Protein AF-A0A4Z1J5Y0-F1 (afdb_monomer_lite)

Radius of gyration: 37.61 Å; chains: 1; bounding box: 92×55×111 Å

Secondary structure (DSSP, 8-state):
------EEEEEE--SHHHHHHHHHHHHH-TT--EEEE-SSPP-TT-HHHHBGGGGGGTTTSTTB--EEBPPBTTTTTB--EE--B-STTGGGGTS--B--PPPHHHHHHHHHHTT-GGGSHHHHHHHHHHHEE-SSSS-TTT--BSSSEE-B-TGGGT---TTHHHHHHHHHHTTPPB-S-TTSS---EEEEPPBSEETTEE--HHHHS--TTSEEE-S--EEEEEEE-SSSS-EEEEEEETTS-EEEEEEEEEE-SHHHHHHHHHHHTTEE-HHHHHHTTPPPSEE-TTTT--BB--EEEEEEEEES-GGG--SBTBGGGG-GGGGGS-S--EEEEEPPPHHHHHHHHHHHHSS--TT-TTTSS----EEEEEES---BSSSSPB-SSSSEEEEEEEESS----BEEE-S-SSTTSPPEEE--TT-SHHHHHHHHHHHHHHHIIIIISHHHHHHEEEEE--TT-----TT--HHHHHHHHHHH-EE-S--B-TT-BTTTB-TT-BBTT-BTEEE-SGGG--S--SS-HHHHHHHHHHHHHHHHHH--PPPGGGGBPPTT--EEEEEEEE--SHHHHHHHHHHHHH-S--EEEE-SS--HHHHTTHHHH-GGGTT--GGG--SSS----TTTB--EEBPPBGGGTTB--EE--B-STTGGGGTS--B-----HHHHHHHHHHHT-GGGSHHHHHHHHHHTEEEE---HHHH--TT------GGGS-SS--SEEEE--SS--HHHHHHHHHHHHHT-PBPSSTTSSS--TTEEEE--BSB-TTT--B--HIIIIIHHHTTSTTEEEE-S-EEEEEEEETTEEEEEEEEETTEEEEEEEEEEEEE--HHHHHHHHHHHTTEE-HHHHHHTTPPPSEE-TTTT--BB--EEEEEEEEESS--HHHHHHSHHHHHHHHHHHHHHS-SGGG----EEEEEPPPHHHHTTS-HHHHHHHHTS-TT--SEEEEEEEETTEEEEEEEESS----BEEE-S-S-TTSPPEEE--TT--TT-HHHHHHHHHHHHHHHHHHTTGGGEEEEEEES-TT--SHHHHHHHHHHH-EE-S--B-TT-B--TT-TT--B-TT-BBTT-BSEEE-STTSSSSPPSS-THHHHHHHHHHHHHHHHTT-

pLDDT: mean 93.86, std 7.06, range [26.98, 98.88]

Organism: NCBI:txid278938

Foldseek 3Di:
DAPPDAFQEEEEALALLLLLLLLLLCVLPVPGAYEYEAQAEACLPPCCQFQLVNLVVCFVDPQWPFDWAQQQPLLNRDIETQTWGRYNHIRLRRAQFWFFDFAQLLQVVLCVLQVHCCSGCVNLQVLLQQQELELDPDPSVRHHNPHLWYKDFCVSLVVPAPCVVLLLVLQVVVPFDEDDDCRSNNVAGKYWTMGRADQLTRDRSCNSSPNVSHHYHYSWAWQEFDWDDPDPFIATFWTATLVGRTDGYPFFYEYANAQQQSLNRCLLHQHEDPVQNVVFVHHHPHHQPLFFKQKAFKKKFKWKFFWPCLQVVNAAQHPVCVPPSCSSHFQWIIKHWAFDDQVLLLVQVCVVPPHDDCPPSPNPPGGTFKIKTKGRAFQDVDPVGTDRNSRIIMMMIITQFDPQMWGWGDPHSNSSDGTHTHSSPPVGSSNLSSRLRRVLSVLCSLCVDPSNVNTGDFIRGGPPADTDHSPDDSVNSSSSCSPGMHGSNQIEQSCAEPRQARPLQHGPRYHRYGYQYRNHSNGGTRTDVSSVSSSVSVVNSVSVSVPFFDPLVLQADDPQDEAEWQEEEEALALLRLLLQLLLLVQDPTFYEYEAQAEACCVQPNCCQWWLLNLVVDQCQAFAPPTDDSVRFWPQDWAQQAVLLVRGITGFTWTRYRLICLSRANQFDFDFAQLQQVVLCVFQVHCCSGCVNLLVLLQAAFDEDEAPCVQQVDPLADFAADCVSHDPVTHQFYKYAFSYDWPVQSLLQLLCVLLQAHADNHPRHPRFAARHKGQTIGRADPQQLIGGGSCNGSVVVRSSRSRRYYHHSKHWLEFDDDQQATFWTWIDHPRRIYIYTHSFFYEYANDQFQSLVRCLLHQHEAPVQNVVQVHHHSYHQPLFFWFKFFKKKFKFKFFFPDDGLQCLCPPPVRNVVQVCCSVVPCHHSRSHGFGMKHFYAQDPVLVVPADPVLVVLQVVGDPSFTQWMWTWDDHGRMTITMIMGQSDPFIWGWGDPHSGSSDGIHTGNRPQVHPRSSNLSSQLSVVVSVVSSCVSSVVTGDDFTDPVTPPQDDSVSSSSSCSNGMHGSSQIAQSQEEGYVPPRSHQAHPLQHGPSHGNYGYQARNHHNHGGGPDCSSVSSSSSSVSSVVVSVVD

InterPro domains:
  IPR000172 Glucose-methanol-choline oxidoreductase, N-terminal [PF00732] (7-299)
  IPR000172 Glucose-methanol-choline oxidoreductase, N-terminal [PF00732] (565-886)
  IPR000172 Glucose-methanol-choline oxidoreductase, N-terminal [PS00623] (85-108)
  IPR000172 Glucose-methanol-choline oxidoreductase, N-terminal [PS00623] (654-677)
  IPR000172 Glucose-methanol-choline oxidoreductase, N-terminal [PS00624] (258-272)
  IPR007867 Glucose-methanol-choline oxidoreductase, C-terminal [PF05199] (402-536)
  IPR007867 Glucose-methanol-choline oxidoreductase, C-terminal [PF05199] (985-1119)
  IPR012132 Glucose-methanol-choline oxidoreductase [PTHR11552] (562-1127)
  IPR036188 FAD/NAD(P)-binding domain superfamily [G3DSA:3.50.50.60] (7-544)
  IPR036188 FAD/NAD(P)-binding domain superfamily [G3DSA:3.50.50.60] (565-1126)
  IPR036188 FAD/NAD(P)-binding domain superfamily [SSF51905] (4-547)
  IPR036188 FAD/NAD(P)-binding domain superfamily [SSF51905] (562-1128)

Structure (mmCIF, N/CA/C/O backbone):
data_AF-A0A4Z1J5Y0-F1
#
_entry.id   AF-A0A4Z1J5Y0-F1
#
loop_
_atom_site.group_PDB
_atom_site.id
_atom_site.type_symbol
_atom_site.label_atom_id
_atom_site.label_alt_id
_atom_site.label_comp_id
_atom_site.label_asym_id
_atom_site.label_entity_id
_atom_site.label_seq_id
_atom_site.pdbx_PDB_ins_code
_atom_site.Cartn_x
_atom_site.Cartn_y
_atom_site.Cartn_z
_atom_site.occupancy
_atom_site.B_iso_or_equiv
_atom_site.auth_seq_id
_atom_site.auth_comp_id
_atom_site.auth_asym_id
_atom_site.auth_atom_id
_atom_site.pdbx_PDB_model_num
ATOM 1 N N . MET A 1 1 ? -30.600 -22.371 4.039 1.00 26.98 1 MET A N 1
ATOM 2 C CA . MET A 1 1 ? -29.453 -22.029 4.905 1.00 26.98 1 MET A CA 1
ATOM 3 C C . MET A 1 1 ? -28.453 -21.301 4.028 1.00 26.98 1 MET A C 1
ATOM 5 O O . MET A 1 1 ? -28.086 -21.861 3.007 1.00 26.98 1 MET A O 1
ATOM 9 N N . ALA A 1 2 ? -28.140 -20.039 4.327 1.00 28.86 2 ALA A N 1
ATOM 10 C CA . ALA A 1 2 ? -27.159 -19.265 3.568 1.00 28.86 2 ALA A CA 1
ATOM 11 C C . ALA A 1 2 ? -25.749 -19.733 3.960 1.00 28.86 2 ALA A C 1
ATOM 13 O O . ALA A 1 2 ? -25.434 -19.754 5.150 1.00 28.86 2 ALA A O 1
ATOM 14 N N . GLU A 1 3 ? -24.923 -20.137 2.996 1.00 34.81 3 GLU A N 1
ATOM 15 C CA . GLU A 1 3 ? -23.483 -20.280 3.224 1.00 34.81 3 GLU A CA 1
ATOM 16 C C . GLU A 1 3 ? -22.914 -18.876 3.473 1.00 34.81 3 GLU A C 1
ATOM 18 O O . GLU A 1 3 ? -22.821 -18.048 2.571 1.00 34.81 3 GLU A O 1
ATOM 23 N N . ASN A 1 4 ? -22.621 -18.582 4.740 1.00 40.56 4 ASN A N 1
ATOM 24 C CA . ASN A 1 4 ? -22.086 -17.306 5.212 1.00 40.56 4 ASN A CA 1
ATOM 25 C C . ASN A 1 4 ? -20.606 -17.170 4.806 1.00 40.56 4 ASN A C 1
ATOM 27 O O . ASN A 1 4 ? -19.701 -17.384 5.612 1.00 40.56 4 ASN A O 1
ATOM 31 N N . SER A 1 5 ? -20.344 -16.832 3.545 1.00 53.44 5 SER A N 1
ATOM 32 C CA . SER A 1 5 ? -19.022 -16.402 3.074 1.00 53.44 5 SER A CA 1
ATOM 33 C C . SER A 1 5 ? -19.073 -14.899 2.792 1.00 53.44 5 SER A C 1
ATOM 35 O O . SER A 1 5 ? -19.667 -14.478 1.803 1.00 53.44 5 SER A O 1
ATOM 37 N N . ASN A 1 6 ? -18.491 -14.073 3.667 1.00 72.25 6 ASN A N 1
ATOM 38 C CA . ASN A 1 6 ? -18.372 -12.632 3.421 1.00 72.25 6 ASN A CA 1
ATOM 39 C C . ASN A 1 6 ? -17.214 -12.377 2.443 1.00 72.25 6 ASN A C 1
ATOM 41 O O . ASN A 1 6 ? -16.052 -12.472 2.834 1.00 72.25 6 ASN A O 1
ATOM 45 N N . TYR A 1 7 ? -17.522 -12.049 1.187 1.00 90.38 7 TYR A N 1
ATOM 46 C CA . TYR A 1 7 ? -16.524 -11.575 0.222 1.00 90.38 7 TYR A CA 1
ATOM 47 C C . TYR A 1 7 ? -16.326 -10.066 0.363 1.00 90.38 7 TYR A C 1
ATOM 49 O O . TYR A 1 7 ? -17.267 -9.340 0.671 1.00 90.38 7 TYR A O 1
ATOM 57 N N . HIS A 1 8 ? -15.122 -9.567 0.093 1.00 90.62 8 HIS A N 1
ATOM 58 C CA . HIS A 1 8 ? -14.905 -8.128 -0.062 1.00 90.62 8 HIS A CA 1
ATOM 59 C C . HIS A 1 8 ? -15.428 -7.661 -1.418 1.00 90.62 8 HIS A C 1
ATOM 61 O O . HIS A 1 8 ? -16.172 -6.685 -1.489 1.00 90.62 8 HIS A O 1
ATOM 67 N N . TYR A 1 9 ? -15.090 -8.404 -2.474 1.00 95.62 9 TYR A N 1
ATOM 68 C CA . TYR A 1 9 ? -15.495 -8.111 -3.844 1.00 95.62 9 TYR A CA 1
ATOM 69 C C . TYR A 1 9 ? -16.205 -9.305 -4.478 1.00 95.62 9 TYR A C 1
ATOM 71 O O . TYR A 1 9 ? -15.746 -10.443 -4.356 1.00 95.62 9 TYR A O 1
ATOM 79 N N . ILE A 1 10 ? -17.295 -9.026 -5.196 1.00 98.44 10 ILE A N 1
ATOM 80 C CA . ILE A 1 10 ? -17.928 -9.974 -6.121 1.00 98.44 10 ILE A CA 1
ATOM 81 C C . ILE A 1 10 ? -17.774 -9.424 -7.537 1.00 98.44 10 ILE A C 1
ATOM 83 O O . ILE A 1 10 ? -18.264 -8.336 -7.838 1.00 98.44 10 ILE A O 1
ATOM 87 N N . ILE A 1 11 ? -17.114 -10.186 -8.404 1.00 98.69 11 ILE A N 1
ATOM 88 C CA . ILE A 1 11 ? -16.922 -9.885 -9.821 1.00 98.69 11 ILE A CA 1
ATOM 89 C C . ILE A 1 11 ? -17.849 -10.797 -10.630 1.00 98.69 11 ILE A C 1
ATOM 91 O O . ILE A 1 11 ? -17.794 -12.023 -10.516 1.00 98.69 11 ILE A O 1
ATOM 95 N N . VAL A 1 12 ? -18.720 -10.200 -11.441 1.00 98.62 12 VAL A N 1
ATOM 96 C CA . VAL A 1 12 ? -19.727 -10.901 -12.245 1.00 98.62 12 VAL A CA 1
ATOM 97 C C . VAL A 1 12 ? -19.293 -10.934 -13.702 1.00 98.62 12 VAL A C 1
ATOM 99 O O . VAL A 1 12 ? -19.320 -9.911 -14.373 1.00 98.62 12 VAL A O 1
ATOM 102 N N . GLY A 1 13 ? -18.961 -12.113 -14.206 1.00 98.00 13 GLY A N 1
ATOM 103 C CA . GLY A 1 13 ? -18.401 -12.342 -15.533 1.00 98.00 13 GLY A CA 1
ATOM 104 C C . GLY A 1 13 ? -16.907 -12.628 -15.444 1.00 98.00 13 GLY A C 1
ATOM 105 O O . GLY A 1 13 ? -16.115 -11.771 -15.072 1.00 98.00 13 GLY A O 1
ATOM 106 N N . GLY A 1 14 ? -16.518 -13.842 -15.821 1.00 96.25 14 GLY A N 1
ATOM 107 C CA . GLY A 1 14 ? -15.142 -14.325 -15.890 1.00 96.25 14 GLY A CA 1
ATOM 108 C C . GLY A 1 14 ? -14.481 -14.075 -17.240 1.00 96.25 14 GLY A C 1
ATOM 109 O O . GLY A 1 14 ? -13.580 -14.817 -17.613 1.00 96.25 14 GLY A O 1
ATOM 110 N N . GLY A 1 15 ? -14.928 -13.068 -17.996 1.00 95.62 15 GLY A N 1
ATOM 111 C CA . GLY A 1 15 ? -14.345 -12.688 -19.284 1.00 95.62 15 GLY A CA 1
ATOM 112 C C . GLY A 1 15 ? -12.916 -12.144 -19.178 1.00 95.62 15 GLY A C 1
ATOM 113 O O . GLY A 1 15 ? -12.247 -12.307 -18.159 1.00 95.62 15 GLY A O 1
ATOM 114 N N . ILE A 1 16 ? -12.450 -11.459 -20.229 1.00 97.12 16 ILE A N 1
ATOM 115 C CA . ILE A 1 16 ? -11.125 -10.808 -20.233 1.00 97.12 16 ILE A CA 1
ATOM 116 C C . ILE A 1 16 ? -10.987 -9.893 -19.012 1.00 97.12 16 ILE A C 1
ATOM 118 O O . ILE A 1 16 ? -10.091 -10.086 -18.197 1.00 97.12 16 ILE A O 1
ATOM 122 N N . ALA A 1 17 ? -11.911 -8.944 -18.862 1.00 98.00 17 ALA A N 1
ATOM 123 C CA . ALA A 1 17 ? -11.838 -7.945 -17.809 1.00 98.00 17 ALA A CA 1
ATOM 124 C C . ALA A 1 17 ? -11.979 -8.554 -16.404 1.00 98.00 17 ALA A C 1
ATOM 126 O O . ALA A 1 17 ? -11.149 -8.282 -15.541 1.00 98.00 17 ALA A O 1
ATOM 127 N N . GLY A 1 18 ? -12.954 -9.440 -16.188 1.00 98.00 18 GLY A N 1
ATOM 128 C CA . GLY A 1 18 ? -13.153 -10.090 -14.893 1.00 98.00 18 GLY A CA 1
ATOM 129 C C . GLY A 1 18 ? -11.991 -10.981 -14.456 1.00 98.00 18 GLY A C 1
ATOM 130 O O . GLY A 1 18 ? -11.607 -10.938 -13.289 1.00 98.00 18 GLY A O 1
ATOM 131 N N . SER A 1 19 ? -11.380 -11.728 -15.385 1.00 97.94 19 SER A N 1
ATOM 132 C CA . SER A 1 19 ? -10.194 -12.546 -15.086 1.00 97.94 19 SER A CA 1
ATOM 133 C C . SER A 1 19 ? -8.987 -11.680 -14.712 1.00 97.94 19 SER A C 1
ATOM 135 O O . SER A 1 19 ? -8.324 -11.949 -13.712 1.00 97.94 19 SER A O 1
ATOM 137 N N . VAL A 1 20 ? -8.732 -10.607 -15.475 1.00 98.31 20 VAL A N 1
ATOM 138 C CA . VAL A 1 20 ? -7.639 -9.658 -15.197 1.00 98.31 20 VAL A CA 1
ATOM 139 C C . VAL A 1 20 ? -7.842 -8.983 -13.842 1.00 98.31 20 VAL A C 1
ATOM 141 O O . VAL A 1 20 ? -6.928 -8.973 -13.022 1.00 98.31 20 VAL A O 1
ATOM 144 N N . LEU A 1 21 ? -9.044 -8.460 -13.581 1.00 97.00 21 LEU A N 1
ATOM 145 C CA . LEU A 1 21 ? -9.386 -7.795 -12.324 1.00 97.00 21 LEU A CA 1
ATOM 146 C C . LEU A 1 21 ? -9.195 -8.711 -11.121 1.00 97.00 21 LEU A C 1
ATOM 148 O O . LEU A 1 21 ? -8.536 -8.325 -10.161 1.00 97.00 21 LEU A O 1
ATOM 152 N N . ALA A 1 22 ? -9.769 -9.914 -11.171 1.00 97.56 22 ALA A N 1
ATOM 153 C CA . ALA A 1 22 ? -9.699 -10.861 -10.069 1.00 97.56 22 ALA A CA 1
ATOM 154 C C . ALA A 1 22 ? -8.246 -11.241 -9.750 1.00 97.56 22 ALA A C 1
ATOM 156 O O . ALA A 1 22 ? -7.845 -11.212 -8.587 1.00 97.56 22 ALA A O 1
ATOM 157 N N . SER A 1 23 ? -7.456 -11.530 -10.788 1.00 97.44 23 SER A N 1
ATOM 158 C CA . SER A 1 23 ? -6.038 -11.864 -10.664 1.00 97.44 23 SER A CA 1
ATOM 159 C C . SER A 1 23 ? -5.236 -10.698 -10.072 1.00 97.44 23 SER A C 1
ATOM 161 O O . SER A 1 23 ? -4.607 -10.852 -9.027 1.00 97.44 23 SER A O 1
ATOM 163 N N . ARG A 1 24 ? -5.333 -9.494 -10.654 1.00 95.44 24 ARG A N 1
ATOM 164 C CA . ARG A 1 24 ? -4.552 -8.325 -10.213 1.00 95.44 24 ARG A CA 1
ATOM 165 C C . ARG A 1 24 ? -4.947 -7.805 -8.836 1.00 95.44 24 ARG A C 1
ATOM 167 O O . ARG A 1 24 ? -4.068 -7.434 -8.065 1.00 95.44 24 ARG A O 1
ATOM 174 N N . LEU A 1 25 ? -6.238 -7.790 -8.499 1.00 91.44 25 LEU A N 1
ATOM 175 C CA . LEU A 1 25 ? -6.683 -7.387 -7.161 1.00 91.44 25 LEU A CA 1
ATOM 176 C C . LEU A 1 25 ? -6.176 -8.358 -6.092 1.00 91.44 25 LEU A C 1
ATOM 178 O O . LEU A 1 25 ? -5.765 -7.912 -5.024 1.00 91.44 25 LEU A O 1
ATOM 182 N N . HIS A 1 26 ? -6.163 -9.663 -6.382 1.00 92.75 26 HIS A N 1
ATOM 183 C CA . HIS A 1 26 ? -5.601 -10.652 -5.467 1.00 92.75 26 HIS A CA 1
ATOM 184 C C . HIS A 1 26 ? -4.076 -10.519 -5.337 1.00 92.75 26 HIS A C 1
ATOM 186 O O . HIS A 1 26 ? -3.556 -10.562 -4.227 1.00 92.75 26 HIS A O 1
ATOM 192 N N . GLU A 1 27 ? -3.359 -10.307 -6.444 1.00 87.62 27 GLU A N 1
ATOM 193 C CA . GLU A 1 27 ? -1.905 -10.093 -6.429 1.00 87.62 27 GLU A CA 1
ATOM 194 C C . GLU A 1 27 ? -1.501 -8.855 -5.620 1.00 87.62 27 GLU A C 1
ATOM 196 O O . GLU A 1 27 ? -0.547 -8.909 -4.846 1.00 87.62 27 GLU A O 1
ATOM 201 N N . GLN A 1 28 ? -2.227 -7.745 -5.783 1.00 83.00 28 GLN A N 1
ATOM 202 C CA . GLN A 1 28 ? -1.969 -6.505 -5.047 1.00 83.00 28 GLN A CA 1
ATOM 203 C C . GLN A 1 28 ? -2.355 -6.623 -3.571 1.00 83.00 28 GLN A C 1
ATOM 205 O O . GLN A 1 28 ? -1.670 -6.074 -2.710 1.00 83.00 28 GLN A O 1
ATOM 210 N N . HIS A 1 29 ? -3.437 -7.351 -3.275 1.00 81.69 29 HIS A N 1
ATOM 211 C CA . HIS A 1 29 ? -4.007 -7.451 -1.934 1.00 81.69 29 HIS A CA 1
ATOM 212 C C . HIS A 1 29 ? -4.403 -8.899 -1.597 1.00 81.69 29 HIS A C 1
ATOM 214 O O . HIS A 1 29 ? -5.594 -9.231 -1.582 1.00 81.69 29 HIS A O 1
ATOM 220 N N . PRO A 1 30 ? -3.436 -9.769 -1.242 1.00 80.69 30 PRO A N 1
ATOM 221 C CA . PRO A 1 30 ? -3.696 -11.197 -1.013 1.00 80.69 30 PRO A CA 1
ATOM 222 C C . PRO A 1 30 ? -4.688 -11.499 0.121 1.00 80.69 30 PRO A C 1
ATOM 224 O O . PRO A 1 30 ? -5.236 -12.597 0.189 1.00 80.69 30 PRO A O 1
ATOM 227 N N . ALA A 1 31 ? -4.924 -10.535 1.018 1.00 79.56 31 ALA A N 1
ATOM 228 C CA . ALA A 1 31 ? -5.888 -10.642 2.114 1.00 79.56 31 ALA A CA 1
ATOM 229 C C . ALA A 1 31 ? -7.357 -10.481 1.669 1.00 79.56 31 ALA A C 1
ATOM 231 O O . ALA A 1 31 ? -8.273 -10.808 2.428 1.00 79.56 31 ALA A O 1
ATOM 232 N N . LEU A 1 32 ? -7.616 -9.979 0.455 1.00 81.81 32 LEU A N 1
ATOM 233 C CA . LEU A 1 32 ? -8.978 -9.800 -0.037 1.00 81.81 32 LEU A CA 1
ATOM 234 C C . LEU A 1 32 ? -9.616 -11.145 -0.405 1.00 81.81 32 LEU A C 1
ATOM 236 O O . LEU A 1 32 ? -9.234 -11.798 -1.371 1.00 81.81 32 LEU A O 1
ATOM 240 N N . ALA A 1 33 ? -10.684 -11.510 0.304 1.00 88.31 33 ALA A N 1
ATOM 241 C CA . ALA A 1 33 ? -11.666 -12.481 -0.179 1.00 88.31 33 ALA A CA 1
ATOM 242 C C . ALA A 1 33 ? -12.391 -11.959 -1.439 1.00 88.31 33 ALA A C 1
ATOM 244 O O . ALA A 1 33 ? -13.224 -11.053 -1.347 1.00 88.31 33 ALA A O 1
ATOM 245 N N . ILE A 1 34 ? -12.084 -12.536 -2.603 1.00 96.31 34 ILE A N 1
ATOM 246 C CA . ILE A 1 34 ? -12.662 -12.175 -3.908 1.00 96.31 34 ILE A CA 1
ATOM 247 C C . ILE A 1 34 ? -13.435 -13.376 -4.463 1.00 96.31 34 ILE A C 1
ATOM 249 O O . ILE A 1 34 ? -12.904 -14.488 -4.507 1.00 96.31 34 ILE A O 1
ATOM 253 N N . LEU A 1 35 ? -14.672 -13.136 -4.906 1.00 98.25 35 LEU A N 1
ATOM 254 C CA . LEU A 1 35 ? -15.484 -14.096 -5.653 1.00 98.25 35 LEU A CA 1
ATOM 255 C C . LEU A 1 35 ? -15.596 -13.666 -7.118 1.00 98.25 35 LEU A C 1
ATOM 257 O O . LEU A 1 35 ? -16.061 -12.564 -7.397 1.00 98.25 35 LEU A O 1
ATOM 261 N N . LEU A 1 36 ? -15.241 -14.553 -8.045 1.00 98.62 36 LEU A N 1
ATOM 262 C CA . LEU A 1 36 ? -15.484 -14.412 -9.479 1.00 98.62 36 LEU A CA 1
ATOM 263 C C . LEU A 1 36 ? -16.573 -15.397 -9.918 1.00 98.62 36 LEU A C 1
ATOM 265 O O . LEU A 1 36 ? -16.432 -16.600 -9.708 1.00 98.62 36 LEU A O 1
ATOM 269 N N . ILE A 1 37 ? -17.642 -14.905 -10.544 1.00 98.50 37 ILE A N 1
ATOM 270 C CA . ILE A 1 37 ? -18.771 -15.728 -11.003 1.00 98.50 37 ILE A CA 1
ATOM 271 C C . ILE A 1 37 ? -18.846 -15.700 -12.528 1.00 98.50 37 ILE A C 1
ATOM 273 O O . ILE A 1 37 ? -18.985 -14.633 -13.117 1.00 98.50 37 ILE A O 1
ATOM 277 N N . GLU A 1 38 ? -18.811 -16.863 -13.171 1.00 98.19 38 GLU A N 1
ATOM 278 C CA . GLU A 1 38 ? -18.916 -17.031 -14.619 1.00 98.19 38 GLU A CA 1
ATOM 279 C C . GLU A 1 38 ? -20.036 -18.012 -14.983 1.00 98.19 38 GLU A C 1
ATOM 281 O O . GLU A 1 38 ? -20.199 -19.067 -14.370 1.00 98.19 38 GLU A O 1
ATOM 286 N N . ALA A 1 39 ? -20.808 -17.671 -16.015 1.00 97.38 39 ALA A N 1
ATOM 287 C CA . ALA A 1 39 ? -21.955 -18.458 -16.453 1.00 97.38 39 ALA A CA 1
ATOM 288 C C . ALA A 1 39 ? -21.584 -19.652 -17.342 1.00 97.38 39 ALA A C 1
ATOM 290 O O . ALA A 1 39 ? -22.375 -20.588 -17.450 1.00 97.38 39 ALA A O 1
ATOM 291 N N . GLY A 1 40 ? -20.424 -19.621 -17.996 1.00 96.31 40 GLY A N 1
ATOM 292 C CA . GLY A 1 40 ? -19.857 -20.748 -18.731 1.00 96.31 40 GLY A CA 1
ATOM 293 C C . GLY A 1 40 ? -18.919 -21.634 -17.899 1.00 96.31 40 GLY A C 1
ATOM 294 O O . GLY A 1 40 ? -18.599 -21.301 -16.754 1.00 96.31 40 GLY A O 1
ATOM 295 N N . PRO A 1 41 ? -18.472 -22.771 -18.458 1.00 96.31 41 PRO A N 1
ATOM 296 C CA . PRO A 1 41 ? -17.529 -23.675 -17.800 1.00 96.31 41 PRO A CA 1
ATOM 297 C C . PRO A 1 41 ? -16.094 -23.120 -17.809 1.00 96.31 41 PRO A C 1
ATOM 299 O O . PRO A 1 41 ? -15.774 -22.188 -18.549 1.00 96.31 41 PRO A O 1
ATOM 302 N N . ASP A 1 42 ? -15.210 -23.723 -17.010 1.00 94.62 42 ASP A N 1
ATOM 303 C CA . ASP A 1 42 ? -13.760 -23.544 -17.161 1.00 94.62 42 ASP A CA 1
ATOM 304 C C . ASP A 1 42 ? -13.262 -24.337 -18.377 1.00 94.62 42 ASP A C 1
ATOM 306 O O . ASP A 1 42 ? -13.542 -25.528 -18.518 1.00 94.62 42 ASP A O 1
ATOM 310 N N . VAL A 1 43 ? -12.532 -23.664 -19.263 1.00 92.06 43 VAL A N 1
ATOM 311 C CA . VAL A 1 43 ? -12.056 -24.208 -20.540 1.00 92.06 43 VAL A CA 1
ATOM 312 C C . VAL A 1 43 ? -10.534 -24.239 -20.652 1.00 92.06 43 VAL A C 1
ATOM 314 O O . VAL A 1 43 ? -10.012 -24.525 -21.727 1.00 92.06 43 VAL A O 1
ATOM 317 N N . THR A 1 44 ? -9.812 -23.986 -19.557 1.00 84.56 44 THR A N 1
ATOM 318 C CA . THR A 1 44 ? -8.341 -23.878 -19.545 1.00 84.56 44 THR A CA 1
ATOM 319 C C . THR A 1 44 ? -7.645 -25.111 -20.141 1.00 84.56 44 THR A C 1
ATOM 321 O O . THR A 1 44 ? -6.616 -24.978 -20.795 1.00 84.56 44 THR A O 1
ATOM 324 N N . ASN A 1 45 ? -8.240 -26.299 -19.985 1.00 82.88 45 ASN A N 1
ATOM 325 C CA . ASN A 1 45 ? -7.719 -27.564 -20.516 1.00 82.88 45 ASN A CA 1
ATOM 326 C C . ASN A 1 45 ? -8.572 -28.154 -21.654 1.00 82.88 45 ASN A C 1
ATOM 328 O O . ASN A 1 45 ? -8.449 -29.342 -21.947 1.00 82.88 45 ASN A O 1
ATOM 332 N N . ASN A 1 46 ? -9.466 -27.373 -22.269 1.00 87.31 46 ASN A N 1
ATOM 333 C CA . ASN A 1 46 ? -10.323 -27.856 -23.352 1.00 87.31 46 ASN A CA 1
ATOM 334 C C . ASN A 1 46 ? -9.575 -27.789 -24.704 1.00 87.31 46 ASN A C 1
ATOM 336 O O . ASN A 1 46 ? -9.338 -26.682 -25.195 1.00 87.31 46 ASN A O 1
ATOM 340 N N . PRO A 1 47 ? -9.262 -28.929 -25.361 1.00 83.88 47 PRO A N 1
ATOM 341 C CA . PRO A 1 47 ? -8.531 -28.940 -26.633 1.00 83.88 47 PRO A CA 1
ATOM 342 C C . PRO A 1 47 ? -9.259 -28.231 -27.781 1.00 83.88 47 PRO A C 1
ATOM 344 O O . PRO A 1 47 ? -8.619 -27.770 -28.724 1.00 83.88 47 PRO A O 1
ATOM 347 N N . LEU A 1 48 ? -10.591 -28.120 -27.707 1.00 85.31 48 LEU A N 1
ATOM 348 C CA . LEU A 1 48 ? -11.385 -27.368 -28.679 1.00 85.31 48 LEU A CA 1
ATOM 349 C C . LEU A 1 48 ? -11.083 -25.860 -28.610 1.00 85.31 48 LEU A C 1
ATOM 351 O O . LEU A 1 48 ? -11.224 -25.158 -29.605 1.00 85.31 48 LEU A O 1
ATOM 355 N N . VAL A 1 49 ? -10.657 -25.374 -27.438 1.00 88.19 49 VAL A N 1
ATOM 356 C CA . VAL A 1 49 ? -10.323 -23.968 -27.173 1.00 88.19 49 VAL A CA 1
ATOM 357 C C . VAL A 1 49 ? -8.831 -23.705 -27.364 1.00 88.19 49 VAL A C 1
ATOM 359 O O . VAL A 1 49 ? -8.465 -22.743 -28.041 1.00 88.19 49 VAL A O 1
ATOM 362 N N . THR A 1 50 ? -7.964 -24.532 -26.774 1.00 82.38 50 THR A N 1
ATOM 363 C CA . THR A 1 50 ? -6.513 -24.273 -26.743 1.00 82.38 50 THR A CA 1
ATOM 364 C C . THR A 1 50 ? -5.854 -24.429 -28.114 1.00 82.38 50 THR A C 1
ATOM 366 O O . THR A 1 50 ? -4.972 -23.637 -28.462 1.00 82.38 50 THR A O 1
ATOM 369 N N . ASP A 1 51 ? -6.309 -25.402 -28.912 1.00 82.00 51 ASP A N 1
ATOM 370 C CA . ASP A 1 51 ? -5.810 -25.629 -30.267 1.00 82.00 51 ASP A CA 1
ATOM 371 C C . ASP A 1 51 ? -6.447 -24.644 -31.258 1.00 82.00 51 ASP A C 1
ATOM 373 O O . ASP A 1 51 ? -7.652 -24.662 -31.524 1.00 82.00 51 ASP A O 1
ATOM 377 N N . SER A 1 52 ? -5.611 -23.789 -31.847 1.00 72.56 52 SER A N 1
ATOM 378 C CA . SER A 1 52 ? -6.036 -22.777 -32.815 1.00 72.56 52 SER A CA 1
ATOM 379 C C . SER A 1 52 ? -6.739 -23.361 -34.043 1.00 72.56 52 SER A C 1
ATOM 381 O O . SER A 1 52 ? -7.609 -22.686 -34.599 1.00 72.56 52 SER A O 1
ATOM 383 N N . ALA A 1 53 ? -6.410 -24.592 -34.456 1.00 75.38 53 ALA A N 1
ATOM 384 C CA . ALA A 1 53 ? -7.040 -25.240 -35.607 1.00 75.38 53 ALA A CA 1
ATOM 385 C C . ALA A 1 53 ? -8.530 -25.546 -35.371 1.00 75.38 53 ALA A C 1
ATOM 387 O O . ALA A 1 53 ? -9.310 -25.608 -36.322 1.00 75.38 53 ALA A O 1
ATOM 388 N N . ASN A 1 54 ? -8.941 -25.668 -34.105 1.00 80.56 54 ASN A N 1
ATOM 389 C CA . ASN A 1 54 ? -10.316 -25.980 -33.718 1.00 80.56 54 ASN A CA 1
ATOM 390 C C . ASN A 1 54 ? -11.215 -24.741 -33.583 1.00 80.56 54 ASN A C 1
ATOM 392 O O . ASN A 1 54 ? -12.431 -24.878 -33.438 1.00 80.56 54 ASN A O 1
ATOM 396 N N . GLY A 1 55 ? -10.648 -23.533 -33.687 1.00 76.62 55 GLY A N 1
ATOM 397 C CA . GLY A 1 55 ? -11.365 -22.264 -33.526 1.00 76.62 55 GLY A CA 1
ATOM 398 C C . GLY A 1 55 ? -12.698 -22.153 -34.290 1.00 76.62 55 GLY A C 1
ATOM 399 O O . GLY A 1 55 ? -13.684 -21.722 -33.691 1.00 76.62 55 GLY A O 1
ATOM 400 N N . PRO A 1 56 ? -12.794 -22.578 -35.568 1.00 80.56 56 PRO A N 1
ATOM 401 C CA . PRO A 1 56 ? -14.049 -22.529 -36.325 1.00 80.56 56 PRO A CA 1
ATOM 402 C C . PRO A 1 56 ? -15.211 -23.348 -35.738 1.00 80.56 56 PRO A C 1
ATOM 404 O O . PRO A 1 56 ? -16.356 -23.095 -36.105 1.00 80.56 56 PRO A O 1
ATOM 407 N N . PHE A 1 57 ? -14.944 -24.319 -34.857 1.00 84.81 57 PHE A N 1
ATOM 408 C CA . PHE A 1 57 ? -15.966 -25.169 -34.231 1.00 84.81 57 PHE A CA 1
ATOM 409 C C . PHE A 1 57 ? -16.518 -24.599 -32.915 1.00 84.81 57 PHE A C 1
ATOM 411 O O . PHE A 1 57 ? -17.459 -25.159 -32.359 1.00 84.81 57 PHE A O 1
ATOM 418 N N . LEU A 1 58 ? -15.947 -23.500 -32.408 1.00 87.56 58 LEU A N 1
ATOM 419 C CA . LEU A 1 58 ? -16.371 -22.871 -31.152 1.00 87.56 58 LEU A CA 1
ATOM 420 C C . LEU A 1 58 ? -17.625 -22.007 -31.320 1.00 87.56 58 LEU A C 1
ATOM 422 O O . LEU A 1 58 ? -18.445 -21.922 -30.407 1.00 87.56 58 LEU A O 1
ATOM 426 N N . VAL A 1 59 ? -17.785 -21.386 -32.488 1.00 86.81 59 VAL A N 1
ATOM 427 C CA . VAL A 1 59 ? -18.970 -20.588 -32.825 1.00 86.81 59 VAL A CA 1
ATOM 428 C C . VAL A 1 59 ? -20.184 -21.506 -32.971 1.00 86.81 59 VAL A C 1
ATOM 430 O O . VAL A 1 59 ? -20.139 -22.487 -33.713 1.00 86.81 59 VAL A O 1
ATOM 433 N N . GLY A 1 60 ? -21.269 -21.183 -32.265 1.00 86.12 60 GLY A N 1
ATOM 434 C CA . GLY A 1 60 ? -22.472 -22.017 -32.186 1.00 86.12 60 GLY A CA 1
ATOM 435 C C . GLY A 1 60 ? -22.343 -23.270 -31.308 1.00 86.12 60 GLY A C 1
ATOM 436 O O . GLY A 1 60 ? -23.264 -24.086 -31.290 1.00 86.12 60 GLY A O 1
ATOM 437 N N . SER A 1 61 ? -21.225 -23.443 -30.594 1.00 90.88 61 SER A N 1
ATOM 438 C CA . SER A 1 61 ? -21.070 -24.488 -29.570 1.00 90.88 61 SER A CA 1
ATOM 439 C C . SER A 1 61 ? -21.717 -24.078 -28.238 1.00 90.88 61 SER A C 1
ATOM 441 O O . SER A 1 61 ? -22.220 -22.969 -28.088 1.00 90.88 61 SER A O 1
ATOM 443 N N . GLU A 1 62 ? -21.650 -24.944 -27.224 1.00 90.81 62 GLU A N 1
ATOM 444 C CA . GLU A 1 62 ? -22.094 -24.627 -25.854 1.00 90.81 62 GLU A CA 1
ATOM 445 C C . GLU A 1 62 ? -21.299 -23.492 -25.174 1.00 90.81 62 GLU A C 1
ATOM 447 O O . GLU A 1 62 ? -21.754 -22.931 -24.173 1.00 90.81 62 GLU A O 1
ATOM 452 N N . LEU A 1 63 ? -20.127 -23.150 -25.727 1.00 93.81 63 LEU A N 1
ATOM 453 C CA . LEU A 1 63 ? -19.254 -22.059 -25.281 1.00 93.81 63 LEU A CA 1
ATOM 454 C C . LEU A 1 63 ? -19.588 -20.716 -25.946 1.00 93.81 63 LEU A C 1
ATOM 456 O O . LEU A 1 63 ? -18.911 -19.719 -25.694 1.00 93.81 63 LEU A O 1
ATOM 460 N N . ASP A 1 64 ? -20.609 -20.680 -26.799 1.00 94.25 64 ASP A N 1
ATOM 461 C CA . ASP A 1 64 ? -21.147 -19.477 -27.421 1.00 94.25 64 ASP A CA 1
ATOM 462 C C . ASP A 1 64 ? -22.524 -19.172 -26.823 1.00 94.25 64 ASP A C 1
ATOM 464 O O . ASP A 1 64 ? -23.370 -20.053 -26.665 1.00 94.25 64 ASP A O 1
ATOM 468 N N . TRP A 1 65 ? -22.770 -17.909 -26.489 1.00 94.44 65 TRP A N 1
ATOM 469 C CA . TRP A 1 65 ? -24.104 -17.451 -26.112 1.00 94.44 65 TRP A CA 1
ATOM 470 C C . TRP A 1 65 ? -25.120 -17.593 -27.247 1.00 94.44 65 TRP A C 1
ATOM 472 O O . TRP A 1 65 ? -26.315 -17.680 -26.969 1.00 94.44 65 TRP A O 1
ATOM 482 N N . GLY A 1 66 ? -24.664 -17.602 -28.505 1.00 92.25 66 GLY A N 1
ATOM 483 C CA . GLY A 1 66 ? -25.517 -17.808 -29.674 1.00 92.25 66 GLY A CA 1
ATOM 484 C C . GLY A 1 66 ? -26.536 -16.688 -29.887 1.00 92.25 66 GLY A C 1
ATOM 485 O O . GLY A 1 66 ? -27.649 -16.944 -30.351 1.00 92.25 66 GLY A O 1
ATOM 486 N N . TYR A 1 67 ? -26.200 -15.446 -29.517 1.00 95.75 67 TYR A N 1
ATOM 487 C CA . TYR A 1 67 ? -27.122 -14.326 -29.685 1.00 95.75 67 TYR A CA 1
ATOM 488 C C . TYR A 1 67 ? -27.406 -14.034 -31.161 1.00 95.75 67 TYR A C 1
ATOM 490 O O . TYR A 1 67 ? -26.615 -14.333 -32.055 1.00 95.75 67 TYR A O 1
ATOM 498 N N . SER A 1 68 ? -28.541 -13.389 -31.411 1.00 95.81 68 SER A N 1
ATOM 499 C CA . SER A 1 68 ? -28.931 -12.887 -32.727 1.00 95.81 68 SER A CA 1
ATOM 500 C C . SER A 1 68 ? -29.384 -11.436 -32.619 1.00 95.81 68 SER A C 1
ATOM 502 O O . SER A 1 68 ? -29.922 -11.024 -31.590 1.00 95.81 68 SER A O 1
ATOM 504 N N . THR A 1 69 ? -29.180 -10.660 -33.679 1.00 97.44 69 THR A N 1
ATOM 505 C CA . THR A 1 69 ? -29.746 -9.313 -33.775 1.00 97.44 69 THR A CA 1
ATOM 506 C C . THR A 1 69 ? -31.261 -9.366 -33.968 1.00 97.44 69 THR A C 1
ATOM 508 O O . THR A 1 69 ? -31.810 -10.348 -34.469 1.00 97.44 69 THR A O 1
ATOM 511 N N . VAL A 1 70 ? -31.948 -8.257 -33.706 1.00 97.56 70 VAL A N 1
ATOM 512 C CA . VAL A 1 70 ? -33.246 -8.003 -34.355 1.00 97.56 70 VAL A CA 1
ATOM 513 C C . VAL A 1 70 ? -33.065 -7.880 -35.881 1.00 97.56 70 VAL A C 1
ATOM 515 O O . VAL A 1 70 ? -31.932 -7.673 -36.342 1.00 97.56 70 VAL A O 1
ATOM 518 N N . PRO A 1 71 ? -34.136 -7.971 -36.695 1.00 98.06 71 PRO A N 1
ATOM 519 C CA . PRO A 1 71 ? -34.051 -7.688 -38.127 1.00 98.06 71 PRO A CA 1
ATOM 520 C C . PRO A 1 71 ? -33.408 -6.323 -38.401 1.00 98.06 71 PRO A C 1
ATOM 522 O O . PRO A 1 71 ? -33.894 -5.286 -37.952 1.00 98.06 71 PRO A O 1
ATOM 525 N N . GLN A 1 72 ? -32.298 -6.318 -39.137 1.00 97.56 72 GLN A N 1
ATOM 526 C CA . GLN A 1 72 ? -31.521 -5.106 -39.383 1.00 97.56 72 GLN A CA 1
ATOM 527 C C . GLN A 1 72 ? -32.098 -4.331 -40.574 1.00 97.56 72 GLN A C 1
ATOM 529 O O . GLN A 1 72 ? -31.887 -4.697 -41.734 1.00 97.56 72 GLN A O 1
ATOM 534 N N . ARG A 1 73 ? -32.825 -3.240 -40.287 1.00 96.00 73 ARG A N 1
ATOM 535 C CA . ARG A 1 73 ? -33.576 -2.441 -41.281 1.00 96.00 73 ARG A CA 1
ATOM 536 C C . ARG A 1 73 ? -32.735 -1.943 -42.460 1.00 96.00 73 ARG A C 1
ATOM 538 O O . ARG A 1 73 ? -33.231 -1.862 -43.578 1.00 96.00 73 ARG A O 1
ATOM 545 N N . HIS A 1 74 ? -31.457 -1.656 -42.222 1.00 96.62 74 HIS A N 1
ATOM 546 C CA . HIS A 1 74 ? -30.528 -1.151 -43.238 1.00 96.62 74 HIS A CA 1
ATOM 547 C C . HIS A 1 74 ? -29.691 -2.248 -43.894 1.00 96.62 74 HIS A C 1
ATOM 549 O O . HIS A 1 74 ? -28.838 -1.936 -44.709 1.00 96.62 74 HIS A O 1
ATOM 555 N N . LEU A 1 75 ? -29.927 -3.521 -43.566 1.00 96.50 75 LEU A N 1
ATOM 556 C CA . LEU A 1 75 ? -29.239 -4.684 -44.135 1.00 96.50 75 LEU A CA 1
ATOM 557 C C . LEU A 1 75 ? -30.252 -5.708 -44.671 1.00 96.50 75 LEU A C 1
ATOM 559 O O . LEU A 1 75 ? -30.131 -6.909 -44.425 1.00 96.50 75 LEU A O 1
ATOM 563 N N . ASN A 1 76 ? -31.277 -5.227 -45.380 1.00 95.44 76 ASN A N 1
ATOM 564 C CA . ASN A 1 76 ? -32.347 -6.037 -45.976 1.00 95.44 76 ASN A CA 1
ATOM 565 C C . ASN A 1 76 ? -33.129 -6.887 -44.957 1.00 95.44 76 ASN A C 1
ATOM 567 O O . ASN A 1 76 ? -33.553 -7.999 -45.264 1.00 95.44 76 ASN A O 1
ATOM 571 N N . ASN A 1 77 ? -33.323 -6.363 -43.740 1.00 96.75 77 ASN A N 1
ATOM 572 C CA . ASN A 1 77 ? -34.017 -7.030 -42.630 1.00 96.75 77 ASN A CA 1
ATOM 573 C C . ASN A 1 77 ? -33.414 -8.391 -42.243 1.00 96.75 77 ASN A C 1
ATOM 575 O O . ASN A 1 77 ? -34.099 -9.234 -41.661 1.00 96.75 77 ASN A O 1
ATOM 579 N N . ARG A 1 78 ? -32.128 -8.614 -42.541 1.00 95.81 78 ARG A N 1
ATOM 580 C CA . ARG A 1 78 ? -31.427 -9.831 -42.127 1.00 95.81 78 ARG A CA 1
ATOM 581 C C . ARG A 1 78 ? -31.312 -9.885 -40.603 1.00 95.81 78 ARG A C 1
ATOM 583 O O . ARG A 1 78 ? -31.071 -8.870 -39.950 1.00 95.81 78 ARG A O 1
ATOM 590 N N . VAL A 1 79 ? -31.465 -11.088 -40.060 1.00 96.56 79 VAL A N 1
ATOM 591 C CA . VAL A 1 79 ? -31.128 -11.428 -38.674 1.00 96.56 79 VAL A CA 1
ATOM 592 C C . VAL A 1 79 ? -29.721 -12.005 -38.687 1.00 96.56 79 VAL A C 1
ATOM 594 O O . VAL A 1 79 ? -29.451 -12.957 -39.422 1.00 96.56 79 VAL A O 1
ATOM 597 N N . LEU A 1 80 ? -28.815 -11.393 -37.930 1.00 94.69 80 LEU A N 1
ATOM 598 C CA . LEU A 1 80 ? -27.394 -11.718 -37.957 1.00 94.69 80 LEU A CA 1
ATOM 599 C C . LEU A 1 80 ? -26.977 -12.390 -36.639 1.00 94.69 80 LEU A C 1
ATOM 601 O O . LEU A 1 80 ? -27.411 -11.939 -35.577 1.00 94.69 80 LEU A O 1
ATOM 605 N N . PRO A 1 81 ? -26.133 -13.438 -36.676 1.00 93.00 81 PRO A N 1
ATOM 606 C CA . PRO A 1 81 ? -25.523 -13.992 -35.470 1.00 93.00 81 PRO A CA 1
ATOM 607 C C . PRO A 1 81 ? -24.569 -12.988 -34.806 1.00 93.00 81 PRO A C 1
ATOM 609 O O . PRO A 1 81 ? -23.686 -12.449 -35.472 1.00 93.00 81 PRO A O 1
ATOM 612 N N . ASN A 1 82 ? -24.707 -12.806 -33.491 1.00 91.88 82 ASN A N 1
ATOM 613 C CA . ASN A 1 82 ? -23.864 -11.957 -32.641 1.00 91.88 82 ASN A CA 1
ATOM 614 C C . ASN A 1 82 ? -23.203 -12.803 -31.545 1.00 91.88 82 ASN A C 1
ATOM 616 O O . ASN A 1 82 ? -23.538 -12.728 -30.363 1.00 91.88 82 ASN A O 1
ATOM 620 N N . ASN A 1 83 ? -22.270 -13.646 -31.964 1.00 92.12 83 ASN A N 1
ATOM 621 C CA . ASN A 1 83 ? -21.624 -14.627 -31.098 1.00 92.12 83 ASN A CA 1
ATOM 622 C C . ASN A 1 83 ? -20.848 -13.955 -29.954 1.00 92.12 83 ASN A C 1
ATOM 624 O O . ASN A 1 83 ? -20.207 -12.918 -30.142 1.00 92.12 83 ASN A O 1
ATOM 628 N N . ALA A 1 84 ? -20.885 -14.561 -28.767 1.00 93.81 84 ALA A N 1
ATOM 629 C CA . ALA A 1 84 ? -20.195 -14.061 -27.580 1.00 93.81 84 ALA A CA 1
ATOM 630 C C . ALA A 1 84 ? -19.764 -15.225 -26.683 1.00 93.81 84 ALA A C 1
ATOM 632 O O . ALA A 1 84 ? -20.513 -16.176 -26.487 1.00 93.81 84 ALA A O 1
ATOM 633 N N . GLY A 1 85 ? -18.566 -15.146 -26.103 1.00 93.94 85 GLY A N 1
ATOM 634 C CA . GLY A 1 85 ? -18.021 -16.242 -25.298 1.00 93.94 85 GLY A CA 1
ATOM 635 C C . GLY A 1 85 ? -18.800 -16.488 -24.001 1.00 93.94 85 GLY A C 1
ATOM 636 O O . GLY A 1 85 ? -19.025 -15.562 -23.220 1.00 93.94 85 GLY A O 1
ATOM 637 N N . LYS A 1 86 ? -19.155 -17.750 -23.763 1.00 95.81 86 LYS A N 1
ATOM 638 C CA . LYS A 1 86 ? -19.764 -18.301 -22.547 1.00 95.81 86 LYS A CA 1
ATOM 639 C C . LYS A 1 86 ? -18.807 -19.329 -21.936 1.00 95.81 86 LYS A C 1
ATOM 641 O O . LYS A 1 86 ? -19.003 -20.535 -22.044 1.00 95.81 86 LYS A O 1
ATOM 646 N N . ALA A 1 87 ? -17.735 -18.841 -21.323 1.00 95.75 87 ALA A N 1
ATOM 647 C CA . ALA A 1 87 ? -16.701 -19.651 -20.678 1.00 95.75 87 ALA A CA 1
ATOM 648 C C . ALA A 1 87 ? -15.882 -18.784 -19.715 1.00 95.75 87 ALA A C 1
ATOM 650 O O . ALA A 1 87 ? -15.846 -17.562 -19.871 1.00 95.75 87 ALA A O 1
ATOM 651 N N . LEU A 1 88 ? -15.158 -19.400 -18.779 1.00 96.75 88 LEU A N 1
ATOM 652 C CA . LEU A 1 88 ? -14.097 -18.715 -18.037 1.00 96.75 88 LEU A CA 1
ATOM 653 C C . LEU A 1 88 ? -13.005 -18.277 -19.029 1.00 96.75 88 LEU A C 1
ATOM 655 O O . LEU A 1 88 ? -12.448 -19.092 -19.759 1.00 96.75 88 LEU A O 1
ATOM 659 N N . GLY A 1 89 ? -12.785 -16.966 -19.122 1.00 92.19 89 GLY A N 1
ATOM 660 C CA . GLY A 1 89 ? -12.034 -16.278 -20.176 1.00 92.19 89 GLY A CA 1
ATOM 661 C C . GLY A 1 89 ? -12.903 -15.529 -21.202 1.00 92.19 89 GLY A C 1
ATOM 662 O O . GLY A 1 89 ? -12.394 -14.684 -21.948 1.00 92.19 89 GLY A O 1
ATOM 663 N N . GLY A 1 90 ? -14.216 -15.772 -21.234 1.00 93.56 90 GLY A N 1
ATOM 664 C CA . GLY A 1 90 ? -15.195 -15.091 -22.087 1.00 93.56 90 GLY A CA 1
ATOM 665 C C . GLY A 1 90 ? -14.818 -15.115 -23.568 1.00 93.56 90 GLY A C 1
ATOM 666 O O . GLY A 1 90 ? -14.459 -16.154 -24.115 1.00 93.56 90 GLY A O 1
ATOM 667 N N . GLY A 1 91 ? -14.859 -13.954 -24.232 1.00 91.25 91 GLY A N 1
ATOM 668 C CA . GLY A 1 91 ? -14.532 -13.835 -25.660 1.00 91.25 91 GLY A CA 1
ATOM 669 C C . GLY A 1 91 ? -13.133 -14.339 -26.044 1.00 91.25 91 GLY A C 1
ATOM 670 O O . GLY A 1 91 ? -12.958 -14.815 -27.164 1.00 91.25 91 GLY A O 1
ATOM 671 N N . SER A 1 92 ? -12.155 -14.319 -25.125 1.00 93.00 92 SER A N 1
ATOM 672 C CA . SER A 1 92 ? -10.809 -14.857 -25.398 1.00 93.00 92 SER A CA 1
ATOM 673 C C . SER A 1 92 ? -10.804 -16.365 -25.667 1.00 93.00 92 SER A C 1
ATOM 675 O O . SER A 1 92 ? -9.915 -16.851 -26.365 1.00 93.00 92 SER A O 1
ATOM 677 N N . ALA A 1 93 ? -11.822 -17.093 -25.190 1.00 91.81 93 ALA A N 1
ATOM 678 C CA . ALA A 1 93 ? -11.973 -18.521 -25.435 1.00 91.81 93 ALA A CA 1
ATOM 679 C C . ALA A 1 93 ? -12.410 -18.841 -26.873 1.00 91.81 93 ALA A C 1
ATOM 681 O O . ALA A 1 93 ? -12.055 -19.902 -27.368 1.00 91.81 93 ALA A O 1
ATOM 682 N N . ILE A 1 94 ? -13.133 -17.943 -27.560 1.00 90.88 94 ILE A N 1
ATOM 683 C CA . ILE A 1 94 ? -13.742 -18.239 -28.873 1.00 90.88 94 ILE A CA 1
ATOM 684 C C . ILE A 1 94 ? -13.270 -17.340 -30.028 1.00 90.88 94 ILE A C 1
ATOM 686 O O . ILE A 1 94 ? -13.510 -17.669 -31.187 1.00 90.88 94 ILE A O 1
ATOM 690 N N . ASN A 1 95 ? -12.612 -16.207 -29.751 1.00 90.00 95 ASN A N 1
ATOM 691 C CA . ASN A 1 95 ? -12.246 -15.217 -30.777 1.00 90.00 95 ASN A CA 1
ATOM 692 C C . ASN A 1 95 ? -11.162 -15.713 -31.768 1.00 90.00 95 ASN A C 1
ATOM 694 O O . ASN A 1 95 ? -10.603 -16.794 -31.618 1.00 90.00 95 ASN A O 1
ATOM 698 N N . ALA A 1 96 ? -10.802 -14.928 -32.786 1.00 87.50 96 ALA A N 1
ATOM 699 C CA . ALA A 1 96 ? -9.758 -15.313 -33.754 1.00 87.50 96 ALA A CA 1
ATOM 700 C C . ALA A 1 96 ? -8.313 -15.001 -33.300 1.00 87.50 96 ALA A C 1
ATOM 702 O O . ALA A 1 96 ? -7.357 -15.395 -33.968 1.00 87.50 96 ALA A O 1
ATOM 703 N N . GLY A 1 97 ? -8.144 -14.312 -32.169 1.00 89.94 97 GLY A N 1
ATOM 704 C CA . GLY A 1 97 ? -6.847 -13.980 -31.583 1.00 89.94 97 GLY A CA 1
ATOM 705 C C . GLY A 1 97 ? -6.131 -12.747 -32.151 1.00 89.94 97 GLY A C 1
ATOM 706 O O . GLY A 1 97 ? -4.975 -12.530 -31.810 1.00 89.94 97 GLY A O 1
ATOM 707 N N . GLY A 1 98 ? -6.778 -11.929 -32.989 1.00 92.25 98 GLY A N 1
ATOM 708 C CA . GLY A 1 98 ? -6.178 -10.713 -33.564 1.00 92.25 98 GLY A CA 1
ATOM 709 C C . GLY A 1 98 ? -5.846 -9.634 -32.524 1.00 92.25 98 GLY A C 1
ATOM 710 O O . GLY A 1 98 ? -6.647 -9.347 -31.636 1.00 92.25 98 GLY A O 1
ATOM 711 N N . TRP A 1 99 ? -4.667 -9.026 -32.626 1.00 93.69 99 TRP A N 1
ATOM 712 C CA . TRP A 1 99 ? -4.098 -8.110 -31.636 1.00 93.69 99 TRP A CA 1
ATOM 713 C C . TRP A 1 99 ? -3.584 -6.833 -32.310 1.00 93.69 99 TRP A C 1
ATOM 715 O O . TRP A 1 99 ? -2.412 -6.725 -32.663 1.00 93.69 99 TRP A O 1
ATOM 725 N N . ILE A 1 100 ? -4.493 -5.881 -32.528 1.00 92.94 100 ILE A N 1
ATOM 726 C CA . ILE A 1 100 ? -4.183 -4.556 -33.081 1.00 92.94 100 ILE A CA 1
ATOM 727 C C . ILE A 1 100 ? -4.713 -3.497 -32.116 1.00 92.94 100 ILE A C 1
ATOM 729 O O . ILE A 1 100 ? -5.904 -3.498 -31.791 1.00 92.94 100 ILE A O 1
ATOM 733 N N . ARG A 1 101 ? -3.821 -2.635 -31.624 1.00 93.62 101 ARG A N 1
ATOM 734 C CA . ARG A 1 101 ? -4.137 -1.461 -30.805 1.00 93.62 101 ARG A CA 1
ATOM 735 C C . ARG A 1 101 ? -4.710 -0.353 -31.691 1.00 93.62 101 ARG A C 1
ATOM 737 O O . ARG A 1 101 ? -4.380 -0.260 -32.869 1.00 93.62 101 ARG A O 1
ATOM 744 N N . GLY A 1 102 ? -5.575 0.473 -31.110 1.00 91.62 102 GLY A N 1
ATOM 745 C CA . GLY A 1 102 ? -6.200 1.580 -31.831 1.00 91.62 102 GLY A CA 1
ATOM 746 C C . GLY A 1 102 ? -5.250 2.736 -32.123 1.00 91.62 102 GLY A C 1
ATOM 747 O O . GLY A 1 102 ? -4.146 2.816 -31.581 1.00 91.62 102 GLY A O 1
ATOM 748 N N . ASP A 1 103 ? -5.725 3.663 -32.949 1.00 93.19 103 ASP A N 1
ATOM 749 C CA . ASP A 1 103 ? -5.076 4.951 -33.181 1.00 93.19 103 ASP A CA 1
ATOM 750 C C . ASP A 1 103 ? -5.039 5.752 -31.869 1.00 93.19 103 ASP A C 1
ATOM 752 O O . ASP A 1 103 ? -6.035 5.826 -31.142 1.00 93.19 103 ASP A O 1
ATOM 756 N N . ALA A 1 104 ? -3.903 6.371 -31.545 1.00 95.19 104 ALA A N 1
ATOM 757 C CA . ALA A 1 104 ? -3.743 7.152 -30.324 1.00 95.19 104 ALA A CA 1
ATOM 758 C C . ALA A 1 104 ? -4.808 8.255 -30.216 1.00 95.19 104 ALA A C 1
ATOM 760 O O . ALA A 1 104 ? -5.287 8.570 -29.124 1.00 95.19 104 ALA A O 1
ATOM 761 N N . ASN A 1 105 ? -5.246 8.793 -31.357 1.00 95.12 105 ASN A N 1
ATOM 762 C CA . ASN A 1 105 ? -6.289 9.809 -31.420 1.00 95.12 105 ASN A CA 1
ATOM 763 C C . ASN A 1 105 ? -7.663 9.308 -30.955 1.00 95.12 105 ASN A C 1
ATOM 765 O O . ASN A 1 105 ? -8.451 10.106 -30.442 1.00 95.12 105 ASN A O 1
ATOM 769 N N . ASP A 1 106 ? -7.949 8.012 -31.081 1.00 95.06 106 ASP A N 1
ATOM 770 C CA . ASP A 1 106 ? -9.205 7.423 -30.611 1.00 95.06 106 ASP A CA 1
ATOM 771 C C . ASP A 1 106 ? -9.248 7.359 -29.081 1.00 95.06 106 ASP A C 1
ATOM 773 O O . ASP A 1 106 ? -10.216 7.806 -28.460 1.00 95.06 106 ASP A O 1
ATOM 777 N N . TYR A 1 107 ? -8.158 6.912 -28.455 1.00 95.81 107 TYR A N 1
ATOM 778 C CA . TYR A 1 107 ? -8.020 6.936 -26.996 1.00 95.81 107 TYR A CA 1
ATOM 779 C C . TYR A 1 107 ? -7.956 8.368 -26.459 1.00 95.81 107 TYR A C 1
ATOM 781 O O . TYR A 1 107 ? -8.577 8.689 -25.451 1.00 95.81 107 TYR A O 1
ATOM 789 N N . ASN A 1 108 ? -7.271 9.281 -27.149 1.00 95.50 108 ASN A N 1
ATOM 790 C CA . ASN A 1 108 ? -7.233 10.688 -26.749 1.00 95.50 108 ASN A CA 1
ATOM 791 C C . ASN A 1 108 ? -8.627 11.330 -26.810 1.00 95.50 108 ASN A C 1
ATOM 793 O O . ASN A 1 108 ? -8.981 12.122 -25.933 1.00 95.50 108 ASN A O 1
ATOM 797 N N . ALA A 1 109 ? -9.449 10.959 -27.797 1.00 94.31 109 ALA A N 1
ATOM 798 C CA . ALA A 1 109 ? -10.848 11.366 -27.852 1.00 94.31 109 ALA A CA 1
ATOM 799 C C . ALA A 1 109 ? -11.660 10.782 -26.686 1.00 94.31 109 ALA A C 1
ATOM 801 O O . ALA A 1 109 ? -12.472 11.507 -26.109 1.00 94.31 109 ALA A O 1
ATOM 802 N N . TRP A 1 110 ? -11.413 9.526 -26.292 1.00 94.81 110 TRP A N 1
ATOM 803 C CA . TRP A 1 110 ? -11.994 8.945 -25.076 1.00 94.81 110 TRP A CA 1
ATOM 804 C C . TRP A 1 110 ? -11.581 9.749 -23.837 1.00 94.81 110 TRP A C 1
ATOM 806 O O . TRP A 1 110 ? -12.458 10.304 -23.176 1.00 94.81 110 TRP A O 1
ATOM 816 N N . GLY A 1 111 ? -10.284 9.899 -23.555 1.00 93.06 111 GLY A N 1
ATOM 817 C CA . GLY A 1 111 ? -9.791 10.660 -22.400 1.00 93.06 111 GLY A CA 1
ATOM 818 C C . GLY A 1 111 ? -10.334 12.091 -22.341 1.00 93.06 111 GLY A C 1
ATOM 819 O O . GLY A 1 111 ? -10.724 12.566 -21.274 1.00 93.06 111 GLY A O 1
ATOM 820 N N . LYS A 1 112 ? -10.464 12.761 -23.495 1.00 92.38 112 LYS A N 1
ATOM 821 C CA . LYS A 1 112 ? -11.095 14.085 -23.592 1.00 92.38 112 LYS A CA 1
ATOM 822 C C . LYS A 1 112 ? -12.593 14.045 -23.281 1.00 92.38 112 LYS A C 1
ATOM 824 O O . LYS A 1 112 ? -13.071 14.912 -22.555 1.00 92.38 112 LYS A O 1
ATOM 829 N N . LEU A 1 113 ? -13.332 13.067 -23.812 1.00 93.12 113 LEU A N 1
ATOM 830 C CA . LEU A 1 113 ? -14.778 12.935 -23.599 1.00 93.12 113 LEU A CA 1
ATOM 831 C C . LEU A 1 113 ? -15.124 12.776 -22.116 1.00 93.12 113 LEU A C 1
ATOM 833 O O . LEU A 1 113 ? -16.086 13.375 -21.643 1.00 93.12 113 LEU A O 1
ATOM 837 N N . VAL A 1 114 ? -14.343 11.976 -21.392 1.00 91.44 114 VAL A N 1
ATOM 838 C CA . VAL A 1 114 ? -14.583 11.691 -19.967 1.00 91.44 114 VAL A CA 1
ATOM 839 C C . VAL A 1 114 ? -13.817 12.633 -19.036 1.00 91.44 114 VAL A C 1
ATOM 841 O O . VAL A 1 114 ? -13.905 12.493 -17.819 1.00 91.44 114 VAL A O 1
ATOM 844 N N . ASN A 1 115 ? -13.096 13.604 -19.609 1.00 88.06 115 ASN A N 1
ATOM 845 C CA . ASN A 1 115 ? -12.263 14.578 -18.910 1.00 88.06 115 ASN A CA 1
ATOM 846 C C . ASN A 1 115 ? -11.254 13.934 -17.940 1.00 88.06 115 ASN A C 1
ATOM 848 O O . ASN A 1 115 ? -11.118 14.346 -16.788 1.00 88.06 115 ASN A O 1
ATOM 852 N N . ASP A 1 116 ? -10.558 12.897 -18.402 1.00 86.75 116 ASP A N 1
ATOM 853 C CA . ASP A 1 116 ? -9.600 12.152 -17.594 1.00 86.75 116 ASP A CA 1
ATOM 854 C C . ASP A 1 116 ? -8.514 11.529 -18.480 1.00 86.75 116 ASP A C 1
ATOM 856 O O . ASP A 1 116 ? -8.751 10.602 -19.259 1.00 86.75 116 ASP A O 1
ATOM 860 N N . ALA A 1 117 ? -7.298 12.065 -18.353 1.00 90.88 117 ALA A N 1
ATOM 861 C CA . ALA A 1 117 ? -6.153 11.689 -19.174 1.00 90.88 117 ALA A CA 1
ATOM 862 C C . ALA A 1 117 ? -5.700 10.235 -18.962 1.00 90.88 117 ALA A C 1
ATOM 864 O O . ALA A 1 117 ? -4.980 9.708 -19.809 1.00 90.88 117 ALA A O 1
ATOM 865 N N . ARG A 1 118 ? -6.148 9.555 -17.894 1.00 93.75 118 ARG A N 1
ATOM 866 C CA . ARG A 1 118 ? -5.878 8.123 -17.677 1.00 93.75 118 ARG A CA 1
ATOM 867 C C . ARG A 1 118 ? -6.387 7.250 -18.824 1.00 93.75 118 ARG A C 1
ATOM 869 O O . ARG A 1 118 ? -5.766 6.234 -19.110 1.00 93.75 118 ARG A O 1
ATOM 876 N N . TRP A 1 119 ? -7.450 7.683 -19.503 1.00 95.62 119 TRP A N 1
ATOM 877 C CA . TRP A 1 119 ? -8.070 6.968 -20.625 1.00 95.62 119 TRP A CA 1
ATOM 878 C C . TRP A 1 119 ? -7.555 7.419 -22.003 1.00 95.62 119 TRP A C 1
ATOM 880 O O . TRP A 1 119 ? -8.094 7.002 -23.025 1.00 95.62 119 TRP A O 1
ATOM 890 N N . SER A 1 120 ? -6.529 8.279 -22.042 1.00 96.25 120 SER A N 1
ATOM 891 C CA . SER A 1 120 ? -5.792 8.627 -23.268 1.00 96.25 120 SER A CA 1
ATOM 892 C C . SER A 1 120 ? -4.858 7.491 -23.705 1.00 96.25 120 SER A C 1
ATOM 894 O O . SER A 1 120 ? -4.644 6.542 -22.947 1.00 96.25 120 SER A O 1
ATOM 896 N N . TYR A 1 121 ? -4.269 7.578 -24.906 1.00 95.88 121 TYR A N 1
ATOM 897 C CA . TYR A 1 121 ? -3.303 6.561 -25.347 1.00 95.88 121 TYR A CA 1
ATOM 898 C C . TYR A 1 121 ? -2.110 6.490 -24.393 1.00 95.88 121 TYR A C 1
ATOM 900 O O . TYR A 1 121 ? -1.777 5.411 -23.912 1.00 95.88 121 TYR A O 1
ATOM 908 N N . ASP A 1 122 ? -1.537 7.644 -24.045 1.00 96.12 122 ASP A N 1
ATOM 909 C CA . ASP A 1 122 ? -0.419 7.734 -23.102 1.00 96.12 122 ASP A CA 1
ATOM 910 C C . ASP A 1 122 ? -0.806 7.230 -21.706 1.00 96.12 122 ASP A C 1
ATOM 912 O O . ASP A 1 122 ? 0.003 6.600 -21.028 1.00 96.12 122 ASP A O 1
ATOM 916 N N . GLY A 1 123 ? -2.056 7.457 -21.287 1.00 93.44 123 GLY A N 1
ATOM 917 C CA . GLY A 1 123 ? -2.588 6.941 -20.025 1.00 93.44 123 GLY A CA 1
ATOM 918 C C . GLY A 1 123 ? -2.734 5.415 -20.001 1.00 93.44 123 GLY A C 1
ATOM 919 O O . GLY A 1 123 ? -2.488 4.793 -18.967 1.00 93.44 123 GLY A O 1
ATOM 920 N N . LEU A 1 124 ? -3.081 4.802 -21.136 1.00 96.94 124 LEU A N 1
ATOM 921 C CA . LEU A 1 124 ? -3.237 3.351 -21.284 1.00 96.94 124 LEU A CA 1
ATOM 922 C C . LEU A 1 124 ? -1.936 2.630 -21.671 1.00 96.94 124 LEU A C 1
ATOM 924 O O . LEU A 1 124 ? -1.812 1.425 -21.441 1.00 96.94 124 LEU A O 1
ATOM 928 N N . LEU A 1 125 ? -0.949 3.338 -22.227 1.00 97.25 125 LEU A N 1
ATOM 929 C CA . LEU A 1 125 ? 0.315 2.776 -22.710 1.00 97.25 125 LEU A CA 1
ATOM 930 C C . LEU A 1 125 ? 1.071 1.949 -21.654 1.00 97.25 125 LEU A C 1
ATOM 932 O O . LEU A 1 125 ? 1.500 0.839 -21.987 1.00 97.25 125 LEU A O 1
ATOM 936 N N . PRO A 1 126 ? 1.201 2.378 -20.382 1.00 96.19 126 PRO A N 1
ATOM 937 C CA . PRO A 1 126 ? 1.822 1.553 -19.347 1.00 96.19 126 PRO A CA 1
ATOM 938 C C . PRO A 1 126 ? 1.137 0.194 -19.179 1.00 96.19 126 PRO A C 1
ATOM 940 O O . PRO A 1 126 ? 1.802 -0.808 -18.926 1.00 96.19 126 PRO A O 1
ATOM 943 N N . TYR A 1 127 ? -0.180 0.139 -19.370 1.00 97.25 127 TYR A N 1
ATOM 944 C CA . TYR A 1 127 ? -0.979 -1.066 -19.183 1.00 97.25 127 TYR A CA 1
ATOM 945 C C . TYR A 1 127 ? -0.996 -1.969 -20.412 1.00 97.25 127 TYR A C 1
ATOM 947 O O . TYR A 1 127 ? -0.977 -3.194 -20.268 1.00 97.25 127 TYR A O 1
ATOM 955 N N . PHE A 1 128 ? -0.939 -1.392 -21.615 1.00 96.94 128 PHE A N 1
ATOM 956 C CA . PHE A 1 128 ? -0.620 -2.152 -22.823 1.00 96.94 128 PHE A CA 1
ATOM 957 C C . PHE A 1 128 ? 0.731 -2.859 -22.672 1.00 96.94 128 PHE A C 1
ATOM 959 O O . PHE A 1 128 ? 0.825 -4.069 -22.868 1.00 96.94 128 PHE A O 1
ATOM 966 N N . ARG A 1 129 ? 1.758 -2.130 -22.218 1.00 95.75 129 ARG A N 1
ATOM 967 C CA . ARG A 1 129 ? 3.084 -2.700 -21.938 1.00 95.75 129 ARG A CA 1
ATOM 968 C C . ARG A 1 129 ? 3.026 -3.748 -20.823 1.00 95.75 129 ARG A C 1
ATOM 970 O O . ARG A 1 129 ? 3.617 -4.807 -20.955 1.00 95.75 129 ARG A O 1
ATOM 977 N N . ARG A 1 130 ? 2.276 -3.514 -19.746 1.00 94.94 130 ARG A N 1
ATOM 978 C CA . ARG A 1 130 ? 2.143 -4.486 -18.644 1.00 94.94 130 ARG A CA 1
ATOM 979 C C . ARG A 1 130 ? 1.447 -5.787 -19.058 1.00 94.94 130 ARG A C 1
ATOM 981 O O . ARG A 1 130 ? 1.742 -6.838 -18.501 1.00 94.94 130 ARG A O 1
ATOM 988 N N . THR A 1 131 ? 0.536 -5.716 -20.024 1.00 96.00 131 THR A N 1
ATOM 989 C CA . THR A 1 131 ? -0.186 -6.882 -20.552 1.00 96.00 131 THR A CA 1
ATOM 990 C C . THR A 1 131 ? 0.711 -7.755 -21.431 1.00 96.00 131 THR A C 1
ATOM 992 O O . THR A 1 131 ? 0.635 -8.983 -21.386 1.00 96.00 131 THR A O 1
ATOM 995 N N . GLU A 1 132 ? 1.550 -7.130 -22.255 1.00 94.44 132 GLU A N 1
ATOM 996 C CA . GLU A 1 132 ? 2.204 -7.794 -23.380 1.00 94.44 132 GLU A CA 1
ATOM 997 C C . GLU A 1 132 ? 3.585 -8.382 -23.059 1.00 94.44 132 GLU A C 1
ATOM 999 O O . GLU A 1 132 ? 4.422 -7.784 -22.380 1.00 94.44 132 GLU A O 1
ATOM 1004 N N . HIS A 1 133 ? 3.840 -9.537 -23.666 1.00 95.31 133 HIS A N 1
ATOM 1005 C CA . HIS A 1 133 ? 5.160 -10.061 -23.982 1.00 95.31 133 HIS A CA 1
ATOM 1006 C C . HIS A 1 133 ? 5.336 -9.989 -25.503 1.00 95.31 133 HIS A C 1
ATOM 1008 O O . HIS A 1 133 ? 4.831 -10.830 -26.263 1.00 95.31 133 HIS A O 1
ATOM 1014 N N . TYR A 1 134 ? 5.978 -8.919 -25.964 1.00 94.62 134 TYR A N 1
ATOM 1015 C CA . TYR A 1 134 ? 6.062 -8.590 -27.377 1.00 94.62 134 TYR A CA 1
ATOM 1016 C C . TYR A 1 134 ? 7.131 -9.402 -28.106 1.00 94.62 134 TYR A C 1
ATOM 1018 O O . TYR A 1 134 ? 8.240 -9.598 -27.618 1.00 94.62 134 TYR A O 1
ATOM 1026 N N . GLN A 1 135 ? 6.797 -9.871 -29.306 1.00 89.00 135 GLN A N 1
ATOM 1027 C CA . GLN A 1 135 ? 7.654 -10.768 -30.090 1.00 89.00 135 GLN A CA 1
ATOM 1028 C C . GLN A 1 135 ? 8.947 -10.141 -30.640 1.00 89.00 135 GLN A C 1
ATOM 1030 O O . GLN A 1 135 ? 9.897 -10.877 -30.908 1.00 89.00 135 GLN A O 1
ATOM 1035 N N . LYS A 1 136 ? 9.003 -8.814 -30.837 1.00 88.25 136 LYS A N 1
ATOM 1036 C CA . LYS A 1 136 ? 10.166 -8.118 -31.420 1.00 88.25 136 LYS A CA 1
ATOM 1037 C C . LYS A 1 136 ? 10.888 -7.292 -30.349 1.00 88.25 136 LYS A C 1
ATOM 1039 O O . LYS A 1 136 ? 10.265 -6.365 -29.835 1.00 88.25 136 LYS A O 1
ATOM 1044 N N . PRO A 1 137 ? 12.161 -7.567 -30.016 1.00 83.50 137 PRO A N 1
ATOM 1045 C CA . PRO A 1 137 ? 12.922 -6.747 -29.065 1.00 83.50 137 PRO A CA 1
ATOM 1046 C C . PRO A 1 137 ? 13.253 -5.354 -29.637 1.00 83.50 137 PRO A C 1
ATOM 1048 O O . PRO A 1 137 ? 13.221 -5.171 -30.856 1.00 83.50 137 PRO A O 1
ATOM 1051 N N . GLY A 1 138 ? 13.611 -4.391 -28.778 1.00 82.88 138 GLY A N 1
ATOM 1052 C CA . GLY A 1 138 ? 14.093 -3.063 -29.190 1.00 82.88 138 GLY A CA 1
ATOM 1053 C C . GLY A 1 138 ? 13.015 -1.994 -29.407 1.00 82.88 138 GLY A C 1
ATOM 1054 O O . GLY A 1 138 ? 13.290 -0.984 -30.056 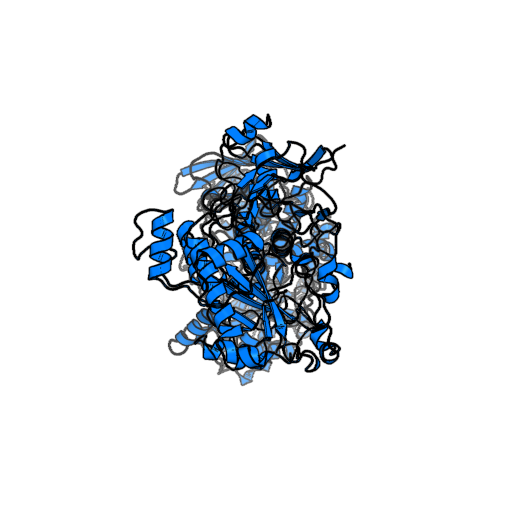1.00 82.88 138 GLY A O 1
ATOM 1055 N N . LEU A 1 139 ? 11.790 -2.215 -28.914 1.00 89.19 139 LEU A N 1
ATOM 1056 C CA . LEU A 1 139 ? 10.661 -1.272 -28.967 1.00 89.19 139 LEU A CA 1
ATOM 1057 C C . LEU A 1 139 ? 10.072 -1.021 -27.564 1.00 89.19 139 LEU A C 1
ATOM 1059 O O . LEU A 1 139 ? 8.859 -0.912 -27.376 1.00 89.19 139 LEU A O 1
ATOM 1063 N N . GLU A 1 140 ? 10.941 -0.919 -26.554 1.00 86.50 140 GLU A N 1
ATOM 1064 C CA . GLU A 1 140 ? 10.592 -0.830 -25.128 1.00 86.50 140 GLU A CA 1
ATOM 1065 C C . GLU A 1 140 ? 9.745 0.395 -24.776 1.00 86.50 140 GLU A C 1
ATOM 1067 O O . GLU A 1 140 ? 9.074 0.388 -23.745 1.00 86.50 140 GLU A O 1
ATOM 1072 N N . THR A 1 141 ? 9.753 1.441 -25.604 1.00 88.62 141 THR A N 1
ATOM 1073 C CA . THR A 1 141 ? 8.920 2.635 -25.404 1.00 88.62 141 THR A CA 1
ATOM 1074 C C . THR A 1 141 ? 7.441 2.379 -25.699 1.00 88.62 141 THR A C 1
ATOM 1076 O O . THR A 1 141 ? 6.596 3.022 -25.082 1.00 88.62 141 THR A O 1
ATOM 1079 N N . GLN A 1 142 ? 7.118 1.428 -26.585 1.00 91.44 142 GLN A N 1
ATOM 1080 C CA . GLN A 1 142 ? 5.743 1.108 -27.001 1.00 91.44 142 GLN A CA 1
ATOM 1081 C C . GLN A 1 142 ? 5.249 -0.248 -26.488 1.00 91.44 142 GLN A C 1
ATOM 1083 O O . GLN A 1 142 ? 4.047 -0.443 -26.278 1.00 91.44 142 GLN A O 1
ATOM 1088 N N . HIS A 1 143 ? 6.165 -1.185 -26.250 1.00 95.44 143 HIS A N 1
ATOM 1089 C CA . HIS A 1 143 ? 5.841 -2.570 -25.933 1.00 95.44 143 HIS A CA 1
ATOM 1090 C C . HIS A 1 143 ? 6.377 -3.024 -24.580 1.00 95.44 143 HIS A C 1
ATOM 1092 O O . HIS A 1 143 ? 7.282 -2.425 -23.992 1.00 95.44 143 HIS A O 1
ATOM 1098 N N . GLY A 1 144 ? 5.744 -4.075 -24.065 1.00 94.19 144 GLY A N 1
ATOM 1099 C CA . GLY A 1 144 ? 6.215 -4.816 -22.909 1.00 94.19 144 GLY A CA 1
ATOM 1100 C C . GLY A 1 144 ? 6.861 -6.125 -23.315 1.00 94.19 144 GLY A C 1
ATOM 1101 O O . GLY A 1 144 ? 6.551 -6.689 -24.362 1.00 94.19 144 GLY A O 1
ATOM 1102 N N . TYR A 1 145 ? 7.747 -6.607 -22.454 1.00 94.38 145 TYR A N 1
ATOM 1103 C CA . TYR A 1 145 ? 8.465 -7.871 -22.631 1.00 94.38 145 TYR A CA 1
ATOM 1104 C C . TYR A 1 145 ? 8.347 -8.780 -21.406 1.00 94.38 145 TYR A C 1
ATOM 1106 O O . TYR A 1 145 ? 8.912 -9.862 -21.380 1.00 94.38 145 TYR A O 1
ATOM 1114 N N . GLU A 1 146 ? 7.579 -8.361 -20.402 1.00 92.56 146 GLU A N 1
ATOM 1115 C CA . GLU A 1 146 ? 7.420 -9.064 -19.123 1.00 92.56 146 GLU A CA 1
ATOM 1116 C C . GLU A 1 146 ? 5.949 -9.384 -18.822 1.00 92.56 146 GLU A C 1
ATOM 1118 O O . GLU A 1 146 ? 5.639 -10.009 -17.809 1.00 92.56 146 GLU A O 1
ATOM 1123 N N . GLY A 1 147 ? 5.024 -8.945 -19.684 1.00 93.19 147 GLY A N 1
ATOM 1124 C CA . GLY A 1 147 ? 3.602 -9.194 -19.504 1.00 93.19 147 GLY A CA 1
ATOM 1125 C C . GLY A 1 147 ? 3.240 -10.676 -19.659 1.00 93.19 147 GLY A C 1
ATOM 1126 O O . GLY A 1 147 ? 3.984 -11.454 -20.258 1.00 93.19 147 GLY A O 1
ATOM 1127 N N . PRO A 1 148 ? 2.088 -11.107 -19.125 1.00 94.44 148 PRO A N 1
ATOM 1128 C CA . PRO A 1 148 ? 1.682 -12.510 -19.182 1.00 94.44 148 PRO A CA 1
ATOM 1129 C C . PRO A 1 148 ? 1.255 -12.969 -20.586 1.00 94.44 148 PRO A C 1
ATOM 1131 O O . PRO A 1 148 ? 1.256 -14.171 -20.865 1.00 94.44 148 PRO A O 1
ATOM 1134 N N . LEU A 1 149 ? 0.872 -12.045 -21.472 1.00 94.81 149 LEU A N 1
ATOM 1135 C CA . LEU A 1 149 ? 0.288 -12.371 -22.768 1.00 94.81 149 LEU A CA 1
ATOM 1136 C C . LEU A 1 149 ? 1.327 -12.321 -23.891 1.00 94.81 149 LEU A C 1
ATOM 1138 O O . LEU A 1 149 ? 1.762 -11.249 -24.308 1.00 94.81 149 LEU A O 1
ATOM 1142 N N . TYR A 1 150 ? 1.661 -13.477 -24.456 1.00 95.25 150 TYR A N 1
ATOM 1143 C CA . TYR A 1 150 ? 2.573 -13.547 -25.595 1.00 95.25 150 TYR A CA 1
ATOM 1144 C C . TYR A 1 150 ? 1.888 -13.089 -26.876 1.00 95.25 150 TYR A C 1
ATOM 1146 O O . TYR A 1 150 ? 0.740 -13.437 -27.154 1.00 95.25 150 TYR A O 1
ATOM 1154 N N . THR A 1 151 ? 2.612 -12.326 -27.677 1.00 94.38 151 THR A N 1
ATOM 1155 C CA . THR A 1 151 ? 2.173 -11.962 -29.022 1.00 94.38 151 THR A CA 1
ATOM 1156 C C . THR A 1 151 ? 3.043 -12.658 -30.060 1.00 94.38 151 THR A C 1
ATOM 1158 O O . THR A 1 151 ? 4.188 -13.008 -29.790 1.00 94.38 151 THR A O 1
ATOM 1161 N N . GLN A 1 152 ? 2.506 -12.883 -31.255 1.00 93.00 152 GLN A N 1
ATOM 1162 C CA . GLN A 1 152 ? 3.243 -13.448 -32.387 1.00 93.00 152 GLN A CA 1
ATOM 1163 C C . GLN A 1 152 ? 2.678 -12.925 -33.712 1.00 93.00 152 GLN A C 1
ATOM 1165 O O . GLN A 1 152 ? 1.518 -12.533 -33.778 1.00 93.00 152 GLN A O 1
ATOM 1170 N N . SER A 1 153 ? 3.474 -12.950 -34.778 1.00 93.44 153 SER A N 1
ATOM 1171 C CA . SER A 1 153 ? 3.041 -12.618 -36.143 1.00 93.44 153 SER A CA 1
ATOM 1172 C C . SER A 1 153 ? 3.399 -13.736 -37.120 1.00 93.44 153 SER A C 1
ATOM 1174 O O . SER A 1 153 ? 3.894 -14.796 -36.717 1.00 93.44 153 SER A O 1
ATOM 1176 N N . ALA A 1 154 ? 3.107 -13.558 -38.411 1.00 92.44 154 ALA A N 1
ATOM 1177 C CA . ALA A 1 154 ? 3.511 -14.515 -39.439 1.00 92.44 154 ALA A CA 1
ATOM 1178 C C . ALA A 1 154 ? 5.042 -14.675 -39.483 1.00 92.44 154 ALA A C 1
ATOM 1180 O O . ALA A 1 154 ? 5.555 -15.791 -39.355 1.00 92.44 154 ALA A O 1
ATOM 1181 N N . SER A 1 155 ? 5.771 -13.555 -39.525 1.00 91.56 155 SER A N 1
ATOM 1182 C CA . SER A 1 155 ? 7.238 -13.540 -39.533 1.00 91.56 155 SER A CA 1
ATOM 1183 C C . SER A 1 155 ? 7.838 -14.172 -38.277 1.00 91.56 155 SER A C 1
ATOM 1185 O O . SER A 1 155 ? 8.760 -14.979 -38.369 1.00 91.56 155 SER A O 1
ATOM 1187 N N . SER A 1 156 ? 7.268 -13.894 -37.101 1.00 90.94 156 SER A N 1
ATOM 1188 C CA . SER A 1 156 ? 7.781 -14.394 -35.815 1.00 90.94 156 SER A CA 1
ATOM 1189 C C . SER A 1 156 ? 7.652 -15.907 -35.630 1.00 90.94 156 SER A C 1
ATOM 1191 O O . SER A 1 156 ? 8.284 -16.489 -34.752 1.00 90.94 156 SER A O 1
ATOM 1193 N N . THR A 1 157 ? 6.800 -16.548 -36.429 1.00 91.06 157 THR A N 1
ATOM 1194 C CA . THR A 1 157 ? 6.494 -17.984 -36.337 1.00 91.06 157 THR A CA 1
ATOM 1195 C C . THR A 1 157 ? 6.952 -18.770 -37.562 1.00 91.06 157 THR A C 1
ATOM 1197 O O . THR A 1 157 ? 6.699 -19.975 -37.639 1.00 91.06 157 THR A O 1
ATOM 1200 N N . GLY A 1 158 ? 7.640 -18.117 -38.507 1.00 90.62 158 GLY A N 1
ATOM 1201 C CA . GLY A 1 158 ? 8.097 -18.737 -39.751 1.00 90.62 158 GLY A CA 1
ATOM 1202 C C . GLY A 1 158 ? 6.951 -19.136 -40.686 1.00 90.62 158 GLY A C 1
ATOM 1203 O O . GLY A 1 158 ? 7.068 -20.126 -41.413 1.00 90.62 158 GLY A O 1
ATOM 1204 N N . ARG A 1 159 ? 5.823 -18.412 -40.635 1.00 91.62 159 ARG A N 1
ATOM 1205 C CA . ARG A 1 159 ? 4.697 -18.569 -41.566 1.00 91.62 159 ARG A CA 1
ATOM 1206 C C . ARG A 1 159 ? 4.975 -17.767 -42.836 1.00 91.62 159 ARG A C 1
ATOM 1208 O O . ARG A 1 159 ? 4.507 -16.643 -42.990 1.00 91.62 159 ARG A O 1
ATOM 1215 N N . ASP A 1 160 ? 5.765 -18.356 -43.724 1.00 90.19 160 ASP A N 1
ATOM 1216 C CA . ASP A 1 160 ? 6.065 -17.799 -45.045 1.00 90.19 160 ASP A CA 1
ATOM 1217 C C . ASP A 1 160 ? 4.966 -18.178 -46.049 1.00 90.19 160 ASP A C 1
ATOM 1219 O O . ASP A 1 160 ? 5.047 -19.193 -46.744 1.00 90.19 160 ASP A O 1
ATOM 1223 N N . TYR A 1 161 ? 3.859 -17.430 -46.033 1.00 93.19 161 TYR A N 1
ATOM 1224 C CA . TYR A 1 161 ? 2.722 -17.718 -46.906 1.00 93.19 161 TYR A CA 1
ATOM 1225 C C . TYR A 1 161 ? 3.053 -17.414 -48.375 1.00 93.19 161 TYR A C 1
ATOM 1227 O O . TYR A 1 161 ? 3.558 -16.328 -48.663 1.00 93.19 161 TYR A O 1
ATOM 1235 N N . PRO A 1 162 ? 2.659 -18.280 -49.331 1.00 92.12 162 PRO A N 1
ATOM 1236 C CA . PRO A 1 162 ? 2.958 -18.083 -50.753 1.00 92.12 162 PRO A CA 1
ATOM 1237 C C . PRO A 1 162 ? 2.480 -16.746 -51.348 1.00 92.12 162 PRO A C 1
ATOM 1239 O O . PRO A 1 162 ? 3.055 -16.260 -52.320 1.00 92.12 162 PRO A O 1
ATOM 1242 N N . LEU A 1 163 ? 1.422 -16.150 -50.785 1.00 92.06 163 LEU A N 1
ATOM 1243 C CA . LEU A 1 163 ? 0.836 -14.892 -51.262 1.00 92.06 163 LEU A CA 1
ATOM 1244 C C . LEU A 1 163 ? 1.405 -13.630 -50.610 1.00 92.06 163 LEU A C 1
ATOM 1246 O O . LEU A 1 163 ? 1.153 -12.536 -51.115 1.00 92.06 163 LEU A O 1
ATOM 1250 N N . ARG A 1 164 ? 2.185 -13.765 -49.535 1.00 92.50 164 ARG A N 1
ATOM 1251 C CA . ARG A 1 164 ? 2.652 -12.656 -48.695 1.00 92.50 164 ARG A CA 1
ATOM 1252 C C . ARG A 1 164 ? 3.232 -11.494 -49.497 1.00 92.50 164 ARG A C 1
ATOM 1254 O O . ARG A 1 164 ? 2.817 -10.350 -49.329 1.00 92.50 164 ARG A O 1
ATOM 1261 N N . GLU A 1 165 ? 4.180 -11.792 -50.380 1.00 92.69 165 GLU A N 1
ATOM 1262 C CA . GLU A 1 165 ? 4.898 -10.779 -51.158 1.00 92.69 165 GLU A CA 1
ATOM 1263 C C . GLU A 1 165 ? 4.022 -10.127 -52.234 1.00 92.69 165 GLU A C 1
ATOM 1265 O O . GLU A 1 165 ? 4.126 -8.925 -52.478 1.00 92.69 165 GLU A O 1
ATOM 1270 N N . ASN A 1 166 ? 3.129 -10.899 -52.858 1.00 92.62 166 ASN A N 1
ATOM 1271 C CA . ASN A 1 166 ? 2.237 -10.375 -53.890 1.00 92.62 166 ASN A CA 1
ATOM 1272 C C . ASN A 1 166 ? 1.191 -9.433 -53.287 1.00 92.62 166 ASN A C 1
ATOM 1274 O O . ASN A 1 166 ? 0.934 -8.373 -53.849 1.00 92.62 166 ASN A O 1
ATOM 1278 N N . ILE A 1 167 ? 0.629 -9.786 -52.125 1.00 94.88 167 ILE A N 1
ATOM 1279 C CA . ILE A 1 167 ? -0.319 -8.921 -51.414 1.00 94.88 167 ILE A CA 1
ATOM 1280 C C . ILE A 1 167 ? 0.364 -7.639 -50.938 1.00 94.88 167 ILE A C 1
ATOM 1282 O O . ILE A 1 167 ? -0.201 -6.561 -51.116 1.00 94.88 167 ILE A O 1
ATOM 1286 N N . ARG A 1 168 ? 1.592 -7.731 -50.405 1.00 94.88 168 ARG A N 1
ATOM 1287 C CA . ARG A 1 168 ? 2.383 -6.553 -50.019 1.00 94.88 168 ARG A CA 1
ATOM 1288 C C . ARG A 1 168 ? 2.557 -5.590 -51.194 1.00 94.88 168 ARG A C 1
ATOM 1290 O O . ARG A 1 168 ? 2.169 -4.430 -51.092 1.00 94.88 168 ARG A O 1
ATOM 1297 N N . LYS A 1 169 ? 3.061 -6.088 -52.326 1.00 95.56 169 LYS A N 1
ATOM 1298 C CA . LYS A 1 169 ? 3.265 -5.285 -53.542 1.00 95.56 169 LYS A CA 1
ATOM 1299 C C . LYS A 1 169 ? 1.970 -4.701 -54.102 1.00 95.56 169 LYS A C 1
ATOM 1301 O O . LYS A 1 169 ? 1.963 -3.547 -54.520 1.00 95.56 169 LYS A O 1
ATOM 1306 N N . ALA A 1 170 ? 0.871 -5.458 -54.074 1.00 96.12 170 ALA A N 1
ATOM 1307 C CA . ALA A 1 170 ? -0.425 -4.972 -54.540 1.00 96.12 170 ALA A CA 1
ATOM 1308 C C . ALA A 1 170 ? -0.880 -3.740 -53.736 1.00 96.12 170 ALA A C 1
ATOM 1310 O O . ALA A 1 170 ? -1.293 -2.740 -54.323 1.00 96.12 170 ALA A O 1
ATOM 1311 N N . TRP A 1 171 ? -0.729 -3.760 -52.408 1.00 96.69 171 TRP A N 1
ATOM 1312 C CA . TRP A 1 171 ? -1.040 -2.607 -51.555 1.00 96.69 171 TRP A CA 1
ATOM 1313 C C . TRP A 1 171 ? -0.060 -1.437 -51.722 1.00 96.69 171 TRP A C 1
ATOM 1315 O O . TRP A 1 171 ? -0.496 -0.287 -51.809 1.00 96.69 171 TRP A O 1
ATOM 1325 N N . GLU A 1 172 ? 1.241 -1.712 -51.844 1.00 94.88 172 GLU A N 1
ATOM 1326 C CA . GLU A 1 172 ? 2.258 -0.682 -52.112 1.00 94.88 172 GLU A CA 1
ATOM 1327 C C . GLU A 1 172 ? 1.989 0.042 -53.442 1.00 94.88 172 GLU A C 1
ATOM 1329 O O . GLU A 1 172 ? 2.096 1.267 -53.522 1.00 94.88 172 GLU A O 1
ATOM 1334 N N . SER A 1 173 ? 1.554 -0.689 -54.475 1.00 95.19 173 SER A N 1
ATOM 1335 C CA . SER A 1 173 ? 1.275 -0.129 -55.805 1.00 95.19 173 SER A CA 1
ATOM 1336 C C . SER A 1 173 ? 0.120 0.879 -55.828 1.00 95.19 173 SER A C 1
ATOM 1338 O O . SER A 1 173 ? 0.066 1.736 -56.710 1.00 95.19 173 SER A O 1
ATOM 1340 N N . VAL A 1 174 ? -0.780 0.815 -54.839 1.00 94.94 174 VAL A N 1
ATOM 1341 C CA . VAL A 1 174 ? -1.902 1.754 -54.684 1.00 94.94 174 VAL A CA 1
ATOM 1342 C C . VAL A 1 174 ? -1.640 2.826 -53.620 1.00 94.94 174 VAL A C 1
ATOM 1344 O O . VAL A 1 174 ? -2.580 3.513 -53.201 1.00 94.94 174 VAL A O 1
ATOM 1347 N N . GLY A 1 175 ? -0.378 2.972 -53.196 1.00 93.12 175 GLY A N 1
ATOM 1348 C CA . GLY A 1 175 ? 0.104 4.047 -52.330 1.00 93.12 175 GLY A CA 1
ATOM 1349 C C . GLY A 1 175 ? -0.034 3.799 -50.827 1.00 93.12 175 GLY A C 1
ATOM 1350 O O . GLY A 1 175 ? 0.047 4.758 -50.066 1.00 93.12 175 GLY A O 1
ATOM 1351 N N . VAL A 1 176 ? -0.267 2.559 -50.381 1.00 95.19 176 VAL A N 1
ATOM 1352 C CA . VAL A 1 176 ? -0.259 2.233 -48.945 1.00 95.19 176 VAL A CA 1
ATOM 1353 C C . VAL A 1 176 ? 1.171 1.948 -48.499 1.00 95.19 176 VAL A C 1
ATOM 1355 O O . VAL A 1 176 ? 1.812 1.023 -48.994 1.00 95.19 176 VAL A O 1
ATOM 1358 N N . GLU A 1 177 ? 1.668 2.743 -47.555 1.00 94.75 177 GLU A N 1
ATOM 1359 C CA . GLU A 1 177 ? 3.022 2.600 -47.022 1.00 94.75 177 GLU A CA 1
ATOM 1360 C C . GLU A 1 177 ? 3.131 1.439 -46.030 1.00 94.75 177 GLU A C 1
ATOM 1362 O O . GLU A 1 177 ? 2.192 1.130 -45.294 1.00 94.75 177 GLU A O 1
ATOM 1367 N N . TYR A 1 178 ? 4.303 0.808 -45.986 1.00 95.00 178 TYR A N 1
ATOM 1368 C CA . TYR A 1 178 ? 4.611 -0.230 -45.010 1.00 95.00 178 TYR A CA 1
ATOM 1369 C C . TYR A 1 178 ? 4.736 0.355 -43.599 1.00 95.00 178 TYR A C 1
ATOM 1371 O O . TYR A 1 178 ? 5.513 1.280 -43.367 1.00 95.00 178 TYR A O 1
ATOM 1379 N N . ASN A 1 179 ? 4.025 -0.242 -42.644 1.00 94.50 179 ASN A N 1
ATOM 1380 C CA . ASN A 1 179 ? 4.108 0.086 -41.229 1.00 94.50 179 ASN A CA 1
ATOM 1381 C C . ASN A 1 179 ? 4.822 -1.050 -40.484 1.00 94.50 179 ASN A C 1
ATOM 1383 O O . ASN A 1 179 ? 4.333 -2.179 -40.397 1.00 94.50 179 ASN A O 1
ATOM 1387 N N . ASN A 1 180 ? 6.002 -0.754 -39.937 1.00 91.00 180 ASN A N 1
ATOM 1388 C CA . ASN A 1 180 ? 6.821 -1.743 -39.237 1.00 91.00 180 ASN A CA 1
ATOM 1389 C C . ASN A 1 180 ? 6.251 -2.154 -37.866 1.00 91.00 180 ASN A C 1
ATOM 1391 O O . ASN A 1 180 ? 6.628 -3.222 -37.361 1.00 91.00 180 ASN A O 1
ATOM 1395 N N . ASP A 1 181 ? 5.355 -1.341 -37.298 1.00 92.62 181 ASP A N 1
ATOM 1396 C CA . ASP A 1 181 ? 4.710 -1.555 -36.008 1.00 92.62 181 ASP A CA 1
ATOM 1397 C C . ASP A 1 181 ? 3.313 -0.904 -35.931 1.00 92.62 181 ASP A C 1
ATOM 1399 O O . ASP A 1 181 ? 3.121 0.204 -35.420 1.00 92.62 181 ASP A O 1
ATOM 1403 N N . ALA A 1 182 ? 2.302 -1.650 -36.382 1.00 92.69 182 ALA A N 1
ATOM 1404 C CA . ALA A 1 182 ? 0.900 -1.236 -36.317 1.00 92.69 182 ALA A CA 1
ATOM 1405 C C . ALA A 1 182 ? 0.334 -1.149 -34.881 1.00 92.69 182 ALA A C 1
ATOM 1407 O O . ALA A 1 182 ? -0.792 -0.697 -34.697 1.00 92.69 182 ALA A O 1
ATOM 1408 N N . ASN A 1 183 ? 1.089 -1.562 -33.854 1.00 94.06 183 ASN A N 1
ATOM 1409 C CA . ASN A 1 183 ? 0.676 -1.501 -32.449 1.00 94.06 183 ASN A CA 1
ATOM 1410 C C . ASN A 1 183 ? 1.329 -0.341 -31.669 1.00 94.06 183 ASN A C 1
ATOM 1412 O O . ASN A 1 183 ? 1.153 -0.238 -30.455 1.00 94.06 183 ASN A O 1
ATOM 1416 N N . SER A 1 184 ? 2.018 0.568 -32.361 1.00 91.62 184 SER A N 1
ATOM 1417 C CA . SER A 1 184 ? 2.695 1.744 -31.789 1.00 91.62 184 SER A CA 1
ATOM 1418 C C . SER A 1 184 ? 1.768 2.918 -31.426 1.00 91.62 184 SER A C 1
ATOM 1420 O O . SER A 1 184 ? 2.242 3.996 -31.069 1.00 91.62 184 SER A O 1
ATOM 1422 N N . GLY A 1 185 ? 0.446 2.743 -31.550 1.00 90.44 185 GLY A N 1
ATOM 1423 C CA . GLY A 1 185 ? -0.542 3.827 -31.444 1.00 90.44 185 GLY A CA 1
ATOM 1424 C C . GLY A 1 185 ? -0.784 4.563 -32.763 1.00 90.44 185 GLY A C 1
ATOM 1425 O O . GLY A 1 185 ? -1.568 5.505 -32.813 1.00 90.44 185 GLY A O 1
ATOM 1426 N N . SER A 1 186 ? -0.146 4.117 -33.844 1.00 91.38 186 SER A N 1
ATOM 1427 C CA . SER A 1 186 ? -0.397 4.573 -35.209 1.00 91.38 186 SER A CA 1
ATOM 1428 C C . SER A 1 186 ? -0.554 3.351 -36.120 1.00 91.38 186 SER A C 1
ATOM 1430 O O . SER A 1 186 ? 0.419 2.935 -36.750 1.00 91.38 186 SER A O 1
ATOM 1432 N N . PRO A 1 187 ? -1.754 2.742 -36.195 1.00 93.38 187 PRO A N 1
ATOM 1433 C CA . PRO A 1 187 ? -1.965 1.519 -36.969 1.00 93.38 187 PRO A CA 1
ATOM 1434 C C . PRO A 1 187 ? -1.976 1.749 -38.487 1.00 93.38 187 PRO A C 1
ATOM 1436 O O . PRO A 1 187 ? -2.000 0.782 -39.241 1.00 93.38 187 PRO A O 1
ATOM 1439 N N . GLN A 1 188 ? -1.971 3.005 -38.950 1.00 93.62 188 GLN A N 1
ATOM 1440 C CA . GLN A 1 188 ? -2.112 3.347 -40.366 1.00 93.62 188 GLN A CA 1
ATOM 1441 C C . GLN A 1 188 ? -0.971 2.778 -41.225 1.00 93.62 188 GLN A C 1
ATOM 1443 O O . GLN A 1 188 ? 0.191 2.809 -40.825 1.00 93.62 188 GLN A O 1
ATOM 1448 N N . GLY A 1 189 ? -1.307 2.282 -42.415 1.00 95.44 189 GLY A N 1
ATOM 1449 C CA . GLY A 1 189 ? -0.398 1.617 -43.346 1.00 95.44 189 GLY A CA 1
ATOM 1450 C C . GLY A 1 189 ? -0.623 0.106 -43.442 1.00 95.44 189 GLY A C 1
ATOM 1451 O O . GLY A 1 189 ? -1.620 -0.436 -42.965 1.00 95.44 189 GLY A O 1
ATOM 1452 N N . LEU A 1 190 ? 0.316 -0.565 -44.105 1.00 96.19 190 LEU A N 1
ATOM 1453 C CA . LEU A 1 190 ? 0.392 -2.013 -44.274 1.00 96.19 190 LEU A CA 1
ATOM 1454 C C . LEU A 1 190 ? 1.269 -2.605 -43.164 1.00 96.19 190 LEU A C 1
ATOM 1456 O O . LEU A 1 190 ? 2.496 -2.568 -43.259 1.00 96.19 190 LEU A O 1
ATOM 1460 N N . GLY A 1 191 ? 0.643 -3.143 -42.119 1.00 95.00 191 GLY A N 1
ATOM 1461 C CA . GLY A 1 191 ? 1.318 -3.783 -40.989 1.00 95.00 191 GLY A CA 1
ATOM 1462 C C . GLY A 1 191 ? 1.105 -5.293 -40.949 1.00 95.00 191 GLY A C 1
ATOM 1463 O O . GLY A 1 191 ? 0.180 -5.829 -41.557 1.00 95.00 191 GLY A O 1
ATOM 1464 N N . GLU A 1 192 ? 1.952 -6.014 -40.216 1.00 93.81 192 GLU A N 1
ATOM 1465 C CA . GLU A 1 192 ? 1.680 -7.426 -39.927 1.00 93.81 192 GLU A CA 1
ATOM 1466 C C . GLU A 1 192 ? 0.586 -7.570 -38.865 1.00 93.81 192 GLU A C 1
ATOM 1468 O O . GLU A 1 192 ? 0.644 -6.919 -37.820 1.00 93.81 192 GLU A O 1
ATOM 1473 N N . LEU A 1 193 ? -0.357 -8.496 -39.072 1.00 93.44 193 LEU A N 1
ATOM 1474 C CA . LEU A 1 193 ? -1.269 -8.922 -38.020 1.00 93.44 193 LEU A CA 1
ATOM 1475 C C . LEU A 1 193 ? -0.458 -9.564 -36.892 1.00 93.44 193 LEU A C 1
ATOM 1477 O O . LEU A 1 193 ? 0.224 -10.581 -37.068 1.00 93.44 193 LEU A O 1
ATOM 1481 N N . VAL A 1 194 ? -0.595 -8.981 -35.709 1.00 94.69 194 VAL A N 1
ATOM 1482 C CA . VAL A 1 194 ? -0.141 -9.571 -34.458 1.00 94.69 194 VAL A CA 1
ATOM 1483 C C . VAL A 1 194 ? -1.299 -10.346 -33.838 1.00 94.69 194 VAL A C 1
ATOM 1485 O O . VAL A 1 194 ? -2.462 -9.969 -33.966 1.00 94.69 194 VAL A O 1
ATOM 1488 N N . GLU A 1 195 ? -0.989 -11.461 -33.190 1.00 93.75 195 GLU A N 1
ATOM 1489 C CA . GLU A 1 195 ? -1.956 -12.383 -32.608 1.00 93.75 195 GLU A CA 1
ATOM 1490 C C . GLU A 1 195 ? -1.571 -12.745 -31.166 1.00 93.75 195 GLU A C 1
ATOM 1492 O O . GLU A 1 195 ? -0.389 -12.932 -30.873 1.00 93.75 195 GLU A O 1
ATOM 1497 N N . ASN A 1 196 ? -2.549 -12.920 -30.270 1.00 92.56 196 ASN A N 1
ATOM 1498 C CA . ASN A 1 196 ? -2.330 -13.292 -28.863 1.00 92.56 196 ASN A CA 1
ATOM 1499 C C . ASN A 1 196 ? -2.110 -14.805 -28.663 1.00 92.56 196 ASN A C 1
ATOM 1501 O O . ASN A 1 196 ? -2.812 -15.480 -27.903 1.00 92.56 196 ASN A O 1
ATOM 1505 N N . ARG A 1 197 ? -1.111 -15.368 -29.335 1.00 91.19 197 ARG A N 1
ATOM 1506 C CA . ARG A 1 197 ? -0.795 -16.801 -29.280 1.00 91.19 197 ARG A CA 1
ATOM 1507 C C . ARG A 1 197 ? 0.616 -17.048 -28.757 1.00 91.19 197 ARG A C 1
ATOM 1509 O O . ARG A 1 197 ? 1.508 -16.223 -28.931 1.00 91.19 197 ARG A O 1
ATOM 1516 N N . LYS A 1 198 ? 0.827 -18.231 -28.175 1.00 90.81 198 LYS A N 1
ATOM 1517 C CA . LYS A 1 198 ? 2.150 -18.723 -27.765 1.00 90.81 198 LYS A CA 1
ATOM 1518 C C . LYS A 1 198 ? 2.416 -20.064 -28.428 1.00 90.81 198 LYS A C 1
ATOM 1520 O O . LYS A 1 198 ? 1.703 -21.030 -28.168 1.00 90.81 198 LYS A O 1
ATOM 1525 N N . ASN A 1 199 ? 3.425 -20.134 -29.297 1.00 86.12 199 ASN A N 1
ATOM 1526 C CA . ASN A 1 199 ? 3.731 -21.337 -30.085 1.00 86.12 199 ASN A CA 1
ATOM 1527 C C . ASN A 1 199 ? 2.508 -21.865 -30.862 1.00 86.12 199 ASN A C 1
ATOM 1529 O O . ASN A 1 199 ? 2.298 -23.071 -30.976 1.00 86.12 199 ASN A O 1
ATOM 1533 N N . GLY A 1 200 ? 1.673 -20.949 -31.357 1.00 85.06 200 GLY A N 1
ATOM 1534 C CA . GLY A 1 200 ? 0.427 -21.272 -32.050 1.00 85.06 200 GLY A CA 1
ATOM 1535 C C . GLY A 1 200 ? -0.749 -21.714 -31.183 1.00 85.06 200 GLY A C 1
ATOM 1536 O O . GLY A 1 200 ? -1.834 -21.923 -31.720 1.00 85.06 200 GLY A O 1
ATOM 1537 N N . GLN A 1 201 ? -0.588 -21.797 -29.863 1.00 88.31 201 GLN A N 1
ATOM 1538 C CA . GLN A 1 201 ? -1.691 -22.067 -28.940 1.00 88.31 201 GLN A CA 1
ATOM 1539 C C . GLN A 1 201 ? -2.412 -20.773 -28.561 1.00 88.31 201 GLN A C 1
ATOM 1541 O O . GLN A 1 201 ? -1.778 -19.726 -28.381 1.00 88.31 201 GLN A O 1
ATOM 1546 N N . ARG A 1 202 ? -3.738 -20.852 -28.428 1.00 89.56 202 ARG A N 1
ATOM 1547 C CA . ARG A 1 202 ? -4.576 -19.751 -27.941 1.00 89.56 202 ARG A CA 1
ATOM 1548 C C . ARG A 1 202 ? -4.258 -19.440 -26.479 1.00 89.56 202 ARG A C 1
ATOM 1550 O O . ARG A 1 202 ? -4.092 -20.350 -25.672 1.00 89.56 202 ARG A O 1
ATOM 1557 N N . GLN A 1 203 ? -4.260 -18.157 -26.126 1.00 91.94 203 GLN A N 1
ATOM 1558 C CA . GLN A 1 203 ? -4.150 -17.709 -24.737 1.00 91.94 203 GLN A CA 1
ATOM 1559 C C . GLN A 1 203 ? -5.499 -17.203 -24.223 1.00 91.94 203 GLN A C 1
ATOM 1561 O O . GLN A 1 203 ? -5.940 -16.105 -24.560 1.00 91.94 203 GLN A O 1
ATOM 1566 N N . VAL A 1 204 ? -6.153 -18.024 -23.403 1.00 92.75 204 VAL A N 1
ATOM 1567 C CA . VAL A 1 204 ? -7.392 -17.664 -22.700 1.00 92.75 204 VAL A CA 1
ATOM 1568 C C . VAL A 1 204 ? -7.052 -16.768 -21.506 1.00 92.75 204 VAL A C 1
ATOM 1570 O O . VAL A 1 204 ? -6.074 -17.026 -20.806 1.00 92.75 204 VAL A O 1
ATOM 1573 N N . ALA A 1 205 ? -7.850 -15.727 -21.249 1.00 94.88 205 ALA A N 1
ATOM 1574 C CA . ALA A 1 205 ? -7.563 -14.733 -20.212 1.00 94.88 205 ALA A CA 1
ATOM 1575 C C . ALA A 1 205 ? -7.322 -15.348 -18.824 1.00 94.88 205 ALA A C 1
ATOM 1577 O O . ALA A 1 205 ? -6.318 -15.028 -18.202 1.00 94.88 205 ALA A O 1
ATOM 1578 N N . SER A 1 206 ? -8.175 -16.272 -18.379 1.00 94.00 206 SER A N 1
ATOM 1579 C CA . SER A 1 206 ? -8.048 -16.957 -17.083 1.00 94.00 206 SER A CA 1
ATOM 1580 C C . SER A 1 206 ? -6.841 -17.893 -16.976 1.00 94.00 206 SER A C 1
ATOM 1582 O O . SER A 1 206 ? -6.442 -18.255 -15.873 1.00 94.00 206 SER A O 1
ATOM 1584 N N . ALA A 1 207 ? -6.258 -18.296 -18.108 1.00 90.81 207 ALA A N 1
ATOM 1585 C CA . ALA A 1 207 ? -5.068 -19.138 -18.141 1.00 90.81 207 ALA A CA 1
ATOM 1586 C C . ALA A 1 207 ? -3.778 -18.312 -18.023 1.00 90.81 207 ALA A C 1
ATOM 1588 O O . ALA A 1 207 ? -2.798 -18.781 -17.448 1.00 90.81 207 ALA A O 1
ATOM 1589 N N . VAL A 1 208 ? -3.770 -17.089 -18.567 1.00 93.25 208 VAL A N 1
ATOM 1590 C CA . VAL A 1 208 ? -2.605 -16.184 -18.515 1.00 93.25 208 VAL A CA 1
ATOM 1591 C C . VAL A 1 208 ? -2.646 -15.221 -17.325 1.00 93.25 208 VAL A C 1
ATOM 1593 O O . VAL A 1 208 ? -1.593 -14.802 -16.858 1.00 93.25 208 VAL A O 1
ATOM 1596 N N . TYR A 1 209 ? -3.836 -14.924 -16.800 1.00 95.69 209 TYR A N 1
ATOM 1597 C CA . TYR A 1 209 ? -4.054 -14.223 -15.533 1.00 95.69 209 TYR A CA 1
ATOM 1598 C C . TYR A 1 209 ? -4.517 -15.234 -14.481 1.00 95.69 209 TYR A C 1
ATOM 1600 O O . TYR A 1 209 ? -5.714 -15.526 -14.408 1.00 95.69 209 TYR A O 1
ATOM 1608 N N . PRO A 1 210 ? -3.593 -15.821 -13.700 1.00 89.06 210 PRO A N 1
ATOM 1609 C CA . PRO A 1 210 ? -3.927 -16.899 -12.784 1.00 89.06 210 PRO A CA 1
ATOM 1610 C C . PRO A 1 210 ? -4.896 -16.419 -11.701 1.00 89.06 210 PRO A C 1
ATOM 1612 O O . PRO A 1 210 ? -4.713 -15.366 -11.090 1.00 89.06 210 PRO A O 1
ATOM 1615 N N . LEU A 1 211 ? -5.910 -17.242 -11.440 1.00 94.62 211 LEU A N 1
ATOM 1616 C CA . LEU A 1 211 ? -6.947 -17.012 -10.428 1.00 94.62 211 LEU A CA 1
ATOM 1617 C C . LEU A 1 211 ? -6.661 -17.770 -9.121 1.00 94.62 211 LEU A C 1
ATOM 1619 O O . LEU A 1 211 ? -7.554 -17.999 -8.307 1.00 94.62 211 LEU A O 1
ATOM 1623 N N . THR A 1 212 ? -5.411 -18.191 -8.913 1.00 91.44 212 THR A N 1
ATOM 1624 C CA . THR A 1 212 ? -4.975 -18.823 -7.665 1.00 91.44 212 THR A CA 1
ATOM 1625 C C . THR A 1 212 ? -5.228 -17.870 -6.499 1.00 91.44 212 THR A C 1
ATOM 1627 O O . THR A 1 212 ? -4.754 -16.742 -6.525 1.00 91.44 212 THR A O 1
ATOM 1630 N N . GLY A 1 213 ? -5.967 -18.326 -5.484 1.00 89.06 213 GLY A N 1
ATOM 1631 C CA . GLY A 1 213 ? -6.346 -17.509 -4.324 1.00 89.06 213 GLY A CA 1
ATOM 1632 C C . GLY A 1 213 ? -7.639 -16.699 -4.495 1.00 89.06 213 GLY A C 1
ATOM 1633 O O . GLY A 1 213 ? -8.127 -16.126 -3.523 1.00 89.06 213 GLY A O 1
ATOM 1634 N N . VAL A 1 214 ? -8.254 -16.728 -5.682 1.00 96.19 214 VAL A N 1
ATOM 1635 C CA . VAL A 1 214 ? -9.611 -16.223 -5.937 1.00 96.19 214 VAL A CA 1
ATOM 1636 C C . VAL A 1 214 ? -10.606 -17.382 -5.846 1.00 96.19 214 VAL A C 1
ATOM 1638 O O . VAL A 1 214 ? -10.355 -18.469 -6.367 1.00 96.19 214 VAL A O 1
ATOM 1641 N N . HIS A 1 215 ? -11.769 -17.164 -5.225 1.00 97.44 215 HIS A N 1
ATOM 1642 C CA . HIS A 1 215 ? -12.858 -18.135 -5.313 1.00 97.44 215 HIS A CA 1
ATOM 1643 C C . HIS A 1 215 ? -13.569 -17.968 -6.659 1.00 97.44 215 HIS A C 1
ATOM 1645 O O . HIS A 1 215 ? -14.100 -16.900 -6.952 1.00 97.44 215 HIS A O 1
ATOM 1651 N N . VAL A 1 216 ? -13.584 -19.016 -7.482 1.00 97.75 216 VAL A N 1
ATOM 1652 C CA . VAL A 1 216 ? -14.212 -19.000 -8.808 1.00 97.75 216 VAL A CA 1
ATOM 1653 C C . VAL A 1 216 ? -15.427 -19.925 -8.832 1.00 97.75 216 VAL A C 1
ATOM 1655 O O . VAL A 1 216 ? -15.310 -21.117 -8.554 1.00 97.75 216 VAL A O 1
ATOM 1658 N N . MET A 1 217 ? -16.586 -19.386 -9.210 1.00 97.62 217 MET A N 1
ATOM 1659 C CA . MET A 1 217 ? -17.810 -20.141 -9.483 1.00 97.62 217 MET A CA 1
ATOM 1660 C C . MET A 1 217 ? -18.083 -20.133 -10.985 1.00 97.62 217 MET A C 1
ATOM 1662 O O . MET A 1 217 ? -18.412 -19.093 -11.545 1.00 97.62 217 MET A O 1
ATOM 1666 N N . THR A 1 218 ? -17.968 -21.284 -11.642 1.00 97.56 218 THR A N 1
ATOM 1667 C CA . THR A 1 218 ? -18.303 -21.446 -13.066 1.00 97.56 218 THR A CA 1
ATOM 1668 C C . THR A 1 218 ? -19.698 -22.042 -13.242 1.00 97.56 218 THR A C 1
ATOM 1670 O O . THR A 1 218 ? -20.345 -22.443 -12.271 1.00 97.56 218 THR A O 1
ATOM 1673 N N . SER A 1 219 ? -20.191 -22.082 -14.483 1.00 96.94 219 SER A N 1
ATOM 1674 C CA . SER A 1 219 ? -21.536 -22.575 -14.826 1.00 96.94 219 SER A CA 1
ATOM 1675 C C . SER A 1 219 ? -22.651 -21.933 -13.985 1.00 96.94 219 SER A C 1
ATOM 1677 O O . SER A 1 219 ? -23.668 -22.559 -13.690 1.00 96.94 219 SER A O 1
ATOM 1679 N N . THR A 1 220 ? -22.442 -20.685 -13.556 1.00 97.94 220 THR A N 1
ATOM 1680 C CA . THR A 1 220 ? -23.284 -19.982 -12.587 1.00 97.94 220 THR A CA 1
ATOM 1681 C C . THR A 1 220 ? -23.764 -18.659 -13.168 1.00 97.94 220 THR A C 1
ATOM 1683 O O . THR A 1 220 ? -22.982 -17.756 -13.459 1.00 97.94 220 THR A O 1
ATOM 1686 N N . LEU A 1 221 ? -25.079 -18.524 -13.331 1.00 97.88 221 LEU A N 1
ATOM 1687 C CA . LEU A 1 221 ? -25.691 -17.323 -13.888 1.00 97.88 221 LEU A CA 1
ATOM 1688 C C . LEU A 1 221 ? -26.107 -16.347 -12.781 1.00 97.88 221 LEU A C 1
ATOM 1690 O O . LEU A 1 221 ? -26.892 -16.704 -11.905 1.00 97.88 221 LEU A O 1
ATOM 1694 N N . VAL A 1 222 ? -25.627 -15.106 -12.857 1.00 98.56 222 VAL A N 1
ATOM 1695 C CA . VAL A 1 222 ? -26.117 -13.991 -12.033 1.00 98.56 222 VAL A CA 1
ATOM 1696 C C . VAL A 1 222 ? -27.354 -13.381 -12.688 1.00 98.56 222 VAL A C 1
ATOM 1698 O O . VAL A 1 222 ? -27.330 -13.071 -13.876 1.00 98.56 222 VAL A O 1
ATOM 1701 N N . ALA A 1 223 ? -28.420 -13.210 -11.908 1.00 98.19 223 ALA A N 1
ATOM 1702 C CA . ALA A 1 223 ? -29.672 -12.607 -12.347 1.00 98.19 223 ALA A CA 1
ATOM 1703 C C . ALA A 1 223 ? -29.655 -11.080 -12.213 1.00 98.19 223 ALA A C 1
ATOM 1705 O O . ALA A 1 223 ? -29.991 -10.370 -13.157 1.00 98.19 223 ALA A O 1
ATOM 1706 N N . ARG A 1 224 ? -29.268 -10.575 -11.036 1.00 98.50 224 ARG A N 1
ATOM 1707 C CA . ARG A 1 224 ? -29.263 -9.138 -10.722 1.00 98.50 224 ARG A CA 1
ATOM 1708 C C . ARG A 1 224 ? -28.345 -8.802 -9.549 1.00 98.50 224 ARG A C 1
ATOM 1710 O O . ARG A 1 224 ? -27.945 -9.677 -8.781 1.00 98.50 224 ARG A O 1
ATOM 1717 N N . VAL A 1 225 ? -28.063 -7.516 -9.385 1.00 98.69 225 VAL A N 1
ATOM 1718 C CA . VAL A 1 225 ? -27.411 -6.938 -8.209 1.00 98.69 225 VAL A CA 1
ATOM 1719 C C . VAL A 1 225 ? -28.462 -6.674 -7.129 1.00 98.69 225 VAL A C 1
ATOM 1721 O O . VAL A 1 225 ? -29.559 -6.192 -7.403 1.00 98.69 225 VAL A O 1
ATOM 1724 N N . LEU A 1 226 ? -28.120 -6.988 -5.882 1.00 98.00 226 LEU A N 1
ATOM 1725 C CA . LEU A 1 226 ? -28.917 -6.656 -4.707 1.00 98.00 226 LEU A CA 1
ATOM 1726 C C . LEU A 1 226 ? -28.590 -5.230 -4.263 1.00 98.00 226 LEU A C 1
ATOM 1728 O O . LEU A 1 226 ? -27.434 -4.928 -3.955 1.00 98.00 226 LEU A O 1
ATOM 1732 N N . ILE A 1 227 ? -29.606 -4.370 -4.203 1.00 96.88 227 ILE A N 1
ATOM 1733 C CA . ILE A 1 227 ? -29.469 -2.963 -3.822 1.00 96.88 227 ILE A CA 1
ATOM 1734 C C . ILE A 1 227 ? -30.231 -2.698 -2.522 1.00 96.88 227 ILE A C 1
ATOM 1736 O O . ILE A 1 227 ? -31.423 -2.985 -2.422 1.00 96.88 227 ILE A O 1
ATOM 1740 N N . ASP A 1 228 ? -29.539 -2.135 -1.536 1.00 92.00 228 ASP A N 1
ATOM 1741 C CA . ASP A 1 228 ? -30.137 -1.559 -0.337 1.00 92.00 228 ASP A CA 1
ATOM 1742 C C . ASP A 1 228 ? -30.492 -0.088 -0.591 1.00 92.00 228 ASP A C 1
ATOM 1744 O O . ASP A 1 228 ? -29.662 0.694 -1.059 1.00 92.00 228 ASP A O 1
ATOM 1748 N N . ILE A 1 229 ? -31.736 0.275 -0.286 1.00 92.38 229 ILE A N 1
ATOM 1749 C CA . ILE A 1 229 ? -32.321 1.602 -0.517 1.00 92.38 229 ILE A CA 1
ATOM 1750 C C . ILE A 1 229 ? -32.668 2.335 0.788 1.00 92.38 229 ILE A C 1
ATOM 1752 O O . ILE A 1 229 ? -33.341 3.359 0.748 1.00 92.38 229 ILE A O 1
ATOM 1756 N N . GLN A 1 230 ? -32.249 1.825 1.954 1.00 78.31 230 GLN A N 1
ATOM 1757 C CA . GLN A 1 230 ? -32.565 2.450 3.248 1.00 78.31 230 GLN A CA 1
ATOM 1758 C C . GLN A 1 230 ? -31.794 3.760 3.507 1.00 78.31 230 GLN A C 1
ATOM 1760 O O . GLN A 1 230 ? -32.221 4.571 4.328 1.00 78.31 230 GLN A O 1
ATOM 1765 N N . GLY A 1 231 ? -30.660 3.973 2.830 1.00 71.56 231 GLY A N 1
ATOM 1766 C CA . GLY A 1 231 ? -29.832 5.179 2.949 1.00 71.56 231 GLY A CA 1
ATOM 1767 C C . GLY A 1 231 ? -30.198 6.300 1.966 1.00 71.56 231 GLY A C 1
ATOM 1768 O O . GLY A 1 231 ? -31.021 6.130 1.074 1.00 71.56 231 GLY A O 1
ATOM 1769 N N . SER A 1 232 ? -29.526 7.453 2.085 1.00 71.75 232 SER A N 1
ATOM 1770 C CA . SER A 1 232 ? -29.697 8.601 1.170 1.00 71.75 232 SER A CA 1
ATOM 1771 C C . SER A 1 232 ? -29.184 8.350 -0.254 1.00 71.75 232 SER A C 1
ATOM 1773 O O . SER A 1 232 ? -29.517 9.093 -1.174 1.00 71.75 232 SER A O 1
ATOM 1775 N N . THR A 1 233 ? -28.360 7.321 -0.455 1.00 79.25 233 THR A N 1
ATOM 1776 C CA . THR A 1 233 ? -27.921 6.848 -1.770 1.00 79.25 233 THR A CA 1
ATOM 1777 C C . THR A 1 233 ? -28.018 5.324 -1.786 1.00 79.25 233 THR A C 1
ATOM 1779 O O . THR A 1 233 ? -27.495 4.699 -0.859 1.00 79.25 233 THR A O 1
ATOM 1782 N N . PRO A 1 234 ? -28.643 4.715 -2.809 1.00 91.38 234 PRO A N 1
ATOM 1783 C CA . PRO A 1 234 ? -28.703 3.264 -2.941 1.00 91.38 234 PRO A CA 1
ATOM 1784 C C . PRO A 1 234 ? -27.313 2.620 -2.909 1.00 91.38 234 PRO A C 1
ATOM 1786 O O . PRO A 1 234 ? -26.364 3.149 -3.492 1.00 91.38 234 PRO A O 1
ATOM 1789 N N . LYS A 1 235 ? -27.181 1.472 -2.238 1.00 92.94 235 LYS A N 1
ATOM 1790 C CA . LYS A 1 235 ? -25.913 0.745 -2.086 1.00 92.94 235 LYS A CA 1
ATOM 1791 C C . LYS A 1 235 ? -26.041 -0.683 -2.598 1.00 92.94 235 LYS A C 1
ATOM 1793 O O . LYS A 1 235 ? -26.912 -1.425 -2.158 1.00 92.94 235 LYS A O 1
ATOM 1798 N N . ALA A 1 236 ? -25.135 -1.104 -3.472 1.00 95.56 236 ALA A N 1
ATOM 1799 C CA . ALA A 1 236 ? -25.022 -2.502 -3.856 1.00 95.56 236 ALA A CA 1
ATOM 1800 C C . ALA A 1 236 ? -24.427 -3.330 -2.705 1.00 95.56 236 ALA A C 1
ATOM 1802 O O . ALA A 1 236 ? -23.408 -2.962 -2.118 1.00 95.56 236 ALA A O 1
ATOM 1803 N N . THR A 1 237 ? -25.088 -4.434 -2.357 1.00 94.88 237 THR A N 1
ATOM 1804 C CA . THR A 1 237 ? -24.749 -5.276 -1.190 1.00 94.88 237 THR A CA 1
ATOM 1805 C C . THR A 1 237 ? -24.448 -6.726 -1.552 1.00 94.88 237 THR A C 1
ATOM 1807 O O . THR A 1 237 ? -23.914 -7.478 -0.738 1.00 94.88 237 THR A O 1
ATOM 1810 N N . GLY A 1 238 ? -24.761 -7.139 -2.777 1.00 96.88 238 GLY A N 1
ATOM 1811 C CA . GLY A 1 238 ? -24.521 -8.494 -3.243 1.00 96.88 238 GLY A CA 1
ATOM 1812 C C . GLY A 1 238 ? -25.110 -8.749 -4.619 1.00 96.88 238 GLY A C 1
ATOM 1813 O O . GLY A 1 238 ? -25.487 -7.821 -5.333 1.00 96.88 238 GLY A O 1
ATOM 1814 N N . VAL A 1 239 ? -25.227 -10.023 -4.969 1.00 98.38 239 VAL A N 1
ATOM 1815 C CA . VAL A 1 239 ? -25.856 -10.497 -6.204 1.00 98.38 239 VAL A CA 1
ATOM 1816 C C . VAL A 1 239 ? -26.860 -11.604 -5.904 1.00 98.38 239 VAL A C 1
ATOM 1818 O O . VAL A 1 239 ? -26.712 -12.358 -4.939 1.00 98.38 239 VAL A O 1
ATOM 1821 N N . GLU A 1 240 ? -27.883 -11.700 -6.744 1.00 98.19 240 GLU A N 1
ATOM 1822 C CA . GLU A 1 240 ? -28.822 -12.818 -6.788 1.00 98.19 240 GLU A CA 1
ATOM 1823 C C . GLU A 1 240 ? -28.517 -13.669 -8.019 1.00 98.19 240 GLU A C 1
ATOM 1825 O O . GLU A 1 240 ? -28.393 -13.150 -9.130 1.00 98.19 240 GLU A O 1
ATOM 1830 N N . LEU A 1 241 ? -28.364 -14.973 -7.816 1.00 98.12 241 LEU A N 1
ATOM 1831 C CA . LEU A 1 241 ? -28.168 -15.956 -8.874 1.00 98.12 241 LEU A CA 1
ATOM 1832 C C . LEU A 1 241 ? -29.511 -16.319 -9.519 1.00 98.12 241 LEU A C 1
ATOM 1834 O O . LEU A 1 241 ? -30.566 -16.160 -8.911 1.00 98.12 241 LEU A O 1
ATOM 1838 N N . ALA A 1 242 ? -29.479 -16.856 -10.739 1.00 96.75 242 ALA A N 1
ATOM 1839 C CA . ALA A 1 242 ? -30.684 -17.285 -11.456 1.00 96.75 242 ALA A CA 1
ATOM 1840 C C . ALA A 1 242 ? -31.467 -18.401 -10.737 1.00 96.75 242 ALA A C 1
ATOM 1842 O O . ALA A 1 242 ? -32.659 -18.558 -10.972 1.00 96.75 242 ALA A O 1
ATOM 1843 N N . ASP A 1 243 ? -30.821 -19.148 -9.836 1.00 94.56 243 ASP A N 1
ATOM 1844 C CA . ASP A 1 243 ? -31.464 -20.152 -8.978 1.00 94.56 243 ASP A CA 1
ATOM 1845 C C . ASP A 1 243 ? -32.001 -19.586 -7.644 1.00 94.56 243 ASP A C 1
ATOM 1847 O O . ASP A 1 243 ? -32.462 -20.340 -6.786 1.00 94.56 243 ASP A O 1
ATOM 1851 N N . GLY A 1 244 ? -31.939 -18.263 -7.455 1.00 94.75 244 GLY A N 1
ATOM 1852 C CA . GLY A 1 244 ? -32.445 -17.549 -6.281 1.00 94.75 244 GLY A CA 1
ATOM 1853 C C . GLY A 1 244 ? -31.473 -17.468 -5.099 1.00 94.75 244 GLY A C 1
ATOM 1854 O O . GLY A 1 244 ? -31.780 -16.805 -4.102 1.00 94.75 244 GLY A O 1
ATOM 1855 N N . ARG A 1 245 ? -30.292 -18.102 -5.168 1.00 95.38 245 ARG A N 1
ATOM 1856 C CA . ARG A 1 245 ? -29.255 -17.925 -4.138 1.00 95.38 245 ARG A CA 1
ATOM 1857 C C . ARG A 1 245 ? -28.756 -16.481 -4.123 1.00 95.38 245 ARG A C 1
ATOM 1859 O O . ARG A 1 245 ? -28.621 -15.842 -5.161 1.00 95.38 245 ARG A O 1
ATOM 1866 N N . LYS A 1 246 ? -28.440 -15.978 -2.931 1.00 96.31 246 LYS A N 1
ATOM 1867 C CA . LYS A 1 246 ? -27.933 -14.619 -2.712 1.00 96.31 246 LYS A CA 1
ATOM 1868 C C . LYS A 1 246 ? -26.543 -14.681 -2.107 1.00 96.31 246 LYS A C 1
ATOM 1870 O O . LYS A 1 246 ? -26.334 -15.433 -1.158 1.00 96.31 246 LYS A O 1
ATOM 1875 N N . ILE A 1 247 ? -25.627 -13.883 -2.643 1.00 95.69 247 ILE A N 1
ATOM 1876 C CA . ILE A 1 247 ? -24.242 -13.799 -2.176 1.00 95.69 247 ILE A CA 1
ATOM 1877 C C . ILE A 1 247 ? -23.914 -12.331 -1.925 1.00 95.69 247 ILE A C 1
ATOM 1879 O O . ILE A 1 247 ? -24.177 -11.490 -2.781 1.00 95.69 247 ILE A O 1
ATOM 1883 N N . THR A 1 248 ? -23.367 -12.016 -0.753 1.00 94.06 248 THR A N 1
ATOM 1884 C CA . THR A 1 248 ? -23.126 -10.639 -0.303 1.00 94.06 248 THR A CA 1
ATOM 1885 C C . THR A 1 248 ? -21.653 -10.250 -0.358 1.00 94.06 248 THR A C 1
ATOM 1887 O O . THR A 1 248 ? -20.775 -11.089 -0.148 1.00 94.06 248 THR A O 1
ATOM 1890 N N . ALA A 1 249 ? -21.396 -8.963 -0.595 1.00 88.56 249 ALA A N 1
ATOM 1891 C CA . ALA A 1 249 ? -20.072 -8.351 -0.530 1.00 88.56 249 ALA A CA 1
ATOM 1892 C C . ALA A 1 249 ? -20.035 -7.218 0.505 1.00 88.56 249 ALA A C 1
ATOM 1894 O O . ALA A 1 249 ? -21.007 -6.479 0.667 1.00 88.56 249 ALA A O 1
ATOM 1895 N N . THR A 1 250 ? -18.902 -7.062 1.193 1.00 85.19 250 THR A N 1
ATOM 1896 C CA . THR A 1 250 ? -18.694 -5.984 2.172 1.00 85.19 250 THR A CA 1
ATOM 1897 C C . THR A 1 250 ? -18.231 -4.679 1.525 1.00 85.19 250 THR A C 1
ATOM 1899 O O . THR A 1 250 ? -18.619 -3.609 2.007 1.00 85.19 250 THR A O 1
ATOM 1902 N N . ASN A 1 251 ? -17.476 -4.749 0.418 1.00 85.56 251 ASN A N 1
ATOM 1903 C CA . ASN A 1 251 ? -16.952 -3.568 -0.269 1.00 85.56 251 ASN A CA 1
ATOM 1904 C C . ASN A 1 251 ? -17.763 -3.231 -1.522 1.00 85.56 251 ASN A C 1
ATOM 1906 O O . ASN A 1 251 ? -18.561 -2.291 -1.484 1.00 85.56 251 ASN A O 1
ATOM 1910 N N . GLU A 1 252 ? -17.539 -3.943 -2.634 1.00 93.12 252 GLU A N 1
ATOM 1911 C CA . GLU A 1 252 ? -18.117 -3.582 -3.936 1.00 93.12 252 GLU A CA 1
ATOM 1912 C C . GLU A 1 252 ? -18.502 -4.799 -4.794 1.00 93.12 252 GLU A C 1
ATOM 1914 O O . GLU A 1 252 ? -17.927 -5.885 -4.694 1.00 93.12 252 GLU A O 1
ATOM 1919 N N . ILE A 1 253 ? -19.478 -4.583 -5.676 1.00 98.38 253 ILE A N 1
ATOM 1920 C CA . ILE A 1 253 ? -19.892 -5.495 -6.741 1.00 98.38 253 ILE A CA 1
ATOM 1921 C C . ILE A 1 253 ? -19.403 -4.910 -8.065 1.00 98.38 253 ILE A C 1
ATOM 1923 O O . ILE A 1 253 ? -19.601 -3.726 -8.345 1.00 98.38 253 ILE A O 1
ATOM 1927 N N . ILE A 1 254 ? -18.758 -5.737 -8.884 1.00 98.69 254 ILE A N 1
ATOM 1928 C CA . ILE A 1 254 ? -18.159 -5.335 -10.156 1.00 98.69 254 ILE A CA 1
ATOM 1929 C C . ILE A 1 254 ? -18.790 -6.161 -11.276 1.00 98.69 254 ILE A C 1
ATOM 1931 O O . ILE A 1 254 ? -18.660 -7.383 -11.303 1.00 98.69 254 ILE A O 1
ATOM 1935 N N . LEU A 1 255 ? -19.468 -5.504 -12.215 1.00 98.81 255 LEU A N 1
ATOM 1936 C CA . LEU A 1 255 ? -20.026 -6.149 -13.403 1.00 98.81 255 LEU A CA 1
ATOM 1937 C C . LEU A 1 255 ? -18.992 -6.177 -14.531 1.00 98.81 255 LEU A C 1
ATOM 1939 O O . LEU A 1 255 ? -18.450 -5.144 -14.906 1.00 98.81 255 LEU A O 1
ATOM 1943 N N . SER A 1 256 ? -18.737 -7.362 -15.070 1.00 98.38 256 SER A N 1
ATOM 1944 C CA . SER A 1 256 ? -17.811 -7.660 -16.168 1.00 98.38 256 SER A CA 1
ATOM 1945 C C . SER A 1 256 ? -18.421 -8.687 -17.142 1.00 98.38 256 SER A C 1
ATOM 1947 O O . SER A 1 256 ? -17.753 -9.573 -17.681 1.00 98.38 256 SER A O 1
ATOM 1949 N N . ALA A 1 257 ? -19.740 -8.614 -17.340 1.00 97.31 257 ALA A N 1
ATOM 1950 C CA . ALA A 1 257 ? -20.514 -9.595 -18.099 1.00 97.31 257 ALA A CA 1
ATOM 1951 C C . ALA A 1 257 ? -20.524 -9.326 -19.618 1.00 97.31 257 ALA A C 1
ATOM 1953 O O . ALA A 1 257 ? -21.138 -10.077 -20.380 1.00 97.31 257 ALA A O 1
ATOM 1954 N N . GLY A 1 258 ? -19.838 -8.273 -20.069 1.00 95.94 258 GLY A N 1
ATOM 1955 C CA . GLY A 1 258 ? -19.704 -7.893 -21.471 1.00 95.94 258 GLY A CA 1
ATOM 1956 C C . GLY A 1 258 ? -20.847 -7.013 -21.979 1.00 95.94 258 GLY A C 1
ATOM 1957 O O . GLY A 1 258 ? -21.892 -6.864 -21.343 1.00 95.94 258 GLY A O 1
ATOM 1958 N N . ALA A 1 259 ? -20.661 -6.461 -23.182 1.00 96.94 259 ALA A N 1
ATOM 1959 C CA . ALA A 1 259 ? -21.514 -5.415 -23.750 1.00 96.94 259 ALA A CA 1
ATOM 1960 C C . ALA A 1 259 ? -22.997 -5.784 -23.927 1.00 96.94 259 ALA A C 1
ATOM 1962 O O . ALA A 1 259 ? -23.835 -4.891 -23.993 1.00 96.94 259 ALA A O 1
ATOM 1963 N N . TYR A 1 260 ? -23.363 -7.064 -23.959 1.00 97.69 260 TYR A N 1
ATOM 1964 C CA . TYR A 1 260 ? -24.773 -7.458 -24.040 1.00 97.69 260 TYR A CA 1
ATOM 1965 C C . TYR A 1 260 ? -25.403 -7.732 -22.672 1.00 97.69 260 TYR A C 1
ATOM 1967 O O . TYR A 1 260 ? -26.562 -7.398 -22.451 1.00 97.69 260 TYR A O 1
ATOM 1975 N N . ARG A 1 261 ? -24.659 -8.316 -21.726 1.00 97.38 261 ARG A N 1
ATOM 1976 C CA . ARG A 1 261 ? -25.241 -8.802 -20.464 1.00 97.38 261 ARG A CA 1
ATOM 1977 C C . ARG A 1 261 ? -25.079 -7.859 -19.293 1.00 97.38 261 ARG A C 1
ATOM 1979 O O . ARG A 1 261 ? -25.946 -7.825 -18.431 1.00 97.38 261 ARG A O 1
ATOM 1986 N N . THR A 1 262 ? -24.033 -7.049 -19.275 1.00 98.56 262 THR A N 1
ATOM 1987 C CA . THR A 1 262 ? -23.898 -5.981 -18.284 1.00 98.56 262 THR A CA 1
ATOM 1988 C C . THR A 1 262 ? -25.107 -5.034 -18.264 1.00 98.56 262 THR A C 1
ATOM 1990 O O . THR A 1 262 ? -25.683 -4.867 -17.186 1.00 98.56 262 THR A O 1
ATOM 1993 N N . PRO A 1 263 ? -25.582 -4.472 -19.398 1.00 98.50 263 PRO A N 1
ATOM 1994 C CA . PRO A 1 263 ? -26.804 -3.664 -19.382 1.00 98.50 263 PRO A CA 1
ATOM 1995 C C . PRO A 1 263 ? -28.043 -4.478 -18.978 1.00 98.50 263 PRO A C 1
ATOM 1997 O O . PRO A 1 263 ? -28.882 -3.957 -18.253 1.00 98.50 263 PRO A O 1
ATOM 2000 N N . GLN A 1 264 ? -28.145 -5.759 -19.360 1.00 98.50 264 GLN A N 1
ATOM 2001 C CA . GLN A 1 264 ? -29.246 -6.633 -18.928 1.00 98.50 264 GLN A CA 1
ATOM 2002 C C . GLN A 1 264 ? -29.291 -6.780 -17.399 1.00 98.50 264 GLN A C 1
ATOM 2004 O O . GLN A 1 264 ? -30.351 -6.617 -16.801 1.00 98.50 264 GLN A O 1
ATOM 2009 N N . ILE A 1 265 ? -28.147 -7.041 -16.758 1.00 98.81 265 ILE A N 1
ATOM 2010 C CA . ILE A 1 265 ? -28.046 -7.175 -15.298 1.00 98.81 265 ILE A CA 1
ATOM 2011 C C . ILE A 1 265 ? -28.412 -5.855 -14.610 1.00 98.81 265 ILE A C 1
ATOM 2013 O O . ILE A 1 265 ? -29.149 -5.875 -13.625 1.00 98.81 265 ILE A O 1
ATOM 2017 N N . LEU A 1 266 ? -27.947 -4.709 -15.121 1.00 98.81 266 LEU A N 1
ATOM 2018 C CA . LEU A 1 266 ? -28.316 -3.391 -14.587 1.00 98.81 266 LEU A CA 1
ATOM 2019 C C . LEU A 1 266 ? -29.833 -3.149 -14.675 1.00 98.81 266 LEU A C 1
ATOM 2021 O O . LEU A 1 266 ? -30.448 -2.805 -13.664 1.00 98.81 266 LEU A O 1
ATOM 2025 N N . LEU A 1 267 ? -30.445 -3.432 -15.832 1.00 98.69 267 LEU A N 1
ATOM 2026 C CA . LEU A 1 267 ? -31.893 -3.306 -16.040 1.00 98.69 267 LEU A CA 1
ATOM 2027 C C . LEU A 1 267 ? -32.680 -4.211 -15.075 1.00 98.69 267 LEU A C 1
ATOM 2029 O O . LEU A 1 267 ? -33.573 -3.738 -14.376 1.00 98.69 267 LEU A O 1
ATOM 2033 N N . LEU A 1 268 ? -32.293 -5.484 -14.937 1.00 98.69 268 LEU A N 1
ATOM 2034 C CA . LEU A 1 268 ? -32.902 -6.426 -13.980 1.00 98.69 268 LEU A CA 1
ATOM 2035 C C . LEU A 1 268 ? -32.700 -6.024 -12.505 1.00 98.69 268 LEU A C 1
ATOM 2037 O O . LEU A 1 268 ? -33.436 -6.481 -11.627 1.00 98.69 268 LEU A O 1
ATOM 2041 N N . SER A 1 269 ? -31.722 -5.159 -12.226 1.00 98.62 269 SER A N 1
ATOM 2042 C CA . SER A 1 269 ? -31.447 -4.602 -10.893 1.00 98.62 269 SER A CA 1
ATOM 2043 C C . SER A 1 269 ? -32.222 -3.309 -10.605 1.00 98.62 269 SER A C 1
ATOM 2045 O O . SER A 1 269 ? -32.035 -2.722 -9.542 1.00 98.62 269 SER A O 1
ATOM 2047 N N . GLY A 1 270 ? -33.071 -2.844 -11.531 1.00 98.12 270 GLY A N 1
ATOM 2048 C CA . GLY A 1 270 ? -33.808 -1.582 -11.400 1.00 98.12 270 GLY A CA 1
ATOM 2049 C C . GLY A 1 270 ? -32.978 -0.334 -11.728 1.00 98.12 270 GLY A C 1
ATOM 2050 O O . GLY A 1 270 ? -33.341 0.766 -11.309 1.00 98.12 270 GLY A O 1
ATOM 2051 N N . ILE A 1 271 ? -31.862 -0.482 -12.451 1.00 98.50 271 ILE A N 1
ATOM 2052 C CA . ILE A 1 271 ? -30.985 0.616 -12.882 1.00 98.50 271 ILE A CA 1
ATOM 2053 C C . ILE A 1 271 ? -31.102 0.745 -14.402 1.00 98.50 271 ILE A C 1
ATOM 2055 O O . ILE A 1 271 ? -30.527 -0.045 -15.150 1.00 98.50 271 ILE A O 1
ATOM 2059 N N . GLY A 1 272 ? -31.852 1.737 -14.874 1.00 97.81 272 GLY A N 1
ATOM 2060 C CA . GLY A 1 272 ? -32.072 1.919 -16.307 1.00 97.81 272 GLY A CA 1
ATOM 2061 C C . GLY A 1 272 ? -33.188 2.902 -16.649 1.00 97.81 272 GLY A C 1
ATOM 2062 O O . GLY A 1 272 ? -33.709 3.556 -15.744 1.00 97.81 272 GLY A O 1
ATOM 2063 N N . PRO A 1 273 ? -33.554 3.019 -17.940 1.00 97.56 273 PRO A N 1
ATOM 2064 C CA . PRO A 1 273 ? -34.587 3.944 -18.401 1.00 97.56 273 PRO A CA 1
ATOM 2065 C C . PRO A 1 273 ? -35.963 3.588 -17.824 1.00 97.56 273 PRO A C 1
ATOM 2067 O O . PRO A 1 273 ? -36.376 2.429 -17.914 1.00 97.56 273 PRO A O 1
ATOM 2070 N N . SER A 1 274 ? -36.704 4.574 -17.301 1.00 94.88 274 SER A N 1
ATOM 2071 C CA . SER A 1 274 ? -38.005 4.336 -16.643 1.00 94.88 274 SER A CA 1
ATOM 2072 C C . SER A 1 274 ? -38.988 3.569 -17.529 1.00 94.88 274 SER A C 1
ATOM 2074 O O . SER A 1 274 ? -39.574 2.585 -17.089 1.00 94.88 274 SER A O 1
ATOM 2076 N N . GLU A 1 275 ? -39.107 3.968 -18.798 1.00 95.38 275 GLU A N 1
ATOM 2077 C CA . GLU A 1 275 ? -40.037 3.358 -19.759 1.00 95.38 275 GLU A CA 1
ATOM 2078 C C . GLU A 1 275 ? -39.715 1.877 -20.031 1.00 95.38 275 GLU A C 1
ATOM 2080 O O . GLU A 1 275 ? -40.611 1.068 -20.258 1.00 95.38 275 GLU A O 1
ATOM 2085 N N . GLU A 1 276 ? -38.433 1.507 -20.026 1.00 97.06 276 GLU A N 1
ATOM 2086 C CA . GLU A 1 276 ? -38.008 0.123 -20.250 1.00 97.06 276 GLU A CA 1
ATOM 2087 C C . GLU A 1 276 ? -38.300 -0.745 -19.021 1.00 97.06 276 GLU A C 1
ATOM 2089 O O . GLU A 1 276 ? -38.827 -1.846 -19.151 1.00 97.06 276 GLU A O 1
ATOM 2094 N N . LEU A 1 277 ? -38.007 -0.240 -17.820 1.00 98.06 277 LEU A N 1
ATOM 2095 C CA . LEU A 1 277 ? -38.257 -0.966 -16.573 1.00 98.06 277 LEU A CA 1
ATOM 2096 C C . LEU A 1 277 ? -39.760 -1.156 -16.311 1.00 98.06 277 LEU A C 1
ATOM 2098 O O . LEU A 1 277 ? -40.183 -2.247 -15.921 1.00 98.06 277 LEU A O 1
ATOM 2102 N N . GLU A 1 278 ? -40.574 -0.134 -16.597 1.00 96.81 278 GLU A N 1
ATOM 2103 C CA . GLU A 1 278 ? -42.033 -0.172 -16.439 1.00 96.81 278 GLU A CA 1
ATOM 2104 C C . GLU A 1 278 ? -42.683 -1.239 -17.333 1.00 96.81 278 GLU A C 1
ATOM 2106 O O . GLU A 1 278 ? -43.530 -1.999 -16.860 1.00 96.81 278 GLU A O 1
ATOM 2111 N N . LYS A 1 279 ? -42.225 -1.386 -18.588 1.00 97.06 279 LYS A N 1
ATOM 2112 C CA . LYS A 1 279 ? -42.706 -2.431 -19.520 1.00 97.06 279 LYS A CA 1
ATOM 2113 C C . LYS A 1 279 ? -42.569 -3.847 -18.967 1.00 97.06 279 LYS A C 1
ATOM 2115 O O . LYS A 1 279 ? -43.359 -4.720 -19.322 1.00 97.06 279 LYS A O 1
ATOM 2120 N N . HIS A 1 280 ? -41.577 -4.070 -18.111 1.00 97.50 280 HIS A N 1
ATOM 2121 C CA . HIS A 1 280 ? -41.287 -5.366 -17.506 1.00 97.50 280 HIS A CA 1
ATOM 2122 C C . HIS A 1 280 ? -41.745 -5.471 -16.043 1.00 97.50 280 HIS A C 1
ATOM 2124 O O . HIS A 1 280 ? -41.502 -6.496 -15.407 1.00 97.50 280 HIS A O 1
ATOM 2130 N N . GLY A 1 281 ? -42.416 -4.447 -15.499 1.00 96.88 281 GLY A N 1
ATOM 2131 C CA . GLY A 1 281 ? -42.867 -4.428 -14.105 1.00 96.88 281 GLY A CA 1
ATOM 2132 C C . GLY A 1 281 ? -41.722 -4.411 -13.085 1.00 96.88 281 GLY A C 1
ATOM 2133 O O . GLY A 1 281 ? -41.883 -4.912 -11.972 1.00 96.88 281 GLY A O 1
ATOM 2134 N N . ILE A 1 282 ? -40.554 -3.878 -13.458 1.00 98.00 282 ILE A N 1
ATOM 2135 C CA . ILE A 1 282 ? -39.386 -3.762 -12.578 1.00 98.00 282 ILE A CA 1
ATOM 2136 C C . ILE A 1 282 ? -39.446 -2.414 -11.857 1.00 98.00 282 ILE A C 1
ATOM 2138 O O . ILE A 1 282 ? -39.515 -1.363 -12.490 1.00 98.00 282 ILE A O 1
ATOM 2142 N N . ASN A 1 283 ? -39.370 -2.433 -10.524 1.00 96.19 283 ASN A N 1
ATOM 2143 C CA . ASN A 1 283 ? -39.285 -1.206 -9.734 1.00 96.19 283 ASN A CA 1
ATOM 2144 C C . ASN A 1 283 ? -37.985 -0.458 -10.056 1.00 96.19 283 ASN A C 1
ATOM 2146 O O . ASN A 1 283 ? -36.891 -0.984 -9.834 1.00 96.19 283 ASN A O 1
ATOM 2150 N N . GLN A 1 284 ? -38.105 0.774 -10.546 1.00 97.25 284 GLN A N 1
ATOM 2151 C CA . GLN A 1 284 ? -36.952 1.626 -10.807 1.00 97.25 284 GLN A CA 1
ATOM 2152 C C . GLN A 1 284 ? -36.329 2.112 -9.492 1.00 97.25 284 GLN A C 1
ATOM 2154 O O . GLN A 1 284 ? -37.014 2.653 -8.626 1.00 97.25 284 GLN A O 1
ATOM 2159 N N . ILE A 1 285 ? -35.015 1.928 -9.371 1.00 96.75 285 ILE A N 1
ATOM 2160 C CA . ILE A 1 285 ? -34.187 2.430 -8.270 1.00 96.75 285 ILE A CA 1
ATOM 2161 C C . ILE A 1 285 ? -33.439 3.682 -8.724 1.00 96.75 285 ILE A C 1
ATOM 2163 O O . ILE A 1 285 ? -33.446 4.692 -8.026 1.00 96.75 285 ILE A O 1
ATOM 2167 N N . ILE A 1 286 ? -32.804 3.613 -9.896 1.00 96.00 286 ILE A N 1
ATOM 2168 C CA . ILE A 1 286 ? -32.076 4.723 -10.512 1.00 96.00 286 ILE A CA 1
ATOM 2169 C C . ILE A 1 286 ? -32.601 4.920 -11.928 1.00 96.00 286 ILE A C 1
ATOM 2171 O O . ILE A 1 286 ? -32.613 3.975 -12.723 1.00 96.00 286 ILE A O 1
ATOM 2175 N N . ASP A 1 287 ? -32.981 6.156 -12.249 1.00 95.50 287 ASP A N 1
ATOM 2176 C CA . ASP A 1 287 ? -33.202 6.562 -13.632 1.00 95.50 287 ASP A CA 1
ATOM 2177 C C . ASP A 1 287 ? -31.862 6.749 -14.341 1.00 95.50 287 ASP A C 1
ATOM 2179 O O . ASP A 1 287 ? -31.152 7.737 -14.153 1.00 95.50 287 ASP A O 1
ATOM 2183 N N . ALA A 1 288 ? -31.494 5.733 -15.116 1.00 96.50 288 ALA A N 1
ATOM 2184 C CA . ALA A 1 288 ? -30.259 5.689 -15.881 1.00 96.50 288 ALA A CA 1
ATOM 2185 C C . ALA A 1 288 ? -30.595 5.513 -17.373 1.00 96.50 288 ALA A C 1
ATOM 2187 O O . ALA A 1 288 ? -30.459 4.410 -17.912 1.00 96.50 288 ALA A O 1
ATOM 2188 N N . PRO A 1 289 ? -31.018 6.585 -18.075 1.00 97.38 289 PRO A N 1
ATOM 2189 C CA . PRO A 1 289 ? -31.554 6.503 -19.438 1.00 97.38 289 PRO A CA 1
ATOM 2190 C C . PRO A 1 289 ? -30.539 6.010 -20.480 1.00 97.38 289 PRO A C 1
ATOM 2192 O O . PRO A 1 289 ? -30.911 5.653 -21.595 1.00 97.38 289 PRO A O 1
ATOM 2195 N N . HIS A 1 290 ? -29.251 5.990 -20.133 1.00 98.06 290 HIS A N 1
ATOM 2196 C CA . HIS A 1 290 ? -28.167 5.563 -21.013 1.00 98.06 290 HIS A CA 1
ATOM 2197 C C . HIS A 1 290 ? -27.782 4.082 -20.868 1.00 98.06 290 HIS A C 1
ATOM 2199 O O . HIS A 1 290 ? -26.995 3.592 -21.677 1.00 98.06 290 HIS A O 1
ATOM 2205 N N . VAL A 1 291 ? -28.325 3.351 -19.885 1.00 98.62 291 VAL A N 1
ATOM 2206 C CA . VAL A 1 291 ? -28.092 1.901 -19.768 1.00 98.62 291 VAL A CA 1
ATOM 2207 C C . VAL A 1 291 ? -28.707 1.191 -20.973 1.00 98.62 291 VAL A C 1
ATOM 2209 O O . VAL A 1 291 ? -29.872 1.402 -21.307 1.00 98.62 291 VAL A O 1
ATOM 2212 N N . GLY A 1 292 ? -27.904 0.364 -21.643 1.00 98.12 292 GLY A N 1
ATOM 2213 C CA . GLY A 1 292 ? -28.298 -0.341 -22.861 1.00 98.12 292 GLY A CA 1
ATOM 2214 C C . GLY A 1 292 ? -28.322 0.532 -24.119 1.00 98.12 292 GLY A C 1
ATOM 2215 O O . GLY A 1 292 ? -28.678 0.035 -25.178 1.00 98.12 292 GLY A O 1
ATOM 2216 N N . GLN A 1 293 ? -27.942 1.810 -24.051 1.00 98.00 293 GLN A N 1
ATOM 2217 C CA . GLN A 1 293 ? -27.845 2.695 -25.222 1.00 98.00 293 GLN A CA 1
ATOM 2218 C C . GLN A 1 293 ? -26.422 2.703 -25.799 1.00 98.00 293 GLN A C 1
ATOM 2220 O O . GLN A 1 293 ? -25.528 2.085 -25.239 1.00 98.00 293 GLN A O 1
ATOM 2225 N N . ASN A 1 294 ? -26.182 3.431 -26.895 1.00 97.44 294 ASN A N 1
ATOM 2226 C CA . ASN A 1 294 ? -24.838 3.637 -27.462 1.00 97.44 294 ASN A CA 1
ATOM 2227 C C . ASN A 1 294 ? -24.108 2.335 -27.859 1.00 97.44 294 ASN A C 1
ATOM 2229 O O . ASN A 1 294 ? -22.876 2.321 -27.930 1.00 97.44 294 ASN A O 1
ATOM 2233 N N . LEU A 1 295 ? -24.848 1.254 -28.152 1.00 98.38 295 LEU A N 1
ATOM 2234 C CA . LEU A 1 295 ? -24.241 0.039 -28.691 1.00 98.38 295 LEU A CA 1
ATOM 2235 C C . LEU A 1 295 ? -23.568 0.397 -30.013 1.00 98.38 295 LEU A C 1
ATOM 2237 O O . LEU A 1 295 ? -24.216 0.874 -30.945 1.00 98.38 295 LEU A O 1
ATOM 2241 N N . HIS A 1 296 ? -22.270 0.163 -30.085 1.00 97.38 296 HIS A N 1
ATOM 2242 C CA . HIS A 1 296 ? -21.508 0.265 -31.314 1.00 97.38 296 HIS A CA 1
ATOM 2243 C C . HIS A 1 296 ? -20.659 -0.988 -31.467 1.00 97.38 296 HIS A C 1
ATOM 2245 O O . HIS A 1 296 ? -20.230 -1.600 -30.487 1.00 97.38 296 HIS A O 1
ATOM 2251 N N . ASP A 1 297 ? -20.483 -1.389 -32.716 1.00 96.38 297 ASP A N 1
ATOM 2252 C CA . ASP A 1 297 ? -19.797 -2.609 -33.092 1.00 96.38 297 ASP A CA 1
ATOM 2253 C C . ASP A 1 297 ? -19.267 -2.458 -34.516 1.00 96.38 297 ASP A C 1
ATOM 2255 O O . ASP A 1 297 ? -19.888 -1.798 -35.357 1.00 96.38 297 ASP A O 1
ATOM 2259 N N . HIS A 1 298 ? -18.110 -3.052 -34.784 1.00 95.75 298 HIS A N 1
ATOM 2260 C CA . HIS A 1 298 ? -17.490 -2.969 -36.096 1.00 95.75 298 HIS A CA 1
ATOM 2261 C C . HIS A 1 298 ? -18.209 -3.890 -37.080 1.00 95.75 298 HIS A C 1
ATOM 2263 O O . HIS A 1 298 ? -18.325 -5.104 -36.880 1.00 95.75 298 HIS A O 1
ATOM 2269 N N . MET A 1 299 ? -18.658 -3.303 -38.188 1.00 94.81 299 MET A N 1
ATOM 2270 C CA . MET A 1 299 ? -19.229 -4.046 -39.302 1.00 94.81 299 MET A CA 1
ATOM 2271 C C . MET A 1 299 ? -18.154 -4.318 -40.351 1.00 94.81 299 MET A C 1
ATOM 2273 O O . MET A 1 299 ? -17.342 -3.447 -40.667 1.00 94.81 299 MET A O 1
ATOM 2277 N N . SER A 1 300 ? -18.190 -5.515 -40.927 1.00 95.69 300 SER A N 1
ATOM 2278 C CA . SER A 1 300 ? -17.338 -5.919 -42.035 1.00 95.69 300 SER A CA 1
ATOM 2279 C C . SER A 1 300 ? -18.125 -6.477 -43.215 1.00 95.69 300 SER A C 1
ATOM 2281 O O . SER A 1 300 ? -19.263 -6.939 -43.081 1.00 95.69 300 SER A O 1
ATOM 2283 N N . VAL A 1 301 ? -17.486 -6.453 -44.382 1.00 96.75 301 VAL A N 1
ATOM 2284 C CA . VAL A 1 301 ? -17.982 -7.034 -45.628 1.00 96.75 301 VAL A CA 1
ATOM 2285 C C . VAL A 1 301 ? -16.905 -7.936 -46.209 1.00 96.75 301 VAL A C 1
ATOM 2287 O O . VAL A 1 301 ? -15.761 -7.517 -46.375 1.00 96.75 301 VAL A O 1
ATOM 2290 N N . ALA A 1 302 ? -17.279 -9.180 -46.509 1.00 95.12 302 ALA A N 1
ATOM 2291 C CA . ALA A 1 302 ? -16.390 -10.155 -47.126 1.00 95.12 302 ALA A CA 1
ATOM 2292 C C . ALA A 1 302 ? -16.579 -10.211 -48.653 1.00 95.12 302 ALA A C 1
ATOM 2294 O O . ALA A 1 302 ? -17.711 -10.151 -49.153 1.00 95.12 302 ALA A O 1
ATOM 2295 N N . GLN A 1 303 ? -15.477 -10.380 -49.383 1.00 95.75 303 GLN A N 1
ATOM 2296 C CA . GLN A 1 303 ? -15.462 -10.687 -50.815 1.00 95.75 303 GLN A CA 1
ATOM 2297 C C . GLN A 1 303 ? -14.661 -11.965 -51.055 1.00 95.75 303 GLN A C 1
ATOM 2299 O O . GLN A 1 303 ? -13.640 -12.193 -50.407 1.00 95.75 303 GLN A O 1
ATOM 2304 N N . TRP A 1 304 ? -15.132 -12.797 -51.981 1.00 96.56 304 TRP A N 1
ATOM 2305 C CA . TRP A 1 304 ? -14.489 -14.057 -52.338 1.00 96.56 304 TRP A CA 1
ATOM 2306 C C . TRP A 1 304 ? -13.915 -13.944 -53.738 1.00 96.56 304 TRP A C 1
ATOM 2308 O O . TRP A 1 304 ? -14.634 -13.621 -54.681 1.00 96.56 304 TRP A O 1
ATOM 2318 N N . TRP A 1 305 ? -12.628 -14.227 -53.874 1.00 97.00 305 TRP A N 1
ATOM 2319 C CA . TRP A 1 305 ? -11.901 -14.031 -55.119 1.00 97.00 305 TRP A CA 1
ATOM 2320 C C . TRP A 1 305 ? -11.419 -15.365 -55.652 1.00 97.00 305 TRP A C 1
ATOM 2322 O O . TRP A 1 305 ? -10.689 -16.075 -54.958 1.00 97.00 305 TRP A O 1
ATOM 2332 N N . LYS A 1 306 ? -11.830 -15.702 -56.874 1.00 96.62 306 LYS A N 1
ATOM 2333 C CA . LYS A 1 306 ? -11.368 -16.904 -57.563 1.00 96.62 306 LYS A CA 1
ATOM 2334 C C . LYS A 1 306 ? -9.948 -16.678 -58.070 1.00 96.62 306 LYS A C 1
ATOM 2336 O O . LYS A 1 306 ? -9.681 -15.680 -58.740 1.00 96.62 306 LYS A O 1
ATOM 2341 N N . LEU A 1 307 ? -9.046 -17.598 -57.752 1.00 96.19 307 LEU A N 1
ATOM 2342 C CA . LEU A 1 307 ? -7.654 -17.546 -58.192 1.00 96.19 307 LEU A CA 1
ATOM 2343 C C . LEU A 1 307 ? -7.515 -18.076 -59.627 1.00 96.19 307 LEU A C 1
ATOM 2345 O O . LEU A 1 307 ? -8.149 -19.068 -59.976 1.00 96.19 307 LEU A O 1
ATOM 2349 N N . LYS A 1 308 ? -6.643 -17.456 -60.437 1.00 95.31 308 LYS A N 1
ATOM 2350 C CA . LYS A 1 308 ? -6.358 -17.899 -61.819 1.00 95.31 308 LYS A CA 1
ATOM 2351 C C . LYS A 1 308 ? -5.645 -19.251 -61.890 1.00 95.31 308 LYS A C 1
ATOM 2353 O O . LYS A 1 308 ? -5.976 -20.065 -62.742 1.00 95.31 308 LYS A O 1
ATOM 2358 N N . ASN A 1 309 ? -4.681 -19.457 -60.993 1.00 91.50 309 ASN A N 1
ATOM 2359 C CA . ASN A 1 309 ? -3.765 -20.601 -60.985 1.00 91.50 309 ASN A CA 1
ATOM 2360 C C . ASN A 1 309 ? -3.821 -21.308 -59.614 1.00 91.50 309 ASN A C 1
ATOM 2362 O O . ASN A 1 309 ? -2.879 -21.191 -58.822 1.00 91.50 309 ASN A O 1
ATOM 2366 N N . PRO A 1 310 ? -4.940 -21.963 -59.249 1.00 89.38 310 PRO A N 1
ATOM 2367 C CA . PRO A 1 310 ? -5.093 -22.607 -57.939 1.00 89.38 310 PRO A CA 1
ATOM 2368 C C . PRO A 1 310 ? -4.037 -23.695 -57.665 1.00 89.38 310 PRO A C 1
ATOM 2370 O O . PRO A 1 310 ? -3.659 -23.928 -56.515 1.00 89.38 310 PRO A O 1
ATOM 2373 N N . GLU A 1 311 ? -3.491 -24.315 -58.711 1.00 89.94 311 GLU A N 1
ATOM 2374 C CA . GLU A 1 311 ? -2.396 -25.285 -58.645 1.00 89.94 311 GLU A CA 1
ATOM 2375 C C . GLU A 1 311 ? -1.081 -24.706 -58.099 1.00 89.94 311 GLU A C 1
ATOM 2377 O O . GLU A 1 311 ? -0.243 -25.462 -57.608 1.00 89.94 311 GLU A O 1
ATOM 2382 N N . ALA A 1 312 ? -0.910 -23.377 -58.113 1.00 89.00 312 ALA A N 1
ATOM 2383 C CA . ALA A 1 312 ? 0.238 -22.700 -57.508 1.00 89.00 312 ALA A CA 1
ATOM 2384 C C . ALA A 1 312 ? 0.225 -22.738 -55.965 1.00 89.00 312 ALA A C 1
ATOM 2386 O O . ALA A 1 312 ? 1.198 -22.338 -55.327 1.00 89.00 312 ALA A O 1
ATOM 2387 N N . GLY A 1 313 ? -0.859 -23.231 -55.355 1.00 90.69 313 GLY A N 1
ATOM 2388 C CA . GLY A 1 313 ? -0.931 -23.522 -53.923 1.00 90.69 313 GLY A CA 1
ATOM 2389 C C . GLY A 1 313 ? -1.044 -22.293 -53.019 1.00 90.69 313 GLY A C 1
ATOM 2390 O O . GLY A 1 313 ? -0.555 -22.291 -51.892 1.00 90.69 313 GLY A O 1
ATOM 2391 N N . TYR A 1 314 ? -1.682 -21.234 -53.513 1.00 91.69 314 TYR A N 1
ATOM 2392 C CA . TYR A 1 314 ? -1.763 -19.933 -52.846 1.00 91.69 314 TYR A CA 1
ATOM 2393 C C . TYR A 1 314 ? -2.710 -19.861 -51.639 1.00 91.69 314 TYR A C 1
ATOM 2395 O O . TYR A 1 314 ? -2.564 -18.958 -50.817 1.00 91.69 314 TYR A O 1
ATOM 2403 N N . ALA A 1 315 ? -3.658 -20.791 -51.506 1.00 93.31 315 ALA A N 1
ATOM 2404 C CA . ALA A 1 315 ? -4.668 -20.773 -50.447 1.00 93.31 315 ALA A CA 1
ATOM 2405 C C . ALA A 1 315 ? -4.819 -22.130 -49.737 1.00 93.31 315 ALA A C 1
ATOM 2407 O O . ALA A 1 315 ? -4.430 -23.186 -50.258 1.00 93.31 315 ALA A O 1
ATOM 2408 N N . LEU A 1 316 ? -5.402 -22.091 -48.535 1.00 90.69 316 LEU A N 1
ATOM 2409 C CA . LEU A 1 316 ? -5.713 -23.256 -47.707 1.00 90.69 316 LEU A CA 1
ATOM 2410 C C . LEU A 1 316 ? -6.650 -24.221 -48.445 1.00 90.69 316 LEU A C 1
ATOM 2412 O O . LEU A 1 316 ? -7.648 -23.808 -49.035 1.00 90.69 316 LEU A O 1
ATOM 2416 N N . GLY A 1 317 ? -6.318 -25.511 -48.382 1.00 89.00 317 GLY A N 1
ATOM 2417 C CA . GLY A 1 317 ? -6.906 -26.570 -49.210 1.00 89.00 317 GLY A CA 1
ATOM 2418 C C . GLY A 1 317 ? -5.932 -27.094 -50.272 1.00 89.00 317 GLY A C 1
ATOM 2419 O O . GLY A 1 317 ? -6.105 -28.206 -50.762 1.00 89.00 317 GLY A O 1
ATOM 2420 N N . SER A 1 318 ? -4.856 -26.351 -50.561 1.00 90.81 318 SER A N 1
ATOM 2421 C CA . SER A 1 318 ? -3.767 -26.798 -51.435 1.00 90.81 318 SER A CA 1
ATOM 2422 C C . SER A 1 318 ? -2.645 -27.551 -50.688 1.00 90.81 318 SER A C 1
ATOM 2424 O O . SER A 1 318 ? -2.452 -27.336 -49.487 1.00 90.81 318 SER A O 1
ATOM 2426 N N . PRO A 1 319 ? -1.831 -28.386 -51.374 1.00 87.50 319 PRO A N 1
ATOM 2427 C CA . PRO A 1 319 ? -0.744 -29.143 -50.741 1.00 87.50 319 PRO A CA 1
ATOM 2428 C C . PRO A 1 319 ? 0.326 -28.295 -50.036 1.00 87.50 319 PRO A C 1
ATOM 2430 O O . PRO A 1 319 ? 0.913 -28.763 -49.059 1.00 87.50 319 PRO A O 1
ATOM 2433 N N . LEU A 1 320 ? 0.576 -27.056 -50.488 1.00 87.62 320 LEU A N 1
ATOM 2434 C CA . LEU A 1 320 ? 1.551 -26.154 -49.854 1.00 87.62 320 LEU A CA 1
ATOM 2435 C C . LEU A 1 320 ? 1.132 -25.745 -48.436 1.00 87.62 320 LEU A C 1
ATOM 2437 O O . LEU A 1 320 ? 1.988 -25.420 -47.613 1.00 87.62 320 LEU A O 1
ATOM 2441 N N . PHE A 1 321 ? -0.164 -25.824 -48.118 1.00 88.56 321 PHE A N 1
ATOM 2442 C CA . PHE A 1 321 ? -0.671 -25.507 -46.787 1.00 88.56 321 PHE A CA 1
ATOM 2443 C C . PHE A 1 321 ? -0.505 -26.633 -45.755 1.00 88.56 321 PHE A C 1
ATOM 2445 O O . PHE A 1 321 ? -0.795 -26.420 -44.581 1.00 88.56 321 PHE A O 1
ATOM 2452 N N . ASN A 1 322 ? 0.052 -27.787 -46.144 1.00 86.94 322 ASN A N 1
ATOM 2453 C CA . ASN A 1 322 ? 0.440 -28.852 -45.209 1.00 86.94 322 ASN A CA 1
ATOM 2454 C C . ASN A 1 322 ? 1.694 -28.506 -44.378 1.00 86.94 322 ASN A C 1
ATOM 2456 O O . ASN A 1 322 ? 2.132 -29.312 -43.556 1.00 86.94 322 ASN A O 1
ATOM 2460 N N . ASN A 1 323 ? 2.293 -27.325 -44.580 1.00 87.56 323 ASN A N 1
ATOM 2461 C CA . ASN A 1 323 ? 3.389 -26.838 -43.751 1.00 87.56 323 ASN A CA 1
ATOM 2462 C C . ASN A 1 323 ? 2.921 -26.677 -42.287 1.00 87.56 323 ASN A C 1
ATOM 2464 O O . ASN A 1 323 ? 2.032 -25.864 -42.018 1.00 87.56 323 ASN A O 1
ATOM 2468 N N . PRO A 1 324 ? 3.544 -27.371 -41.313 1.00 86.75 324 PRO A N 1
ATOM 2469 C CA . PRO A 1 324 ? 3.115 -27.323 -39.916 1.00 86.75 324 PRO A CA 1
ATOM 2470 C C . PRO A 1 324 ? 3.230 -25.927 -39.287 1.00 86.75 324 PRO A C 1
ATOM 2472 O O . PRO A 1 324 ? 2.549 -25.645 -38.302 1.00 86.75 324 PRO A O 1
ATOM 2475 N N . ASN A 1 325 ? 4.049 -25.022 -39.840 1.00 88.25 325 ASN A N 1
ATOM 2476 C CA . ASN A 1 325 ? 4.103 -23.642 -39.358 1.00 88.25 325 ASN A CA 1
ATOM 2477 C C . ASN A 1 325 ? 2.789 -22.892 -39.604 1.00 88.25 325 ASN A C 1
ATOM 2479 O O . ASN A 1 325 ? 2.430 -22.052 -38.784 1.00 88.25 325 ASN A O 1
ATOM 2483 N N . PHE A 1 326 ? 2.041 -23.195 -40.670 1.00 89.38 326 PHE A N 1
ATOM 2484 C CA . PHE A 1 326 ? 0.791 -22.488 -40.981 1.00 89.38 326 PHE A CA 1
ATOM 2485 C C . PHE A 1 326 ? -0.330 -22.794 -39.984 1.00 89.38 326 PHE A C 1
ATOM 2487 O O . PHE A 1 326 ? -1.209 -21.962 -39.792 1.00 89.38 326 PHE A O 1
ATOM 2494 N N . ALA A 1 327 ? -0.252 -23.916 -39.261 1.00 84.38 327 ALA A N 1
ATOM 2495 C CA . ALA A 1 327 ? -1.160 -24.218 -38.154 1.00 84.38 327 ALA A CA 1
ATOM 2496 C C . ALA A 1 327 ? -0.917 -23.338 -36.910 1.00 84.38 327 ALA A C 1
ATOM 2498 O O . ALA A 1 327 ? -1.732 -23.325 -35.989 1.00 84.38 327 ALA A O 1
ATOM 2499 N N . LYS A 1 328 ? 0.191 -22.579 -36.858 1.00 87.62 328 LYS A N 1
ATOM 2500 C CA . LYS A 1 328 ? 0.545 -21.750 -35.696 1.00 87.62 328 LYS A CA 1
ATOM 2501 C C . LYS A 1 328 ? -0.239 -20.440 -35.607 1.00 87.62 328 LYS A C 1
ATOM 2503 O O . LYS A 1 328 ? 0.044 -19.649 -34.719 1.00 87.62 328 LYS A O 1
ATOM 2508 N N . GLY A 1 329 ? -1.204 -20.165 -36.474 1.00 88.25 329 GLY A N 1
ATOM 2509 C CA . GLY A 1 329 ? -2.077 -19.002 -36.328 1.00 88.25 329 GLY A CA 1
ATOM 2510 C C . GLY A 1 329 ? -3.045 -18.870 -37.490 1.00 88.25 329 GLY A C 1
ATOM 2511 O O . GLY A 1 329 ? -3.245 -19.817 -38.246 1.00 88.25 329 GLY A O 1
ATOM 2512 N N . THR A 1 330 ? -3.658 -17.699 -37.636 1.00 88.44 330 THR A N 1
ATOM 2513 C CA . THR A 1 330 ? -4.623 -17.475 -38.717 1.00 88.44 330 THR A CA 1
ATOM 2514 C C . THR A 1 330 ? -3.902 -17.487 -40.078 1.00 88.44 330 THR A C 1
ATOM 2516 O O . THR A 1 330 ? -2.784 -16.965 -40.165 1.00 88.44 330 THR A O 1
ATOM 2519 N N . PRO A 1 331 ? -4.492 -18.070 -41.143 1.00 90.69 331 PRO A N 1
ATOM 2520 C CA . PRO A 1 331 ? -3.963 -18.069 -42.516 1.00 90.69 331 PRO A CA 1
ATOM 2521 C C . PRO A 1 331 ? -4.064 -16.684 -43.174 1.00 90.69 331 PRO A C 1
ATOM 2523 O O . PRO A 1 331 ? -4.709 -16.511 -44.203 1.00 90.69 331 PRO A O 1
ATOM 2526 N N . LEU A 1 332 ? -3.473 -15.680 -42.534 1.00 91.44 332 LEU A N 1
ATOM 2527 C CA . LEU A 1 332 ? -3.353 -14.303 -42.990 1.00 91.44 332 LEU A CA 1
ATOM 2528 C C . LEU A 1 332 ? -2.120 -13.683 -42.331 1.00 91.44 332 LEU A C 1
ATOM 2530 O O . LEU A 1 332 ? -1.627 -14.186 -41.317 1.00 91.44 332 LEU A O 1
ATOM 2534 N N . ASP A 1 333 ? -1.626 -12.592 -42.892 1.00 90.50 333 ASP A N 1
ATOM 2535 C CA . ASP A 1 333 ? -0.435 -11.929 -42.384 1.00 90.50 333 ASP A CA 1
ATOM 2536 C C . ASP A 1 333 ? -0.477 -10.407 -42.400 1.00 90.50 333 ASP A C 1
ATOM 2538 O O . ASP A 1 333 ? 0.068 -9.808 -41.480 1.00 90.50 333 ASP A O 1
ATOM 2542 N N . TRP A 1 334 ? -1.097 -9.791 -43.402 1.00 94.38 334 TRP A N 1
ATOM 2543 C CA . TRP A 1 334 ? -1.181 -8.340 -43.524 1.00 94.38 334 TRP A CA 1
ATOM 2544 C C . TRP A 1 334 ? -2.510 -7.791 -43.001 1.00 94.38 334 TRP A C 1
ATOM 2546 O O . TRP A 1 334 ? -3.583 -8.303 -43.330 1.00 94.38 334 TRP A O 1
ATOM 2556 N N . VAL A 1 335 ? -2.418 -6.705 -42.235 1.00 95.25 335 VAL A N 1
ATOM 2557 C CA . VAL A 1 335 ? -3.521 -5.814 -41.873 1.00 95.25 335 VAL A CA 1
ATOM 2558 C C . VAL A 1 335 ? -3.246 -4.436 -42.464 1.00 95.25 335 VAL A C 1
ATOM 2560 O O . VAL A 1 335 ? -2.153 -3.890 -42.314 1.00 95.25 335 VAL A O 1
ATOM 2563 N N . VAL A 1 336 ? -4.224 -3.894 -43.186 1.00 97.06 336 VAL A N 1
ATOM 2564 C CA . VAL A 1 336 ? -4.113 -2.581 -43.826 1.00 97.06 336 VAL A CA 1
ATOM 2565 C C . VAL A 1 336 ? -5.117 -1.634 -43.207 1.00 97.06 336 VAL A C 1
ATOM 2567 O O . VAL A 1 336 ? -6.320 -1.832 -43.364 1.00 97.06 336 VAL A O 1
ATOM 2570 N N . THR A 1 337 ? -4.622 -0.585 -42.562 1.00 96.62 337 THR A N 1
ATOM 2571 C CA . THR A 1 337 ? -5.457 0.394 -41.863 1.00 96.62 337 THR A CA 1
ATOM 2572 C C . THR A 1 337 ? -5.212 1.785 -42.429 1.00 96.62 337 THR A C 1
ATOM 2574 O O . THR A 1 337 ? -4.071 2.167 -42.665 1.00 96.62 337 THR A O 1
ATOM 2577 N N . TYR A 1 338 ? -6.263 2.558 -42.699 1.00 95.12 338 TYR A N 1
ATOM 2578 C CA . TYR A 1 338 ? -6.116 3.911 -43.253 1.00 95.12 338 TYR A CA 1
ATOM 2579 C C . TYR A 1 338 ? -7.350 4.786 -43.006 1.00 95.12 338 TYR A C 1
ATOM 2581 O O . TYR A 1 338 ? -8.442 4.302 -42.692 1.00 95.12 338 TYR A O 1
ATOM 2589 N N . GLY A 1 339 ? -7.163 6.100 -43.133 1.00 94.56 339 GLY A N 1
ATOM 2590 C CA . GLY A 1 339 ? -8.248 7.081 -43.132 1.00 94.56 339 GLY A CA 1
ATOM 2591 C C . GLY A 1 339 ? -8.902 7.237 -44.509 1.00 94.56 339 GLY A C 1
ATOM 2592 O O . GLY A 1 339 ? -8.283 6.979 -45.540 1.00 94.56 339 GLY A O 1
ATOM 2593 N N . VAL A 1 340 ? -10.156 7.685 -44.546 1.00 95.44 340 VAL A N 1
ATOM 2594 C CA . VAL A 1 340 ? -10.872 7.963 -45.808 1.00 95.44 340 VAL A CA 1
ATOM 2595 C C . VAL A 1 340 ? -10.696 9.420 -46.265 1.00 95.44 340 VAL A C 1
ATOM 2597 O O . VAL A 1 340 ? -10.351 10.278 -45.448 1.00 95.44 340 VAL A O 1
ATOM 2600 N N . PRO A 1 341 ? -10.951 9.756 -47.550 1.00 95.00 341 PRO A N 1
ATOM 2601 C CA . PRO A 1 341 ? -10.813 11.129 -48.026 1.00 95.00 341 PRO A CA 1
ATOM 2602 C C . PRO A 1 341 ? -11.682 12.108 -47.226 1.00 95.00 341 PRO A C 1
ATOM 2604 O O . PRO A 1 341 ? -12.902 11.937 -47.136 1.00 95.00 341 PRO A O 1
ATOM 2607 N N . ARG A 1 342 ? -11.031 13.145 -46.678 1.00 94.31 342 ARG A N 1
ATOM 2608 C CA . ARG A 1 342 ? -11.602 14.108 -45.723 1.00 94.31 342 ARG A CA 1
ATOM 2609 C C . ARG A 1 342 ? -12.886 14.769 -46.222 1.00 94.31 342 ARG A C 1
ATOM 2611 O O . ARG A 1 342 ? -13.884 14.753 -45.512 1.00 94.31 342 ARG A O 1
ATOM 2618 N N . GLU A 1 343 ? -12.866 15.332 -47.429 1.00 94.88 343 GLU A N 1
ATOM 2619 C CA . GLU A 1 343 ? -14.009 16.087 -47.966 1.00 94.88 343 GLU A CA 1
ATOM 2620 C C . GLU A 1 343 ? -15.243 15.206 -48.173 1.00 94.88 343 GLU A C 1
ATOM 2622 O O . GLU A 1 343 ? -16.361 15.618 -47.868 1.00 94.88 343 GLU A O 1
ATOM 2627 N N . GLY A 1 344 ? -15.050 13.963 -48.625 1.00 96.12 344 GLY A N 1
ATOM 2628 C CA . GLY A 1 344 ? -16.160 13.027 -48.775 1.00 96.12 344 GLY A CA 1
ATOM 2629 C C . GLY A 1 344 ? -16.724 12.575 -47.427 1.00 96.12 344 GLY A C 1
ATOM 2630 O O . GLY A 1 344 ? -17.942 12.517 -47.275 1.00 96.12 344 GLY A O 1
ATOM 2631 N N . LEU A 1 345 ? -15.871 12.361 -46.415 1.00 96.69 345 LEU A N 1
ATOM 2632 C CA . LEU A 1 345 ? -16.337 12.047 -45.061 1.00 96.69 345 LEU A CA 1
ATOM 2633 C C . LEU A 1 345 ? -17.096 13.227 -44.442 1.00 96.69 345 LEU A C 1
ATOM 2635 O O . LEU A 1 345 ? -18.149 13.028 -43.845 1.00 96.69 345 LEU A O 1
ATOM 2639 N N . LYS A 1 346 ? -16.612 14.460 -44.628 1.00 96.38 346 LYS A N 1
ATOM 2640 C CA . LYS A 1 346 ? -17.295 15.683 -44.181 1.00 96.38 346 LYS A CA 1
ATOM 2641 C C . LYS A 1 346 ? -18.673 15.830 -44.826 1.00 96.38 346 LYS A C 1
ATOM 2643 O O . LYS A 1 346 ? -19.641 16.120 -44.131 1.00 96.38 346 LYS A O 1
ATOM 2648 N N . ALA A 1 347 ? -18.779 15.580 -46.132 1.00 96.88 347 ALA A N 1
ATOM 2649 C CA . ALA A 1 347 ? -20.055 15.606 -46.846 1.00 96.88 347 ALA A CA 1
ATOM 2650 C C . ALA A 1 347 ? -21.017 14.495 -46.388 1.00 96.88 347 ALA A C 1
ATOM 2652 O O . ALA A 1 347 ? -22.224 14.721 -46.314 1.00 96.88 347 ALA A O 1
ATOM 2653 N N . ALA A 1 348 ? -20.494 13.308 -46.070 1.00 97.44 348 ALA A N 1
ATOM 2654 C CA . ALA A 1 348 ? -21.280 12.205 -45.528 1.00 97.44 348 ALA A CA 1
ATOM 2655 C C . ALA A 1 348 ? -21.828 12.538 -44.131 1.00 97.44 348 ALA A C 1
ATOM 2657 O O . ALA A 1 348 ? -23.034 12.469 -43.921 1.00 97.44 348 ALA A O 1
ATOM 2658 N N . LEU A 1 349 ? -20.971 13.020 -43.226 1.00 96.94 349 LEU A N 1
ATOM 2659 C CA . LEU A 1 349 ? -21.371 13.475 -41.890 1.00 96.94 349 LEU A CA 1
ATOM 2660 C C . LEU A 1 349 ? -22.398 14.613 -41.957 1.00 96.94 349 LEU A C 1
ATOM 2662 O O . LEU A 1 349 ? -23.338 14.641 -41.173 1.00 96.94 349 LEU A O 1
ATOM 2666 N N . ALA A 1 350 ? -22.275 15.523 -42.927 1.00 97.06 350 ALA A N 1
ATOM 2667 C CA . ALA A 1 350 ? -23.235 16.607 -43.106 1.00 97.06 350 ALA A CA 1
ATOM 2668 C C . ALA A 1 350 ? -24.652 16.120 -43.476 1.00 97.06 350 ALA A C 1
ATOM 2670 O O . ALA A 1 350 ? -25.647 16.766 -43.148 1.00 97.06 350 ALA A O 1
ATOM 2671 N N . LYS A 1 351 ? -24.776 14.959 -44.129 1.00 97.25 351 LYS A N 1
ATOM 2672 C CA . LYS A 1 351 ? -26.087 14.339 -44.381 1.00 97.25 351 LYS A CA 1
ATOM 2673 C C . LYS A 1 351 ? -26.696 13.733 -43.114 1.00 97.25 351 LYS A C 1
ATOM 2675 O O . LYS A 1 351 ? -27.919 13.694 -43.011 1.00 97.25 351 LYS A O 1
ATOM 2680 N N . ASP A 1 352 ? -25.863 13.286 -42.176 1.00 96.69 352 ASP A N 1
ATOM 2681 C CA . ASP A 1 352 ? -26.299 12.683 -40.913 1.00 96.69 352 ASP A CA 1
ATOM 2682 C C . ASP A 1 352 ? -26.605 13.741 -39.835 1.00 96.69 352 ASP A C 1
ATOM 2684 O O . ASP A 1 352 ? -27.586 13.617 -39.102 1.00 96.69 352 ASP A O 1
ATOM 2688 N N . GLU A 1 353 ? -25.788 14.796 -39.752 1.00 95.56 353 GLU A N 1
ATOM 2689 C CA . GLU A 1 353 ? -25.767 15.754 -38.633 1.00 95.56 353 GLU A CA 1
ATOM 2690 C C . GLU A 1 353 ? -26.113 17.203 -39.037 1.00 95.56 353 GLU A C 1
ATOM 2692 O O . GLU A 1 353 ? -26.280 18.070 -38.177 1.00 95.56 353 GLU A O 1
ATOM 2697 N N . GLY A 1 354 ? -26.243 17.499 -40.335 1.00 93.12 354 GLY A N 1
ATOM 2698 C CA . GLY A 1 354 ? -26.460 18.855 -40.847 1.00 93.12 354 GLY A CA 1
ATOM 2699 C C . GLY A 1 354 ? -25.150 19.576 -41.183 1.00 93.12 354 GLY A C 1
ATOM 2700 O O . GLY A 1 354 ? -24.422 19.173 -42.081 1.00 93.12 354 GLY A O 1
ATOM 2701 N N . THR A 1 355 ? -24.835 20.694 -40.529 1.00 91.12 355 THR A N 1
ATOM 2702 C CA . THR A 1 355 ? -23.593 21.435 -40.832 1.00 91.12 355 THR A CA 1
ATOM 2703 C C . THR A 1 355 ? -22.421 20.869 -40.033 1.00 91.12 355 THR A C 1
ATOM 2705 O O . THR A 1 355 ? -22.450 20.895 -38.807 1.00 91.12 355 THR A O 1
ATOM 2708 N N . VAL A 1 356 ? -21.362 20.431 -40.723 1.00 93.81 356 VAL A N 1
ATOM 2709 C CA . VAL A 1 356 ? -20.145 19.862 -40.116 1.00 93.81 356 VAL A CA 1
ATOM 2710 C C . VAL A 1 356 ? -18.930 20.720 -40.470 1.00 93.81 356 VAL A C 1
ATOM 2712 O O . VAL A 1 356 ? -18.651 20.965 -41.647 1.00 93.81 356 VAL A O 1
ATOM 2715 N N . ASP A 1 357 ? -18.196 21.178 -39.455 1.00 92.06 357 ASP A N 1
ATOM 2716 C CA . ASP A 1 357 ? -16.964 21.954 -39.621 1.00 92.06 357 ASP A CA 1
ATOM 2717 C C . ASP A 1 357 ? -15.691 21.096 -39.495 1.00 92.06 357 ASP A C 1
ATOM 2719 O O . ASP A 1 357 ? -15.730 19.891 -39.246 1.00 92.06 357 ASP A O 1
ATOM 2723 N N . ASP A 1 358 ? -14.532 21.724 -39.700 1.00 90.25 358 ASP A N 1
ATOM 2724 C CA . ASP A 1 358 ? -13.241 21.033 -39.721 1.00 90.25 358 ASP A CA 1
ATOM 2725 C C . ASP A 1 358 ? -12.735 20.555 -38.355 1.00 90.25 358 ASP A C 1
ATOM 2727 O O . ASP A 1 358 ? -11.787 19.765 -38.312 1.00 90.25 358 ASP A O 1
ATOM 2731 N N . SER A 1 359 ? -13.365 20.996 -37.266 1.00 89.44 359 SER A N 1
ATOM 2732 C CA . SER A 1 359 ? -13.086 20.568 -35.895 1.00 89.44 359 SER A CA 1
ATOM 2733 C C . SER A 1 359 ? -13.861 19.316 -35.479 1.00 89.44 359 SER A C 1
ATOM 2735 O O . SER A 1 359 ? -13.639 18.808 -34.376 1.00 89.44 359 SER A O 1
ATOM 2737 N N . HIS A 1 360 ? -14.738 18.793 -36.349 1.00 91.94 360 HIS A N 1
ATOM 2738 C CA . HIS A 1 360 ? -15.495 17.578 -36.072 1.00 91.94 360 HIS A CA 1
ATOM 2739 C C . HIS A 1 360 ? -14.558 16.433 -35.645 1.00 91.94 360 HIS A C 1
ATOM 2741 O O . HIS A 1 360 ? -13.556 16.186 -36.328 1.00 91.94 360 HIS A O 1
ATOM 2747 N N . PRO A 1 361 ? -14.873 15.678 -34.572 1.00 88.44 361 PRO A N 1
ATOM 2748 C CA . PRO A 1 361 ? -13.953 14.688 -34.026 1.00 88.44 361 PRO A CA 1
ATOM 2749 C C . PRO A 1 361 ? -13.474 13.664 -35.058 1.00 88.44 361 PRO A C 1
ATOM 2751 O O . PRO A 1 361 ? -12.310 13.278 -35.029 1.00 88.44 361 PRO A O 1
ATOM 2754 N N . LEU A 1 362 ? -14.338 13.190 -35.960 1.00 91.06 362 LEU A N 1
ATOM 2755 C CA . LEU A 1 362 ? -13.957 12.198 -36.982 1.00 91.06 362 LEU A CA 1
ATOM 2756 C C . LEU A 1 362 ? -13.109 12.770 -38.131 1.00 91.06 362 LEU A C 1
ATOM 2758 O O . LEU A 1 362 ? -12.629 11.999 -38.961 1.00 91.06 362 LEU A O 1
ATOM 2762 N N . LEU A 1 363 ? -12.942 14.097 -38.186 1.00 90.06 363 LEU A N 1
ATOM 2763 C CA . LEU A 1 363 ? -12.154 14.803 -39.196 1.00 90.06 363 LEU A CA 1
ATOM 2764 C C . LEU A 1 363 ? -10.831 15.343 -38.636 1.00 90.06 363 LEU A C 1
ATOM 2766 O O . LEU A 1 363 ? -9.857 15.417 -39.382 1.00 90.06 363 LEU A O 1
ATOM 2770 N N . SER A 1 364 ? -10.785 15.777 -37.374 1.00 82.81 364 SER A N 1
ATOM 2771 C CA . SER A 1 364 ? -9.586 16.377 -36.778 1.00 82.81 364 SER A CA 1
ATOM 2772 C C . SER A 1 364 ? -9.363 15.893 -35.340 1.00 82.81 364 SER A C 1
ATOM 2774 O O . SER A 1 364 ? -10.235 16.109 -34.492 1.00 82.81 364 SER A O 1
ATOM 2776 N N . PRO A 1 365 ? -8.206 15.272 -35.031 1.00 84.88 365 PRO A N 1
ATOM 2777 C CA . PRO A 1 365 ? -7.069 14.974 -35.922 1.00 84.88 365 PRO A CA 1
ATOM 2778 C C . PRO A 1 365 ? -7.374 13.857 -36.943 1.00 84.88 365 PRO A C 1
ATOM 2780 O O . PRO A 1 365 ? -8.457 13.276 -36.927 1.00 84.88 365 PRO A O 1
ATOM 2783 N N . ALA A 1 366 ? -6.438 13.577 -37.858 1.00 81.44 366 ALA A N 1
ATOM 2784 C CA . ALA A 1 366 ? -6.563 12.460 -38.799 1.00 81.44 366 ALA A CA 1
ATOM 2785 C C . ALA A 1 366 ? -6.644 11.126 -38.041 1.00 81.44 366 ALA A C 1
ATOM 2787 O O . ALA A 1 366 ? -5.893 10.912 -37.092 1.00 81.44 366 ALA A O 1
ATOM 2788 N N . ARG A 1 367 ? -7.550 10.239 -38.462 1.00 88.88 367 ARG A N 1
ATOM 2789 C CA . ARG A 1 367 ? -7.800 8.950 -37.808 1.00 88.88 367 ARG A CA 1
ATOM 2790 C C . ARG A 1 367 ? -7.915 7.816 -38.810 1.00 88.88 367 ARG A C 1
ATOM 2792 O O . ARG A 1 367 ? -8.115 8.039 -40.002 1.00 88.88 367 ARG A O 1
ATOM 2799 N N . SER A 1 368 ? -7.838 6.605 -38.284 1.00 93.19 368 SER A N 1
ATOM 2800 C CA . SER A 1 368 ? -8.068 5.367 -39.018 1.00 93.19 368 SER A CA 1
ATOM 2801 C C . SER A 1 368 ? -9.566 5.081 -39.133 1.00 93.19 368 SER A C 1
ATOM 2803 O O . SER A 1 368 ? -10.246 4.999 -38.113 1.00 93.19 368 SER A O 1
ATOM 2805 N N . HIS A 1 369 ? -10.092 4.909 -40.349 1.00 95.62 369 HIS A N 1
ATOM 2806 C CA . HIS A 1 369 ? -11.526 4.662 -40.585 1.00 95.62 369 HIS A CA 1
ATOM 2807 C C . HIS A 1 369 ? -11.811 3.279 -41.171 1.00 95.62 369 HIS A C 1
ATOM 2809 O O . HIS A 1 369 ? -12.906 2.758 -40.967 1.00 95.62 369 HIS A O 1
ATOM 2815 N N . VAL A 1 370 ? -10.855 2.693 -41.896 1.00 96.50 370 VAL A N 1
ATOM 2816 C CA . VAL A 1 370 ? -11.000 1.400 -42.576 1.00 96.50 370 VAL A CA 1
ATOM 2817 C C . VAL A 1 370 ? -9.879 0.461 -42.151 1.00 96.50 370 VAL A C 1
ATOM 2819 O O . VAL A 1 370 ? -8.722 0.872 -42.112 1.00 96.50 370 VAL A O 1
ATOM 2822 N N . GLU A 1 371 ? -10.227 -0.802 -41.909 1.00 96.69 371 GLU A N 1
ATOM 2823 C CA . GLU A 1 371 ? -9.287 -1.922 -41.816 1.00 96.69 371 GLU A CA 1
ATOM 2824 C C . GLU A 1 371 ? -9.584 -2.933 -42.934 1.00 96.69 371 GLU A C 1
ATOM 2826 O O . GLU A 1 371 ? -10.739 -3.208 -43.268 1.00 96.69 371 GLU A O 1
ATOM 2831 N N . CYS A 1 372 ? -8.539 -3.471 -43.550 1.00 97.31 372 CYS A N 1
ATOM 2832 C CA . CYS A 1 372 ? -8.607 -4.406 -44.662 1.00 97.31 372 CYS A CA 1
ATOM 2833 C C . CYS A 1 372 ? -7.727 -5.627 -44.376 1.00 97.31 372 CYS A C 1
ATOM 2835 O O . CYS A 1 372 ? -6.540 -5.492 -44.082 1.00 97.31 372 CYS A O 1
ATOM 2837 N N . LEU A 1 373 ? -8.301 -6.822 -44.519 1.00 96.00 373 LEU A N 1
ATOM 2838 C CA . LEU A 1 373 ? -7.614 -8.101 -44.331 1.00 96.00 373 LEU A CA 1
ATOM 2839 C C . LEU A 1 373 ? -7.695 -8.937 -45.608 1.00 96.00 373 LEU A C 1
ATOM 2841 O O . LEU A 1 373 ? -8.740 -8.984 -46.260 1.00 96.00 373 LEU A O 1
ATOM 2845 N N . THR A 1 374 ? -6.613 -9.647 -45.931 1.00 96.00 374 THR A N 1
ATOM 2846 C CA . THR A 1 374 ? -6.611 -10.706 -46.952 1.00 96.00 374 THR A CA 1
ATOM 2847 C C . THR A 1 374 ? -6.361 -12.042 -46.273 1.00 96.00 374 THR A C 1
ATOM 2849 O O . THR A 1 374 ? -5.275 -12.296 -45.766 1.00 96.00 374 THR A O 1
ATOM 2852 N N . VAL A 1 375 ? -7.381 -12.893 -46.246 1.00 94.75 375 VAL A N 1
ATOM 2853 C CA . VAL A 1 375 ? -7.341 -14.223 -45.643 1.00 94.75 375 VAL A CA 1
ATOM 2854 C C . VAL A 1 375 ? -7.111 -15.251 -46.746 1.00 94.75 375 VAL A C 1
ATOM 2856 O O . VAL A 1 375 ? -7.890 -15.345 -47.697 1.00 94.75 375 VAL A O 1
ATOM 2859 N N . TYR A 1 376 ? -6.070 -16.070 -46.602 1.00 94.69 376 TYR A N 1
ATOM 2860 C CA . TYR A 1 376 ? -5.658 -17.109 -47.554 1.00 94.69 376 TYR A CA 1
ATOM 2861 C C . TYR A 1 376 ? -6.541 -18.362 -47.487 1.00 94.69 376 TYR A C 1
ATOM 2863 O O . TYR A 1 376 ? -6.068 -19.494 -47.571 1.00 94.69 376 TYR A O 1
ATOM 2871 N N . VAL A 1 377 ? -7.843 -18.154 -47.305 1.00 91.12 377 VAL A N 1
ATOM 2872 C CA . VAL A 1 377 ? -8.883 -19.177 -47.237 1.00 91.12 377 VAL A CA 1
ATOM 2873 C C . VAL A 1 377 ? -10.078 -18.684 -48.032 1.00 91.12 377 VAL A C 1
ATOM 2875 O O . VAL A 1 377 ? -10.578 -17.585 -47.792 1.00 91.12 377 VAL A O 1
ATOM 2878 N N . GLY A 1 378 ? -10.578 -19.517 -48.935 1.00 88.00 378 GLY A N 1
ATOM 2879 C CA . GLY A 1 378 ? -11.906 -19.381 -49.511 1.00 88.00 378 GLY A CA 1
ATOM 2880 C C . GLY A 1 378 ? -12.861 -20.315 -48.789 1.00 88.00 378 GLY A C 1
ATOM 2881 O O . GLY A 1 378 ? -12.707 -21.526 -48.878 1.00 88.00 378 GLY A O 1
ATOM 2882 N N . ALA A 1 379 ? -13.822 -19.780 -48.038 1.00 87.25 379 ALA A N 1
ATOM 2883 C CA . ALA A 1 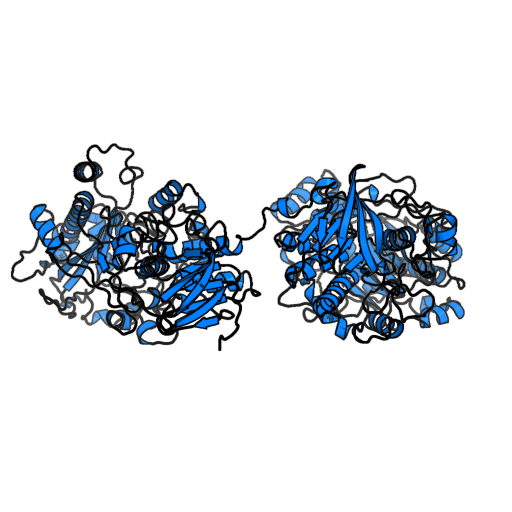379 ? -14.851 -20.602 -47.412 1.00 87.25 379 ALA A CA 1
ATOM 2884 C C . ALA A 1 379 ? -16.145 -19.810 -47.219 1.00 87.25 379 ALA A C 1
ATOM 2886 O O . ALA A 1 379 ? -16.164 -18.766 -46.563 1.00 87.25 379 ALA A O 1
ATOM 2887 N N . ASN A 1 380 ? -17.241 -20.337 -47.759 1.00 90.06 380 ASN A N 1
ATOM 2888 C CA . ASN A 1 380 ? -18.589 -19.846 -47.508 1.00 90.06 380 ASN A CA 1
ATOM 2889 C C . ASN A 1 380 ? -19.571 -21.012 -47.627 1.00 90.06 380 ASN A C 1
ATOM 2891 O O . ASN A 1 380 ? -19.614 -21.690 -48.651 1.00 90.06 380 ASN A O 1
ATOM 2895 N N . LYS A 1 381 ? -20.348 -21.261 -46.570 1.00 85.19 381 LYS A N 1
ATOM 2896 C CA . LYS A 1 381 ? -21.303 -22.383 -46.523 1.00 85.19 381 LYS A CA 1
ATOM 2897 C C . LYS A 1 381 ? -22.655 -22.050 -47.164 1.00 85.19 381 LYS A C 1
ATOM 2899 O O . LYS A 1 381 ? -23.427 -22.961 -47.441 1.00 85.19 381 LYS A O 1
ATOM 2904 N N . SER A 1 382 ? -22.932 -20.768 -47.388 1.00 85.44 382 SER A N 1
ATOM 2905 C CA . SER A 1 382 ? -24.170 -20.258 -47.991 1.00 85.44 382 SER A CA 1
ATOM 2906 C C . SER A 1 382 ? -23.896 -19.721 -49.394 1.00 85.44 382 SER A C 1
ATOM 2908 O O . SER A 1 382 ? -22.741 -19.541 -49.745 1.00 85.44 382 SER A O 1
ATOM 2910 N N . GLU A 1 383 ? -24.921 -19.452 -50.205 1.00 86.50 383 GLU A N 1
ATOM 2911 C CA . GLU A 1 383 ? -24.736 -18.898 -51.556 1.00 86.50 383 GLU A CA 1
ATOM 2912 C C . GLU A 1 383 ? -23.987 -17.536 -51.535 1.00 86.50 383 GLU A C 1
ATOM 2914 O O . GLU A 1 383 ? -24.381 -16.656 -50.764 1.00 86.50 383 GLU A O 1
ATOM 2919 N N . PRO A 1 384 ? -22.934 -17.330 -52.360 1.00 92.12 384 PRO A N 1
ATOM 2920 C CA . PRO A 1 384 ? -22.278 -18.333 -53.203 1.00 92.12 384 PRO A CA 1
ATOM 2921 C C . PRO A 1 384 ? -21.471 -19.327 -52.363 1.00 92.12 384 PRO A C 1
ATOM 2923 O O . PRO A 1 384 ? -20.663 -18.922 -51.528 1.00 92.12 384 PRO A O 1
ATOM 2926 N N . VAL A 1 385 ? -21.673 -20.626 -52.595 1.00 92.62 385 VAL A N 1
ATOM 2927 C CA . VAL A 1 385 ? -20.958 -21.674 -51.855 1.00 92.62 385 VAL A CA 1
ATOM 2928 C C . VAL A 1 385 ? -19.506 -21.701 -52.322 1.00 92.62 385 VAL A C 1
ATOM 2930 O O . VAL A 1 385 ? -19.243 -21.966 -53.493 1.00 92.62 385 VAL A O 1
ATOM 2933 N N . ILE A 1 386 ? -18.575 -21.446 -51.402 1.00 94.50 386 ILE A N 1
ATOM 2934 C CA . ILE A 1 386 ? -17.133 -21.455 -51.672 1.00 94.50 386 ILE A CA 1
ATOM 2935 C C . ILE A 1 386 ? -16.504 -22.623 -50.903 1.00 94.50 386 ILE A C 1
ATOM 2937 O O . ILE A 1 386 ? -16.501 -22.587 -49.665 1.00 94.50 386 ILE A O 1
ATOM 2941 N N . PRO A 1 387 ? -15.997 -23.660 -51.594 1.00 90.56 387 PRO A N 1
ATOM 2942 C CA . PRO A 1 387 ? -15.296 -24.762 -50.952 1.00 90.56 387 PRO A CA 1
ATOM 2943 C C . PRO A 1 387 ? -13.897 -24.339 -50.489 1.00 90.56 387 PRO A C 1
ATOM 2945 O O . PRO A 1 387 ? -13.228 -23.528 -51.126 1.00 90.56 387 PRO A O 1
ATOM 2948 N N . MET A 1 388 ? -13.434 -24.946 -49.397 1.00 91.06 388 MET A N 1
ATOM 2949 C CA . MET A 1 388 ? -12.073 -24.772 -48.881 1.00 91.06 388 MET A CA 1
ATOM 2950 C C . MET A 1 388 ? -11.104 -25.743 -49.578 1.00 91.06 388 MET A C 1
ATOM 2952 O O . MET A 1 388 ? -10.554 -26.646 -48.954 1.00 91.06 388 MET A O 1
ATOM 2956 N N . ASP A 1 389 ? -10.951 -25.592 -50.893 1.00 93.06 389 ASP A N 1
ATOM 2957 C CA . ASP A 1 389 ? -10.144 -26.458 -51.771 1.00 93.06 389 ASP A CA 1
ATOM 2958 C C . ASP A 1 389 ? -8.914 -25.746 -52.371 1.00 93.06 389 ASP A C 1
ATOM 2960 O O . ASP A 1 389 ? -8.244 -26.273 -53.256 1.00 93.06 389 ASP A O 1
ATOM 2964 N N . GLY A 1 390 ? -8.606 -24.539 -51.886 1.00 93.56 390 GLY A N 1
ATOM 2965 C CA . GLY A 1 390 ? -7.504 -23.711 -52.372 1.00 93.56 390 GLY A CA 1
ATOM 2966 C C . GLY A 1 390 ? -7.818 -22.884 -53.624 1.00 93.56 390 GLY A C 1
ATOM 2967 O O . GLY A 1 390 ? -6.942 -22.159 -54.089 1.00 93.56 390 GLY A O 1
ATOM 2968 N N . SER A 1 391 ? -9.042 -22.939 -54.164 1.00 95.38 391 SER A N 1
ATOM 2969 C CA . SER A 1 391 ? -9.409 -22.197 -55.383 1.00 95.38 391 SER A CA 1
ATOM 2970 C C . SER A 1 391 ? -9.725 -20.711 -55.176 1.00 95.38 391 SER A C 1
ATOM 2972 O O . SER A 1 391 ? -9.789 -19.953 -56.147 1.00 95.38 391 SER A O 1
ATOM 2974 N N . HIS A 1 392 ? -9.921 -20.279 -53.928 1.00 96.88 392 HIS A N 1
ATOM 2975 C CA . HIS A 1 392 ? -10.333 -18.918 -53.593 1.00 96.88 392 HIS A CA 1
ATOM 2976 C C . HIS A 1 392 ? -9.569 -18.356 -52.390 1.00 96.88 392 HIS A C 1
ATOM 2978 O O . HIS A 1 392 ? -9.123 -19.097 -51.513 1.00 96.88 392 HIS A O 1
ATOM 2984 N N . ILE A 1 393 ? -9.509 -17.027 -52.317 1.00 96.62 393 ILE A N 1
ATOM 2985 C CA . ILE A 1 393 ? -9.141 -16.265 -51.115 1.00 96.62 393 ILE A CA 1
ATOM 2986 C C . ILE A 1 393 ? -10.297 -15.357 -50.690 1.00 96.62 393 ILE A C 1
ATOM 2988 O O . ILE A 1 393 ? -11.189 -15.060 -51.489 1.00 96.62 393 ILE A O 1
ATOM 2992 N N . THR A 1 394 ? -10.279 -14.904 -49.437 1.00 96.50 394 THR A N 1
ATOM 2993 C CA . THR A 1 394 ? -11.291 -13.988 -48.897 1.00 96.50 394 THR A CA 1
ATOM 2994 C C . THR A 1 394 ? -10.644 -12.664 -48.525 1.00 96.50 394 THR A C 1
ATOM 2996 O O . THR A 1 394 ? -9.637 -12.648 -47.823 1.00 96.50 394 THR A O 1
ATOM 2999 N N . THR A 1 395 ? -11.237 -11.546 -48.928 1.00 96.94 395 THR A N 1
ATOM 3000 C CA . THR A 1 395 ? -10.899 -10.237 -48.358 1.00 96.94 395 THR A CA 1
ATOM 3001 C C . THR A 1 395 ? -12.001 -9.771 -47.426 1.00 96.94 395 THR A C 1
ATOM 3003 O O . THR A 1 395 ? -13.174 -10.082 -47.634 1.00 96.94 395 THR A O 1
ATOM 3006 N N . VAL A 1 396 ? -11.626 -9.040 -46.380 1.00 96.44 396 VAL A N 1
ATOM 3007 C CA . VAL A 1 396 ? -12.554 -8.458 -45.408 1.00 96.44 396 VAL A CA 1
ATOM 3008 C C . VAL A 1 396 ? -12.262 -6.970 -45.304 1.00 96.44 396 VAL A C 1
ATOM 3010 O O . VAL A 1 396 ? -11.120 -6.589 -45.067 1.00 96.44 396 VAL A O 1
ATOM 3013 N N . VAL A 1 397 ? -13.290 -6.144 -45.488 1.00 98.00 397 VAL A N 1
ATOM 3014 C CA . VAL A 1 397 ? -13.235 -4.690 -45.285 1.00 98.00 397 VAL A CA 1
ATOM 3015 C C . VAL A 1 397 ? -14.090 -4.345 -44.077 1.00 98.00 397 VAL A C 1
ATOM 3017 O O . VAL A 1 397 ? -15.271 -4.690 -44.054 1.00 98.00 397 VAL A O 1
ATOM 3020 N N . LEU A 1 398 ? -13.504 -3.675 -43.093 1.00 96.31 398 LEU A N 1
ATOM 3021 C CA . LEU A 1 398 ? -14.117 -3.304 -41.823 1.00 96.31 398 LEU A CA 1
ATOM 3022 C C . LEU A 1 398 ? -14.164 -1.781 -41.657 1.00 96.31 398 LEU A C 1
ATOM 3024 O O . LEU A 1 398 ? -13.201 -1.088 -41.976 1.00 96.31 398 LEU A O 1
ATOM 3028 N N . GLY A 1 399 ? -15.284 -1.270 -41.137 1.00 96.19 399 GLY A N 1
ATOM 3029 C CA . GLY A 1 399 ? -15.412 0.120 -40.692 1.00 96.19 399 GLY A CA 1
ATOM 3030 C C . GLY A 1 399 ? -15.012 0.262 -39.222 1.00 96.19 399 GLY A C 1
ATOM 3031 O O . GLY A 1 399 ? -15.625 -0.368 -38.361 1.00 96.19 399 GLY A O 1
ATOM 3032 N N . GLY A 1 400 ? -13.991 1.075 -38.943 1.00 92.75 400 GLY A N 1
ATOM 3033 C CA . GLY A 1 400 ? -13.363 1.178 -37.620 1.00 92.75 400 GLY A CA 1
ATOM 3034 C C . GLY A 1 400 ? -13.967 2.220 -36.673 1.00 92.75 400 GLY A C 1
ATOM 3035 O O . GLY A 1 400 ? -13.946 2.029 -35.465 1.00 92.75 400 GLY A O 1
ATOM 3036 N N . LEU A 1 401 ? -14.571 3.295 -37.197 1.00 95.56 401 LEU A N 1
ATOM 3037 C CA . LEU A 1 401 ? -15.207 4.348 -36.386 1.00 95.56 401 LEU A CA 1
ATOM 3038 C C . LEU A 1 401 ? -16.701 4.487 -36.714 1.00 95.56 401 LEU A C 1
ATOM 3040 O O . LEU A 1 401 ? -17.113 5.532 -37.223 1.00 95.56 401 LEU A O 1
ATOM 3044 N N . PRO A 1 402 ? -17.522 3.445 -36.472 1.00 95.88 402 PRO A N 1
ATOM 3045 C CA . PRO A 1 402 ? -18.937 3.476 -36.816 1.00 95.88 402 PRO A CA 1
ATOM 3046 C C . PRO A 1 402 ? -19.664 4.624 -36.108 1.00 95.88 402 PRO A C 1
ATOM 3048 O O . PRO A 1 402 ? -19.491 4.872 -34.914 1.00 95.88 402 PRO A O 1
ATOM 3051 N N . THR A 1 403 ? -20.531 5.304 -36.838 1.00 96.62 403 THR A N 1
ATOM 3052 C CA . THR A 1 403 ? -21.425 6.375 -36.373 1.00 96.62 403 THR A CA 1
ATOM 3053 C C . THR A 1 403 ? -22.838 5.863 -36.112 1.00 96.62 403 THR A C 1
ATOM 3055 O O . THR A 1 403 ? -23.558 6.458 -35.313 1.00 96.62 403 THR A O 1
ATOM 3058 N N . SER A 1 404 ? -23.212 4.706 -36.670 1.00 96.56 404 SER A N 1
ATOM 3059 C CA . SER A 1 404 ? -24.423 3.987 -36.267 1.00 96.56 404 SER A CA 1
ATOM 3060 C C . SER A 1 404 ? -24.425 3.715 -34.758 1.00 96.56 404 SER A C 1
ATOM 3062 O O . SER A 1 404 ? -23.405 3.345 -34.166 1.00 96.56 404 SER A O 1
ATOM 3064 N N . ARG A 1 405 ? -25.579 3.928 -34.120 1.00 96.94 405 ARG A N 1
ATOM 3065 C CA . ARG A 1 405 ? -25.802 3.665 -32.693 1.00 96.94 405 ARG A CA 1
ATOM 3066 C C . ARG A 1 405 ? -27.004 2.756 -32.509 1.00 96.94 405 ARG A C 1
ATOM 3068 O O . ARG A 1 405 ? -28.081 3.029 -33.042 1.00 96.94 405 ARG A O 1
ATOM 3075 N N . GLY A 1 406 ? -26.777 1.690 -31.758 1.00 97.38 406 GLY A N 1
ATOM 3076 C CA . GLY A 1 406 ? -27.742 0.663 -31.424 1.00 97.38 406 GLY A CA 1
ATOM 3077 C C . GLY A 1 406 ? -28.117 0.643 -29.945 1.00 97.38 406 GLY A C 1
ATOM 3078 O O . GLY A 1 406 ? -27.694 1.493 -29.153 1.00 97.38 406 GLY A O 1
ATOM 3079 N N . ILE A 1 407 ? -28.879 -0.386 -29.576 1.00 98.19 407 ILE A N 1
ATOM 3080 C CA . ILE A 1 407 ? -29.420 -0.602 -28.237 1.00 98.19 407 ILE A CA 1
ATOM 3081 C C . ILE A 1 407 ? -29.375 -2.075 -27.805 1.00 98.19 407 ILE A C 1
ATOM 3083 O O . ILE A 1 407 ? -29.407 -2.996 -28.624 1.00 98.19 407 ILE A O 1
ATOM 3087 N N . VAL A 1 408 ? -29.366 -2.280 -26.489 1.00 98.50 408 VAL A N 1
ATOM 3088 C CA . VAL A 1 408 ? -29.605 -3.549 -25.801 1.00 98.50 408 VAL A CA 1
ATOM 3089 C C . VAL A 1 408 ? -30.743 -3.350 -24.803 1.00 98.50 408 VAL A C 1
ATOM 3091 O O . VAL A 1 408 ? -30.689 -2.442 -23.976 1.00 98.50 408 VAL A O 1
ATOM 3094 N N . LYS A 1 409 ? -31.774 -4.192 -24.887 1.00 97.88 409 LYS A N 1
ATOM 3095 C CA . LYS A 1 409 ? -33.013 -4.100 -24.098 1.00 97.88 409 LYS A CA 1
ATOM 3096 C C . LYS A 1 409 ? -33.380 -5.427 -23.448 1.00 97.88 409 LYS A C 1
ATOM 3098 O O . LYS A 1 409 ? -32.844 -6.474 -23.822 1.00 97.88 409 LYS A O 1
ATOM 3103 N N . LEU A 1 410 ? -34.302 -5.397 -22.489 1.00 98.06 410 LEU A N 1
ATOM 3104 C CA . LEU A 1 410 ? -34.822 -6.630 -21.909 1.00 98.06 410 LEU A CA 1
ATOM 3105 C C . LEU A 1 410 ? -35.793 -7.294 -22.890 1.00 98.06 410 LEU A C 1
ATOM 3107 O O . LEU A 1 410 ? -36.650 -6.654 -23.488 1.00 98.06 410 LEU A O 1
ATOM 3111 N N . ALA A 1 411 ? -35.655 -8.607 -23.060 1.00 97.19 411 ALA A N 1
ATOM 3112 C CA . ALA A 1 411 ? -36.700 -9.421 -23.678 1.00 97.19 411 ALA A CA 1
ATOM 3113 C C . ALA A 1 411 ? -37.690 -9.943 -22.621 1.00 97.19 411 ALA A C 1
ATOM 3115 O O . ALA A 1 411 ? -38.867 -10.150 -22.905 1.00 97.19 411 ALA A O 1
ATOM 3116 N N . SER A 1 412 ? -37.200 -10.183 -21.401 1.00 97.31 412 SER A N 1
ATOM 3117 C CA . SER A 1 412 ? -37.924 -10.807 -20.294 1.00 97.31 412 SER A CA 1
ATOM 3118 C C . SER A 1 412 ? -37.289 -10.420 -18.953 1.00 97.31 412 SER A C 1
ATOM 3120 O O . SER A 1 412 ? -36.122 -10.026 -18.912 1.00 97.31 412 SER A O 1
ATOM 3122 N N . ILE A 1 413 ? -38.044 -10.583 -17.860 1.00 97.00 413 ILE A N 1
ATOM 3123 C CA . ILE A 1 413 ? -37.513 -10.548 -16.484 1.00 97.00 413 ILE A CA 1
ATOM 3124 C C . ILE A 1 413 ? -36.771 -11.837 -16.103 1.00 97.00 413 ILE A C 1
ATOM 3126 O O . ILE A 1 413 ? -36.074 -11.868 -15.093 1.00 97.00 413 ILE A O 1
ATOM 3130 N N . ASP A 1 414 ? -36.943 -12.907 -16.886 1.00 97.31 414 ASP A N 1
ATOM 3131 C CA . ASP A 1 414 ? -36.195 -14.150 -16.721 1.00 97.31 414 ASP A CA 1
ATOM 3132 C C . ASP A 1 414 ? -34.736 -13.926 -17.164 1.00 97.31 414 ASP A C 1
ATOM 3134 O O . ASP A 1 414 ? -34.491 -13.692 -18.354 1.00 97.31 414 ASP A O 1
ATOM 3138 N N . PRO A 1 415 ? -33.755 -14.010 -16.244 1.00 96.06 415 PRO A N 1
ATOM 3139 C CA . PRO A 1 415 ? -32.350 -13.738 -16.546 1.00 96.06 415 PRO A CA 1
ATOM 3140 C C . PRO A 1 415 ? -31.722 -14.759 -17.507 1.00 96.06 415 PRO A C 1
ATOM 3142 O O . PRO A 1 415 ? -30.623 -14.524 -18.011 1.00 96.06 415 PRO A O 1
ATOM 3145 N N . THR A 1 416 ? -32.375 -15.902 -17.748 1.00 95.31 416 THR A N 1
ATOM 3146 C CA . THR A 1 416 ? -31.902 -16.930 -18.689 1.00 95.31 416 THR A CA 1
ATOM 3147 C C . THR A 1 416 ? -32.217 -16.591 -20.146 1.00 95.31 416 THR A C 1
ATOM 3149 O O . THR A 1 416 ? -31.593 -17.144 -21.054 1.00 95.31 416 THR A O 1
ATOM 3152 N N . VAL A 1 417 ? -33.145 -15.659 -20.382 1.00 97.19 417 VAL A N 1
ATOM 3153 C CA . VAL A 1 417 ? -33.531 -15.213 -21.722 1.00 97.19 417 VAL A CA 1
ATOM 3154 C C . VAL A 1 417 ? -32.517 -14.189 -22.232 1.00 97.19 417 VAL A C 1
ATOM 3156 O O . VAL A 1 417 ? -32.131 -13.262 -21.521 1.00 97.19 417 VAL A O 1
ATOM 3159 N N . ALA A 1 418 ? -32.077 -14.350 -23.481 1.00 95.75 418 ALA A N 1
ATOM 3160 C CA . ALA A 1 418 ? -31.167 -13.409 -24.125 1.00 95.75 418 ALA A CA 1
ATOM 3161 C C . ALA A 1 418 ? -31.778 -11.994 -24.222 1.00 95.75 418 ALA A C 1
ATOM 3163 O O . ALA A 1 418 ? -32.983 -11.866 -24.460 1.00 95.75 418 ALA A O 1
ATOM 3164 N N . PRO A 1 419 ? -30.973 -10.925 -24.082 1.00 97.44 419 PRO A N 1
ATOM 3165 C CA . PRO A 1 419 ? -31.463 -9.569 -24.283 1.00 97.44 419 PRO A CA 1
ATOM 3166 C C . PRO A 1 419 ? -31.792 -9.313 -25.762 1.00 97.44 419 PRO A C 1
ATOM 3168 O O . PRO A 1 419 ? -31.265 -9.969 -26.662 1.00 97.44 419 PRO A O 1
ATOM 3171 N N . ILE A 1 420 ? -32.638 -8.316 -26.021 1.00 98.31 420 ILE A N 1
ATOM 3172 C CA . ILE A 1 420 ? -32.885 -7.812 -27.376 1.00 98.31 420 ILE A CA 1
ATOM 3173 C C . ILE A 1 420 ? -31.666 -6.990 -27.792 1.00 98.31 420 ILE A C 1
ATOM 3175 O O . ILE A 1 420 ? -31.330 -6.020 -27.115 1.00 98.31 420 ILE A O 1
ATOM 3179 N N . ILE A 1 421 ? -31.020 -7.355 -28.901 1.00 98.56 421 ILE A N 1
ATOM 3180 C CA . ILE A 1 421 ? -29.811 -6.688 -29.403 1.00 98.56 421 ILE A CA 1
ATOM 3181 C C . ILE A 1 421 ? -30.111 -6.074 -30.770 1.00 98.56 421 ILE A C 1
ATOM 3183 O O . ILE A 1 421 ? -30.390 -6.788 -31.735 1.00 98.56 421 ILE A O 1
ATOM 3187 N N . ASP A 1 422 ? -30.023 -4.750 -30.865 1.00 97.94 422 ASP A N 1
ATOM 3188 C CA . ASP A 1 422 ? -30.160 -4.022 -32.125 1.00 97.94 422 ASP A CA 1
ATOM 3189 C C . ASP A 1 422 ? -28.955 -3.107 -32.351 1.00 97.94 422 ASP A C 1
ATOM 3191 O O . ASP A 1 422 ? -28.938 -1.989 -31.845 1.00 97.94 422 ASP A O 1
ATOM 3195 N N . PRO A 1 423 ? -27.937 -3.545 -33.105 1.00 96.88 423 PRO A N 1
ATOM 3196 C CA . PRO A 1 423 ? -26.777 -2.714 -33.422 1.00 96.88 423 PRO A CA 1
ATOM 3197 C C . PRO A 1 423 ? -27.097 -1.557 -34.376 1.00 96.88 423 PRO A C 1
ATOM 3199 O O . PRO A 1 423 ? -26.304 -0.622 -34.473 1.00 96.88 423 PRO A O 1
ATOM 3202 N N . ASN A 1 424 ? -28.239 -1.615 -35.080 1.00 96.75 424 ASN A N 1
ATOM 3203 C CA . ASN A 1 424 ? -28.650 -0.643 -36.092 1.00 96.75 424 ASN A CA 1
ATOM 3204 C C . ASN A 1 424 ? -27.538 -0.389 -37.133 1.00 96.75 424 ASN A C 1
ATOM 3206 O O . ASN A 1 424 ? -27.241 0.753 -37.484 1.00 96.75 424 ASN A O 1
ATOM 3210 N N . TYR A 1 425 ? -26.900 -1.465 -37.611 1.00 96.94 425 TYR A N 1
ATOM 3211 C CA . TYR A 1 425 ? -25.780 -1.381 -38.552 1.00 96.94 425 TYR A CA 1
ATOM 3212 C C . TYR A 1 425 ? -26.139 -0.586 -39.810 1.00 96.94 425 TYR A C 1
ATOM 3214 O O . TYR A 1 425 ? -27.267 -0.670 -40.293 1.00 96.94 425 TYR A O 1
ATOM 3222 N N . PHE A 1 426 ? -25.151 0.102 -40.395 1.00 96.38 426 PHE A N 1
ATOM 3223 C CA . PHE A 1 426 ? -25.256 0.734 -41.720 1.00 96.38 426 PHE A CA 1
ATOM 3224 C C . PHE A 1 426 ? -26.332 1.838 -41.820 1.00 96.38 426 PHE A C 1
ATOM 3226 O O . PHE A 1 426 ? -26.877 2.120 -42.894 1.00 96.38 426 PHE A O 1
ATOM 3233 N N . SER A 1 427 ? -26.662 2.453 -40.680 1.00 97.19 427 SER A N 1
ATOM 3234 C CA . SER A 1 427 ? -27.777 3.396 -40.559 1.00 97.19 427 SER A CA 1
ATOM 3235 C C . SER A 1 427 ? -27.469 4.828 -40.978 1.00 97.19 427 SER A C 1
ATOM 3237 O O . SER A 1 427 ? -28.401 5.551 -41.324 1.00 97.19 427 SER A O 1
ATOM 3239 N N . THR A 1 428 ? -26.196 5.211 -40.970 1.00 97.88 428 THR A N 1
ATOM 3240 C CA . THR A 1 428 ? -25.709 6.563 -41.266 1.00 97.88 428 THR A CA 1
ATOM 3241 C C . THR A 1 428 ? -24.994 6.604 -42.612 1.00 97.88 428 THR A C 1
ATOM 3243 O O . THR A 1 428 ? -24.429 5.606 -43.069 1.00 97.88 428 THR A O 1
ATOM 3246 N N . GLU A 1 429 ? -24.993 7.760 -43.263 1.00 98.00 429 GLU A N 1
ATOM 3247 C CA . GLU A 1 429 ? -24.263 7.972 -44.509 1.00 98.00 429 GLU A CA 1
ATOM 3248 C C . GLU A 1 429 ? -22.744 7.909 -44.304 1.00 98.00 429 GLU A C 1
ATOM 3250 O O . GLU A 1 429 ? -22.038 7.392 -45.176 1.00 98.00 429 GLU A O 1
ATOM 3255 N N . ALA A 1 430 ? -22.226 8.388 -43.170 1.00 97.50 430 ALA A N 1
ATOM 3256 C CA . ALA A 1 430 ? -20.805 8.300 -42.841 1.00 97.50 430 ALA A CA 1
ATOM 3257 C C . ALA A 1 430 ? -20.305 6.845 -42.846 1.00 97.50 430 ALA A C 1
ATOM 3259 O O . ALA A 1 430 ? -19.288 6.551 -43.480 1.00 97.50 430 ALA A O 1
ATOM 3260 N N . ASP A 1 431 ? -21.057 5.911 -42.253 1.00 97.69 431 ASP A N 1
ATOM 3261 C CA . ASP A 1 431 ? -20.706 4.482 -42.262 1.00 97.69 431 ASP A CA 1
ATOM 3262 C C . ASP A 1 431 ? -20.730 3.908 -43.684 1.00 97.69 431 ASP A C 1
ATOM 3264 O O . ASP A 1 431 ? -19.835 3.150 -44.075 1.00 97.69 431 ASP A O 1
ATOM 3268 N N . ARG A 1 432 ? -21.722 4.313 -44.492 1.00 97.94 432 ARG A N 1
ATOM 3269 C CA . ARG A 1 432 ? -21.810 3.930 -45.910 1.00 97.94 432 ARG A CA 1
ATOM 3270 C C . ARG A 1 432 ? -20.614 4.429 -46.691 1.00 97.94 432 ARG A C 1
ATOM 3272 O O . ARG A 1 432 ? -20.047 3.689 -47.488 1.00 97.94 432 ARG A O 1
ATOM 3279 N N . TYR A 1 433 ? -20.235 5.689 -46.503 1.00 98.25 433 TYR A N 1
ATOM 3280 C CA . TYR A 1 433 ? -19.108 6.296 -47.204 1.00 98.25 433 TYR A CA 1
ATOM 3281 C C . TYR A 1 433 ? -17.789 5.592 -46.864 1.00 98.25 433 TYR A C 1
ATOM 3283 O O . TYR A 1 433 ? -17.011 5.268 -47.766 1.00 98.25 433 TYR A O 1
ATOM 3291 N N . VAL A 1 434 ? -17.566 5.291 -45.581 1.00 98.00 434 VAL A N 1
ATOM 3292 C CA . VAL A 1 434 ? -16.367 4.582 -45.114 1.00 98.00 434 VAL A CA 1
ATOM 3293 C C . VAL A 1 434 ? -16.267 3.190 -45.743 1.00 98.00 434 VAL A C 1
ATOM 3295 O O . VAL A 1 434 ? -15.245 2.858 -46.346 1.00 98.00 434 VAL A O 1
ATOM 3298 N N . LEU A 1 435 ? -17.341 2.398 -45.689 1.00 98.12 435 LEU A N 1
ATOM 3299 C CA . LEU A 1 435 ? -17.350 1.043 -46.249 1.00 98.12 435 LEU A CA 1
ATOM 3300 C C . LEU A 1 435 ? -17.269 1.028 -47.780 1.00 98.12 435 LEU A C 1
ATOM 3302 O O . LEU A 1 435 ? -16.545 0.200 -48.336 1.00 98.12 435 LEU A O 1
ATOM 3306 N N . ARG A 1 436 ? -17.942 1.963 -48.471 1.00 98.00 436 ARG A N 1
ATOM 3307 C CA . ARG A 1 436 ? -17.810 2.139 -49.928 1.00 98.00 436 ARG A CA 1
ATOM 3308 C C . ARG A 1 436 ? -16.364 2.423 -50.311 1.00 98.00 436 ARG A C 1
ATOM 3310 O O . ARG A 1 436 ? -15.831 1.775 -51.209 1.00 98.00 436 ARG A O 1
ATOM 3317 N N . THR A 1 437 ? -15.722 3.355 -49.609 1.00 97.44 437 THR A N 1
ATOM 3318 C CA . THR A 1 437 ? -14.318 3.716 -49.846 1.00 97.44 437 THR A CA 1
ATOM 3319 C C . THR A 1 437 ? -13.406 2.507 -49.653 1.00 97.44 437 THR A C 1
ATOM 3321 O O . THR A 1 437 ? -12.584 2.216 -50.523 1.00 97.44 437 THR A O 1
ATOM 3324 N N . GLY A 1 438 ? -13.603 1.755 -48.566 1.00 97.38 438 GLY A N 1
ATOM 3325 C CA . GLY A 1 438 ? -12.825 0.553 -48.283 1.00 97.38 438 GLY A CA 1
ATOM 3326 C C . GLY A 1 438 ? -12.979 -0.541 -49.343 1.00 97.38 438 GLY A C 1
ATOM 3327 O O . GLY A 1 438 ? -11.986 -1.084 -49.828 1.00 97.38 438 GLY A O 1
ATOM 3328 N N . LEU A 1 439 ? -14.216 -0.830 -49.761 1.00 97.81 439 LEU A N 1
ATOM 3329 C CA . LEU A 1 439 ? -14.492 -1.829 -50.799 1.00 97.81 439 LEU A CA 1
ATOM 3330 C C . LEU A 1 439 ? -13.952 -1.402 -52.164 1.00 97.81 439 LEU A C 1
ATOM 3332 O O . LEU A 1 439 ? -13.347 -2.221 -52.850 1.00 97.81 439 LEU A O 1
ATOM 3336 N N . ARG A 1 440 ? -14.099 -0.127 -52.552 1.00 97.62 440 ARG A N 1
ATOM 3337 C CA . ARG A 1 440 ? -13.490 0.392 -53.791 1.00 97.62 440 ARG A CA 1
ATOM 3338 C C . ARG A 1 440 ? -11.983 0.180 -53.785 1.00 97.62 440 ARG A C 1
ATOM 3340 O O . ARG A 1 440 ? -11.448 -0.318 -54.771 1.00 97.62 440 ARG A O 1
ATOM 3347 N N . LYS A 1 441 ? -11.318 0.506 -52.674 1.00 97.31 441 LYS A N 1
ATOM 3348 C CA . LYS A 1 441 ? -9.869 0.340 -52.544 1.00 97.31 441 LYS A CA 1
ATOM 3349 C C . LYS A 1 441 ? -9.457 -1.128 -52.624 1.00 97.31 441 LYS A C 1
ATOM 3351 O O . LYS A 1 441 ? -8.530 -1.458 -53.351 1.00 97.31 441 LYS A O 1
ATOM 3356 N N . MET A 1 442 ? -10.181 -2.022 -51.950 1.00 97.31 442 MET A N 1
ATOM 3357 C CA . MET A 1 442 ? -9.930 -3.464 -52.025 1.00 97.31 442 MET A CA 1
ATOM 3358 C C . MET A 1 442 ? -10.100 -4.008 -53.454 1.00 97.31 442 MET A C 1
ATOM 3360 O O . MET A 1 442 ? -9.266 -4.776 -53.930 1.00 97.31 442 MET A O 1
ATOM 3364 N N . MET A 1 443 ? -11.148 -3.587 -54.168 1.00 97.25 443 MET A N 1
ATOM 3365 C CA . MET A 1 443 ? -11.366 -3.975 -55.566 1.00 97.25 443 MET A CA 1
ATOM 3366 C C . MET A 1 443 ? -10.293 -3.396 -56.501 1.00 97.25 443 MET A C 1
ATOM 3368 O O . MET A 1 443 ? -9.872 -4.080 -57.430 1.00 97.25 443 MET A O 1
ATOM 3372 N N . GLU A 1 444 ? -9.817 -2.172 -56.250 1.00 96.81 444 GLU A N 1
ATOM 3373 C CA . GLU A 1 444 ? -8.686 -1.567 -56.970 1.00 96.81 444 GLU A CA 1
ATOM 3374 C C . GLU A 1 444 ? -7.412 -2.397 -56.765 1.00 96.81 444 GLU A C 1
ATOM 3376 O O . GLU A 1 444 ? -6.733 -2.721 -57.736 1.00 96.81 444 GLU A O 1
ATOM 3381 N N . VAL A 1 445 ? -7.127 -2.823 -55.531 1.00 97.12 445 VAL A N 1
ATOM 3382 C CA . VAL A 1 445 ? -5.983 -3.695 -55.220 1.00 97.12 445 VAL A CA 1
ATOM 3383 C C . VAL A 1 445 ? -6.090 -5.030 -55.955 1.00 97.12 445 VAL A C 1
ATOM 3385 O O . VAL A 1 445 ? -5.135 -5.445 -56.609 1.00 97.12 445 VAL A O 1
ATOM 3388 N N . MET A 1 446 ? -7.250 -5.689 -55.892 1.00 96.31 446 MET A N 1
ATOM 3389 C CA . MET A 1 446 ? -7.426 -7.040 -56.437 1.00 96.31 446 MET A CA 1
ATOM 3390 C C . MET A 1 446 ? -7.530 -7.086 -57.965 1.00 96.31 446 MET A C 1
ATOM 3392 O O . MET A 1 446 ? -7.084 -8.057 -58.570 1.00 96.31 446 MET A O 1
ATOM 3396 N N . LEU A 1 447 ? -8.102 -6.061 -58.604 1.00 96.19 447 LEU A N 1
ATOM 3397 C CA . LEU A 1 447 ? -8.405 -6.075 -60.043 1.00 96.19 447 LEU A CA 1
ATOM 3398 C C . LEU A 1 447 ? -7.662 -4.993 -60.848 1.00 96.19 447 LEU A C 1
ATOM 3400 O O . LEU A 1 447 ? -7.550 -5.102 -62.071 1.00 96.19 447 LEU A O 1
ATOM 3404 N N . GLY A 1 448 ? -7.182 -3.933 -60.197 1.00 94.50 448 GLY A N 1
ATOM 3405 C CA . GLY A 1 448 ? -6.547 -2.778 -60.842 1.00 94.50 448 GLY A CA 1
ATOM 3406 C C . GLY A 1 448 ? -5.019 -2.820 -60.868 1.00 94.50 448 GLY A C 1
ATOM 3407 O O . GLY A 1 448 ? -4.417 -2.174 -61.723 1.00 94.50 448 GLY A O 1
ATOM 3408 N N . THR A 1 449 ? -4.394 -3.589 -59.975 1.00 96.19 449 THR A N 1
ATOM 3409 C CA . THR A 1 449 ? -2.928 -3.709 -59.872 1.00 96.19 449 THR A CA 1
ATOM 3410 C C . THR A 1 449 ? -2.391 -4.856 -60.726 1.00 96.19 449 THR A C 1
ATOM 3412 O O . THR A 1 449 ? -3.111 -5.811 -61.022 1.00 96.19 449 THR A O 1
ATOM 3415 N N . THR A 1 450 ? -1.111 -4.792 -61.109 1.00 95.88 450 THR A N 1
ATOM 3416 C CA . THR A 1 450 ? -0.465 -5.871 -61.882 1.00 95.88 450 THR A CA 1
ATOM 3417 C C . THR A 1 450 ? -0.450 -7.172 -61.078 1.00 95.88 450 THR A C 1
ATOM 3419 O O . THR A 1 450 ? -0.764 -8.244 -61.593 1.00 95.88 450 THR A O 1
ATOM 3422 N N . GLU A 1 451 ? -0.125 -7.077 -59.793 1.00 94.31 451 GLU A N 1
ATOM 3423 C CA . GLU A 1 451 ? -0.083 -8.186 -58.847 1.00 94.31 451 GLU A CA 1
ATOM 3424 C C . GLU A 1 451 ? -1.465 -8.818 -58.669 1.00 94.31 451 GLU A C 1
ATOM 3426 O O . GLU A 1 451 ? -1.603 -10.031 -58.821 1.00 94.31 451 GLU A O 1
ATOM 3431 N N . GLY A 1 452 ? -2.496 -8.005 -58.421 1.00 94.75 452 GLY A N 1
ATOM 3432 C CA . GLY A 1 452 ? -3.878 -8.466 -58.300 1.00 94.75 452 GLY A CA 1
ATOM 3433 C C . GLY A 1 452 ? -4.371 -9.147 -59.576 1.00 94.75 452 GLY A C 1
ATOM 3434 O O . GLY A 1 452 ? -4.850 -10.278 -59.528 1.00 94.75 452 GLY A O 1
ATOM 3435 N N . GLN A 1 453 ? -4.147 -8.535 -60.744 1.00 94.19 453 GLN A N 1
ATOM 3436 C CA . GLN A 1 453 ? -4.525 -9.116 -62.036 1.00 94.19 453 GLN A CA 1
ATOM 3437 C C . GLN A 1 453 ? -3.819 -10.441 -62.327 1.00 94.19 453 GLN A C 1
ATOM 3439 O O . GLN A 1 453 ? -4.403 -11.304 -62.981 1.00 94.19 453 GLN A O 1
ATOM 3444 N N . ASN A 1 454 ? -2.587 -10.637 -61.860 1.00 93.69 454 ASN A N 1
ATOM 3445 C CA . ASN A 1 454 ? -1.889 -11.914 -62.018 1.00 93.69 454 ASN A CA 1
ATOM 3446 C C . ASN A 1 454 ? -2.470 -13.018 -61.120 1.00 93.69 454 ASN A C 1
ATOM 3448 O O . ASN A 1 454 ? -2.377 -14.195 -61.466 1.00 93.69 454 ASN A O 1
ATOM 3452 N N . LEU A 1 455 ? -3.090 -12.649 -59.997 1.00 93.94 455 LEU A N 1
ATOM 3453 C CA . LEU A 1 455 ? -3.639 -13.582 -59.014 1.00 93.94 455 LEU A CA 1
ATOM 3454 C C . LEU A 1 455 ? -5.119 -13.911 -59.244 1.00 93.94 455 LEU A C 1
ATOM 3456 O O . LEU A 1 455 ? -5.516 -15.072 -59.129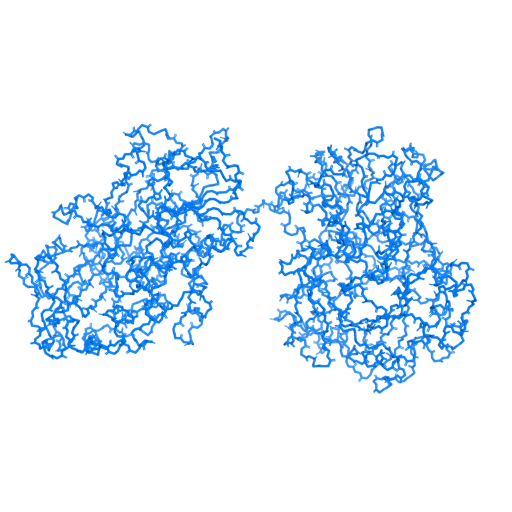 1.00 93.94 455 LEU A O 1
ATOM 3460 N N . ILE A 1 456 ? -5.934 -12.902 -59.552 1.00 96.31 456 ILE A N 1
ATOM 3461 C CA . ILE A 1 456 ? -7.395 -12.956 -59.443 1.00 96.31 456 ILE A CA 1
ATOM 3462 C C . ILE A 1 456 ? -8.045 -13.112 -60.816 1.00 96.31 456 ILE A C 1
ATOM 3464 O O . ILE A 1 456 ? -7.786 -12.339 -61.738 1.00 96.31 456 ILE A O 1
ATOM 3468 N N . GLU A 1 457 ? -8.905 -14.120 -60.957 1.00 95.00 457 GLU A N 1
ATOM 3469 C CA . GLU A 1 457 ? -9.722 -14.339 -62.154 1.00 95.00 457 GLU A CA 1
ATOM 3470 C C . GLU A 1 457 ? -10.954 -13.432 -62.127 1.00 95.00 457 GLU A C 1
ATOM 3472 O O . GLU A 1 457 ? -11.191 -12.669 -63.061 1.00 95.00 457 GLU A O 1
ATOM 3477 N N . THR A 1 458 ? -11.740 -13.513 -61.052 1.00 94.50 458 THR A N 1
ATOM 3478 C CA . THR A 1 458 ? -12.953 -12.716 -60.851 1.00 94.50 458 THR A CA 1
ATOM 3479 C C . THR A 1 458 ? -13.415 -12.785 -59.391 1.00 94.50 458 THR A C 1
ATOM 3481 O O . THR A 1 458 ? -12.951 -13.629 -58.619 1.00 94.50 458 THR A O 1
ATOM 3484 N N . GLU A 1 459 ? -14.342 -11.909 -59.006 1.00 95.06 459 GLU A N 1
ATOM 3485 C CA . GLU A 1 459 ? -15.082 -12.057 -57.752 1.00 95.06 459 GLU A CA 1
ATOM 3486 C C . GLU A 1 459 ? -16.155 -13.144 -57.911 1.00 95.06 459 GLU A C 1
ATOM 3488 O O . GLU A 1 459 ? -16.965 -13.099 -58.839 1.00 95.06 459 GLU A O 1
ATOM 3493 N N . THR A 1 460 ? -16.220 -14.082 -56.971 1.00 95.50 460 THR A N 1
ATOM 3494 C CA . THR A 1 460 ? -17.308 -15.059 -56.904 1.00 95.50 460 THR A CA 1
ATOM 3495 C C . THR A 1 460 ? -18.475 -14.475 -56.108 1.00 95.50 460 THR A C 1
ATOM 3497 O O . THR A 1 460 ? -18.337 -14.077 -54.949 1.00 95.50 460 THR A O 1
ATOM 3500 N N . VAL A 1 461 ? -19.647 -14.413 -56.741 1.00 94.44 461 VAL A N 1
ATOM 3501 C CA . VAL A 1 461 ? -20.857 -13.754 -56.223 1.00 94.44 461 VAL A CA 1
ATOM 3502 C C . VAL A 1 461 ? -22.069 -14.689 -56.286 1.00 94.44 461 VAL A C 1
ATOM 3504 O O . VAL A 1 461 ? -22.018 -15.719 -56.959 1.00 94.44 461 VAL A O 1
ATOM 3507 N N . ALA A 1 462 ? -23.152 -14.363 -55.571 1.00 90.12 462 ALA A N 1
ATOM 3508 C CA . ALA A 1 462 ? -24.386 -15.154 -55.622 1.00 90.12 462 ALA A CA 1
ATOM 3509 C C . ALA A 1 462 ? -25.018 -15.121 -57.028 1.00 90.12 462 ALA A C 1
ATOM 3511 O O . ALA A 1 462 ? -24.785 -14.187 -57.792 1.00 90.12 462 ALA A O 1
ATOM 3512 N N . SER A 1 463 ? -25.875 -16.091 -57.365 1.00 85.44 463 SER A N 1
ATOM 3513 C CA . SER A 1 463 ? -26.445 -16.245 -58.720 1.00 85.44 463 SER A CA 1
ATOM 3514 C C . SER A 1 463 ? -27.244 -15.038 -59.230 1.00 85.44 463 SER A C 1
ATOM 3516 O O . SER A 1 463 ? -27.420 -14.877 -60.437 1.00 85.44 463 SER A O 1
ATOM 3518 N N . ARG A 1 464 ? -27.732 -14.185 -58.320 1.00 86.00 464 ARG A N 1
ATOM 3519 C CA . ARG A 1 464 ? -28.496 -12.960 -58.619 1.00 86.00 464 ARG A CA 1
ATOM 3520 C C . ARG A 1 464 ? -27.660 -11.680 -58.568 1.00 86.00 464 ARG A C 1
ATOM 3522 O O . ARG A 1 464 ? -28.200 -10.594 -58.753 1.00 86.00 464 ARG A O 1
ATOM 3529 N N . GLU A 1 465 ? -26.369 -11.796 -58.289 1.00 90.50 465 GLU A N 1
ATOM 3530 C CA . GLU A 1 465 ? -25.429 -10.683 -58.214 1.00 90.50 465 GLU A CA 1
ATOM 3531 C C . GLU A 1 465 ? -24.490 -10.706 -59.428 1.00 90.50 465 GLU A C 1
ATOM 3533 O O . GLU A 1 465 ? -24.281 -11.742 -60.057 1.00 90.50 465 GLU A O 1
ATOM 3538 N N . LYS A 1 466 ? -23.884 -9.559 -59.745 1.00 91.94 466 LYS A N 1
ATOM 3539 C CA . LYS A 1 466 ? -22.771 -9.473 -60.701 1.00 91.94 466 LYS A CA 1
ATOM 3540 C C . LYS A 1 466 ? -21.468 -9.127 -59.968 1.00 91.94 466 LYS A C 1
ATOM 3542 O O . LYS A 1 466 ? -21.537 -8.407 -58.966 1.00 91.94 466 LYS A O 1
ATOM 3547 N N . PRO A 1 467 ? -20.300 -9.610 -60.431 1.00 94.44 467 PRO A N 1
ATOM 3548 C CA . PRO A 1 467 ? -19.006 -9.138 -59.940 1.00 94.44 467 PRO A CA 1
ATOM 3549 C C . PRO A 1 467 ? -18.901 -7.615 -60.058 1.00 94.44 467 PRO A C 1
ATOM 3551 O O . PRO A 1 467 ? -19.377 -7.039 -61.041 1.00 94.44 467 PRO A O 1
ATOM 3554 N N . LEU A 1 468 ? -18.308 -6.973 -59.052 1.00 95.25 468 LEU A N 1
ATOM 3555 C CA . LEU A 1 468 ? -18.081 -5.525 -59.044 1.00 95.25 468 LEU A CA 1
ATOM 3556 C C . LEU A 1 468 ? -16.592 -5.210 -59.226 1.00 95.25 468 LEU A C 1
ATOM 3558 O O . LEU A 1 468 ? -15.729 -6.014 -58.877 1.00 95.25 468 LEU A O 1
ATOM 3562 N N . ASP A 1 469 ? -16.307 -4.020 -59.752 1.00 94.06 469 ASP A N 1
ATOM 3563 C CA . ASP A 1 469 ? -14.971 -3.426 -59.770 1.00 94.06 469 ASP A CA 1
ATOM 3564 C C . ASP A 1 469 ? -14.961 -2.080 -59.019 1.00 94.06 469 ASP A C 1
ATOM 3566 O O . ASP A 1 469 ? -15.990 -1.594 -58.537 1.00 94.06 469 ASP A O 1
ATOM 3570 N N . TRP A 1 470 ? -13.790 -1.448 -58.908 1.00 94.19 470 TRP A N 1
ATOM 3571 C CA . TRP A 1 470 ? -13.622 -0.194 -58.162 1.00 94.19 470 TRP A CA 1
ATOM 3572 C C . TRP A 1 470 ? -14.354 1.016 -58.775 1.00 94.19 470 TRP A C 1
ATOM 3574 O O . TRP A 1 470 ? -14.454 2.064 -58.127 1.00 94.19 470 TRP A O 1
ATOM 3584 N N . LYS A 1 471 ? -14.896 0.880 -59.994 1.00 94.62 471 LYS A N 1
ATOM 3585 C CA . LYS A 1 471 ? -15.692 1.890 -60.706 1.00 94.62 471 LYS A CA 1
ATOM 3586 C C . LYS A 1 471 ? -17.200 1.680 -60.550 1.00 94.62 471 LYS A C 1
ATOM 3588 O O . LYS A 1 471 ? -17.952 2.518 -61.048 1.00 94.62 471 LYS A O 1
ATOM 3593 N N . ALA A 1 472 ? -17.642 0.625 -59.858 1.00 96.25 472 ALA A N 1
ATOM 3594 C CA . ALA A 1 472 ? -19.051 0.405 -59.531 1.00 96.25 472 ALA A CA 1
ATOM 3595 C C . ALA A 1 472 ? -19.689 1.661 -58.909 1.00 96.25 472 ALA A C 1
ATOM 3597 O O . ALA A 1 472 ? -19.018 2.460 -58.248 1.00 96.25 472 ALA A O 1
ATOM 3598 N N . SER A 1 473 ? -20.982 1.864 -59.136 1.00 97.38 473 SER A N 1
ATOM 3599 C CA . SER A 1 473 ? -21.730 2.965 -58.523 1.00 97.38 473 SER A CA 1
ATOM 3600 C C . SER A 1 473 ? -21.885 2.765 -57.012 1.00 97.38 473 SER A C 1
ATOM 3602 O O . SER A 1 473 ? -21.750 1.654 -56.500 1.00 97.38 473 SER A O 1
ATOM 3604 N N . ASP A 1 474 ? -22.171 3.847 -56.287 1.00 97.31 474 ASP A N 1
ATOM 3605 C CA . ASP A 1 474 ? -22.401 3.767 -54.841 1.00 97.31 474 ASP A CA 1
ATOM 3606 C C . ASP A 1 474 ? -23.587 2.856 -54.498 1.00 97.31 474 ASP A C 1
ATOM 3608 O O . ASP A 1 474 ? -23.470 2.056 -53.576 1.00 97.31 474 ASP A O 1
ATOM 3612 N N . ASP A 1 475 ? -24.667 2.895 -55.286 1.00 96.75 475 ASP A N 1
ATOM 3613 C CA . ASP A 1 475 ? -25.845 2.040 -55.088 1.00 96.75 475 ASP A CA 1
ATOM 3614 C C . ASP A 1 475 ? -25.513 0.547 -55.244 1.00 96.75 475 ASP A C 1
ATOM 3616 O O . ASP A 1 475 ? -25.972 -0.283 -54.462 1.00 96.75 475 ASP A O 1
ATOM 3620 N N . GLU A 1 476 ? -24.680 0.182 -56.225 1.00 96.75 476 GLU A N 1
ATOM 3621 C CA . GLU A 1 476 ? -24.251 -1.210 -56.423 1.00 96.75 476 GLU A CA 1
ATOM 3622 C C . GLU A 1 476 ? -23.411 -1.724 -55.248 1.00 96.75 476 GLU A C 1
ATOM 3624 O O . GLU A 1 476 ? -23.567 -2.874 -54.823 1.00 96.75 476 GLU A O 1
ATOM 3629 N N . ILE A 1 477 ? -22.531 -0.875 -54.710 1.00 97.69 477 ILE A N 1
ATOM 3630 C CA . ILE A 1 477 ? -21.715 -1.214 -53.541 1.00 97.69 477 ILE A CA 1
ATOM 3631 C C . ILE A 1 477 ? -22.592 -1.281 -52.285 1.00 97.69 477 ILE A C 1
ATOM 3633 O O . ILE A 1 477 ? -22.450 -2.219 -51.502 1.00 97.69 477 ILE A O 1
ATOM 3637 N N . ASP A 1 478 ? -23.532 -0.356 -52.105 1.00 97.69 478 ASP A N 1
ATOM 3638 C CA . ASP A 1 478 ? -24.460 -0.364 -50.975 1.00 97.69 478 ASP A CA 1
ATOM 3639 C C . ASP A 1 478 ? -25.334 -1.621 -50.976 1.00 97.69 478 ASP A C 1
ATOM 3641 O O . ASP A 1 478 ? -25.463 -2.263 -49.936 1.00 97.69 478 ASP A O 1
ATOM 3645 N N . GLU A 1 479 ? -25.879 -2.047 -52.121 1.00 95.75 479 GLU A N 1
ATOM 3646 C CA . GLU A 1 479 ? -26.631 -3.309 -52.208 1.00 95.75 479 GLU A CA 1
ATOM 3647 C C . GLU A 1 479 ? -25.764 -4.522 -51.846 1.00 95.75 479 GLU A C 1
ATOM 3649 O O . GLU A 1 479 ? -26.202 -5.414 -51.111 1.00 95.75 479 GLU A O 1
ATOM 3654 N N . ARG A 1 480 ? -24.492 -4.525 -52.264 1.00 94.38 480 ARG A N 1
ATOM 3655 C CA . ARG A 1 480 ? -23.530 -5.556 -51.858 1.00 94.38 480 ARG A CA 1
ATOM 3656 C C . ARG A 1 480 ? -23.290 -5.552 -50.345 1.00 94.38 480 ARG A C 1
ATOM 3658 O O . ARG A 1 480 ? -23.270 -6.620 -49.723 1.00 94.38 480 ARG A O 1
ATOM 3665 N N . ILE A 1 481 ? -23.123 -4.376 -49.742 1.00 96.44 481 ILE A N 1
ATOM 3666 C CA . ILE A 1 481 ? -22.948 -4.230 -48.293 1.00 96.44 481 ILE A CA 1
ATOM 3667 C C . ILE A 1 481 ? -24.209 -4.708 -47.560 1.00 96.44 481 ILE A C 1
ATOM 3669 O O . ILE A 1 481 ? -24.109 -5.502 -46.623 1.00 96.44 481 ILE A O 1
ATOM 3673 N N . LYS A 1 482 ? -25.405 -4.323 -48.019 1.00 95.94 482 LYS A N 1
ATOM 3674 C CA . LYS A 1 482 ? -26.686 -4.762 -47.442 1.00 95.94 482 LYS A CA 1
ATOM 3675 C C . LYS A 1 482 ? -26.861 -6.272 -47.476 1.00 95.94 482 LYS A C 1
ATOM 3677 O O . LYS A 1 482 ? -27.431 -6.818 -46.532 1.00 95.94 482 LYS A O 1
ATOM 3682 N N . ALA A 1 483 ? -26.366 -6.940 -48.518 1.00 92.50 483 ALA A N 1
ATOM 3683 C CA . ALA A 1 483 ? -26.458 -8.387 -48.686 1.00 92.50 483 ALA A CA 1
ATOM 3684 C C . ALA A 1 483 ? -25.437 -9.180 -47.851 1.00 92.50 483 ALA A C 1
ATOM 3686 O O . ALA A 1 483 ? -25.725 -10.314 -47.462 1.00 92.50 483 ALA A O 1
ATOM 3687 N N . ARG A 1 484 ? -24.260 -8.607 -47.550 1.00 92.00 484 ARG A N 1
ATOM 3688 C CA . ARG A 1 484 ? -23.126 -9.344 -46.946 1.00 92.00 484 ARG A CA 1
ATOM 3689 C C . ARG A 1 484 ? -22.627 -8.815 -45.603 1.00 92.00 484 ARG A C 1
ATOM 3691 O O . ARG A 1 484 ? -21.947 -9.554 -44.896 1.00 92.00 484 ARG A O 1
ATOM 3698 N N . GLY A 1 485 ? -22.978 -7.586 -45.234 1.00 94.88 485 GLY A N 1
ATOM 3699 C CA . GLY A 1 485 ? -22.538 -6.926 -44.005 1.00 94.88 485 GLY A CA 1
ATOM 3700 C C . GLY A 1 485 ? -22.841 -7.753 -42.758 1.00 94.88 485 GLY A C 1
ATOM 3701 O O . GLY A 1 485 ? -23.937 -8.313 -42.651 1.00 94.88 485 GLY A O 1
ATOM 3702 N N . LYS A 1 486 ? -21.865 -7.855 -41.854 1.00 93.56 486 LYS A N 1
ATOM 3703 C CA . LYS A 1 486 ? -21.959 -8.585 -40.581 1.00 93.56 486 LYS A CA 1
ATOM 3704 C C . LYS A 1 486 ? -20.979 -8.031 -39.546 1.00 93.56 486 LYS A C 1
ATOM 3706 O O . LYS A 1 486 ? -20.044 -7.321 -39.899 1.00 93.56 486 LYS A O 1
ATOM 3711 N N . THR A 1 487 ? -21.180 -8.388 -38.285 1.00 93.50 487 THR A N 1
ATOM 3712 C CA . THR A 1 487 ? -20.271 -8.066 -37.177 1.00 93.50 487 THR A CA 1
ATOM 3713 C C . THR A 1 487 ? -18.895 -8.744 -37.314 1.00 93.50 487 THR A C 1
ATOM 3715 O O . THR A 1 487 ? -18.776 -9.800 -37.945 1.00 93.50 487 THR A O 1
ATOM 3718 N N . VAL A 1 488 ? -17.861 -8.159 -36.698 1.00 91.06 488 VAL A N 1
ATOM 3719 C CA . VAL A 1 488 ? -16.607 -8.859 -36.329 1.00 91.06 488 VAL A CA 1
ATOM 3720 C C . VAL A 1 488 ? -16.500 -9.156 -34.828 1.00 91.06 488 VAL A C 1
ATOM 3722 O O . VAL A 1 488 ? -15.439 -9.534 -34.335 1.00 91.06 488 VAL A O 1
ATOM 3725 N N . TYR A 1 489 ? -17.617 -9.037 -34.115 1.00 92.94 489 TYR A N 1
ATOM 3726 C CA . TYR A 1 489 ? -17.800 -9.343 -32.700 1.00 92.94 489 TYR A CA 1
ATOM 3727 C C . TYR A 1 489 ? -17.048 -8.383 -31.759 1.00 92.94 489 TYR A C 1
ATOM 3729 O O . TYR A 1 489 ? -16.425 -8.816 -30.788 1.00 92.94 489 TYR A O 1
ATOM 3737 N N . HIS A 1 490 ? -17.138 -7.070 -32.016 1.00 94.88 490 HIS A N 1
ATOM 3738 C CA . HIS A 1 490 ? -16.584 -5.989 -31.185 1.00 94.88 490 HIS A CA 1
ATOM 3739 C C . HIS A 1 490 ? -17.672 -5.099 -30.532 1.00 94.88 490 HIS A C 1
ATOM 3741 O O . HIS A 1 490 ? -17.613 -3.872 -30.641 1.00 94.88 490 HIS A O 1
ATOM 3747 N N . PRO A 1 491 ? -18.680 -5.656 -29.835 1.00 96.38 491 PRO A N 1
ATOM 3748 C CA . PRO A 1 491 ? -19.699 -4.832 -29.197 1.00 96.38 491 PRO A CA 1
ATOM 3749 C C . PRO A 1 491 ? -19.147 -4.056 -27.993 1.00 96.38 491 PRO A C 1
ATOM 3751 O O . PRO A 1 491 ? -18.454 -4.618 -27.141 1.00 96.38 491 PRO A O 1
ATOM 3754 N N . ALA A 1 492 ? -19.522 -2.781 -27.886 1.00 97.75 492 ALA A N 1
ATOM 3755 C CA . ALA A 1 492 ? -19.178 -1.896 -26.773 1.00 97.75 492 ALA A CA 1
ATOM 3756 C C . ALA A 1 492 ? -20.216 -0.784 -26.546 1.00 97.75 492 ALA A C 1
ATOM 3758 O O . ALA A 1 492 ? -21.187 -0.648 -27.290 1.00 97.75 492 ALA A O 1
ATOM 3759 N N . GLY A 1 493 ? -20.003 0.013 -25.494 1.00 97.75 493 GLY A N 1
ATOM 3760 C CA . GLY A 1 493 ? -20.703 1.282 -25.256 1.00 97.75 493 GLY A CA 1
ATOM 3761 C C . GLY A 1 493 ? -22.025 1.215 -24.499 1.00 97.75 493 GLY A C 1
ATOM 3762 O O . GLY A 1 493 ? -22.570 2.262 -24.157 1.00 97.75 493 GLY A O 1
ATOM 3763 N N . THR A 1 494 ? -22.521 0.022 -24.178 1.00 98.50 494 THR A N 1
ATOM 3764 C CA . THR A 1 494 ? -23.844 -0.183 -23.559 1.00 98.50 494 THR A CA 1
ATOM 3765 C C . THR A 1 494 ? -23.956 0.198 -22.083 1.00 98.50 494 THR A C 1
ATOM 3767 O O . THR A 1 494 ? -25.060 0.267 -21.543 1.00 98.50 494 THR A O 1
ATOM 3770 N N . ALA A 1 495 ? -22.830 0.481 -21.434 1.00 98.25 495 ALA A N 1
ATOM 3771 C CA . ALA A 1 495 ? -22.733 1.078 -20.108 1.00 98.25 495 ALA A CA 1
ATOM 3772 C C . ALA A 1 495 ? -21.647 2.171 -20.115 1.00 98.25 495 ALA A C 1
ATOM 3774 O O . ALA A 1 495 ? -20.779 2.214 -19.245 1.00 98.25 495 ALA A O 1
ATOM 3775 N N . ALA A 1 496 ? -21.682 3.032 -21.139 1.00 98.06 496 ALA A N 1
ATOM 3776 C CA . ALA A 1 496 ? -20.616 3.977 -21.463 1.00 98.06 496 ALA A CA 1
ATOM 3777 C C . ALA A 1 496 ? -20.153 4.854 -20.287 1.00 98.06 496 ALA A C 1
ATOM 3779 O O . ALA A 1 496 ? -20.952 5.437 -19.542 1.00 98.06 496 ALA A O 1
ATOM 3780 N N . MET A 1 497 ? -18.837 5.020 -20.186 1.00 97.75 497 MET A N 1
ATOM 3781 C CA . MET A 1 497 ? -18.190 5.965 -19.284 1.00 97.75 497 MET A CA 1
ATOM 3782 C C . MET A 1 497 ? -18.594 7.415 -19.595 1.00 97.75 497 MET A C 1
ATOM 3784 O O . MET A 1 497 ? -18.803 7.791 -20.747 1.00 97.75 497 MET A O 1
ATOM 3788 N N . GLY A 1 498 ? -18.749 8.228 -18.550 1.00 93.06 498 GLY A N 1
ATOM 3789 C CA . GLY A 1 498 ? -19.285 9.590 -18.615 1.00 93.06 498 GLY A CA 1
ATOM 3790 C C . GLY A 1 498 ? -20.813 9.661 -18.748 1.00 93.06 498 GLY A C 1
ATOM 3791 O O . GLY A 1 498 ? -21.368 10.757 -18.757 1.00 93.06 498 GLY A O 1
ATOM 3792 N N . ARG A 1 499 ? -21.507 8.516 -18.854 1.00 94.38 499 ARG A N 1
ATOM 3793 C CA . ARG A 1 499 ? -22.975 8.441 -18.995 1.00 94.38 499 ARG A CA 1
ATOM 3794 C C . ARG A 1 499 ? -23.630 7.477 -18.011 1.00 94.38 499 ARG A C 1
ATOM 3796 O O . ARG A 1 499 ? -24.621 7.837 -17.390 1.00 94.38 499 ARG A O 1
ATOM 3803 N N . VAL A 1 500 ? -23.091 6.266 -17.886 1.00 97.94 500 VAL A N 1
ATOM 3804 C CA . VAL A 1 500 ? -23.568 5.219 -16.963 1.00 97.94 500 VAL A CA 1
ATOM 3805 C C . VAL A 1 500 ? -22.597 5.040 -15.802 1.00 97.94 500 VAL A C 1
ATOM 3807 O O . VAL A 1 500 ? -23.029 4.905 -14.656 1.00 97.94 500 VAL A O 1
ATOM 3810 N N . VAL A 1 501 ? -21.296 5.101 -16.089 1.00 97.44 501 VAL A N 1
ATOM 3811 C CA . VAL A 1 501 ? -20.239 5.082 -15.074 1.00 97.44 501 VAL A CA 1
ATOM 3812 C C . VAL A 1 501 ? -19.382 6.343 -15.111 1.00 97.44 501 VAL A C 1
ATOM 3814 O O . VAL A 1 501 ? -19.231 6.954 -16.168 1.00 97.44 501 VAL A O 1
ATOM 3817 N N . ASP A 1 502 ? -18.804 6.729 -13.976 1.00 90.69 502 ASP A N 1
ATOM 3818 C CA . ASP A 1 502 ? -17.800 7.796 -13.907 1.00 90.69 502 ASP A CA 1
ATOM 3819 C C . ASP A 1 502 ? -16.423 7.341 -14.438 1.00 90.69 502 ASP A C 1
ATOM 3821 O O . ASP A 1 502 ? -16.232 6.184 -14.819 1.00 90.69 502 ASP A O 1
ATOM 3825 N N . SER A 1 503 ? -15.432 8.242 -14.455 1.00 91.75 503 SER A N 1
ATOM 3826 C CA . SER A 1 503 ? -14.065 7.917 -14.897 1.00 91.75 503 SER A CA 1
ATOM 3827 C C . SER A 1 503 ? -13.294 7.003 -13.930 1.00 91.75 503 SER A C 1
ATOM 3829 O O . SER A 1 503 ? -12.167 6.612 -14.218 1.00 91.75 503 SER A O 1
ATOM 3831 N N . ASN A 1 504 ? -13.894 6.632 -12.794 1.00 90.69 504 ASN A N 1
ATOM 3832 C CA . ASN A 1 504 ? -13.427 5.575 -11.901 1.00 90.69 504 ASN A CA 1
ATOM 3833 C C . ASN A 1 504 ? -14.273 4.301 -12.042 1.00 90.69 504 ASN A C 1
ATOM 3835 O O . ASN A 1 504 ? -14.159 3.409 -11.203 1.00 90.69 504 ASN A O 1
ATOM 3839 N N . LEU A 1 505 ? -15.099 4.183 -13.086 1.00 97.50 505 LEU A N 1
ATOM 3840 C CA . LEU A 1 505 ? -15.921 3.008 -13.385 1.00 97.50 505 LEU A CA 1
ATOM 3841 C C . LEU A 1 505 ? -17.071 2.774 -12.389 1.00 97.50 505 LEU A C 1
ATOM 3843 O O . LEU A 1 505 ? -17.655 1.690 -12.368 1.00 97.50 505 LEU A O 1
ATOM 3847 N N . ARG A 1 506 ? -17.415 3.766 -11.558 1.00 96.38 506 ARG A N 1
ATOM 3848 C CA . ARG A 1 506 ? -18.521 3.678 -10.591 1.00 96.38 506 ARG A CA 1
ATOM 3849 C C . ARG A 1 506 ? -19.840 3.986 -11.271 1.00 96.38 506 ARG A C 1
ATOM 3851 O O . ARG A 1 506 ? -19.943 4.996 -11.959 1.00 96.38 506 ARG A O 1
ATOM 3858 N N . VAL A 1 507 ? -20.851 3.153 -11.042 1.00 97.69 507 VAL A N 1
ATOM 3859 C CA . VAL A 1 507 ? -22.205 3.394 -11.561 1.00 97.69 507 VAL A CA 1
ATOM 3860 C C . VAL A 1 507 ? -22.792 4.637 -10.898 1.00 97.69 507 VAL A C 1
ATOM 3862 O O . VAL A 1 507 ? -22.828 4.739 -9.669 1.00 97.69 507 VAL A O 1
ATOM 3865 N N . TYR A 1 508 ? -23.259 5.593 -11.703 1.00 88.12 508 TYR A N 1
ATOM 3866 C CA . TYR A 1 508 ? -23.874 6.808 -11.173 1.00 88.12 508 TYR A CA 1
ATOM 3867 C C . TYR A 1 508 ? -25.099 6.474 -10.313 1.00 88.12 508 TYR A C 1
ATOM 3869 O O . TYR A 1 508 ? -25.951 5.672 -10.689 1.00 88.12 508 TYR A O 1
ATOM 3877 N N . GLY A 1 509 ? -25.182 7.102 -9.139 1.00 87.38 509 GLY A N 1
ATOM 3878 C CA . GLY A 1 509 ? -26.314 6.946 -8.224 1.00 87.38 509 GLY A CA 1
ATOM 3879 C C . GLY A 1 509 ? -26.304 5.674 -7.367 1.00 87.38 509 GLY A C 1
ATOM 3880 O O . GLY A 1 509 ? -27.180 5.545 -6.518 1.00 87.38 509 GLY A O 1
ATOM 3881 N N . VAL A 1 510 ? -25.324 4.770 -7.515 1.00 91.31 510 VAL A N 1
ATOM 3882 C CA . VAL A 1 510 ? -25.245 3.532 -6.716 1.00 91.31 510 VAL A CA 1
ATOM 3883 C C . VAL A 1 510 ? -23.879 3.385 -6.052 1.00 91.31 510 VAL A C 1
ATOM 3885 O O . VAL A 1 510 ? -22.848 3.236 -6.704 1.00 91.31 510 VAL A O 1
ATOM 3888 N N . GLN A 1 511 ? -23.858 3.378 -4.721 1.00 89.06 511 GLN A N 1
ATOM 3889 C CA . GLN A 1 511 ? -22.640 3.135 -3.955 1.00 89.06 511 GLN A CA 1
ATOM 3890 C C . GLN A 1 511 ? -22.224 1.665 -4.036 1.00 89.06 511 GLN A C 1
ATOM 3892 O O . GLN A 1 511 ? -23.048 0.765 -3.901 1.00 89.06 511 GLN A O 1
ATOM 3897 N N . GLY A 1 512 ? -20.921 1.420 -4.179 1.00 90.62 512 GLY A N 1
ATOM 3898 C CA . GLY A 1 512 ? -20.366 0.064 -4.162 1.00 90.62 512 GLY A CA 1
ATOM 3899 C C . GLY A 1 512 ? -20.688 -0.774 -5.402 1.00 90.62 512 GLY A C 1
ATOM 3900 O O . GLY A 1 512 ? -20.592 -1.993 -5.331 1.00 90.62 512 GLY A O 1
ATOM 3901 N N . LEU A 1 513 ? -21.064 -0.147 -6.523 1.00 98.06 513 LEU A N 1
ATOM 3902 C CA . LEU A 1 513 ? -21.283 -0.820 -7.803 1.00 98.06 513 LEU A CA 1
ATOM 3903 C C . LEU A 1 513 ? -20.376 -0.238 -8.891 1.00 98.06 513 LEU A C 1
ATOM 3905 O O . LEU A 1 513 ? -20.329 0.981 -9.082 1.00 98.06 513 LEU A O 1
ATOM 3909 N N . ARG A 1 514 ? -19.689 -1.111 -9.630 1.00 98.38 514 ARG A N 1
ATOM 3910 C CA . ARG A 1 514 ? -18.866 -0.746 -10.791 1.00 98.38 514 ARG A CA 1
ATOM 3911 C C . ARG A 1 514 ? -19.178 -1.589 -12.011 1.00 98.38 514 ARG A C 1
ATOM 3913 O O . ARG A 1 514 ? -19.708 -2.692 -11.891 1.00 98.38 514 ARG A O 1
ATOM 3920 N N . VAL A 1 515 ? -18.780 -1.082 -13.172 1.00 98.75 515 VAL A N 1
ATOM 3921 C CA . VAL A 1 515 ? -18.772 -1.830 -14.432 1.00 98.75 515 VAL A CA 1
ATOM 3922 C C . VAL A 1 515 ? -17.374 -1.790 -15.029 1.00 98.75 515 VAL A C 1
ATOM 3924 O O . VAL A 1 515 ? -16.802 -0.717 -15.182 1.00 98.75 515 VAL A O 1
ATOM 3927 N N . VAL A 1 516 ? -16.826 -2.950 -15.378 1.00 98.31 516 VAL A N 1
ATOM 3928 C CA . VAL A 1 516 ? -15.509 -3.094 -16.001 1.00 98.31 516 VAL A CA 1
ATOM 3929 C C . VAL A 1 516 ? -15.581 -4.177 -17.075 1.00 98.31 516 VAL A C 1
ATOM 3931 O O . VAL A 1 516 ? -15.328 -5.352 -16.822 1.00 98.31 516 VAL A O 1
ATOM 3934 N N . ASP A 1 517 ? -15.951 -3.782 -18.287 1.00 98.06 517 ASP A N 1
ATOM 3935 C CA . ASP A 1 517 ? -15.855 -4.571 -19.518 1.00 98.06 517 ASP A CA 1
ATOM 3936 C C . ASP A 1 517 ? -16.057 -3.640 -20.731 1.00 98.06 517 ASP A C 1
ATOM 3938 O O . ASP A 1 517 ? -16.213 -2.432 -20.564 1.00 98.06 517 ASP A O 1
ATOM 3942 N N . ALA A 1 518 ? -16.051 -4.171 -21.957 1.00 97.56 518 ALA A N 1
ATOM 3943 C CA . ALA A 1 518 ? -16.171 -3.367 -23.179 1.00 97.56 518 ALA A CA 1
ATOM 3944 C C . ALA A 1 518 ? -17.431 -2.470 -23.240 1.00 97.56 518 ALA A C 1
ATOM 3946 O O . ALA A 1 518 ? -17.448 -1.491 -23.985 1.00 97.56 518 ALA A O 1
ATOM 3947 N N . SER A 1 519 ? -18.472 -2.733 -22.441 1.00 98.31 519 SER A N 1
ATOM 3948 C CA . SER A 1 519 ? -19.645 -1.854 -22.330 1.00 98.31 519 SER A CA 1
ATOM 3949 C C . SER A 1 519 ? -19.302 -0.424 -21.898 1.00 98.31 519 SER A C 1
ATOM 3951 O O . SER A 1 519 ? -20.053 0.487 -22.242 1.00 98.31 519 SER A O 1
ATOM 3953 N N . VAL A 1 520 ? -18.182 -0.200 -21.195 1.00 98.44 520 VAL A N 1
ATOM 3954 C CA . VAL A 1 520 ? -17.807 1.136 -20.693 1.00 98.44 520 VAL A CA 1
ATOM 3955 C C . VAL A 1 520 ? -17.088 2.003 -21.718 1.00 98.44 520 VAL A C 1
ATOM 3957 O O . VAL A 1 520 ? -17.012 3.213 -21.517 1.00 98.44 520 VAL A O 1
ATOM 3960 N N . ILE A 1 521 ? -16.579 1.417 -22.806 1.00 98.06 521 ILE A N 1
ATOM 3961 C CA . ILE A 1 521 ? -15.866 2.142 -23.865 1.00 98.06 521 ILE A CA 1
ATOM 3962 C C . ILE A 1 521 ? -16.861 3.124 -24.508 1.00 98.06 521 ILE A C 1
ATOM 3964 O O . ILE A 1 521 ? -17.838 2.682 -25.112 1.00 98.06 521 ILE A O 1
ATOM 3968 N N . PRO A 1 522 ? -16.692 4.450 -24.353 1.00 96.69 522 PRO A N 1
ATOM 3969 C CA . PRO A 1 522 ? -17.759 5.394 -24.678 1.00 96.69 522 PRO A CA 1
ATOM 3970 C C . PRO A 1 522 ? -17.818 5.755 -26.167 1.00 96.69 522 PRO A C 1
ATOM 3972 O O . PRO A 1 522 ? -18.866 6.188 -26.652 1.00 96.69 522 PRO A O 1
ATOM 3975 N N . LEU A 1 523 ? -16.711 5.567 -26.888 1.00 95.31 523 LEU A N 1
ATOM 3976 C CA . LEU A 1 523 ? -16.556 5.869 -28.306 1.00 95.31 523 LEU A CA 1
ATOM 3977 C C . LEU A 1 523 ? -15.957 4.658 -29.031 1.00 95.31 523 LEU A C 1
ATOM 3979 O O . LEU A 1 523 ? -15.073 4.018 -28.461 1.00 95.31 523 LEU A O 1
ATOM 3983 N N . PRO A 1 524 ? -16.363 4.386 -30.283 1.00 95.38 524 PRO A N 1
ATOM 3984 C CA . PRO A 1 524 ? -15.677 3.404 -31.106 1.00 95.38 524 PRO A CA 1
ATOM 3985 C C . PRO A 1 524 ? -14.203 3.768 -31.292 1.00 95.38 524 PRO A C 1
ATOM 3987 O O . PRO A 1 524 ? -13.863 4.949 -31.400 1.00 95.38 524 PRO A O 1
ATOM 3990 N N . ILE A 1 525 ? -13.355 2.746 -31.353 1.00 94.81 525 ILE A N 1
ATOM 3991 C CA . ILE A 1 525 ? -11.915 2.872 -31.589 1.00 94.81 525 ILE A CA 1
ATOM 3992 C C . ILE A 1 525 ? -11.523 1.907 -32.709 1.00 94.81 525 ILE A C 1
ATOM 3994 O O . ILE A 1 525 ? -11.958 0.759 -32.693 1.00 94.81 525 ILE A O 1
ATOM 3998 N N . THR A 1 526 ? -10.681 2.309 -33.661 1.00 93.50 526 THR A N 1
ATOM 3999 C CA . THR A 1 526 ? -10.286 1.407 -34.761 1.00 93.50 526 THR A CA 1
ATOM 4000 C C . THR A 1 526 ? -9.238 0.403 -34.277 1.00 93.50 526 THR A C 1
ATOM 4002 O O . THR A 1 526 ? -8.044 0.589 -34.481 1.00 93.50 526 THR A O 1
ATOM 4005 N N . ALA A 1 527 ? -9.683 -0.638 -33.568 1.00 93.31 527 ALA A N 1
ATOM 4006 C CA . ALA A 1 527 ? -8.833 -1.633 -32.915 1.00 93.31 527 ALA A CA 1
ATOM 4007 C C . ALA A 1 527 ? -9.482 -3.027 -32.861 1.00 93.31 527 ALA A C 1
ATOM 4009 O O . ALA A 1 527 ? -10.703 -3.178 -32.976 1.00 93.31 527 ALA A O 1
ATOM 4010 N N . HIS A 1 528 ? -8.678 -4.041 -32.532 1.00 94.31 528 HIS A N 1
ATOM 4011 C CA . HIS A 1 528 ? -9.185 -5.294 -31.975 1.00 94.31 528 HIS A CA 1
ATOM 4012 C C . HIS A 1 528 ? -9.451 -5.106 -30.476 1.00 94.31 528 HIS A C 1
ATOM 4014 O O . HIS A 1 528 ? -8.523 -5.006 -29.669 1.00 94.31 528 HIS A O 1
ATOM 4020 N N . TYR A 1 529 ? -10.727 -5.081 -30.080 1.00 94.25 529 TYR A N 1
ATOM 4021 C CA . TYR A 1 529 ? -11.147 -4.644 -28.738 1.00 94.25 529 TYR A CA 1
ATOM 4022 C C . TYR A 1 529 ? -10.547 -5.442 -27.583 1.00 94.25 529 TYR A C 1
ATOM 4024 O O . TYR A 1 529 ? -10.437 -4.914 -26.475 1.00 94.25 529 TYR A O 1
ATOM 4032 N N . GLN A 1 530 ? -10.110 -6.682 -27.817 1.00 94.06 530 GLN A N 1
ATOM 4033 C CA . GLN A 1 530 ? -9.433 -7.449 -26.775 1.00 94.06 530 GLN A CA 1
ATOM 4034 C C . GLN A 1 530 ? -8.169 -6.749 -26.261 1.00 94.06 530 GLN A C 1
ATOM 4036 O O . GLN A 1 530 ? -7.984 -6.705 -25.049 1.00 94.06 530 GLN A O 1
ATOM 4041 N N . ALA A 1 531 ? -7.358 -6.137 -27.136 1.00 94.62 531 ALA A N 1
ATOM 4042 C CA . ALA A 1 531 ? -6.121 -5.469 -26.731 1.00 94.62 531 ALA A CA 1
ATOM 4043 C C . ALA A 1 531 ? -6.413 -4.311 -25.766 1.00 94.62 531 ALA A C 1
ATOM 4045 O O . ALA A 1 531 ? -5.850 -4.239 -24.675 1.00 94.62 531 ALA A O 1
ATOM 4046 N N . CYS A 1 532 ? -7.371 -3.454 -26.135 1.00 95.81 532 CYS A N 1
ATOM 4047 C CA . CYS A 1 532 ? -7.857 -2.380 -25.273 1.00 95.81 532 CYS A CA 1
ATOM 4048 C C . CYS A 1 532 ? -8.436 -2.924 -23.960 1.00 95.81 532 CYS A C 1
ATOM 4050 O O . CYS A 1 532 ? -8.135 -2.393 -22.893 1.00 95.81 532 CYS A O 1
ATOM 4052 N N . THR A 1 533 ? -9.218 -4.007 -24.030 1.00 97.06 533 THR A N 1
ATOM 4053 C CA . THR A 1 533 ? -9.883 -4.589 -22.859 1.00 97.06 533 THR A CA 1
ATOM 4054 C C . THR A 1 533 ? -8.892 -5.085 -21.816 1.00 97.06 533 THR A C 1
ATOM 4056 O O . THR A 1 533 ? -9.094 -4.810 -20.636 1.00 97.06 533 THR A O 1
ATOM 4059 N N . TYR A 1 534 ? -7.804 -5.751 -22.212 1.00 97.69 534 TYR A N 1
ATOM 4060 C CA . TYR A 1 534 ? -6.751 -6.127 -21.264 1.00 97.69 534 TYR A CA 1
ATOM 4061 C C . TYR A 1 534 ? -6.113 -4.898 -20.603 1.00 97.69 534 TYR A C 1
ATOM 4063 O O . TYR A 1 534 ? -6.088 -4.815 -19.375 1.00 97.69 534 TYR A O 1
ATOM 4071 N N . ALA A 1 535 ? -5.667 -3.921 -21.401 1.00 96.88 535 ALA A N 1
ATOM 4072 C CA . ALA A 1 535 ? -4.962 -2.745 -20.893 1.00 96.88 535 ALA A CA 1
ATOM 4073 C C . ALA A 1 535 ? -5.819 -1.909 -19.932 1.00 96.88 535 ALA A C 1
ATOM 4075 O O . ALA A 1 535 ? -5.381 -1.556 -18.840 1.00 96.88 535 ALA A O 1
ATOM 4076 N N . PHE A 1 536 ? -7.071 -1.629 -20.284 1.00 96.19 536 PHE A N 1
ATOM 4077 C CA . PHE A 1 536 ? -7.911 -0.830 -19.399 1.00 96.19 536 PHE A CA 1
ATOM 4078 C C . PHE A 1 536 ? -8.358 -1.636 -18.164 1.00 96.19 536 PHE A C 1
ATOM 4080 O O . PHE A 1 536 ? -8.583 -1.048 -17.112 1.00 96.19 536 PHE A O 1
ATOM 4087 N N . SER A 1 537 ? -8.455 -2.971 -18.240 1.00 98.00 537 SER A N 1
ATOM 4088 C CA . SER A 1 537 ? -8.775 -3.812 -17.069 1.00 98.00 537 SER A CA 1
ATOM 4089 C C . SER A 1 537 ? -7.620 -3.876 -16.070 1.00 98.00 537 SER A C 1
ATOM 4091 O O . SER A 1 537 ? -7.842 -3.854 -14.862 1.00 98.00 537 SER A O 1
ATOM 4093 N N . GLU A 1 538 ? -6.383 -3.893 -16.567 1.00 97.25 538 GLU A N 1
ATOM 4094 C CA . GLU A 1 538 ? -5.168 -3.708 -15.770 1.00 97.25 538 GLU A CA 1
ATOM 4095 C C . GLU A 1 538 ? -5.205 -2.354 -15.031 1.00 97.25 538 GLU A C 1
ATOM 4097 O O . GLU A 1 538 ? -4.953 -2.287 -13.824 1.00 97.25 538 GLU A O 1
ATOM 4102 N N . GLN A 1 539 ? -5.591 -1.279 -15.723 1.00 96.94 539 GLN A N 1
ATOM 4103 C CA . GLN A 1 539 ? -5.779 0.038 -15.110 1.00 96.94 539 GLN A CA 1
ATOM 4104 C C . GLN A 1 539 ? -6.945 0.061 -14.114 1.00 96.94 539 GLN A C 1
ATOM 4106 O O . GLN A 1 539 ? -6.829 0.638 -13.035 1.00 96.94 539 GLN A O 1
ATOM 4111 N N . ALA A 1 540 ? -8.057 -0.603 -14.427 1.00 96.44 540 ALA A N 1
ATOM 4112 C CA . ALA A 1 540 ? -9.212 -0.709 -13.545 1.00 96.44 540 ALA A CA 1
ATOM 4113 C C . ALA A 1 540 ? -8.862 -1.414 -12.228 1.00 96.44 540 ALA A C 1
ATOM 4115 O O . ALA A 1 540 ? -9.310 -0.968 -11.173 1.00 96.44 540 ALA A O 1
ATOM 4116 N N . ALA A 1 541 ? -8.033 -2.463 -12.270 1.00 94.69 541 ALA A N 1
ATOM 4117 C CA . ALA A 1 541 ? -7.541 -3.133 -11.068 1.00 94.69 541 ALA A CA 1
ATOM 4118 C C . ALA A 1 541 ? -6.755 -2.171 -10.170 1.00 94.69 541 ALA A C 1
ATOM 4120 O O . ALA A 1 541 ? -6.962 -2.165 -8.964 1.00 94.69 541 ALA A O 1
ATOM 4121 N N . GLU A 1 542 ? -5.923 -1.306 -10.753 1.00 89.50 542 GLU A N 1
ATOM 4122 C CA . GLU A 1 542 ? -5.194 -0.273 -10.011 1.00 89.50 542 GLU A CA 1
ATOM 4123 C C . GLU A 1 542 ? -6.129 0.809 -9.460 1.00 89.50 542 GLU A C 1
ATOM 4125 O O . GLU A 1 542 ? -6.023 1.168 -8.293 1.00 89.50 542 GLU A O 1
ATOM 4130 N N . ILE A 1 543 ? -7.107 1.278 -10.243 1.00 86.69 543 ILE A N 1
ATOM 4131 C CA . ILE A 1 543 ? -8.116 2.239 -9.773 1.00 86.69 543 ILE A CA 1
ATOM 4132 C C . ILE A 1 543 ? -8.893 1.662 -8.590 1.00 86.69 543 ILE A C 1
ATOM 4134 O O . ILE A 1 543 ? -9.098 2.361 -7.601 1.00 86.69 543 ILE A O 1
ATOM 4138 N N . ILE A 1 544 ? -9.345 0.411 -8.676 1.00 87.50 544 ILE A N 1
ATOM 4139 C CA . ILE A 1 544 ? -10.144 -0.253 -7.636 1.00 87.50 544 ILE A CA 1
ATOM 4140 C C . ILE A 1 544 ? -9.271 -0.579 -6.422 1.00 87.50 544 ILE A C 1
ATOM 4142 O O . ILE A 1 544 ? -9.667 -0.277 -5.300 1.00 87.50 544 ILE A O 1
ATOM 4146 N N . GLY A 1 545 ? -8.062 -1.095 -6.645 1.00 74.81 545 GLY A N 1
ATOM 4147 C CA . GLY A 1 545 ? -7.062 -1.337 -5.606 1.00 74.81 545 GLY A CA 1
ATOM 4148 C C . GLY A 1 545 ? -6.614 -0.059 -4.889 1.00 74.81 545 GLY A C 1
ATOM 4149 O O . GLY A 1 545 ? -6.279 -0.125 -3.710 1.00 74.81 545 GLY A O 1
ATOM 4150 N N . ALA A 1 546 ? -6.667 1.098 -5.561 1.00 62.44 546 ALA A N 1
ATOM 4151 C CA . ALA A 1 546 ? -6.389 2.418 -4.990 1.00 62.44 546 ALA A CA 1
ATOM 4152 C C . ALA A 1 546 ? -7.632 3.109 -4.394 1.00 62.44 546 ALA A C 1
ATOM 4154 O O . ALA A 1 546 ? -7.506 3.966 -3.520 1.00 62.44 546 ALA A O 1
ATOM 4155 N N . THR A 1 547 ? -8.854 2.760 -4.825 1.00 46.03 547 THR A N 1
ATOM 4156 C CA . THR A 1 547 ? -10.097 3.336 -4.283 1.00 46.03 547 THR A CA 1
ATOM 4157 C C . THR A 1 547 ? -10.739 2.457 -3.219 1.00 46.03 547 THR A C 1
ATOM 4159 O O . THR A 1 547 ? -11.745 1.802 -3.463 1.00 46.03 547 THR A O 1
ATOM 4162 N N . ARG A 1 548 ? -10.251 2.604 -1.987 1.00 46.03 548 ARG A N 1
ATOM 4163 C CA . ARG A 1 548 ? -10.994 3.279 -0.905 1.00 46.03 548 ARG A CA 1
ATOM 4164 C C . ARG A 1 548 ? -10.026 3.597 0.224 1.00 46.03 548 ARG A C 1
ATOM 4166 O O . ARG A 1 548 ? -9.970 2.918 1.241 1.00 46.03 548 ARG A O 1
ATOM 4173 N N . GLY A 1 549 ? -9.319 4.693 0.014 1.00 47.03 549 GLY A N 1
ATOM 4174 C CA . GLY A 1 549 ? -8.934 5.543 1.109 1.00 47.03 549 GLY A CA 1
ATOM 4175 C C . GLY A 1 549 ? -10.103 6.402 1.572 1.00 47.03 549 GLY A C 1
ATOM 4176 O O . GLY A 1 549 ? -10.884 6.912 0.760 1.00 47.03 549 GLY A O 1
ATOM 4177 N N . ARG A 1 550 ? -10.248 6.557 2.882 1.00 53.12 550 ARG A N 1
ATOM 4178 C CA . ARG A 1 550 ? -10.917 7.710 3.488 1.00 53.12 550 ARG A CA 1
ATOM 4179 C C . ARG A 1 550 ? -10.324 8.992 2.860 1.00 53.12 550 ARG A C 1
ATOM 4181 O O . ARG A 1 550 ? -9.207 8.975 2.359 1.00 53.12 550 ARG A O 1
ATOM 4188 N N . ILE A 1 551 ? -11.009 10.144 2.874 1.00 56.84 551 ILE A N 1
ATOM 4189 C CA . ILE A 1 551 ? -10.253 11.393 2.633 1.00 56.84 551 ILE A CA 1
ATOM 4190 C C . ILE A 1 551 ? -9.159 11.411 3.706 1.00 56.84 551 ILE A C 1
ATOM 4192 O O . ILE A 1 551 ? -9.514 11.398 4.881 1.00 56.84 551 ILE A O 1
ATOM 4196 N N . ALA A 1 552 ? -7.875 11.411 3.336 1.00 60.81 552 ALA A N 1
ATOM 4197 C CA . ALA A 1 552 ? -6.779 11.283 4.303 1.00 60.81 552 ALA A CA 1
ATOM 4198 C C . ALA A 1 552 ? -6.926 12.269 5.479 1.00 60.81 552 ALA A C 1
ATOM 4200 O O . ALA A 1 552 ? -6.723 11.906 6.634 1.00 60.81 552 ALA A O 1
ATOM 4201 N N . SER A 1 553 ? -7.412 13.489 5.207 1.00 72.06 553 SER A N 1
ATOM 4202 C CA . SER A 1 553 ? -7.712 14.500 6.232 1.00 72.06 553 SER A CA 1
ATOM 4203 C C . SER A 1 553 ? -8.776 14.073 7.242 1.00 72.06 553 SER A C 1
ATOM 4205 O O . SER A 1 553 ? -8.704 14.452 8.406 1.00 72.06 553 SER A O 1
ATOM 4207 N N . SER A 1 554 ? -9.751 13.262 6.834 1.00 79.56 554 SER A N 1
ATOM 4208 C CA . SER A 1 554 ? -10.729 12.716 7.765 1.00 79.56 554 SER A CA 1
ATOM 4209 C C . SER A 1 554 ? -10.060 11.776 8.760 1.00 79.56 554 SER A C 1
ATOM 4211 O O . SER A 1 554 ? -10.601 11.648 9.847 1.00 79.56 554 SER A O 1
ATOM 4213 N N . GLY A 1 555 ? -8.908 11.165 8.440 1.00 85.50 555 GLY A N 1
ATOM 4214 C CA . GLY A 1 555 ? -8.097 10.343 9.350 1.00 85.50 555 GLY A CA 1
ATOM 4215 C C . GLY A 1 555 ? -7.659 11.062 10.627 1.00 85.50 555 GLY A C 1
ATOM 4216 O O . GLY A 1 555 ? -7.242 10.410 11.582 1.00 85.50 555 GLY A O 1
ATOM 4217 N N . PHE A 1 556 ? -7.805 12.388 10.679 1.00 92.56 556 PHE A N 1
ATOM 4218 C CA . PHE A 1 556 ? -7.400 13.218 11.802 1.00 92.56 556 PHE A CA 1
ATOM 4219 C C . PHE A 1 556 ? -8.596 13.762 12.586 1.00 92.56 556 PHE A C 1
ATOM 4221 O O . PHE A 1 556 ? -9.597 14.204 12.022 1.00 92.56 556 PHE A O 1
ATOM 4228 N N . GLY A 1 557 ? -8.485 13.724 13.912 1.00 90.62 557 GLY A N 1
ATOM 4229 C CA . GLY A 1 557 ? -9.507 14.226 14.823 1.00 90.62 557 GLY A CA 1
ATOM 4230 C C . GLY A 1 557 ? -9.459 15.747 14.963 1.00 90.62 557 GLY A C 1
ATOM 4231 O O . GLY A 1 557 ? -8.393 16.355 14.895 1.00 90.62 557 GLY A O 1
ATOM 4232 N N . SER A 1 558 ? -10.614 16.377 15.187 1.00 88.88 558 SER A N 1
ATOM 4233 C CA . SER A 1 558 ? -10.696 17.821 15.435 1.00 88.88 558 SER A CA 1
ATOM 4234 C C . SER A 1 558 ? -10.343 18.153 16.894 1.00 88.88 558 SER A C 1
ATOM 4236 O O . SER A 1 558 ? -11.012 17.646 17.798 1.00 88.88 558 SER A O 1
ATOM 4238 N N . PRO A 1 559 ? -9.332 19.003 17.158 1.00 88.94 559 PRO A N 1
ATOM 4239 C CA . PRO A 1 559 ? -9.018 19.446 18.514 1.00 88.94 559 PRO A CA 1
ATOM 4240 C C . PRO A 1 559 ? -10.177 20.213 19.163 1.00 88.94 559 PRO A C 1
ATOM 4242 O O . PRO A 1 559 ? -10.911 20.933 18.488 1.00 88.94 559 PRO A O 1
ATOM 4245 N N . GLY A 1 560 ? -10.312 20.094 20.486 1.00 88.69 560 GLY A N 1
ATOM 4246 C CA . GLY A 1 560 ? -11.308 20.842 21.267 1.00 88.69 560 GLY A CA 1
ATOM 4247 C C . GLY A 1 560 ? -12.725 20.267 21.248 1.00 88.69 560 GLY A C 1
ATOM 4248 O O . GLY A 1 560 ? -13.622 20.865 21.835 1.00 88.69 560 GLY A O 1
ATOM 4249 N N . VAL A 1 561 ? -12.930 19.119 20.600 1.00 91.06 561 VAL A N 1
ATOM 4250 C CA . VAL A 1 561 ? -14.221 18.426 20.552 1.00 91.06 561 VAL A CA 1
ATOM 4251 C C . VAL A 1 561 ? -14.110 17.108 21.306 1.00 91.06 561 VAL A C 1
ATOM 4253 O O . VAL A 1 561 ? -13.249 16.281 20.997 1.00 91.06 561 VAL A O 1
ATOM 4256 N N . ASP A 1 562 ? -14.997 16.908 22.278 1.00 95.75 562 ASP A N 1
ATOM 4257 C CA . ASP A 1 562 ? -15.106 15.632 22.977 1.00 95.75 562 ASP A CA 1
ATOM 4258 C C . ASP A 1 562 ? -15.547 14.530 22.005 1.00 95.75 562 ASP A C 1
ATOM 4260 O O . ASP A 1 562 ? -16.467 14.711 21.204 1.00 95.75 562 ASP A O 1
ATOM 4264 N N . ALA A 1 563 ? -14.900 13.368 22.076 1.00 95.25 563 ALA A N 1
ATOM 4265 C CA . ALA A 1 563 ? -15.189 12.242 21.191 1.00 95.25 563 ALA A CA 1
ATOM 4266 C C . ALA A 1 563 ? -15.059 10.902 21.920 1.00 95.25 563 ALA A C 1
ATOM 4268 O O . ALA A 1 563 ? -14.404 10.801 22.955 1.00 95.25 563 ALA A O 1
ATOM 4269 N N . SER A 1 564 ? -15.681 9.852 21.378 1.00 96.88 564 SER A N 1
ATOM 4270 C CA . SER A 1 564 ? -15.694 8.521 21.991 1.00 96.88 564 SER A CA 1
ATOM 4271 C C . SER A 1 564 ? -15.290 7.436 21.002 1.00 96.88 564 SER A C 1
ATOM 4273 O O . SER A 1 564 ? -15.853 7.323 19.910 1.00 96.88 564 SER A O 1
ATOM 4275 N N . TYR A 1 565 ? -14.378 6.570 21.435 1.00 97.25 565 TYR A N 1
ATOM 4276 C CA . TYR A 1 565 ? -13.868 5.437 20.671 1.00 97.25 565 TYR A CA 1
ATOM 4277 C C . TYR A 1 565 ? -13.965 4.148 21.484 1.00 97.25 565 TYR A C 1
ATOM 4279 O O . TYR A 1 565 ? -14.160 4.190 22.696 1.00 97.25 565 TYR A O 1
ATOM 4287 N N . ASP A 1 566 ? -13.866 2.990 20.838 1.00 96.62 566 ASP A N 1
ATOM 4288 C CA . ASP A 1 566 ? -13.776 1.725 21.569 1.00 96.62 566 ASP A CA 1
ATOM 4289 C C . ASP A 1 566 ? -12.420 1.606 22.256 1.00 96.62 566 ASP A C 1
ATOM 4291 O O . ASP A 1 566 ? -12.362 1.306 23.448 1.00 96.62 566 ASP A O 1
ATOM 4295 N N . TYR A 1 567 ? -11.354 1.928 21.524 1.00 98.44 567 TYR A N 1
ATOM 4296 C CA . TYR A 1 567 ? -9.987 1.936 22.030 1.00 98.44 567 TYR A CA 1
ATOM 4297 C C . TYR A 1 567 ? -9.365 3.323 21.892 1.00 98.44 567 TYR A C 1
ATOM 4299 O O . TYR A 1 567 ? -9.487 3.967 20.848 1.00 98.44 567 TYR A O 1
ATOM 4307 N N . VAL A 1 568 ? -8.668 3.771 22.934 1.00 98.81 568 VAL A N 1
ATOM 4308 C CA . VAL A 1 568 ? -7.911 5.031 22.921 1.00 98.81 568 VAL A CA 1
ATOM 4309 C C . VAL A 1 568 ? -6.454 4.735 23.248 1.00 98.81 568 VAL A C 1
ATOM 4311 O O . VAL A 1 568 ? -6.141 4.312 24.357 1.00 98.81 568 VAL A O 1
ATOM 4314 N N . VAL A 1 569 ? -5.566 4.962 22.286 1.00 98.88 569 VAL A N 1
ATOM 4315 C CA . VAL A 1 569 ? -4.121 4.752 22.395 1.00 98.88 569 VAL A CA 1
ATOM 4316 C C . VAL A 1 569 ? -3.428 6.088 22.667 1.00 98.88 569 VAL A C 1
ATOM 4318 O O . VAL A 1 569 ? -3.514 7.019 21.867 1.00 98.88 569 VAL A O 1
ATOM 4321 N N . ILE A 1 570 ? -2.739 6.196 23.802 1.00 98.75 570 ILE A N 1
ATOM 4322 C CA . ILE A 1 570 ? -1.978 7.381 24.208 1.00 98.75 570 ILE A CA 1
ATOM 4323 C C . ILE A 1 570 ? -0.523 7.204 23.778 1.00 98.75 570 ILE A C 1
ATOM 4325 O O . ILE A 1 570 ? 0.176 6.360 24.324 1.00 98.75 570 ILE A O 1
ATOM 4329 N N . GLY A 1 571 ? -0.049 8.033 22.855 1.00 98.44 571 GLY A N 1
ATOM 4330 C CA . GLY A 1 571 ? 1.288 7.965 22.275 1.00 98.44 571 GLY A CA 1
ATOM 4331 C C . GLY A 1 571 ? 1.277 7.253 20.926 1.00 98.44 571 GLY A C 1
ATOM 4332 O O . GLY A 1 571 ? 1.144 6.033 20.841 1.00 98.44 571 GLY A O 1
ATOM 4333 N N . GLY A 1 572 ? 1.485 8.015 19.856 1.00 98.19 572 GLY A N 1
ATOM 4334 C CA . GLY A 1 572 ? 1.672 7.535 18.490 1.00 98.19 572 GLY A CA 1
ATOM 4335 C C . GLY A 1 572 ? 3.106 7.071 18.225 1.00 98.19 572 GLY A C 1
ATOM 4336 O O . GLY A 1 572 ? 3.665 7.373 17.176 1.00 98.19 572 GLY A O 1
ATOM 4337 N N . GLY A 1 573 ? 3.723 6.368 19.176 1.00 98.00 573 GLY A N 1
ATOM 4338 C CA . GLY A 1 573 ? 5.091 5.860 19.063 1.00 98.00 573 GLY A CA 1
ATOM 4339 C C . GLY A 1 573 ? 5.194 4.504 18.354 1.00 98.00 573 GLY A C 1
ATOM 4340 O O . GLY A 1 573 ? 4.218 3.982 17.817 1.00 98.00 573 GLY A O 1
ATOM 4341 N N . THR A 1 574 ? 6.379 3.887 18.433 1.00 98.56 574 THR A N 1
ATOM 4342 C CA . THR A 1 574 ? 6.698 2.583 17.817 1.00 98.56 574 THR A CA 1
ATOM 4343 C C . THR A 1 574 ? 5.673 1.490 18.132 1.00 98.56 574 THR A C 1
ATOM 4345 O O . THR A 1 574 ? 5.206 0.807 17.224 1.00 98.56 574 THR A O 1
ATOM 4348 N N . ALA A 1 575 ? 5.292 1.334 19.403 1.00 98.69 575 ALA A N 1
ATOM 4349 C CA . ALA A 1 575 ? 4.273 0.362 19.797 1.00 98.69 575 ALA A CA 1
ATOM 4350 C C . ALA A 1 575 ? 2.845 0.863 19.536 1.00 98.69 575 ALA A C 1
ATOM 4352 O O . ALA A 1 575 ? 2.028 0.114 19.004 1.00 98.69 575 ALA A O 1
ATOM 4353 N N . GLY A 1 576 ? 2.558 2.121 19.884 1.00 98.56 576 GLY A N 1
ATOM 4354 C CA . GLY A 1 576 ? 1.204 2.676 19.852 1.00 98.56 576 GLY A CA 1
ATOM 4355 C C . GLY A 1 576 ? 0.578 2.657 18.459 1.00 98.56 576 GLY A C 1
ATOM 4356 O O . GLY A 1 576 ? -0.522 2.131 18.295 1.00 98.56 576 GLY A O 1
ATOM 4357 N N . ILE A 1 577 ? 1.297 3.134 17.434 1.00 98.75 577 ILE A N 1
ATOM 4358 C CA . ILE A 1 577 ? 0.806 3.095 16.046 1.00 98.75 577 ILE A CA 1
ATOM 4359 C C . ILE A 1 577 ? 0.646 1.654 15.556 1.00 98.75 577 ILE A C 1
ATOM 4361 O O . ILE A 1 577 ? -0.366 1.328 14.934 1.00 98.75 577 ILE A O 1
ATOM 4365 N N . THR A 1 578 ? 1.627 0.791 15.830 1.00 98.56 578 THR A N 1
ATOM 4366 C CA . THR A 1 578 ? 1.600 -0.618 15.410 1.00 98.56 578 THR A CA 1
ATOM 4367 C C . THR A 1 578 ? 0.355 -1.315 15.950 1.00 98.56 578 THR A C 1
ATOM 4369 O O . THR A 1 578 ? -0.413 -1.901 15.188 1.00 98.56 578 THR A O 1
ATOM 4372 N N . LEU A 1 579 ? 0.107 -1.192 17.256 1.00 97.88 579 LEU A N 1
ATOM 4373 C CA . LEU A 1 579 ? -1.047 -1.793 17.914 1.00 97.88 579 LEU A CA 1
ATOM 4374 C C . LEU A 1 579 ? -2.362 -1.188 17.410 1.00 97.88 579 LEU A C 1
ATOM 4376 O O . LEU A 1 579 ? -3.267 -1.935 17.040 1.00 97.88 579 LEU A O 1
ATOM 4380 N N . ALA A 1 580 ? -2.465 0.143 17.341 1.00 98.12 580 ALA A N 1
ATOM 4381 C CA . ALA A 1 580 ? -3.669 0.826 16.865 1.00 98.12 580 ALA A CA 1
ATOM 4382 C C . ALA A 1 580 ? -4.038 0.414 15.432 1.00 98.12 580 ALA A C 1
ATOM 4384 O O . ALA A 1 580 ? -5.206 0.154 15.144 1.00 98.12 580 ALA A O 1
ATOM 4385 N N . SER A 1 581 ? -3.034 0.278 14.560 1.00 95.88 581 SER A N 1
ATOM 4386 C CA . SER A 1 581 ? -3.215 -0.168 13.176 1.00 95.88 581 SER A CA 1
ATOM 4387 C C . SER A 1 581 ? -3.784 -1.585 13.113 1.00 95.88 581 SER A C 1
ATOM 4389 O O . SER A 1 581 ? -4.701 -1.842 12.339 1.00 95.88 581 SER A O 1
ATOM 4391 N N . ARG A 1 582 ? -3.302 -2.500 13.968 1.00 94.56 582 ARG A N 1
ATOM 4392 C CA . ARG A 1 582 ? -3.818 -3.877 14.039 1.00 94.56 582 ARG A CA 1
ATOM 4393 C C . ARG A 1 582 ? -5.232 -3.959 14.594 1.00 94.56 582 ARG A C 1
ATOM 4395 O O . ARG A 1 582 ? -6.019 -4.763 14.092 1.00 94.56 582 ARG A O 1
ATOM 4402 N N . LEU A 1 583 ? -5.556 -3.141 15.597 1.00 94.75 583 LEU A N 1
ATOM 4403 C CA . LEU A 1 583 ? -6.917 -3.043 16.124 1.00 94.75 583 LEU A CA 1
ATOM 4404 C C . LEU A 1 583 ? -7.886 -2.518 15.061 1.00 94.75 583 LEU A C 1
ATOM 4406 O O . LEU A 1 583 ? -8.972 -3.073 14.912 1.00 94.75 583 LEU A O 1
ATOM 4410 N N . ALA A 1 584 ? -7.490 -1.493 14.304 1.00 90.56 584 ALA A N 1
ATOM 4411 C CA . ALA A 1 584 ? -8.312 -0.930 13.238 1.00 90.56 584 ALA A CA 1
ATOM 4412 C C . ALA A 1 584 ? -8.500 -1.901 12.058 1.00 90.56 584 ALA A C 1
ATOM 4414 O O . ALA A 1 584 ? -9.604 -2.011 11.538 1.00 90.56 584 ALA A O 1
ATOM 4415 N N . GLU A 1 585 ? -7.450 -2.640 11.684 1.00 83.50 585 GLU A N 1
ATOM 4416 C CA . GLU A 1 585 ? -7.469 -3.630 10.597 1.00 83.50 585 GLU A CA 1
ATOM 4417 C C . GLU A 1 585 ? -8.390 -4.826 10.893 1.00 83.50 585 GLU A C 1
ATOM 4419 O O . GLU A 1 585 ? -9.125 -5.278 10.022 1.00 83.50 585 GLU A O 1
ATOM 4424 N N . ASN A 1 586 ? -8.344 -5.361 12.118 1.00 67.62 586 ASN A N 1
ATOM 4425 C CA . ASN A 1 586 ? -8.932 -6.669 12.439 1.00 67.62 586 ASN A CA 1
ATOM 4426 C C . ASN A 1 586 ? -10.176 -6.585 13.334 1.00 67.62 586 ASN A C 1
ATOM 4428 O O . ASN A 1 586 ? -10.641 -7.602 13.852 1.00 67.62 586 ASN A O 1
ATOM 4432 N N . SER A 1 587 ? -10.718 -5.387 13.551 1.00 66.00 587 SER A N 1
ATOM 4433 C CA . SER A 1 587 ? -11.954 -5.215 14.307 1.00 66.00 587 SER A CA 1
ATOM 4434 C C . SER A 1 587 ? -12.860 -4.163 13.680 1.00 66.00 587 SER A C 1
ATOM 4436 O O . SER A 1 587 ? -12.401 -3.191 13.094 1.00 66.00 587 SER A O 1
ATOM 4438 N N . ASN A 1 588 ? -14.166 -4.302 13.905 1.00 75.88 588 ASN A N 1
ATOM 4439 C CA . ASN A 1 588 ? -15.133 -3.236 13.620 1.00 75.88 588 ASN A CA 1
ATOM 4440 C C . ASN A 1 588 ? -15.127 -2.139 14.706 1.00 75.88 588 ASN A C 1
ATOM 4442 O O . ASN A 1 588 ? -16.069 -1.353 14.788 1.00 75.88 588 ASN A O 1
ATOM 4446 N N . ALA A 1 589 ? -14.123 -2.122 15.590 1.00 83.06 589 ALA A N 1
ATOM 4447 C CA . ALA A 1 589 ? -14.038 -1.180 16.694 1.00 83.06 589 ALA A CA 1
ATOM 4448 C C . ALA A 1 589 ? -13.434 0.145 16.218 1.00 83.06 589 ALA A C 1
ATOM 4450 O O . ALA A 1 589 ? -12.544 0.155 15.364 1.00 83.06 589 ALA A O 1
ATOM 4451 N N . SER A 1 590 ? -13.895 1.262 16.779 1.00 93.44 590 SER A N 1
ATOM 4452 C CA . SER A 1 590 ? -13.282 2.561 16.515 1.00 93.44 590 SER A CA 1
ATOM 4453 C C . SER A 1 590 ? -12.076 2.793 17.426 1.00 93.44 590 SER A C 1
ATOM 4455 O O . SER A 1 590 ? -12.122 2.520 18.627 1.00 93.44 590 SER A O 1
ATOM 4457 N N . VAL A 1 591 ? -10.986 3.294 16.851 1.00 98.00 591 VAL A N 1
ATOM 4458 C CA . VAL A 1 591 ? -9.689 3.463 17.513 1.00 98.00 591 VAL A CA 1
ATOM 4459 C C . VAL A 1 591 ? -9.252 4.917 17.388 1.00 98.00 591 VAL A C 1
ATOM 4461 O O . VAL A 1 591 ? -9.308 5.483 16.299 1.00 98.00 591 VAL A O 1
ATOM 4464 N N . ALA A 1 592 ? -8.789 5.515 18.483 1.00 98.31 592 ALA A N 1
ATOM 4465 C CA . ALA A 1 592 ? -8.133 6.819 18.464 1.00 98.31 592 ALA A CA 1
ATOM 4466 C C . ALA A 1 592 ? -6.673 6.720 18.906 1.00 98.31 592 ALA A C 1
ATOM 4468 O O . ALA A 1 592 ? -6.376 6.041 19.883 1.00 98.31 592 ALA A O 1
ATOM 4469 N N . ILE A 1 593 ? -5.781 7.439 18.228 1.00 98.69 593 ILE A N 1
ATOM 4470 C CA . ILE A 1 593 ? -4.401 7.692 18.654 1.00 98.69 593 ILE A CA 1
ATOM 4471 C C . ILE A 1 593 ? -4.310 9.147 19.115 1.00 98.69 593 ILE A C 1
ATOM 4473 O O . ILE A 1 593 ? -4.750 10.044 18.401 1.00 98.69 593 ILE A O 1
ATOM 4477 N N . ILE A 1 594 ? -3.720 9.388 20.282 1.00 98.56 594 ILE A N 1
ATOM 4478 C CA . ILE A 1 594 ? -3.405 10.725 20.800 1.00 98.56 594 ILE A CA 1
ATOM 4479 C C . ILE A 1 594 ? -1.885 10.874 20.802 1.00 98.56 594 ILE A C 1
ATOM 4481 O O . ILE A 1 594 ? -1.212 10.184 21.562 1.00 98.56 594 ILE A O 1
ATOM 4485 N N . GLU A 1 595 ? -1.340 11.757 19.968 1.00 98.56 595 GLU A N 1
ATOM 4486 C CA . GLU A 1 595 ? 0.100 12.009 19.857 1.00 98.56 595 GLU A CA 1
ATOM 4487 C C . GLU A 1 595 ? 0.428 13.477 20.142 1.00 98.56 595 GLU A C 1
ATOM 4489 O O . GLU A 1 595 ? -0.164 14.388 19.561 1.00 98.56 595 GLU A O 1
ATOM 4494 N N . ALA A 1 596 ? 1.401 13.705 21.028 1.00 97.94 596 ALA A N 1
ATOM 4495 C CA . ALA A 1 596 ? 1.807 15.038 21.461 1.00 97.94 596 ALA A CA 1
ATOM 4496 C C . ALA A 1 596 ? 2.550 15.828 20.370 1.00 97.94 596 ALA A C 1
ATOM 4498 O O . ALA A 1 596 ? 2.541 17.060 20.411 1.00 97.94 596 ALA A O 1
ATOM 4499 N N . GLY A 1 597 ? 3.199 15.142 19.428 1.00 97.06 597 GLY A N 1
ATOM 4500 C CA . GLY A 1 597 ? 3.878 15.725 18.272 1.00 97.06 597 GLY A CA 1
ATOM 4501 C C . GLY A 1 597 ? 3.086 15.681 16.963 1.00 97.06 597 GLY A C 1
ATOM 4502 O O . GLY A 1 597 ? 1.925 15.266 16.917 1.00 97.06 597 GLY A O 1
ATOM 4503 N N . GLY A 1 598 ? 3.732 16.143 15.891 1.00 96.12 598 GLY A N 1
ATOM 4504 C CA . GLY A 1 598 ? 3.236 16.092 14.516 1.00 96.12 598 GLY A CA 1
ATOM 4505 C C . GLY A 1 598 ? 3.962 15.045 13.668 1.00 96.12 598 GLY A C 1
ATOM 4506 O O . GLY A 1 598 ? 4.340 13.981 14.165 1.00 96.12 598 GLY A O 1
ATOM 4507 N N . PHE A 1 599 ? 4.141 15.347 12.384 1.00 95.75 599 PHE A N 1
ATOM 4508 C CA . PHE A 1 599 ? 4.821 14.501 11.399 1.00 95.75 599 PHE A CA 1
ATOM 4509 C C . PHE A 1 599 ? 6.297 14.881 11.312 1.00 95.75 599 PHE A C 1
ATOM 4511 O O . PHE A 1 599 ? 6.615 16.018 10.967 1.00 95.75 599 PHE A O 1
ATOM 4518 N N . TYR A 1 600 ? 7.208 13.944 11.576 1.00 95.12 600 TYR A N 1
ATOM 4519 C CA . TYR A 1 600 ? 8.646 14.233 11.602 1.00 95.12 600 TYR A CA 1
ATOM 4520 C C . TYR A 1 600 ? 9.198 14.679 10.245 1.00 95.12 600 TYR A C 1
ATOM 4522 O O . TYR A 1 600 ? 10.191 15.406 10.195 1.00 95.12 600 TYR A O 1
ATOM 4530 N N . GLU A 1 601 ? 8.558 14.269 9.151 1.00 92.69 601 GLU A N 1
ATOM 4531 C CA . GLU A 1 601 ? 8.906 14.667 7.788 1.00 92.69 601 GLU A CA 1
ATOM 4532 C C . GLU A 1 601 ? 8.679 16.165 7.571 1.00 92.69 601 GLU A C 1
ATOM 4534 O O . GLU A 1 601 ? 9.435 16.807 6.844 1.00 92.69 601 GLU A O 1
ATOM 4539 N N . VAL A 1 602 ? 7.665 16.727 8.234 1.00 91.88 602 VAL A N 1
ATOM 4540 C CA . VAL A 1 602 ? 7.320 18.153 8.177 1.00 91.88 602 VAL A CA 1
ATOM 4541 C C . VAL A 1 602 ? 8.077 18.930 9.252 1.00 91.88 602 VAL A C 1
ATOM 4543 O O . VAL A 1 602 ? 8.643 19.984 8.976 1.00 91.88 602 VAL A O 1
ATOM 4546 N N . ASP A 1 603 ? 8.122 18.386 10.466 1.00 94.19 603 ASP A N 1
ATOM 4547 C CA . ASP A 1 603 ? 8.597 19.085 11.658 1.00 94.19 603 ASP A CA 1
ATOM 4548 C C . ASP A 1 603 ? 10.133 19.108 11.783 1.00 94.19 603 ASP A C 1
ATOM 4550 O O . ASP A 1 603 ? 10.686 19.995 12.435 1.00 94.19 603 ASP A O 1
ATOM 4554 N N . ASN A 1 604 ? 10.839 18.148 11.168 1.00 93.88 604 ASN A N 1
ATOM 4555 C CA . ASN A 1 604 ? 12.306 18.038 11.236 1.00 93.88 604 ASN A CA 1
ATOM 4556 C C . ASN A 1 604 ? 12.986 17.714 9.887 1.00 93.88 604 ASN A C 1
ATOM 4558 O O . ASN A 1 604 ? 14.212 17.798 9.769 1.00 93.88 604 ASN A O 1
ATOM 4562 N N . GLY A 1 605 ? 12.212 17.373 8.851 1.00 91.12 605 GLY A N 1
ATOM 4563 C CA . GLY A 1 605 ? 12.702 17.185 7.487 1.00 91.12 605 GLY A CA 1
ATOM 4564 C C . GLY A 1 605 ? 13.732 16.061 7.347 1.00 91.12 605 GLY A C 1
ATOM 4565 O O . GLY A 1 605 ? 13.623 14.987 7.944 1.00 91.12 605 GLY A O 1
ATOM 4566 N N . ASN A 1 606 ? 14.767 16.310 6.543 1.00 92.75 606 ASN A N 1
ATOM 4567 C CA . ASN A 1 606 ? 15.726 15.283 6.128 1.00 92.75 606 ASN A CA 1
ATOM 4568 C C . ASN A 1 606 ? 16.572 14.698 7.269 1.00 92.75 606 ASN A C 1
ATOM 4570 O O . ASN A 1 606 ? 17.057 13.582 7.116 1.00 92.75 606 ASN A O 1
ATOM 4574 N N . PHE A 1 607 ? 16.701 15.377 8.415 1.00 92.81 607 PHE A N 1
ATOM 4575 C CA . PHE A 1 607 ? 17.353 14.797 9.597 1.00 92.81 607 PHE A CA 1
ATOM 4576 C C . PHE A 1 607 ? 16.595 13.590 10.160 1.00 92.81 607 PHE A C 1
ATOM 4578 O O . PHE A 1 607 ? 17.206 12.722 10.771 1.00 92.81 607 PHE A O 1
ATOM 4585 N N . SER A 1 608 ? 15.282 13.509 9.939 1.00 92.56 608 SER A N 1
ATOM 4586 C CA . SER A 1 608 ? 14.487 12.340 10.320 1.00 92.56 608 SER A CA 1
ATOM 4587 C C . SER A 1 608 ? 14.220 11.400 9.144 1.00 92.56 608 SER A C 1
ATOM 4589 O O . SER A 1 608 ? 13.976 10.222 9.366 1.00 92.56 608 SER A O 1
ATOM 4591 N N . VAL A 1 609 ? 14.267 11.872 7.896 1.00 94.69 609 VAL A N 1
ATOM 4592 C CA . VAL A 1 609 ? 13.901 11.056 6.721 1.00 94.69 609 VAL A CA 1
ATOM 4593 C C . VAL A 1 609 ? 15.097 10.342 6.087 1.00 94.69 609 VAL A C 1
ATOM 4595 O O . VAL A 1 609 ? 14.973 9.178 5.708 1.00 94.69 609 VAL A O 1
ATOM 4598 N N . VAL A 1 610 ? 16.239 11.024 5.957 1.00 96.12 610 VAL A N 1
ATOM 4599 C CA . VAL A 1 610 ? 17.396 10.540 5.191 1.00 96.12 610 VAL A CA 1
ATOM 4600 C C . VAL A 1 610 ? 18.345 9.769 6.114 1.00 96.12 610 VAL A C 1
ATOM 4602 O O . VAL A 1 610 ? 18.890 10.370 7.046 1.00 96.12 610 VAL A O 1
ATOM 4605 N N . PRO A 1 611 ? 18.598 8.470 5.867 1.00 95.50 611 PRO A N 1
ATOM 4606 C CA . PRO A 1 611 ? 19.386 7.628 6.760 1.00 95.50 611 PRO A CA 1
ATOM 4607 C C . PRO A 1 611 ? 20.770 8.180 7.107 1.00 95.50 611 PRO A C 1
ATOM 4609 O O . PRO A 1 611 ? 21.110 8.285 8.286 1.00 95.50 611 PRO A O 1
ATOM 4612 N N . GLY A 1 612 ? 21.530 8.637 6.107 1.00 93.38 612 GLY A N 1
ATOM 4613 C CA . GLY A 1 612 ? 22.876 9.179 6.321 1.00 93.38 612 GLY A CA 1
ATOM 4614 C C . GLY A 1 612 ? 22.929 10.494 7.112 1.00 93.38 612 GLY A C 1
ATOM 4615 O O . GLY A 1 612 ? 24.016 10.929 7.478 1.00 93.38 612 GLY A O 1
ATOM 4616 N N . LEU A 1 613 ? 21.784 11.129 7.396 1.00 92.44 613 LEU A N 1
ATOM 4617 C CA . LEU A 1 613 ? 21.690 12.342 8.222 1.00 92.44 613 LEU A CA 1
ATOM 4618 C C . LEU A 1 613 ? 21.138 12.076 9.631 1.00 92.44 613 LEU A C 1
ATOM 4620 O O . LEU A 1 613 ? 21.190 12.967 10.481 1.00 92.44 613 LEU A O 1
ATOM 4624 N N . ALA A 1 614 ? 20.627 10.869 9.899 1.00 88.56 614 ALA A N 1
ATOM 4625 C CA . ALA A 1 614 ? 19.834 10.564 11.090 1.00 88.56 614 ALA A CA 1
ATOM 4626 C C . ALA A 1 614 ? 20.547 10.848 12.420 1.00 88.56 614 ALA A C 1
ATOM 4628 O O . ALA A 1 614 ? 19.922 11.305 13.371 1.00 88.56 614 ALA A O 1
ATOM 4629 N N . LEU A 1 615 ? 21.857 10.601 12.489 1.00 84.69 615 LEU A N 1
ATOM 4630 C CA . LEU A 1 615 ? 22.663 10.794 13.702 1.00 84.69 615 LEU A CA 1
ATOM 4631 C C . LEU A 1 615 ? 23.441 12.117 13.717 1.00 84.69 615 LEU A C 1
ATOM 4633 O O . LEU A 1 615 ? 24.213 12.368 14.638 1.00 84.69 615 LEU A O 1
ATOM 4637 N N . SER A 1 616 ? 23.242 12.969 12.710 1.00 87.19 616 SER A N 1
ATOM 4638 C CA . SER A 1 616 ? 23.906 14.273 12.596 1.00 87.19 616 SER A CA 1
ATOM 4639 C C . SER A 1 616 ? 23.040 15.429 13.099 1.00 87.19 616 SER A C 1
ATOM 4641 O O . SER A 1 616 ? 23.482 16.577 13.088 1.00 87.19 616 SER A O 1
ATOM 4643 N N . ALA A 1 617 ? 21.807 15.151 13.530 1.00 89.19 617 ALA A N 1
ATOM 4644 C CA . ALA A 1 617 ? 20.893 16.165 14.030 1.00 89.19 617 ALA A CA 1
ATOM 4645 C C . ALA A 1 617 ? 21.411 16.766 15.357 1.00 89.19 617 ALA A C 1
ATOM 4647 O O . ALA A 1 617 ? 21.581 16.026 16.330 1.00 89.19 617 ALA A O 1
ATOM 4648 N N . PRO A 1 618 ? 21.623 18.096 15.452 1.00 90.44 618 PRO A N 1
ATOM 4649 C CA . PRO A 1 618 ? 22.242 18.706 16.633 1.00 90.44 618 PRO A CA 1
ATOM 4650 C C . PRO A 1 618 ? 21.494 18.464 17.951 1.00 90.44 618 PRO A C 1
ATOM 4652 O O . PRO A 1 618 ? 22.118 18.396 19.011 1.00 90.44 618 PRO A O 1
ATOM 4655 N N . PHE A 1 619 ? 20.169 18.299 17.895 1.00 91.81 619 PHE A N 1
ATOM 4656 C CA . PHE A 1 619 ? 19.339 18.088 19.082 1.00 91.81 619 PHE A CA 1
ATOM 4657 C C . PHE A 1 619 ? 19.506 16.713 19.725 1.00 91.81 619 PHE A C 1
ATOM 4659 O O . PHE A 1 619 ? 19.116 16.539 20.872 1.00 91.81 619 PHE A O 1
ATOM 4666 N N . LEU A 1 620 ? 20.119 15.741 19.044 1.00 92.12 620 LEU A N 1
ATOM 4667 C CA . LEU A 1 620 ? 20.412 14.440 19.648 1.00 92.12 620 LEU A CA 1
ATOM 4668 C C . LEU A 1 620 ? 21.555 14.519 20.673 1.00 92.12 620 LEU A C 1
ATOM 4670 O O . LEU A 1 620 ? 21.697 13.614 21.491 1.00 92.12 620 LEU A O 1
ATOM 4674 N N . GLY A 1 621 ? 22.355 15.592 20.668 1.00 92.31 621 GLY A N 1
ATOM 4675 C CA . GLY A 1 621 ? 23.483 15.758 21.584 1.00 92.31 621 GLY A CA 1
ATOM 4676 C C . GLY A 1 621 ? 23.087 15.591 23.055 1.00 92.31 621 GLY A C 1
ATOM 4677 O O . GLY A 1 621 ? 22.068 16.108 23.498 1.00 92.31 621 GLY A O 1
ATOM 4678 N N . THR A 1 622 ? 23.905 14.874 23.830 1.00 93.81 622 THR A N 1
ATOM 4679 C CA . THR A 1 622 ? 23.571 14.487 25.216 1.00 93.81 622 THR A CA 1
ATOM 4680 C C . THR A 1 622 ? 24.113 15.441 26.281 1.00 93.81 622 THR A C 1
ATOM 4682 O O . THR A 1 622 ? 23.832 15.274 27.467 1.00 93.81 622 THR A O 1
ATOM 4685 N N . ALA A 1 623 ? 24.936 16.415 25.885 1.00 92.94 623 ALA A N 1
ATOM 4686 C CA . ALA A 1 623 ? 25.489 17.424 26.782 1.00 92.94 623 ALA A CA 1
ATOM 4687 C C . ALA A 1 623 ? 24.440 18.490 27.133 1.00 92.94 623 ALA A C 1
ATOM 4689 O O . ALA A 1 623 ? 23.546 18.771 26.343 1.00 92.94 623 ALA A O 1
ATOM 4690 N N . VAL A 1 624 ? 24.568 19.114 28.305 1.00 92.19 624 VAL A N 1
ATOM 4691 C CA . VAL A 1 624 ? 23.706 20.224 28.735 1.00 92.19 624 VAL A CA 1
ATOM 4692 C C . VAL A 1 624 ? 24.565 21.492 28.873 1.00 92.19 624 VAL A C 1
ATOM 4694 O O . VAL A 1 624 ? 25.559 21.443 29.601 1.00 92.19 624 VAL A O 1
ATOM 4697 N N . PRO A 1 625 ? 24.210 22.619 28.214 1.00 93.50 625 PRO A N 1
ATOM 4698 C CA . PRO A 1 625 ? 23.051 22.808 27.331 1.00 93.50 625 PRO A CA 1
ATOM 4699 C C . PRO A 1 625 ? 23.201 22.099 25.969 1.00 93.50 625 PRO A C 1
ATOM 4701 O O . PRO A 1 625 ? 24.311 21.937 25.468 1.00 93.50 625 PRO A O 1
ATOM 4704 N N . PHE A 1 626 ? 22.071 21.727 25.362 1.00 93.75 626 PHE A N 1
ATOM 4705 C CA . PHE A 1 626 ? 21.968 21.168 24.005 1.00 93.75 626 PHE A CA 1
ATOM 4706 C C . PHE A 1 626 ? 21.210 22.136 23.082 1.00 93.75 626 PHE A C 1
ATOM 4708 O O . PHE A 1 626 ? 20.627 23.116 23.550 1.00 93.75 626 PHE A O 1
ATOM 4715 N N . GLN A 1 627 ? 21.208 21.878 21.770 1.00 94.69 627 GLN A N 1
ATOM 4716 C CA . GLN A 1 627 ? 20.388 22.634 20.817 1.00 94.69 627 GLN A CA 1
ATOM 4717 C C . GLN A 1 627 ? 18.982 22.020 20.725 1.00 94.69 627 GLN A C 1
ATOM 4719 O O . GLN A 1 627 ? 18.863 20.912 20.216 1.00 94.69 627 GLN A O 1
ATOM 4724 N N . PRO A 1 628 ? 17.913 22.682 21.198 1.00 94.50 628 PRO A N 1
ATOM 4725 C CA . PRO A 1 628 ? 16.589 22.068 21.243 1.00 94.50 628 PRO A CA 1
ATOM 4726 C C . PRO A 1 628 ? 15.911 22.014 19.867 1.00 94.50 628 PRO A C 1
ATOM 4728 O O . PRO A 1 628 ? 16.008 22.955 19.081 1.00 94.50 628 PRO A O 1
ATOM 4731 N N . GLN A 1 629 ? 15.134 20.952 19.633 1.00 95.69 629 GLN A N 1
ATOM 4732 C CA . GLN A 1 629 ? 14.157 20.858 18.543 1.00 95.69 629 GLN A CA 1
ATOM 4733 C C . GLN A 1 629 ? 12.786 20.434 19.114 1.00 95.69 629 GLN A C 1
ATOM 4735 O O . GLN A 1 629 ? 12.428 19.255 19.096 1.00 95.69 629 GLN A O 1
ATOM 4740 N N . PRO A 1 630 ? 11.999 21.379 19.657 1.00 94.81 630 PRO A N 1
ATOM 4741 C CA . PRO A 1 630 ? 10.819 21.074 20.476 1.00 94.81 630 PRO A CA 1
ATOM 4742 C C . PRO A 1 630 ? 9.631 20.472 19.704 1.00 94.81 630 PRO A C 1
ATOM 4744 O O . PRO A 1 630 ? 8.632 20.077 20.324 1.00 94.81 630 PRO A O 1
ATOM 4747 N N . LEU A 1 631 ? 9.702 20.445 18.368 1.00 95.44 631 LEU A N 1
ATOM 4748 C CA . LEU A 1 631 ? 8.677 19.837 17.519 1.00 95.44 631 LEU A CA 1
ATOM 4749 C C . LEU A 1 631 ? 8.787 18.311 17.442 1.00 95.44 631 LEU A C 1
ATOM 4751 O O . LEU A 1 631 ? 7.758 17.668 17.285 1.00 95.44 631 LEU A O 1
ATOM 4755 N N . VAL A 1 632 ? 9.992 17.740 17.579 1.00 96.31 632 VAL A N 1
ATOM 4756 C CA . VAL A 1 632 ? 10.209 16.281 17.493 1.00 96.31 632 VAL A CA 1
ATOM 4757 C C . VAL A 1 632 ? 10.912 15.673 18.703 1.00 96.31 632 VAL A C 1
ATOM 4759 O O . VAL A 1 632 ? 10.963 14.451 18.804 1.00 96.31 632 VAL A O 1
ATOM 4762 N N . ASP A 1 633 ? 11.413 16.482 19.636 1.00 97.19 633 ASP A N 1
ATOM 4763 C CA . ASP A 1 633 ? 12.049 16.022 20.870 1.00 97.19 633 ASP A CA 1
ATOM 4764 C C . ASP A 1 633 ? 11.375 16.613 22.121 1.00 97.19 633 ASP A C 1
ATOM 4766 O O . ASP A 1 633 ? 10.895 17.751 22.128 1.00 97.19 633 ASP A O 1
ATOM 4770 N N . TRP A 1 634 ? 11.328 15.816 23.190 1.00 97.25 634 TRP A N 1
ATOM 4771 C CA . TRP A 1 634 ? 10.788 16.214 24.492 1.00 97.25 634 TRP A CA 1
ATOM 4772 C C . TRP A 1 634 ? 11.744 17.095 25.307 1.00 97.25 634 TRP A C 1
ATOM 4774 O O . TRP A 1 634 ? 11.291 17.755 26.243 1.00 97.25 634 TRP A O 1
ATOM 4784 N N . GLY A 1 635 ? 13.042 17.118 24.983 1.00 96.50 635 GLY A N 1
ATOM 4785 C CA . GLY A 1 635 ? 14.042 17.900 25.710 1.00 96.50 635 GLY A CA 1
ATOM 4786 C C . GLY A 1 635 ? 14.250 17.422 27.149 1.00 96.50 635 GLY A C 1
ATOM 4787 O O . GLY A 1 635 ? 14.390 18.232 28.067 1.00 96.50 635 GLY A O 1
ATOM 4788 N N . LEU A 1 636 ? 14.206 16.105 27.370 1.00 97.81 636 LEU A N 1
ATOM 4789 C CA . LEU A 1 636 ? 14.321 15.509 28.700 1.00 97.81 636 LEU A CA 1
ATOM 4790 C C . LEU A 1 636 ? 15.747 15.637 29.234 1.00 97.81 636 LEU A C 1
ATOM 4792 O O . LEU A 1 636 ? 16.714 15.339 28.537 1.00 97.81 636 LEU A O 1
ATOM 4796 N N . VAL A 1 637 ? 15.882 16.024 30.502 1.00 97.94 637 VAL A N 1
ATOM 4797 C CA . VAL A 1 637 ? 17.180 16.158 31.171 1.00 97.94 637 VAL A CA 1
ATOM 4798 C C . VAL A 1 637 ? 17.171 15.358 32.466 1.00 97.94 637 VAL A C 1
ATOM 4800 O O . VAL A 1 637 ? 16.250 15.470 33.276 1.00 97.94 637 VAL A O 1
ATOM 4803 N N . SER A 1 638 ? 18.208 14.550 32.672 1.00 98.25 638 SER A N 1
ATOM 4804 C CA . SER A 1 638 ? 18.363 13.771 33.897 1.00 98.25 638 SER A CA 1
ATOM 4805 C C . SER A 1 638 ? 18.694 14.646 35.113 1.00 98.25 638 SER A C 1
ATOM 4807 O O . SER A 1 638 ? 19.203 15.768 35.012 1.00 98.25 638 SER A O 1
ATOM 4809 N N . THR A 1 639 ? 18.525 14.081 36.307 1.00 98.00 639 THR A N 1
ATOM 4810 C CA . THR A 1 639 ? 19.240 14.545 37.500 1.00 98.00 639 THR A CA 1
ATOM 4811 C C . THR A 1 639 ? 20.752 14.402 37.298 1.00 98.00 639 THR A C 1
ATOM 4813 O O . THR A 1 639 ? 21.213 13.730 36.369 1.00 98.00 639 THR A O 1
ATOM 4816 N N . VAL A 1 640 ? 21.543 15.015 38.177 1.00 97.56 640 VAL A N 1
ATOM 4817 C CA . VAL A 1 640 ? 23.002 14.839 38.199 1.00 97.56 640 VAL A CA 1
ATOM 4818 C C . VAL A 1 640 ? 23.351 13.358 38.374 1.00 97.56 640 VAL A C 1
ATOM 4820 O O . VAL A 1 640 ? 22.928 12.726 39.342 1.00 97.56 640 VAL A O 1
ATOM 4823 N N . GLN A 1 641 ? 24.128 12.808 37.441 1.00 96.62 641 GLN A N 1
ATOM 4824 C CA . GLN A 1 641 ? 24.512 11.400 37.419 1.00 96.62 641 GLN A CA 1
ATOM 4825 C C . GLN A 1 641 ? 25.926 11.219 37.975 1.00 96.62 641 GLN A C 1
ATOM 4827 O O . GLN A 1 641 ? 26.917 11.557 37.326 1.00 96.62 641 GLN A O 1
ATOM 4832 N N . ALA A 1 642 ? 26.036 10.636 39.171 1.00 93.31 642 ALA A N 1
ATOM 4833 C CA . ALA A 1 642 ? 27.332 10.362 39.796 1.00 93.31 642 ALA A CA 1
ATOM 4834 C C . ALA A 1 642 ? 28.210 9.446 38.922 1.00 93.31 642 ALA A C 1
ATOM 4836 O O . ALA A 1 642 ? 29.380 9.745 38.688 1.00 93.31 642 ALA A O 1
ATOM 4837 N N . GLY A 1 643 ? 27.631 8.383 38.354 1.00 94.31 643 GLY A N 1
ATOM 4838 C CA . GLY A 1 643 ? 28.331 7.485 37.431 1.00 94.31 643 GLY A CA 1
ATOM 4839 C C . GLY A 1 643 ? 28.583 8.054 36.032 1.00 94.31 643 GLY A C 1
ATOM 4840 O O . GLY A 1 643 ? 29.181 7.375 35.207 1.00 94.31 643 GLY A O 1
ATOM 4841 N N . ALA A 1 644 ? 28.191 9.303 35.768 1.00 96.12 644 ALA A N 1
ATOM 4842 C CA . ALA A 1 644 ? 28.564 10.050 34.567 1.00 96.12 644 ALA A CA 1
ATOM 4843 C C . ALA A 1 644 ? 29.422 11.285 34.909 1.00 96.12 644 ALA A C 1
ATOM 4845 O O . ALA A 1 644 ? 29.325 12.320 34.249 1.00 96.12 644 ALA A O 1
ATOM 4846 N N . GLY A 1 645 ? 30.221 11.214 35.979 1.00 94.50 645 GLY A N 1
ATOM 4847 C CA . GLY A 1 645 ? 31.132 12.296 36.369 1.00 94.50 645 GLY A CA 1
ATOM 4848 C C . GLY A 1 645 ? 30.416 13.551 36.879 1.00 94.50 645 GLY A C 1
ATOM 4849 O O . GLY A 1 645 ? 30.937 14.652 36.744 1.00 94.50 645 GLY A O 1
ATOM 4850 N N . GLY A 1 646 ? 29.200 13.414 37.417 1.00 95.75 646 GLY A N 1
ATOM 4851 C CA . GLY A 1 646 ? 28.401 14.547 37.895 1.00 95.75 646 GLY A CA 1
ATOM 4852 C C . GLY A 1 646 ? 27.700 15.334 36.783 1.00 95.75 646 GLY A C 1
ATOM 4853 O O . GLY A 1 646 ? 27.208 16.434 37.029 1.00 95.75 646 GLY A O 1
ATOM 4854 N N . ARG A 1 647 ? 27.625 14.789 35.564 1.00 96.31 647 ARG A N 1
ATOM 4855 C CA . ARG A 1 647 ? 26.906 15.420 34.451 1.00 96.31 647 ARG A CA 1
ATOM 4856 C C . ARG A 1 647 ? 25.396 15.234 34.580 1.00 96.31 647 ARG A C 1
ATOM 4858 O O . ARG A 1 647 ? 24.915 14.208 35.063 1.00 96.31 647 ARG A O 1
ATOM 4865 N N . GLN A 1 648 ? 24.648 16.220 34.099 1.00 97.38 648 GLN A N 1
ATOM 4866 C CA . GLN A 1 648 ? 23.276 16.002 33.649 1.00 97.38 648 GLN A CA 1
ATOM 4867 C C . GLN A 1 648 ? 23.308 15.570 32.188 1.00 97.38 648 GLN A C 1
ATOM 4869 O O . GLN A 1 648 ? 24.155 16.034 31.423 1.00 97.38 648 GLN A O 1
ATOM 4874 N N . ILE A 1 649 ? 22.390 14.687 31.817 1.00 97.69 649 ILE A N 1
ATOM 4875 C CA . ILE A 1 649 ? 22.341 14.079 30.495 1.00 97.69 649 ILE A CA 1
ATOM 4876 C C . ILE A 1 649 ? 21.046 14.508 29.818 1.00 97.69 649 ILE A C 1
ATOM 4878 O O . ILE A 1 649 ? 19.961 14.286 30.360 1.00 97.69 649 ILE A O 1
ATOM 4882 N N . HIS A 1 650 ? 21.163 15.121 28.641 1.00 97.69 650 HIS A N 1
ATOM 4883 C CA . HIS A 1 650 ? 20.030 15.266 27.737 1.00 97.69 650 HIS A CA 1
ATOM 4884 C C . HIS A 1 650 ? 19.696 13.896 27.126 1.00 97.69 650 HIS A C 1
ATOM 4886 O O . HIS A 1 650 ? 20.587 13.198 26.634 1.00 97.69 650 HIS A O 1
ATOM 4892 N N . TYR A 1 651 ? 18.422 13.509 27.174 1.00 97.38 651 TYR A N 1
ATOM 4893 C CA . TYR A 1 651 ? 17.930 12.227 26.685 1.00 97.38 651 TYR A CA 1
ATOM 4894 C C . TYR A 1 651 ? 16.849 12.448 25.630 1.00 97.38 651 TYR A C 1
ATOM 4896 O O . TYR A 1 651 ? 15.666 12.566 25.951 1.00 97.38 651 TYR A O 1
ATOM 4904 N N . ALA A 1 652 ? 17.265 12.476 24.365 1.00 95.75 652 ALA A N 1
ATOM 4905 C CA . ALA A 1 652 ? 16.341 12.662 23.258 1.00 95.75 652 ALA A CA 1
ATOM 4906 C C . ALA A 1 652 ? 15.269 11.558 23.246 1.00 95.75 652 ALA A C 1
ATOM 4908 O O . ALA A 1 652 ? 15.575 10.362 23.292 1.00 95.75 652 ALA A O 1
ATOM 4909 N N . GLN A 1 653 ? 14.003 11.961 23.168 1.00 96.44 653 GLN A N 1
ATOM 4910 C CA . GLN A 1 653 ? 12.867 11.056 23.028 1.00 96.44 653 GLN A CA 1
ATOM 4911 C C . GLN A 1 653 ? 11.912 11.624 21.982 1.00 96.44 653 GLN A C 1
ATOM 4913 O O . GLN A 1 653 ? 11.499 12.775 22.074 1.00 96.44 653 GLN A O 1
ATOM 4918 N N . GLY A 1 654 ? 11.521 10.794 21.011 1.00 96.50 654 GLY A N 1
ATOM 4919 C CA . GLY A 1 654 ? 10.621 11.214 19.939 1.00 96.50 654 GLY A CA 1
ATOM 4920 C C . GLY A 1 654 ? 9.278 11.731 20.457 1.00 96.50 654 GLY A C 1
ATOM 4921 O O . GLY A 1 654 ? 8.513 10.984 21.068 1.00 96.50 654 GLY A O 1
ATOM 4922 N N . LYS A 1 655 ? 9.001 12.999 20.163 1.00 97.69 655 LYS A N 1
ATOM 4923 C CA . LYS A 1 655 ? 7.729 13.706 20.329 1.00 97.69 655 LYS A CA 1
ATOM 4924 C C . LYS A 1 655 ? 7.129 13.941 18.943 1.00 97.69 655 LYS A C 1
ATOM 4926 O O . LYS A 1 655 ? 7.107 15.055 18.440 1.00 97.69 655 LYS A O 1
ATOM 4931 N N . THR A 1 656 ? 6.753 12.866 18.267 1.00 98.00 656 THR A N 1
ATOM 4932 C CA . THR A 1 656 ? 6.279 12.871 16.876 1.00 98.00 656 THR A CA 1
ATOM 4933 C C . THR A 1 656 ? 5.602 11.540 16.582 1.00 98.00 656 THR A C 1
ATOM 4935 O O . THR A 1 656 ? 5.882 10.542 17.254 1.00 98.00 656 THR A O 1
ATOM 4938 N N . LEU A 1 657 ? 4.736 11.494 15.569 1.00 98.38 657 LEU A N 1
ATOM 4939 C CA . LEU A 1 657 ? 4.229 10.233 15.044 1.00 98.38 657 LEU A CA 1
ATOM 4940 C C . LEU A 1 657 ? 5.404 9.338 14.633 1.00 98.38 657 LEU A C 1
ATOM 4942 O O . LEU A 1 657 ? 6.315 9.747 13.925 1.00 98.38 657 LEU A O 1
ATOM 4946 N N . GLY A 1 658 ? 5.400 8.103 15.114 1.00 97.50 658 GLY A N 1
ATOM 4947 C CA . GLY A 1 658 ? 6.519 7.177 15.000 1.00 97.50 658 GLY A CA 1
ATOM 4948 C C . GLY A 1 658 ? 7.408 7.120 16.248 1.00 97.50 658 GLY A C 1
ATOM 4949 O O . GLY A 1 658 ? 8.121 6.128 16.445 1.00 97.50 658 GLY A O 1
ATOM 4950 N N . GLY A 1 659 ? 7.354 8.126 17.125 1.00 97.44 659 GLY A N 1
ATOM 4951 C CA . GLY A 1 659 ? 8.121 8.206 18.371 1.00 97.44 659 GLY A CA 1
ATOM 4952 C C . GLY A 1 659 ? 9.611 7.927 18.159 1.00 97.44 659 GLY A C 1
ATOM 4953 O O . GLY A 1 659 ? 10.242 8.486 17.267 1.00 97.44 659 GLY A O 1
ATOM 4954 N N . GLY A 1 660 ? 10.183 7.003 18.938 1.00 96.00 660 GLY A N 1
ATOM 4955 C CA . GLY A 1 660 ? 11.592 6.613 18.793 1.00 96.00 660 GLY A CA 1
ATOM 4956 C C . GLY A 1 660 ? 11.952 6.050 17.410 1.00 96.00 660 GLY A C 1
ATOM 4957 O O . GLY A 1 660 ? 13.052 6.297 16.924 1.00 96.00 660 GLY A O 1
ATOM 4958 N N . SER A 1 661 ? 11.030 5.360 16.722 1.00 97.81 661 SER A N 1
ATOM 4959 C CA . SER A 1 661 ? 11.303 4.830 15.370 1.00 97.81 661 SER A CA 1
ATOM 4960 C C . SER A 1 661 ? 11.479 5.914 14.303 1.00 97.81 661 SER A C 1
ATOM 4962 O O . SER A 1 661 ? 12.085 5.642 13.271 1.00 97.81 661 SER A O 1
ATOM 4964 N N . ALA A 1 662 ? 11.004 7.137 14.560 1.00 96.19 662 ALA A N 1
ATOM 4965 C CA . ALA A 1 662 ? 11.189 8.293 13.684 1.00 96.19 662 ALA A CA 1
ATOM 4966 C C . ALA A 1 662 ? 12.567 8.968 13.836 1.00 96.19 662 ALA A C 1
ATOM 4968 O O . ALA A 1 662 ? 12.961 9.742 12.969 1.00 96.19 662 ALA A O 1
ATOM 4969 N N . LEU A 1 663 ? 13.299 8.681 14.922 1.00 93.75 663 LEU A N 1
ATOM 4970 C CA . LEU A 1 663 ? 14.566 9.346 15.264 1.00 93.75 663 LEU A CA 1
ATOM 4971 C C . LEU A 1 663 ? 15.756 8.389 15.433 1.00 93.75 663 LEU A C 1
ATOM 4973 O O . LEU A 1 663 ? 16.896 8.837 15.482 1.00 93.75 663 LEU A O 1
ATOM 4977 N N . ASN A 1 664 ? 15.518 7.080 15.557 1.00 94.06 664 ASN A N 1
ATOM 4978 C CA . ASN A 1 664 ? 16.565 6.102 15.869 1.00 94.06 664 ASN A CA 1
ATOM 4979 C C . ASN A 1 664 ? 17.629 5.957 14.757 1.00 94.06 664 ASN A C 1
ATOM 4981 O O . ASN A 1 664 ? 17.475 6.446 13.639 1.00 94.06 664 ASN A O 1
ATOM 4985 N N . SER A 1 665 ? 18.678 5.184 15.028 1.00 92.00 665 SER A N 1
ATOM 4986 C CA . SER A 1 665 ? 19.713 4.807 14.053 1.00 92.00 665 SER A CA 1
ATOM 4987 C C . SER A 1 665 ? 19.290 3.715 13.060 1.00 92.00 665 SER A C 1
ATOM 4989 O O . SER A 1 665 ? 20.147 3.150 12.401 1.00 92.00 665 SER A O 1
ATOM 4991 N N . MET A 1 666 ? 18.003 3.359 12.988 1.00 96.56 666 MET A N 1
ATOM 4992 C CA . MET A 1 666 ? 17.395 2.343 12.110 1.00 96.56 666 MET A CA 1
ATOM 4993 C C . MET A 1 666 ? 17.896 0.894 12.241 1.00 96.56 666 MET A C 1
ATOM 4995 O O . MET A 1 666 ? 17.172 -0.004 11.805 1.00 96.56 666 MET A O 1
ATOM 4999 N N . ALA A 1 667 ? 19.023 0.642 12.905 1.00 95.19 667 ALA A N 1
ATOM 5000 C CA . ALA A 1 667 ? 19.622 -0.668 13.158 1.00 95.19 667 ALA A CA 1
ATOM 5001 C C . ALA A 1 667 ? 18.628 -1.711 13.704 1.00 95.19 667 ALA A C 1
ATOM 5003 O O . ALA A 1 667 ? 18.026 -1.518 14.768 1.00 95.19 667 ALA A O 1
ATOM 5004 N N . PHE A 1 668 ? 18.461 -2.830 12.990 1.00 96.62 668 PHE A N 1
ATOM 5005 C CA . PHE A 1 668 ? 17.420 -3.825 13.252 1.00 96.62 668 PHE A CA 1
ATOM 5006 C C . PHE A 1 668 ? 17.986 -5.229 13.519 1.00 96.62 668 PHE A C 1
ATOM 5008 O O . PHE A 1 668 ? 18.496 -5.918 12.633 1.00 96.62 668 PHE A O 1
ATOM 5015 N N . HIS A 1 669 ? 17.819 -5.705 14.751 1.00 96.56 669 HIS A N 1
ATOM 5016 C CA . HIS A 1 669 ? 18.101 -7.088 15.132 1.00 96.56 669 HIS A CA 1
ATOM 5017 C C . HIS A 1 669 ? 17.213 -7.524 16.307 1.00 96.56 669 HIS A C 1
ATOM 5019 O O . HIS A 1 669 ? 16.443 -6.718 16.832 1.00 96.56 669 HIS A O 1
ATOM 5025 N N . ARG A 1 670 ? 17.289 -8.795 16.720 1.00 97.25 670 ARG A N 1
ATOM 5026 C CA . ARG A 1 670 ? 16.503 -9.360 17.835 1.00 97.25 670 ARG A CA 1
ATOM 5027 C C . ARG A 1 670 ? 17.427 -9.788 18.975 1.00 97.25 670 ARG A C 1
ATOM 5029 O O . ARG A 1 670 ? 18.618 -9.985 18.750 1.00 97.25 670 ARG A O 1
ATOM 5036 N N . ALA A 1 671 ? 16.895 -9.912 20.189 1.00 97.31 671 ALA A N 1
ATOM 5037 C CA . ALA A 1 671 ? 17.662 -10.397 21.337 1.00 97.31 671 ALA A CA 1
ATOM 5038 C C . ALA A 1 671 ? 17.810 -11.929 21.329 1.00 97.31 671 ALA A C 1
ATOM 5040 O O . ALA A 1 671 ? 17.342 -12.597 20.405 1.00 97.31 671 ALA A O 1
ATOM 5041 N N . THR A 1 672 ? 18.477 -12.496 22.339 1.00 97.88 672 THR A N 1
ATOM 5042 C CA . THR A 1 672 ? 18.822 -13.925 22.362 1.00 97.88 672 THR A CA 1
ATOM 5043 C C . THR A 1 672 ? 17.671 -14.818 22.816 1.00 97.88 672 THR A C 1
ATOM 5045 O O . THR A 1 672 ? 16.735 -14.367 23.480 1.00 97.88 672 THR A O 1
ATOM 5048 N N . ASN A 1 673 ? 17.750 -16.115 22.508 1.00 97.94 673 ASN A N 1
ATOM 5049 C CA . ASN A 1 673 ? 16.787 -17.101 23.007 1.00 97.94 673 ASN A CA 1
ATOM 5050 C C . ASN A 1 673 ? 16.692 -17.079 24.541 1.00 97.94 673 ASN A C 1
ATOM 5052 O O . ASN A 1 673 ? 15.587 -17.060 25.088 1.00 97.94 673 ASN A O 1
ATOM 5056 N N . GLY A 1 674 ? 17.835 -17.013 25.231 1.00 98.19 674 GLY A N 1
ATOM 5057 C CA . GLY A 1 674 ? 17.893 -16.908 26.685 1.00 98.19 674 GLY A CA 1
ATOM 5058 C C . GLY A 1 674 ? 17.262 -15.625 27.231 1.00 98.19 674 GLY A C 1
ATOM 5059 O O . GLY A 1 674 ? 16.636 -15.673 28.290 1.00 98.19 674 GLY A O 1
ATOM 5060 N N . THR A 1 675 ? 17.343 -14.496 26.511 1.00 98.06 675 THR A N 1
ATOM 5061 C CA . THR A 1 675 ? 16.638 -13.258 26.888 1.00 98.06 675 THR A CA 1
ATOM 5062 C C . THR A 1 675 ? 15.135 -13.488 26.995 1.00 98.06 675 THR A C 1
ATOM 5064 O O . THR A 1 675 ? 14.527 -13.160 28.013 1.00 98.06 675 THR A O 1
ATOM 5067 N N . TYR A 1 676 ? 14.528 -14.065 25.961 1.00 98.50 676 TYR A N 1
ATOM 5068 C CA . TYR A 1 676 ? 13.079 -14.263 25.920 1.00 98.50 676 TYR A CA 1
ATOM 5069 C C . TYR A 1 676 ? 12.620 -15.408 26.833 1.00 98.50 676 TYR A C 1
ATOM 5071 O O . TYR A 1 676 ? 11.545 -15.316 27.419 1.00 98.50 676 TYR A O 1
ATOM 5079 N N . GLN A 1 677 ? 13.455 -16.431 27.056 1.00 98.62 677 GLN A N 1
ATOM 5080 C CA . GLN A 1 677 ? 13.189 -17.427 28.101 1.00 98.62 677 GLN A CA 1
ATOM 5081 C C . GLN A 1 677 ? 13.138 -16.776 29.489 1.00 98.62 677 GLN A C 1
ATOM 5083 O O . GLN A 1 677 ? 12.178 -16.972 30.225 1.00 98.62 677 GLN A O 1
ATOM 5088 N N . ARG A 1 678 ? 14.116 -15.922 29.822 1.00 98.12 678 ARG A N 1
ATOM 5089 C CA . ARG A 1 678 ? 14.111 -15.186 31.093 1.00 98.12 678 ARG A CA 1
ATOM 5090 C C . ARG A 1 678 ? 12.858 -14.319 31.240 1.00 98.12 678 ARG A C 1
ATOM 5092 O O . ARG A 1 678 ? 12.318 -14.220 32.338 1.00 98.12 678 ARG A O 1
ATOM 5099 N N . TRP A 1 679 ? 12.401 -13.681 30.159 1.00 98.19 679 TRP A N 1
ATOM 5100 C CA . TRP A 1 679 ? 11.142 -12.931 30.180 1.00 98.19 679 TRP A CA 1
ATOM 5101 C C . TRP A 1 679 ? 9.980 -13.861 30.540 1.00 98.19 679 TRP A C 1
ATOM 5103 O O . TRP A 1 679 ? 9.282 -13.583 31.516 1.00 98.19 679 TRP A O 1
ATOM 5113 N N . ALA A 1 680 ? 9.817 -14.973 29.815 1.00 98.62 680 ALA A N 1
ATOM 5114 C CA . ALA A 1 680 ? 8.776 -15.969 30.070 1.00 98.62 680 ALA A CA 1
ATOM 5115 C C . ALA A 1 680 ? 8.762 -16.444 31.531 1.00 98.62 680 ALA A C 1
ATOM 5117 O O . ALA A 1 680 ? 7.701 -16.460 32.156 1.00 98.62 680 ALA A O 1
ATOM 5118 N N . ASP A 1 681 ? 9.932 -16.719 32.112 1.00 98.00 681 ASP A N 1
ATOM 5119 C CA . ASP A 1 681 ? 10.064 -17.173 33.500 1.00 98.00 681 ASP A CA 1
ATOM 5120 C C . ASP A 1 681 ? 9.589 -16.112 34.514 1.00 98.00 681 ASP A C 1
ATOM 5122 O O . ASP A 1 681 ? 8.861 -16.428 35.468 1.00 98.00 681 ASP A O 1
ATOM 5126 N N . ILE A 1 682 ? 9.970 -14.842 34.302 1.00 97.00 682 ILE A N 1
ATOM 5127 C CA . ILE A 1 682 ? 9.590 -13.713 35.171 1.00 97.00 682 ILE A CA 1
ATOM 5128 C C . ILE A 1 682 ? 8.073 -13.541 35.194 1.00 97.00 682 ILE A C 1
ATOM 5130 O O . ILE A 1 682 ? 7.477 -13.404 36.266 1.00 97.00 682 ILE A O 1
ATOM 5134 N N . VAL A 1 683 ? 7.443 -13.562 34.020 1.00 97.31 683 VAL A N 1
ATOM 5135 C CA . VAL A 1 683 ? 6.004 -13.301 33.897 1.00 97.31 683 VAL A CA 1
ATOM 5136 C C . VAL A 1 683 ? 5.163 -14.561 34.123 1.00 97.31 683 VAL A C 1
ATOM 5138 O O . VAL A 1 683 ? 3.987 -14.460 34.454 1.00 97.31 683 VAL A O 1
ATOM 5141 N N . GLY A 1 684 ? 5.776 -15.747 34.051 1.00 97.44 684 GLY A N 1
ATOM 5142 C CA . GLY A 1 684 ? 5.098 -17.039 34.166 1.00 97.44 684 GLY A CA 1
ATOM 5143 C C . GLY A 1 684 ? 4.260 -17.397 32.943 1.00 97.44 684 GLY A C 1
ATOM 5144 O O . GLY A 1 684 ? 3.191 -17.975 33.108 1.00 97.44 684 GLY A O 1
ATOM 5145 N N . ASP A 1 685 ? 4.719 -17.026 31.748 1.00 97.81 685 ASP A N 1
ATOM 5146 C CA . ASP A 1 685 ? 3.998 -17.231 30.491 1.00 97.81 685 ASP A CA 1
ATOM 5147 C C . ASP A 1 685 ? 4.967 -17.630 29.368 1.00 97.81 685 ASP A C 1
ATOM 5149 O O . ASP A 1 685 ? 5.676 -16.799 28.793 1.00 97.81 685 ASP A O 1
ATOM 5153 N N . ASP A 1 686 ? 4.957 -18.919 29.019 1.00 98.25 686 ASP A N 1
ATOM 5154 C CA . ASP A 1 686 ? 5.801 -19.499 27.967 1.00 98.25 686 ASP A CA 1
ATOM 5155 C C . ASP A 1 686 ? 5.524 -18.918 26.575 1.00 98.25 686 ASP A C 1
ATOM 5157 O O . ASP A 1 686 ? 6.330 -19.081 25.649 1.00 98.25 686 ASP A O 1
ATOM 5161 N N . SER A 1 687 ? 4.418 -18.192 26.390 1.00 98.06 687 SER A N 1
ATOM 5162 C CA . SER A 1 687 ? 4.155 -17.468 25.149 1.00 98.06 687 SER A CA 1
ATOM 5163 C C . SER A 1 687 ? 5.122 -16.298 24.909 1.00 98.06 687 SER A C 1
ATOM 5165 O O . SER A 1 687 ? 5.072 -15.702 23.831 1.00 98.06 687 SER A O 1
ATOM 5167 N N . TYR A 1 688 ? 6.000 -15.989 25.874 1.00 98.50 688 TYR A N 1
ATOM 5168 C CA . TYR A 1 688 ? 7.127 -15.057 25.750 1.00 98.50 688 TYR A CA 1
ATOM 5169 C C . TYR A 1 688 ? 8.462 -15.714 25.383 1.00 98.50 688 TYR A C 1
ATOM 5171 O O . TYR A 1 688 ? 9.448 -15.003 25.228 1.00 98.50 688 TYR A O 1
ATOM 5179 N N . THR A 1 689 ? 8.535 -17.033 25.197 1.00 98.62 689 THR A N 1
ATOM 5180 C CA . THR A 1 689 ? 9.757 -17.673 24.673 1.00 98.62 689 THR A CA 1
ATOM 5181 C C . THR A 1 689 ? 10.021 -17.256 23.219 1.00 98.62 689 THR A C 1
ATOM 5183 O O . THR A 1 689 ? 9.084 -16.989 22.465 1.00 98.62 689 THR A O 1
ATOM 5186 N N . PHE A 1 690 ? 11.288 -17.228 22.775 1.00 98.06 690 PHE A N 1
ATOM 5187 C CA . PHE A 1 690 ? 11.638 -16.753 21.421 1.00 98.06 690 PHE A CA 1
ATOM 5188 C C . PHE A 1 690 ? 10.862 -17.483 20.318 1.00 98.06 690 PHE A C 1
ATOM 5190 O O . PHE A 1 690 ? 10.346 -16.845 19.403 1.00 98.06 690 PHE A O 1
ATOM 5197 N N . ALA A 1 691 ? 10.726 -18.808 20.425 1.00 97.62 691 ALA A N 1
ATOM 5198 C CA . ALA A 1 691 ? 9.988 -19.613 19.455 1.00 97.62 691 ALA A CA 1
ATOM 5199 C C . ALA A 1 691 ? 8.509 -19.196 19.353 1.00 97.62 691 ALA A C 1
ATOM 5201 O O . ALA A 1 691 ? 7.983 -19.084 18.246 1.00 97.62 691 ALA A O 1
ATOM 5202 N N . ASN A 1 692 ? 7.866 -18.899 20.487 1.00 98.38 692 ASN A N 1
ATOM 5203 C CA . ASN A 1 692 ? 6.468 -18.464 20.537 1.00 98.38 692 ASN A CA 1
ATOM 5204 C C . ASN A 1 692 ? 6.285 -16.987 20.154 1.00 98.38 692 ASN A C 1
ATOM 5206 O O . ASN A 1 692 ? 5.208 -16.598 19.701 1.00 98.38 692 ASN A O 1
ATOM 5210 N N . LEU A 1 693 ? 7.334 -16.170 20.282 1.00 98.31 693 LEU A N 1
ATOM 5211 C CA . LEU A 1 693 ? 7.348 -14.775 19.838 1.00 98.31 693 LEU A CA 1
ATOM 5212 C C . LEU A 1 693 ? 7.708 -14.608 18.356 1.00 98.31 693 LEU A C 1
ATOM 5214 O O . LEU A 1 693 ? 7.335 -13.608 17.740 1.00 98.31 693 LEU A O 1
ATOM 5218 N N . LEU A 1 694 ? 8.406 -15.580 17.761 1.00 97.62 694 LEU A N 1
ATOM 5219 C CA . LEU A 1 694 ? 8.869 -15.527 16.373 1.00 97.62 694 LEU A CA 1
ATOM 5220 C C . LEU A 1 694 ? 7.751 -15.223 15.356 1.00 97.62 694 LEU A C 1
ATOM 5222 O O . LEU A 1 694 ? 8.006 -14.427 14.449 1.00 97.62 694 LEU A O 1
ATOM 5226 N N . PRO A 1 695 ? 6.519 -15.762 15.473 1.00 96.69 695 PRO A N 1
ATOM 5227 C CA . PRO A 1 695 ? 5.420 -15.374 14.590 1.00 96.69 695 PRO A CA 1
ATOM 5228 C C . PRO A 1 695 ? 5.117 -13.869 14.617 1.00 96.69 695 PRO A C 1
ATOM 5230 O O . PRO A 1 695 ? 4.935 -13.267 13.562 1.00 96.69 695 PRO A O 1
ATOM 5233 N N . TYR A 1 696 ? 5.135 -13.236 15.793 1.00 97.50 696 TYR A N 1
ATOM 5234 C CA . TYR A 1 696 ? 4.886 -11.798 15.937 1.00 97.50 696 TYR A CA 1
ATOM 5235 C C . TYR A 1 696 ? 6.059 -10.965 15.408 1.00 97.50 696 TYR A C 1
ATOM 5237 O O . TYR A 1 696 ? 5.842 -9.988 14.698 1.00 97.50 696 TYR A O 1
ATOM 5245 N N . PHE A 1 697 ? 7.303 -11.404 15.637 1.00 97.50 697 PHE A N 1
ATOM 5246 C CA . PHE A 1 697 ? 8.480 -10.791 15.007 1.00 97.50 697 PHE A CA 1
ATOM 5247 C C . PHE A 1 69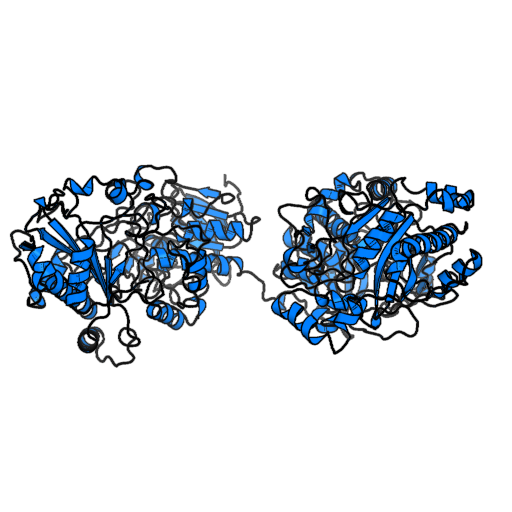7 ? 8.427 -10.818 13.475 1.00 97.50 697 PHE A C 1
ATOM 5249 O O . PHE A 1 697 ? 8.890 -9.884 12.821 1.00 97.50 697 PHE A O 1
ATOM 5256 N N . LYS A 1 698 ? 7.915 -11.909 12.896 1.00 95.81 698 LYS A N 1
ATOM 5257 C CA . LYS A 1 698 ? 7.764 -12.069 11.444 1.00 95.81 698 LYS A CA 1
ATOM 5258 C C . LYS A 1 698 ? 6.646 -11.199 10.877 1.00 95.81 698 LYS A C 1
ATOM 5260 O O . LYS A 1 698 ? 6.770 -10.737 9.749 1.00 95.81 698 LYS A O 1
ATOM 5265 N N . LYS A 1 699 ? 5.577 -10.988 11.646 1.00 93.94 699 LYS A N 1
ATOM 5266 C CA . LYS A 1 699 ? 4.365 -10.282 11.212 1.00 93.94 699 LYS A CA 1
ATOM 5267 C C . LYS A 1 699 ? 4.580 -8.785 10.969 1.00 93.94 699 LYS A C 1
ATOM 5269 O O . LYS A 1 699 ? 3.905 -8.211 10.119 1.00 93.94 699 LYS A O 1
ATOM 5274 N N . SER A 1 700 ? 5.511 -8.154 11.685 1.00 92.00 700 SER A N 1
ATOM 5275 C CA . SER A 1 700 ? 5.749 -6.711 11.555 1.00 92.00 700 SER A CA 1
ATOM 5276 C C . SER A 1 700 ? 6.547 -6.315 10.312 1.00 92.00 700 SER A C 1
ATOM 5278 O O . SER A 1 700 ? 6.461 -5.161 9.908 1.00 92.00 700 SER A O 1
ATOM 5280 N N . VAL A 1 701 ? 7.335 -7.226 9.726 1.00 94.62 701 VAL A N 1
ATOM 5281 C CA . VAL A 1 701 ? 8.475 -6.869 8.863 1.00 94.62 701 VAL A CA 1
ATOM 5282 C C . VAL A 1 701 ? 8.405 -7.496 7.473 1.00 94.62 701 VAL A C 1
ATOM 5284 O O . VAL A 1 701 ? 8.253 -8.710 7.340 1.00 94.62 701 VAL A O 1
ATOM 5287 N N . GLN A 1 702 ? 8.657 -6.683 6.448 1.00 94.19 702 GLN A N 1
ATOM 5288 C CA . GLN A 1 702 ? 9.087 -7.111 5.118 1.00 94.19 702 GLN A CA 1
ATOM 5289 C C . GLN A 1 702 ? 10.612 -6.986 5.014 1.00 94.19 702 GLN A C 1
ATOM 5291 O O . GLN A 1 702 ? 11.156 -5.883 4.996 1.00 94.19 702 GLN A O 1
ATOM 5296 N N . LEU A 1 703 ? 11.311 -8.121 4.918 1.00 95.38 703 LEU A N 1
ATOM 5297 C CA . LEU A 1 703 ? 12.749 -8.126 4.650 1.00 95.38 703 LEU A CA 1
ATOM 5298 C C . LEU A 1 703 ? 12.998 -8.029 3.142 1.00 95.38 703 LEU A C 1
ATOM 5300 O O . LEU A 1 703 ? 12.466 -8.835 2.378 1.00 95.38 703 LEU A O 1
ATOM 5304 N N . THR A 1 704 ? 13.866 -7.109 2.730 1.00 93.56 704 THR A N 1
ATOM 5305 C CA . THR A 1 704 ? 14.419 -7.060 1.374 1.00 93.56 704 THR A CA 1
ATOM 5306 C C . THR A 1 704 ? 15.912 -7.403 1.412 1.00 93.56 704 THR A C 1
ATOM 5308 O O . THR A 1 704 ? 16.668 -6.749 2.139 1.00 93.56 704 THR A O 1
ATOM 5311 N N . PRO A 1 705 ? 16.364 -8.427 0.659 1.00 91.94 705 PRO A N 1
ATOM 5312 C CA . PRO A 1 705 ? 17.781 -8.765 0.537 1.00 91.94 705 PRO A CA 1
ATOM 5313 C C . PRO A 1 705 ? 18.640 -7.564 0.097 1.00 91.94 705 PRO A C 1
ATOM 5315 O O . PRO A 1 705 ? 18.135 -6.657 -0.566 1.00 91.94 705 PRO A O 1
ATOM 5318 N N . PRO A 1 706 ? 19.947 -7.542 0.419 1.00 89.25 706 PRO A N 1
ATOM 5319 C CA . PRO A 1 706 ? 20.829 -6.437 0.039 1.00 89.25 706 PRO A CA 1
ATOM 5320 C C . PRO A 1 706 ? 20.870 -6.234 -1.483 1.00 89.25 706 PRO A C 1
ATOM 5322 O O . PRO A 1 706 ? 21.055 -7.184 -2.248 1.00 89.25 706 PRO A O 1
ATOM 5325 N N . ASN A 1 707 ? 20.813 -4.980 -1.934 1.00 89.69 707 ASN A N 1
ATOM 5326 C CA . ASN A 1 707 ? 21.089 -4.656 -3.329 1.00 89.69 707 ASN A CA 1
ATOM 5327 C C . ASN A 1 707 ? 22.608 -4.631 -3.563 1.00 89.69 707 ASN A C 1
ATOM 5329 O O . ASN A 1 707 ? 23.288 -3.648 -3.261 1.00 89.69 707 ASN A O 1
ATOM 5333 N N . LEU A 1 708 ? 23.147 -5.734 -4.088 1.00 88.62 708 LEU A N 1
ATOM 5334 C CA . LEU A 1 708 ? 24.590 -5.892 -4.294 1.00 88.62 708 LEU A CA 1
ATOM 5335 C C . LEU A 1 708 ? 25.154 -4.908 -5.330 1.00 88.62 708 LEU A C 1
ATOM 5337 O O . LEU A 1 708 ? 26.291 -4.464 -5.179 1.00 88.62 708 LEU A O 1
ATOM 5341 N N . THR A 1 709 ? 24.355 -4.521 -6.328 1.00 87.94 709 THR A N 1
ATOM 5342 C CA . THR A 1 709 ? 24.753 -3.541 -7.347 1.00 87.94 709 THR A CA 1
ATOM 5343 C C . THR A 1 709 ? 24.928 -2.152 -6.744 1.00 87.94 709 THR A C 1
ATOM 5345 O O . THR A 1 709 ? 25.936 -1.505 -7.008 1.00 87.94 709 THR A O 1
ATOM 5348 N N . LYS A 1 710 ? 23.991 -1.702 -5.895 1.00 87.62 710 LYS A N 1
ATOM 5349 C CA . LYS A 1 710 ? 24.095 -0.399 -5.218 1.00 87.62 710 LYS A CA 1
ATOM 5350 C C . LYS A 1 710 ? 25.209 -0.391 -4.165 1.00 87.62 710 LYS A C 1
ATOM 5352 O O . LYS A 1 710 ? 26.021 0.530 -4.154 1.00 87.62 710 LYS A O 1
ATOM 5357 N N . ARG A 1 711 ? 25.300 -1.448 -3.339 1.00 88.44 711 ARG A N 1
ATOM 5358 C CA . ARG A 1 711 ? 26.325 -1.569 -2.280 1.00 88.44 711 ARG A CA 1
ATOM 5359 C C . ARG A 1 711 ? 27.747 -1.610 -2.830 1.00 88.44 711 ARG A C 1
ATOM 5361 O O . ARG A 1 711 ? 28.664 -1.172 -2.139 1.00 88.44 711 ARG A O 1
ATOM 5368 N N . ASN A 1 712 ? 27.930 -2.186 -4.022 1.00 78.69 712 ASN A N 1
ATOM 5369 C CA . ASN A 1 712 ? 29.175 -2.233 -4.797 1.00 78.69 712 ASN A CA 1
ATOM 5370 C C . ASN A 1 712 ? 30.459 -2.484 -3.971 1.00 78.69 712 ASN A C 1
ATOM 5372 O O . ASN A 1 712 ? 31.507 -1.891 -4.216 1.00 78.69 712 ASN A O 1
ATOM 5376 N N . THR A 1 713 ? 30.380 -3.348 -2.952 1.00 81.00 713 THR A N 1
ATOM 5377 C CA . THR A 1 713 ? 31.492 -3.623 -2.028 1.00 81.00 713 THR A CA 1
ATOM 5378 C C . THR A 1 713 ? 31.642 -5.134 -1.833 1.00 81.00 713 THR A C 1
ATOM 5380 O O . THR A 1 713 ? 30.989 -5.705 -0.956 1.00 81.00 713 THR A O 1
ATOM 5383 N N . PRO A 1 714 ? 32.521 -5.809 -2.601 1.00 71.06 714 PRO A N 1
ATOM 5384 C CA . PRO A 1 714 ? 32.714 -7.263 -2.514 1.00 71.06 714 PRO A CA 1
ATOM 5385 C C . PRO A 1 714 ? 33.126 -7.757 -1.116 1.00 71.06 714 PRO A C 1
ATOM 5387 O O . PRO A 1 714 ? 32.814 -8.877 -0.721 1.00 71.06 714 PRO A O 1
ATOM 5390 N N . ASN A 1 715 ? 33.789 -6.901 -0.332 1.00 80.00 715 ASN A N 1
ATOM 5391 C CA . ASN A 1 715 ? 34.314 -7.237 0.995 1.00 80.00 715 ASN A CA 1
ATOM 5392 C C . ASN A 1 715 ? 33.283 -7.112 2.135 1.00 80.00 715 ASN A C 1
ATOM 5394 O O . ASN A 1 715 ? 33.620 -7.388 3.286 1.00 80.00 715 ASN A O 1
ATOM 5398 N N . ALA A 1 716 ? 32.044 -6.714 1.831 1.00 84.06 716 ALA A N 1
ATOM 5399 C CA . ALA A 1 716 ? 30.973 -6.469 2.798 1.00 84.06 716 ALA A CA 1
ATOM 5400 C C . ALA A 1 716 ? 29.766 -7.385 2.533 1.00 84.06 716 ALA A C 1
ATOM 5402 O O . ALA A 1 716 ? 28.640 -6.930 2.309 1.00 84.06 716 ALA A O 1
ATOM 5403 N N . THR A 1 717 ? 30.030 -8.695 2.518 1.00 83.31 717 THR A N 1
ATOM 5404 C CA . THR A 1 717 ? 29.005 -9.722 2.293 1.00 83.31 717 THR A CA 1
ATOM 5405 C C . THR A 1 717 ? 28.123 -9.873 3.530 1.00 83.31 717 THR A C 1
ATOM 5407 O O . THR A 1 717 ? 28.609 -10.137 4.630 1.00 83.31 717 THR A O 1
ATOM 5410 N N . THR A 1 718 ? 26.814 -9.737 3.347 1.00 88.62 718 THR A N 1
ATOM 5411 C CA . THR A 1 718 ? 25.821 -9.932 4.405 1.00 88.62 718 THR A CA 1
ATOM 5412 C C . THR A 1 718 ? 25.404 -11.400 4.449 1.00 88.62 718 THR A C 1
ATOM 5414 O O . THR A 1 718 ? 24.989 -11.953 3.430 1.00 88.62 718 THR A O 1
ATOM 5417 N N . VAL A 1 719 ? 25.458 -12.019 5.624 1.00 92.56 719 VAL A N 1
ATOM 5418 C CA . VAL A 1 719 ? 24.941 -13.374 5.857 1.00 92.56 719 VAL A CA 1
ATOM 5419 C C . VAL A 1 719 ? 23.726 -13.264 6.771 1.00 92.56 719 VAL A C 1
ATOM 5421 O O . VAL A 1 719 ? 23.766 -12.499 7.738 1.00 92.56 719 VAL A O 1
ATOM 5424 N N . TYR A 1 720 ? 22.643 -13.973 6.447 1.00 93.94 720 TYR A N 1
ATOM 5425 C CA . TYR A 1 720 ? 21.414 -13.991 7.237 1.00 93.94 720 TYR A CA 1
ATOM 5426 C C . TYR A 1 720 ? 20.596 -15.258 6.995 1.00 93.94 720 TYR A C 1
ATOM 5428 O O . TYR A 1 720 ? 20.683 -15.880 5.938 1.00 93.94 720 TYR A O 1
ATOM 5436 N N . ASP A 1 721 ? 19.786 -15.617 7.987 1.00 95.12 721 ASP A N 1
ATOM 5437 C CA . ASP A 1 721 ? 18.795 -16.682 7.882 1.00 95.12 721 ASP A CA 1
ATOM 5438 C C . ASP A 1 721 ? 17.450 -16.101 7.400 1.00 95.12 721 ASP A C 1
ATOM 5440 O O . ASP A 1 721 ? 16.790 -15.366 8.140 1.00 95.12 721 ASP A O 1
ATOM 5444 N N . PRO A 1 722 ? 17.000 -16.392 6.168 1.00 92.50 722 PRO A N 1
ATOM 5445 C CA . PRO A 1 722 ? 15.715 -15.897 5.681 1.00 92.50 722 PRO A CA 1
ATOM 5446 C C . PRO A 1 722 ? 14.519 -16.561 6.383 1.00 92.50 722 PRO A C 1
ATOM 5448 O O . PRO A 1 722 ? 13.418 -16.012 6.359 1.00 92.50 722 PRO A O 1
ATOM 5451 N N . SER A 1 723 ? 14.697 -17.724 7.024 1.00 93.31 723 SER A N 1
ATOM 5452 C CA . SER A 1 723 ? 13.597 -18.489 7.627 1.00 93.31 723 SER A CA 1
ATOM 5453 C C . SER A 1 723 ? 12.999 -17.822 8.868 1.00 93.31 723 SER A C 1
ATOM 5455 O O . SER A 1 723 ? 11.863 -18.126 9.244 1.00 93.31 723 SER A O 1
ATOM 5457 N N . VAL A 1 724 ? 13.719 -16.880 9.486 1.00 94.31 724 VAL A N 1
ATOM 5458 C CA . VAL A 1 724 ? 13.248 -16.098 10.641 1.00 94.31 724 VAL A CA 1
ATOM 5459 C C . VAL A 1 724 ? 12.494 -14.822 10.243 1.00 94.31 724 VAL A C 1
ATOM 5461 O O . VAL A 1 724 ? 12.109 -14.036 11.112 1.00 94.31 724 VAL A O 1
ATOM 5464 N N . PHE A 1 725 ? 12.200 -14.654 8.954 1.00 94.50 725 PHE A N 1
ATOM 5465 C CA . PHE A 1 725 ? 11.324 -13.619 8.397 1.00 94.50 725 PHE A CA 1
ATOM 5466 C C . PHE A 1 725 ? 10.112 -14.259 7.699 1.00 94.50 725 PHE A C 1
ATOM 5468 O O . PHE A 1 725 ? 10.102 -15.465 7.435 1.00 94.50 725 PHE A O 1
ATOM 5475 N N . SER A 1 726 ? 9.046 -13.487 7.465 1.00 88.50 726 SER A N 1
ATOM 5476 C CA . SER A 1 726 ? 7.903 -13.966 6.676 1.00 88.50 726 SER A CA 1
ATOM 5477 C C . SER A 1 726 ? 8.175 -13.803 5.181 1.00 88.50 726 SER A C 1
ATOM 5479 O O . SER A 1 726 ? 8.745 -12.797 4.771 1.00 88.50 726 SER A O 1
ATOM 5481 N N . LYS A 1 727 ? 7.701 -14.748 4.357 1.00 78.19 727 LYS A N 1
ATOM 5482 C CA . LYS A 1 727 ? 7.669 -14.578 2.893 1.00 78.19 727 LYS A CA 1
ATOM 5483 C C . LYS A 1 727 ? 6.587 -13.595 2.440 1.00 78.19 727 LYS A C 1
ATOM 5485 O O . LYS A 1 727 ? 6.762 -12.961 1.411 1.00 78.19 727 LYS A O 1
ATOM 5490 N N . SER A 1 728 ? 5.485 -13.497 3.188 1.00 71.81 728 SER A N 1
ATOM 5491 C CA . SER A 1 728 ? 4.373 -12.582 2.890 1.00 71.81 728 SER A CA 1
ATOM 5492 C C . SER A 1 728 ? 4.660 -11.135 3.293 1.00 71.81 728 SER A C 1
ATOM 5494 O O . SER A 1 728 ? 3.915 -10.248 2.899 1.00 71.81 728 SER A O 1
ATOM 5496 N N . GLY A 1 729 ? 5.687 -10.919 4.122 1.00 77.44 729 GLY A N 1
ATOM 5497 C CA . GLY A 1 729 ? 6.018 -9.609 4.666 1.00 77.44 729 GLY A CA 1
ATOM 5498 C C . GLY A 1 729 ? 5.083 -9.082 5.744 1.00 77.44 729 GLY A C 1
ATOM 5499 O O . GLY A 1 729 ? 4.069 -9.691 6.089 1.00 77.44 729 GLY A O 1
ATOM 5500 N N . GLY A 1 730 ? 5.467 -7.916 6.250 1.00 87.94 730 GLY A N 1
ATOM 5501 C CA . GLY A 1 730 ? 4.687 -7.021 7.092 1.00 87.94 730 GLY A CA 1
ATOM 5502 C C . GLY A 1 730 ? 4.996 -5.565 6.716 1.00 87.94 730 GLY A C 1
ATOM 5503 O O . GLY A 1 730 ? 5.866 -5.334 5.877 1.00 87.94 730 GLY A O 1
ATOM 5504 N N . PRO A 1 731 ? 4.312 -4.572 7.303 1.00 90.75 731 PRO A N 1
ATOM 5505 C CA . PRO A 1 731 ? 4.376 -3.194 6.806 1.00 90.75 731 PRO A CA 1
ATOM 5506 C C . PRO A 1 731 ? 5.768 -2.554 6.920 1.00 90.75 731 PRO A C 1
ATOM 5508 O O . PRO A 1 731 ? 6.160 -1.772 6.054 1.00 90.75 731 PRO A O 1
ATOM 5511 N N . LEU A 1 732 ? 6.524 -2.880 7.978 1.00 97.25 732 LEU A N 1
ATOM 5512 C CA . LEU A 1 732 ? 7.839 -2.290 8.247 1.00 97.25 732 LEU A CA 1
ATOM 5513 C C . LEU A 1 732 ? 8.887 -2.792 7.249 1.00 97.25 732 LEU A C 1
ATOM 5515 O O . LEU A 1 732 ? 9.181 -3.990 7.208 1.00 97.25 732 LEU A O 1
ATOM 5519 N N . GLN A 1 733 ? 9.496 -1.879 6.496 1.00 96.88 733 GLN A N 1
ATOM 5520 C CA . GLN A 1 733 ? 10.559 -2.209 5.552 1.00 96.88 733 GLN A CA 1
ATOM 5521 C C . GLN A 1 733 ? 11.872 -2.396 6.300 1.00 96.88 733 GLN A C 1
ATOM 5523 O O . GLN A 1 733 ? 12.316 -1.519 7.042 1.00 96.88 733 GLN A O 1
ATOM 5528 N N . VAL A 1 734 ? 12.494 -3.553 6.102 1.00 96.88 734 VAL A N 1
ATOM 5529 C CA . VAL A 1 734 ? 13.811 -3.865 6.646 1.00 96.88 734 VAL A CA 1
ATOM 5530 C C . VAL A 1 734 ? 14.713 -4.299 5.499 1.00 96.88 734 VAL A C 1
ATOM 5532 O O . VAL A 1 734 ? 14.422 -5.261 4.791 1.00 96.88 734 VAL A O 1
ATOM 5535 N N . SER A 1 735 ? 15.824 -3.603 5.303 1.00 94.69 735 SER A N 1
ATOM 5536 C CA . SER A 1 735 ? 16.811 -3.904 4.267 1.00 94.69 735 SER A CA 1
ATOM 5537 C C . SER A 1 735 ? 18.211 -3.560 4.752 1.00 94.69 735 SER A C 1
ATOM 5539 O O . SER A 1 735 ? 18.395 -2.945 5.794 1.00 94.69 735 SER A O 1
ATOM 5541 N N . TRP A 1 736 ? 19.235 -3.937 3.997 1.00 93.62 736 TRP A N 1
ATOM 5542 C CA . TRP A 1 736 ? 20.574 -3.403 4.236 1.00 93.62 736 TRP A CA 1
ATOM 5543 C C . TRP A 1 736 ? 20.725 -2.062 3.529 1.00 93.62 736 TRP A C 1
ATOM 5545 O O . TRP A 1 736 ? 20.167 -1.879 2.446 1.00 93.62 736 TRP A O 1
ATOM 5555 N N . GLY A 1 737 ? 21.513 -1.157 4.114 1.00 90.31 737 GLY A N 1
ATOM 5556 C CA . GLY A 1 737 ? 21.875 0.101 3.465 1.00 90.31 737 GLY A CA 1
ATOM 5557 C C . GLY A 1 737 ? 22.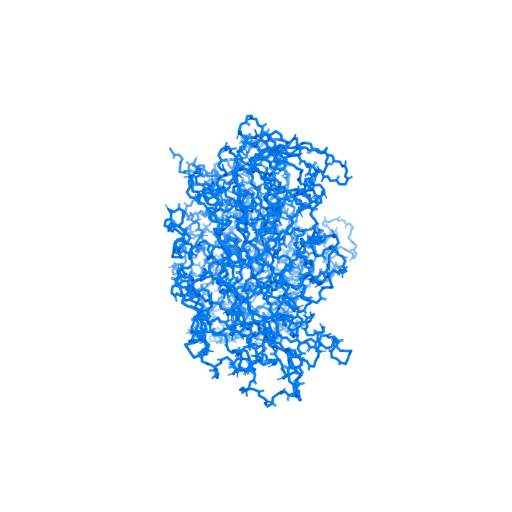449 -0.123 2.060 1.00 90.31 737 GLY A C 1
ATOM 5558 O O . GLY A 1 737 ? 23.160 -1.104 1.811 1.00 90.31 737 GLY A O 1
ATOM 5559 N N . ASN A 1 738 ? 22.136 0.776 1.130 1.00 92.50 738 ASN A N 1
ATOM 5560 C CA . ASN A 1 738 ? 22.588 0.703 -0.261 1.00 92.50 738 ASN A CA 1
ATOM 5561 C C . ASN A 1 738 ? 24.062 1.100 -0.459 1.00 92.50 738 ASN A C 1
ATOM 5563 O O . ASN A 1 738 ? 24.547 1.066 -1.585 1.00 92.50 738 ASN A O 1
ATOM 5567 N N . TRP A 1 739 ? 24.789 1.430 0.608 1.00 92.75 739 TRP A N 1
ATOM 5568 C CA . TRP A 1 739 ? 26.205 1.778 0.598 1.00 92.75 739 TRP A CA 1
ATOM 5569 C C . TRP A 1 739 ? 26.921 1.222 1.840 1.00 92.75 739 TRP A C 1
ATOM 5571 O O . TRP A 1 739 ? 26.290 0.833 2.825 1.00 92.75 739 TRP A O 1
ATOM 5581 N N . VAL A 1 740 ? 28.251 1.126 1.780 1.00 92.31 740 VAL A N 1
ATOM 5582 C CA . VAL A 1 740 ? 29.090 0.623 2.875 1.00 92.31 740 VAL A CA 1
ATOM 5583 C C . VAL A 1 740 ? 30.174 1.635 3.195 1.00 92.31 740 VAL A C 1
ATOM 5585 O O . VAL A 1 740 ? 30.983 1.960 2.329 1.00 92.31 740 VAL A O 1
ATOM 5588 N N . ASP A 1 741 ? 30.229 2.056 4.457 1.00 92.31 741 ASP A N 1
ATOM 5589 C CA . ASP A 1 741 ? 31.280 2.944 4.939 1.00 92.31 741 ASP A CA 1
ATOM 5590 C C . ASP A 1 741 ? 32.646 2.236 4.912 1.00 92.31 741 ASP A C 1
ATOM 5592 O O . ASP A 1 741 ? 32.789 1.176 5.541 1.00 92.31 741 ASP A O 1
ATOM 5596 N N . PRO A 1 742 ? 33.661 2.762 4.193 1.00 91.75 742 PRO A N 1
ATOM 5597 C CA . PRO A 1 742 ? 34.955 2.103 4.056 1.00 91.75 742 PRO A CA 1
ATOM 5598 C C . PRO A 1 742 ? 35.595 1.642 5.377 1.00 91.75 742 PRO A C 1
ATOM 5600 O O . PRO A 1 742 ? 36.052 0.488 5.421 1.00 91.75 742 PRO A O 1
ATOM 5603 N N . PRO A 1 743 ? 35.584 2.428 6.479 1.00 93.00 743 PRO A N 1
ATOM 5604 C CA . PRO A 1 743 ? 36.103 1.992 7.773 1.00 93.00 743 PRO A CA 1
ATOM 5605 C C . PRO A 1 743 ? 35.454 0.713 8.310 1.00 93.00 743 PRO A C 1
ATOM 5607 O O . PRO A 1 743 ? 36.124 -0.091 8.959 1.00 93.00 743 PRO A O 1
ATOM 5610 N N . PHE A 1 744 ? 34.182 0.447 8.002 1.00 94.12 744 PHE A N 1
ATOM 5611 C CA . PHE A 1 744 ? 33.470 -0.707 8.563 1.00 94.12 744 PHE A CA 1
ATOM 5612 C C . PHE A 1 744 ? 33.999 -2.034 8.011 1.00 94.12 744 PHE A C 1
ATOM 5614 O O . PHE A 1 744 ? 34.030 -3.040 8.720 1.00 94.12 744 PHE A O 1
ATOM 5621 N N . THR A 1 745 ? 34.525 -2.043 6.782 1.00 93.38 745 THR A N 1
ATOM 5622 C CA . THR A 1 745 ? 35.205 -3.229 6.232 1.00 93.38 745 THR A CA 1
ATOM 5623 C C . THR A 1 745 ? 36.510 -3.552 6.969 1.00 93.38 745 THR A C 1
ATOM 5625 O O . THR A 1 745 ? 36.913 -4.716 7.052 1.00 93.38 745 THR A O 1
ATOM 5628 N N . TRP A 1 746 ? 37.158 -2.544 7.558 1.00 94.94 746 TRP A N 1
ATOM 5629 C CA . TRP A 1 746 ? 38.319 -2.727 8.424 1.00 94.94 746 TRP A CA 1
ATOM 5630 C C . TRP A 1 746 ? 37.908 -3.144 9.828 1.00 94.94 746 TRP A C 1
ATOM 5632 O O . TRP A 1 746 ? 38.515 -4.060 10.377 1.00 94.94 746 TRP A O 1
ATOM 5642 N N . PHE A 1 747 ? 36.831 -2.586 10.377 1.00 96.06 747 PHE A N 1
ATOM 5643 C CA . PHE A 1 747 ? 36.288 -3.053 11.653 1.00 96.06 747 PHE A CA 1
ATOM 5644 C C . PHE A 1 747 ? 35.842 -4.514 11.606 1.00 96.06 747 PHE A C 1
ATOM 5646 O O . PHE A 1 747 ? 36.074 -5.248 12.562 1.00 96.06 747 PHE A O 1
ATOM 5653 N N . GLN A 1 748 ? 35.346 -5.001 10.465 1.00 95.62 748 GLN A N 1
ATOM 5654 C CA . GLN A 1 748 ? 35.137 -6.436 10.257 1.00 95.62 748 GLN A CA 1
ATOM 5655 C C . GLN A 1 748 ? 36.424 -7.249 10.442 1.00 95.62 748 GLN A C 1
ATOM 5657 O O . GLN A 1 748 ? 36.408 -8.294 11.097 1.00 95.62 748 GLN A O 1
ATOM 5662 N N . LYS A 1 749 ? 37.549 -6.790 9.880 1.00 96.06 749 LYS A N 1
ATOM 5663 C CA . LYS A 1 749 ? 38.849 -7.446 10.087 1.00 96.06 749 LYS A CA 1
ATOM 5664 C C . LYS A 1 749 ? 39.272 -7.361 11.550 1.00 96.06 749 LYS A C 1
ATOM 5666 O O . LYS A 1 749 ? 39.772 -8.352 12.077 1.00 96.06 749 LYS A O 1
ATOM 5671 N N . ALA A 1 750 ? 39.025 -6.222 12.194 1.00 97.31 750 ALA A N 1
ATOM 5672 C CA . ALA A 1 750 ? 39.380 -5.992 13.582 1.00 97.31 750 ALA A CA 1
ATOM 5673 C C . ALA A 1 750 ? 38.646 -6.936 14.536 1.00 97.31 750 ALA A C 1
ATOM 5675 O O . ALA A 1 750 ? 39.284 -7.639 15.318 1.00 97.31 750 ALA A O 1
ATOM 5676 N N . PHE A 1 751 ? 37.320 -7.028 14.413 1.00 97.94 751 PHE A N 1
ATOM 5677 C CA . PHE A 1 751 ? 36.504 -7.955 15.197 1.00 97.94 751 PHE A CA 1
ATOM 5678 C C . PHE A 1 751 ? 36.889 -9.412 14.932 1.00 97.94 751 PHE A C 1
ATOM 5680 O O . PHE A 1 751 ? 37.098 -10.172 15.878 1.00 97.94 751 PHE A O 1
ATOM 5687 N N . LYS A 1 752 ? 37.131 -9.791 13.671 1.00 97.00 752 LYS A N 1
ATOM 5688 C CA . LYS A 1 752 ? 37.623 -11.137 13.350 1.00 97.00 752 LYS A CA 1
ATOM 5689 C C . LYS A 1 752 ? 38.969 -11.439 14.019 1.00 97.00 752 LYS A C 1
ATOM 5691 O O . LYS A 1 752 ? 39.135 -12.530 14.557 1.00 97.00 752 LYS A O 1
ATOM 5696 N N . ALA A 1 753 ? 39.913 -10.497 14.001 1.00 97.44 753 ALA A N 1
ATOM 5697 C CA . ALA A 1 753 ? 41.244 -10.670 14.584 1.00 97.44 753 ALA A CA 1
ATOM 5698 C C . ALA A 1 753 ? 41.208 -10.849 16.104 1.00 97.44 753 ALA A C 1
ATOM 5700 O O . ALA A 1 753 ? 42.048 -11.553 16.660 1.00 97.44 753 ALA A O 1
ATOM 5701 N N . ILE A 1 754 ? 40.218 -10.252 16.769 1.00 97.06 754 ILE A N 1
ATOM 5702 C CA . ILE A 1 754 ? 40.039 -10.429 18.206 1.00 97.06 754 ILE A CA 1
ATOM 5703 C C . ILE A 1 754 ? 39.211 -11.668 18.570 1.00 97.06 754 ILE A C 1
ATOM 5705 O O . ILE A 1 754 ? 39.174 -12.021 19.742 1.00 97.06 754 ILE A O 1
ATOM 5709 N N . GLY A 1 755 ? 38.634 -12.389 17.605 1.00 96.94 755 GLY A N 1
ATOM 5710 C CA . GLY A 1 755 ? 37.891 -13.633 17.849 1.00 96.94 755 GLY A CA 1
ATOM 5711 C C . GLY A 1 755 ? 36.372 -13.513 17.725 1.00 96.94 755 GLY A C 1
ATOM 5712 O O . GLY A 1 755 ? 35.664 -14.393 18.198 1.00 96.94 755 GLY A O 1
ATOM 5713 N N . LEU A 1 756 ? 35.874 -12.459 17.075 1.00 97.88 756 LEU A N 1
ATOM 5714 C CA . LEU A 1 756 ? 34.458 -12.245 16.763 1.00 97.88 756 LEU A CA 1
ATOM 5715 C C . LEU A 1 756 ? 34.237 -12.407 15.248 1.00 97.88 756 LEU A C 1
ATOM 5717 O O . LEU A 1 756 ? 34.302 -11.426 14.498 1.00 97.88 756 LEU A O 1
ATOM 5721 N N . PRO A 1 757 ? 34.057 -13.644 14.746 1.00 96.56 757 PRO A N 1
ATOM 5722 C CA . PRO A 1 757 ? 33.801 -13.891 13.330 1.00 96.56 757 PRO A CA 1
ATOM 5723 C C . PRO A 1 757 ? 32.428 -13.359 12.891 1.00 96.56 757 PRO A C 1
ATOM 5725 O O . PRO A 1 757 ? 31.567 -13.051 13.712 1.00 96.56 757 PRO A O 1
ATOM 5728 N N . ILE A 1 758 ? 32.203 -13.290 11.575 1.00 96.56 758 ILE A N 1
ATOM 5729 C CA . ILE A 1 758 ? 30.881 -12.957 11.031 1.00 96.56 758 ILE A CA 1
ATOM 5730 C C . ILE A 1 758 ? 29.863 -14.027 11.442 1.00 96.56 758 ILE A C 1
ATOM 5732 O O . ILE A 1 758 ? 30.122 -15.219 11.266 1.00 96.56 758 ILE A O 1
ATOM 5736 N N . SER A 1 759 ? 28.709 -13.601 11.962 1.00 96.62 759 SER A N 1
ATOM 5737 C CA . SER A 1 759 ? 27.603 -14.496 12.301 1.00 96.62 759 SER A CA 1
ATOM 5738 C C . SER A 1 759 ? 27.140 -15.265 11.057 1.00 96.62 759 SER A C 1
ATOM 5740 O O . SER A 1 759 ? 26.836 -14.638 10.037 1.00 96.62 759 SER A O 1
ATOM 5742 N N . PRO A 1 760 ? 27.011 -16.603 11.126 1.00 95.25 760 PRO A N 1
ATOM 5743 C CA . PRO A 1 760 ? 26.513 -17.403 10.010 1.00 95.25 760 PRO A CA 1
ATOM 5744 C C . PRO A 1 760 ? 25.006 -17.227 9.763 1.00 95.25 760 PRO A C 1
ATOM 5746 O O . PRO A 1 760 ? 24.502 -17.706 8.754 1.00 95.25 760 PRO A O 1
ATOM 5749 N N . VAL A 1 761 ? 24.279 -16.568 10.673 1.00 94.44 761 VAL A N 1
ATOM 5750 C CA . VAL A 1 761 ? 22.811 -16.415 10.623 1.00 94.44 761 VAL A CA 1
ATOM 5751 C C . VAL A 1 761 ? 22.339 -14.978 10.875 1.00 94.44 761 VAL A C 1
ATOM 5753 O O . VAL A 1 761 ? 21.137 -14.727 10.948 1.00 94.44 761 VAL A O 1
ATOM 5756 N N . ASN A 1 762 ? 23.262 -14.010 10.957 1.00 93.88 762 ASN A N 1
ATOM 5757 C CA . ASN A 1 762 ? 23.002 -12.645 11.439 1.00 93.88 762 ASN A CA 1
ATOM 5758 C C . ASN A 1 762 ? 22.535 -12.611 12.914 1.00 93.88 762 ASN A C 1
ATOM 5760 O O . ASN A 1 762 ? 22.770 -13.555 13.663 1.00 93.88 762 ASN A O 1
ATOM 5764 N N . PHE A 1 763 ? 21.895 -11.515 13.333 1.00 97.06 763 PHE A N 1
ATOM 5765 C CA . PHE A 1 763 ? 21.418 -11.247 14.696 1.00 97.06 763 PHE A CA 1
ATOM 5766 C C . PHE A 1 763 ? 19.887 -11.304 14.841 1.00 97.06 763 PHE A C 1
ATOM 5768 O O . PHE A 1 763 ? 19.317 -10.828 15.818 1.00 97.06 763 PHE A O 1
ATOM 5775 N N . ASN A 1 764 ? 19.187 -11.892 13.868 1.00 96.81 764 ASN A N 1
ATOM 5776 C CA . ASN A 1 764 ? 17.722 -11.999 13.875 1.00 96.81 764 ASN A CA 1
ATOM 5777 C C . ASN A 1 764 ? 17.201 -13.407 14.238 1.00 96.81 764 ASN A C 1
ATOM 5779 O O . ASN A 1 764 ? 15.989 -13.588 14.384 1.00 96.81 764 ASN A O 1
ATOM 5783 N N . SER A 1 765 ? 18.098 -14.381 14.431 1.00 96.12 765 SER A N 1
ATOM 5784 C CA . SER A 1 765 ? 17.769 -15.783 14.750 1.00 96.12 765 SER A CA 1
ATOM 5785 C C . SER A 1 765 ? 17.896 -16.140 16.235 1.00 96.12 765 SER A C 1
ATOM 5787 O O . SER A 1 765 ? 17.990 -17.316 16.574 1.00 96.12 765 SER A O 1
ATOM 5789 N N . GLY A 1 766 ? 17.934 -15.146 17.127 1.00 95.88 766 GLY A N 1
ATOM 5790 C CA . GLY A 1 766 ? 18.065 -15.389 18.568 1.00 95.88 766 GLY A CA 1
ATOM 5791 C C . GLY A 1 766 ? 19.497 -15.678 19.033 1.00 95.88 766 GLY A C 1
ATOM 5792 O O . GLY A 1 766 ? 19.695 -16.169 20.143 1.00 95.88 766 GLY A O 1
ATOM 5793 N N . VAL A 1 767 ? 20.500 -15.379 18.200 1.00 96.19 767 VAL A N 1
ATOM 5794 C CA . VAL A 1 767 ? 21.927 -15.600 18.480 1.00 96.19 767 VAL A CA 1
ATOM 5795 C C . VAL A 1 767 ? 22.684 -14.295 18.263 1.00 96.19 767 VAL A C 1
ATOM 5797 O O . VAL A 1 767 ? 22.689 -13.776 17.151 1.00 96.19 767 VAL A O 1
ATOM 5800 N N . LEU A 1 768 ? 23.315 -13.780 19.322 1.00 96.62 768 LEU A N 1
ATOM 5801 C CA . LEU A 1 768 ? 24.110 -12.543 19.295 1.00 96.62 768 LEU A CA 1
ATOM 5802 C C . LEU A 1 768 ? 25.572 -12.793 19.677 1.00 96.62 768 LEU A C 1
ATOM 5804 O O . LEU A 1 768 ? 26.482 -12.492 18.909 1.00 96.62 768 LEU A O 1
ATOM 5808 N N . SER A 1 769 ? 25.786 -13.333 20.879 1.00 95.88 769 SER A N 1
ATOM 5809 C CA . SER A 1 769 ? 27.096 -13.355 21.533 1.00 95.88 769 SER A CA 1
ATOM 5810 C C . SER A 1 769 ? 28.145 -14.167 20.769 1.00 95.88 769 SER A C 1
ATOM 5812 O O . SER A 1 769 ? 27.877 -15.281 20.318 1.00 95.88 769 SER A O 1
ATOM 5814 N N . GLY A 1 770 ? 29.352 -13.608 20.665 1.00 97.12 770 GLY A N 1
ATOM 5815 C CA . GLY A 1 770 ? 30.518 -14.230 20.036 1.00 97.12 770 GLY A CA 1
ATOM 5816 C C . GLY A 1 770 ? 30.690 -13.914 18.550 1.00 97.12 770 GLY A C 1
ATOM 5817 O O . GLY A 1 770 ? 31.558 -14.507 17.915 1.00 97.12 770 GLY A O 1
ATOM 5818 N N . TYR A 1 771 ? 29.897 -13.000 17.985 1.00 98.00 771 TYR A N 1
ATOM 5819 C CA . TYR A 1 771 ? 29.904 -12.717 16.550 1.00 98.00 771 TYR A CA 1
ATOM 5820 C C . TYR A 1 771 ? 29.841 -11.219 16.238 1.00 98.00 771 TYR A C 1
ATOM 5822 O O . TYR A 1 771 ? 29.402 -10.407 17.052 1.00 98.00 771 TYR A O 1
ATOM 5830 N N . ALA A 1 772 ? 30.240 -10.874 15.015 1.00 97.62 772 ALA A N 1
ATOM 5831 C CA . ALA A 1 772 ? 29.984 -9.597 14.354 1.00 97.62 772 ALA A CA 1
ATOM 5832 C C . ALA A 1 772 ? 29.015 -9.792 13.176 1.00 97.62 772 ALA A C 1
ATOM 5834 O O . ALA A 1 772 ? 28.946 -10.882 12.607 1.00 97.62 772 ALA A O 1
ATOM 5835 N N . ALA A 1 773 ? 28.265 -8.771 12.767 1.00 96.44 773 ALA A N 1
ATOM 5836 C CA . ALA A 1 773 ? 27.393 -8.878 11.600 1.00 96.44 773 ALA A CA 1
ATOM 5837 C C . ALA A 1 773 ? 27.145 -7.538 10.912 1.00 96.44 773 ALA A C 1
ATOM 5839 O O . ALA A 1 773 ? 27.043 -6.492 11.552 1.00 96.44 773 ALA A O 1
ATOM 5840 N N . TRP A 1 774 ? 26.957 -7.615 9.592 1.00 94.88 774 TRP A N 1
ATOM 5841 C CA . TRP A 1 774 ? 26.277 -6.571 8.837 1.00 94.88 774 TRP A CA 1
ATOM 5842 C C . TRP A 1 774 ? 24.780 -6.684 9.102 1.00 94.88 774 TRP A C 1
ATOM 5844 O O . TRP A 1 774 ? 24.129 -7.596 8.579 1.00 94.88 774 TRP A O 1
ATOM 5854 N N . ILE A 1 775 ? 24.240 -5.818 9.947 1.00 95.00 775 ILE A N 1
ATOM 5855 C CA . ILE A 1 775 ? 22.830 -5.881 10.329 1.00 95.00 775 ILE A CA 1
ATOM 5856 C C . ILE A 1 775 ? 21.949 -5.210 9.277 1.00 95.00 775 ILE A C 1
ATOM 5858 O O . ILE A 1 775 ? 22.399 -4.281 8.602 1.00 95.00 775 ILE A O 1
ATOM 5862 N N . PRO A 1 776 ? 20.711 -5.691 9.097 1.00 95.50 776 PRO A N 1
ATOM 5863 C CA . PRO A 1 776 ? 19.728 -4.931 8.362 1.00 95.50 776 PRO A CA 1
ATOM 5864 C C . PRO A 1 776 ? 19.240 -3.747 9.207 1.00 95.50 776 PRO A C 1
ATOM 5866 O O . PRO A 1 776 ? 19.447 -3.674 10.422 1.00 95.50 776 PRO A O 1
ATOM 5869 N N . SER A 1 777 ? 18.530 -2.857 8.541 1.00 96.25 777 SER A N 1
ATOM 5870 C CA . SER A 1 777 ? 18.044 -1.597 9.062 1.00 96.25 777 SER A CA 1
ATOM 5871 C C . SER A 1 777 ? 16.633 -1.325 8.575 1.00 96.25 777 SER A C 1
ATOM 5873 O O . SER A 1 777 ? 16.199 -1.834 7.546 1.00 96.25 777 SER A O 1
ATOM 5875 N N . THR A 1 778 ? 15.915 -0.495 9.316 1.00 97.56 778 THR A N 1
ATOM 5876 C CA . THR A 1 778 ? 14.564 -0.030 8.976 1.00 97.56 778 THR A CA 1
ATOM 5877 C C . THR A 1 778 ? 14.604 1.084 7.926 1.00 97.56 778 THR A C 1
ATOM 5879 O O . THR A 1 778 ? 14.266 2.237 8.188 1.00 97.56 778 THR A O 1
ATOM 5882 N N . ILE A 1 779 ? 15.062 0.728 6.727 1.00 96.94 779 ILE A N 1
ATOM 5883 C CA . ILE A 1 779 ? 15.185 1.597 5.553 1.00 96.94 779 ILE A CA 1
ATOM 5884 C C . ILE A 1 779 ? 14.326 1.007 4.435 1.00 96.94 779 ILE A C 1
ATOM 5886 O O . ILE A 1 779 ? 14.311 -0.205 4.218 1.00 96.94 779 ILE A O 1
ATOM 5890 N N . SER A 1 780 ? 13.629 1.868 3.705 1.00 93.44 780 SER A N 1
ATOM 5891 C CA . SER A 1 780 ? 12.923 1.491 2.490 1.00 93.44 780 SER A CA 1
ATOM 5892 C C . SER A 1 780 ? 13.920 1.176 1.360 1.00 93.44 780 SER A C 1
ATOM 5894 O O . SER A 1 780 ? 14.755 2.015 1.009 1.00 93.44 780 SER A O 1
ATOM 5896 N N . PRO A 1 781 ? 13.868 -0.018 0.746 1.00 87.94 781 PRO A N 1
ATOM 5897 C CA . PRO A 1 781 ? 14.858 -0.434 -0.250 1.00 87.94 781 PRO A CA 1
ATOM 5898 C C . PRO A 1 781 ? 14.750 0.319 -1.588 1.00 87.94 781 PRO A C 1
ATOM 5900 O O . PRO A 1 781 ? 15.725 0.363 -2.349 1.00 87.94 781 PRO A O 1
ATOM 5903 N N . SER A 1 782 ? 13.581 0.889 -1.903 1.00 84.94 782 SER A N 1
ATOM 5904 C CA . SER A 1 782 ? 13.307 1.549 -3.185 1.00 84.94 782 SER A CA 1
ATOM 5905 C C . SER A 1 782 ? 13.943 2.932 -3.283 1.00 84.94 782 SER A C 1
ATOM 5907 O O . SER A 1 782 ? 14.605 3.238 -4.274 1.00 84.94 782 SER A O 1
ATOM 5909 N N . ASP A 1 783 ? 13.769 3.740 -2.244 1.00 88.12 783 ASP A N 1
ATOM 5910 C CA . ASP A 1 783 ? 14.084 5.171 -2.196 1.00 88.12 783 ASP A CA 1
ATOM 5911 C C . ASP A 1 783 ? 15.082 5.528 -1.081 1.00 88.12 783 ASP A C 1
ATOM 5913 O O . ASP A 1 783 ? 15.497 6.678 -0.979 1.00 88.12 783 ASP A O 1
ATOM 5917 N N . ALA A 1 784 ? 15.520 4.538 -0.294 1.00 95.06 784 ALA A N 1
ATOM 5918 C CA . ALA A 1 784 ? 16.480 4.689 0.795 1.00 95.06 784 ALA A CA 1
ATOM 5919 C C . ALA A 1 784 ? 16.070 5.731 1.846 1.00 95.06 784 ALA A C 1
ATOM 5921 O O . ALA A 1 784 ? 16.922 6.433 2.384 1.00 95.06 784 ALA A O 1
ATOM 5922 N N . THR A 1 785 ? 14.776 5.814 2.155 1.00 95.62 785 THR A N 1
ATOM 5923 C CA . THR A 1 785 ? 14.234 6.635 3.245 1.00 95.62 785 THR A CA 1
ATOM 5924 C C . THR A 1 785 ? 13.971 5.795 4.496 1.00 95.62 785 THR A C 1
ATOM 5926 O O . THR A 1 785 ? 13.855 4.568 4.436 1.00 95.62 785 THR A O 1
ATOM 5929 N N . ARG A 1 786 ? 13.881 6.438 5.663 1.00 97.12 786 ARG A N 1
ATOM 5930 C CA . ARG A 1 786 ? 13.530 5.774 6.927 1.00 97.12 786 ARG A CA 1
ATOM 5931 C C . ARG A 1 786 ? 12.162 5.080 6.860 1.00 97.12 786 ARG A C 1
ATOM 5933 O O . ARG A 1 786 ? 11.142 5.700 6.557 1.00 97.12 786 ARG A O 1
ATOM 5940 N N . SER A 1 787 ? 12.117 3.832 7.319 1.00 97.12 787 SER A N 1
ATOM 5941 C CA . SER A 1 787 ? 10.885 3.088 7.589 1.00 97.12 787 SER A CA 1
ATOM 5942 C C . SER A 1 787 ? 10.565 3.114 9.090 1.00 97.12 787 SER A C 1
ATOM 5944 O O . SER A 1 787 ? 11.170 2.416 9.897 1.00 97.12 787 SER A O 1
ATOM 5946 N N . SER A 1 788 ? 9.621 3.958 9.499 1.00 98.25 788 SER A N 1
ATOM 5947 C CA . SER A 1 788 ? 9.171 4.096 10.886 1.00 98.25 788 SER A CA 1
ATOM 5948 C C . SER A 1 788 ? 7.809 3.429 11.084 1.00 98.25 788 SER A C 1
ATOM 5950 O O . SER A 1 788 ? 7.163 2.991 10.128 1.00 98.25 788 SER A O 1
ATOM 5952 N N . SER A 1 789 ? 7.321 3.376 12.326 1.00 98.50 789 SER A N 1
ATOM 5953 C CA . SER A 1 789 ? 5.953 2.897 12.571 1.00 98.50 789 SER A CA 1
ATOM 5954 C C . SER A 1 789 ? 4.911 3.799 11.903 1.00 98.50 789 SER A C 1
ATOM 5956 O O . SER A 1 789 ? 3.905 3.288 11.419 1.00 98.50 789 SER A O 1
ATOM 5958 N N . GLN A 1 790 ? 5.166 5.107 11.782 1.00 97.62 790 GLN A N 1
ATOM 5959 C CA . GLN A 1 790 ? 4.281 6.013 11.052 1.00 97.62 790 GLN A CA 1
ATOM 5960 C C . GLN A 1 790 ? 4.368 5.791 9.530 1.00 97.62 790 GLN A C 1
ATOM 5962 O O . GLN A 1 790 ? 3.329 5.599 8.895 1.00 97.62 790 GLN A O 1
ATOM 5967 N N . SER A 1 791 ? 5.566 5.730 8.941 1.00 94.19 791 SER A N 1
ATOM 5968 C CA . SER A 1 791 ? 5.699 5.613 7.477 1.00 94.19 791 SER A CA 1
ATOM 5969 C C . SER A 1 791 ? 5.336 4.221 6.955 1.00 94.19 791 SER A C 1
ATOM 5971 O O . SER A 1 791 ? 5.130 4.036 5.762 1.00 94.19 791 SER A O 1
ATOM 5973 N N . SER A 1 792 ? 5.199 3.251 7.863 1.00 94.19 792 SER A N 1
ATOM 5974 C CA . SER A 1 792 ? 4.826 1.872 7.545 1.00 94.19 792 SER A CA 1
ATOM 5975 C C . SER A 1 792 ? 3.391 1.557 7.963 1.00 94.19 792 SER A C 1
ATOM 5977 O O . SER A 1 792 ? 2.509 1.391 7.127 1.00 94.19 792 SER A O 1
ATOM 5979 N N . PHE A 1 793 ? 3.129 1.499 9.271 1.00 96.19 793 PHE A N 1
ATOM 5980 C CA . PHE A 1 793 ? 1.837 1.057 9.791 1.00 96.19 793 PHE A CA 1
ATOM 5981 C C . PHE A 1 793 ? 0.779 2.152 9.683 1.00 96.19 793 PHE A C 1
ATOM 5983 O O . PHE A 1 793 ? -0.317 1.860 9.215 1.00 96.19 793 PHE A O 1
ATOM 5990 N N . LEU A 1 794 ? 1.089 3.397 10.078 1.00 94.31 794 LEU A N 1
ATOM 5991 C CA . LEU A 1 794 ? 0.096 4.477 10.013 1.00 94.31 794 LEU A CA 1
ATOM 5992 C C . LEU A 1 794 ? -0.244 4.850 8.574 1.00 94.31 794 LEU A C 1
ATOM 5994 O O . LEU A 1 794 ? -1.410 5.035 8.265 1.00 94.31 794 LEU A O 1
ATOM 5998 N N . THR A 1 795 ? 0.750 4.930 7.691 1.00 86.50 795 THR A N 1
ATOM 5999 C CA . THR A 1 795 ? 0.515 5.234 6.270 1.00 86.50 795 THR A CA 1
ATOM 6000 C C . THR A 1 795 ? -0.421 4.209 5.631 1.00 86.50 795 THR A C 1
ATOM 6002 O O . THR A 1 795 ? -1.304 4.581 4.867 1.00 86.50 795 THR A O 1
ATOM 6005 N N . GLN A 1 796 ? -0.296 2.931 5.998 1.00 82.44 796 GLN A N 1
ATOM 6006 C CA . GLN A 1 796 ? -1.228 1.897 5.554 1.00 82.44 796 GLN A CA 1
ATOM 6007 C C . GLN A 1 796 ? -2.608 2.008 6.231 1.00 82.44 796 GLN A C 1
ATOM 6009 O O . GLN A 1 796 ? -3.629 1.797 5.580 1.00 82.44 796 GLN A O 1
ATOM 6014 N N . SER A 1 797 ? -2.661 2.296 7.535 1.00 87.19 797 SER A N 1
ATOM 6015 C CA . SER A 1 797 ? -3.892 2.194 8.332 1.00 87.19 797 SER A CA 1
ATOM 6016 C C . SER A 1 797 ? -4.712 3.478 8.442 1.00 87.19 797 SER A C 1
ATOM 6018 O O . SER A 1 797 ? -5.880 3.412 8.819 1.00 87.19 797 SER A O 1
ATOM 6020 N N . ILE A 1 798 ? -4.154 4.643 8.096 1.00 82.56 798 ILE A N 1
ATOM 6021 C CA . ILE A 1 798 ? -4.863 5.936 8.125 1.00 82.56 798 ILE A CA 1
ATOM 6022 C C . ILE A 1 798 ? -6.060 5.955 7.166 1.00 82.56 798 ILE A C 1
ATOM 6024 O O . ILE A 1 798 ? -7.030 6.687 7.372 1.00 82.56 798 ILE A O 1
ATOM 6028 N N . GLU A 1 799 ? -6.012 5.094 6.152 1.00 77.12 799 GLU A N 1
ATOM 6029 C CA . GLU A 1 799 ? -7.089 4.884 5.196 1.00 77.12 799 GLU A CA 1
ATOM 6030 C C . GLU A 1 799 ? -8.280 4.123 5.791 1.00 77.12 799 GLU A C 1
ATOM 6032 O O . GLU A 1 799 ? -9.390 4.188 5.252 1.00 77.12 799 GLU A O 1
ATOM 6037 N N . TYR A 1 800 ? -8.097 3.451 6.934 1.00 81.31 800 TYR A N 1
ATOM 6038 C CA . TYR A 1 800 ? -9.179 2.762 7.617 1.00 81.31 800 TYR A CA 1
ATOM 6039 C C . TYR A 1 800 ? -10.173 3.774 8.218 1.00 81.31 800 TYR A C 1
ATOM 6041 O O . TYR A 1 800 ? -9.797 4.675 8.977 1.00 81.31 800 TYR A O 1
ATOM 6049 N N . PRO A 1 801 ? -11.482 3.641 7.928 1.00 80.31 801 PRO A N 1
ATOM 6050 C CA . PRO A 1 801 ? -12.486 4.613 8.363 1.00 80.31 801 PRO A CA 1
ATOM 6051 C C . PRO A 1 801 ? -12.691 4.641 9.886 1.00 80.31 801 PRO A C 1
ATOM 6053 O O . PRO A 1 801 ? -13.255 5.597 10.414 1.00 80.31 801 PRO A O 1
ATOM 6056 N N . ASN A 1 802 ? -12.242 3.605 10.595 1.00 87.38 802 ASN A N 1
ATOM 6057 C CA . ASN A 1 802 ? -12.384 3.424 12.036 1.00 87.38 802 ASN A CA 1
ATOM 6058 C C . ASN A 1 802 ? -11.148 3.845 12.854 1.00 87.38 802 ASN A C 1
ATOM 6060 O O . ASN A 1 802 ? -11.214 3.751 14.078 1.00 87.38 802 ASN A O 1
ATOM 6064 N N . LEU A 1 803 ? -10.062 4.333 12.239 1.00 94.00 803 LEU A N 1
ATOM 6065 C CA . LEU A 1 803 ? -8.877 4.845 12.946 1.00 94.00 803 LEU A CA 1
ATOM 6066 C C . LEU A 1 803 ? -8.815 6.376 12.896 1.00 94.00 803 LEU A C 1
ATOM 6068 O O . LEU A 1 803 ? -8.847 6.950 11.817 1.00 94.00 803 LEU A O 1
ATOM 6072 N N . VAL A 1 804 ? -8.699 7.062 14.032 1.00 96.06 804 VAL A N 1
ATOM 6073 C CA . VAL A 1 804 ? -8.552 8.529 14.086 1.00 96.06 804 VAL A CA 1
ATOM 6074 C C . VAL A 1 804 ? -7.276 8.921 14.818 1.00 96.06 804 VAL A C 1
ATOM 6076 O O . VAL A 1 804 ? -6.983 8.389 15.882 1.00 96.06 804 VAL A O 1
ATOM 6079 N N . VAL A 1 805 ? -6.533 9.888 14.285 1.00 97.81 805 VAL A N 1
ATOM 6080 C CA . VAL A 1 805 ? -5.299 10.398 14.895 1.00 97.81 805 VAL A CA 1
ATOM 6081 C C . VAL A 1 805 ? -5.478 11.845 15.343 1.00 97.81 805 VAL A C 1
ATOM 6083 O O . VAL A 1 805 ? -5.841 12.715 14.558 1.00 97.81 805 VAL A O 1
ATOM 6086 N N . TYR A 1 806 ? -5.182 12.125 16.605 1.00 97.62 806 TYR A N 1
ATOM 6087 C CA . TYR A 1 806 ? -5.079 13.471 17.154 1.00 97.62 806 TYR A CA 1
ATOM 6088 C C . TYR A 1 806 ? -3.595 13.813 17.288 1.00 97.62 806 TYR A C 1
ATOM 6090 O O . TYR A 1 806 ? -2.924 13.309 18.185 1.00 97.62 806 TYR A O 1
ATOM 6098 N N . THR A 1 807 ? -3.075 14.637 16.380 1.00 95.81 807 THR A N 1
ATOM 6099 C CA . THR A 1 807 ? -1.694 15.147 16.426 1.00 95.81 807 THR A CA 1
ATOM 6100 C C . THR A 1 807 ? -1.607 16.431 17.238 1.00 95.81 807 THR A C 1
ATOM 6102 O O . THR A 1 807 ? -2.599 17.152 17.360 1.00 95.81 807 THR A O 1
ATOM 6105 N N . GLN A 1 808 ? -0.412 16.772 17.727 1.00 95.56 808 GLN A N 1
ATOM 6106 C CA . GLN A 1 808 ? -0.193 17.943 18.588 1.00 95.56 808 GLN A CA 1
ATOM 6107 C C . GLN A 1 808 ? -1.134 17.953 19.810 1.00 95.56 808 GLN A C 1
ATOM 6109 O O . GLN A 1 808 ? -1.591 18.999 20.280 1.00 95.56 808 GLN A O 1
ATOM 6114 N N . ALA A 1 809 ? -1.470 16.764 20.302 1.00 97.00 809 ALA A N 1
ATOM 6115 C CA . ALA A 1 809 ? -2.451 16.512 21.339 1.00 97.00 809 ALA A CA 1
ATOM 6116 C C . ALA A 1 809 ? -1.769 15.804 22.511 1.00 97.00 809 ALA A C 1
ATOM 6118 O O . ALA A 1 809 ? -1.429 14.624 22.454 1.00 97.00 809 ALA A O 1
ATOM 6119 N N . ARG A 1 810 ? -1.535 16.540 23.599 1.00 97.19 810 ARG A N 1
ATOM 6120 C CA . ARG A 1 810 ? -0.865 16.017 24.790 1.00 97.19 810 ARG A CA 1
ATOM 6121 C C . ARG A 1 810 ? -1.898 15.426 25.744 1.00 97.19 810 ARG A C 1
ATOM 6123 O O . ARG A 1 810 ? -2.801 16.130 26.193 1.00 97.19 810 ARG A O 1
ATOM 6130 N N . ALA A 1 811 ? -1.743 14.156 26.103 1.00 98.12 811 ALA A N 1
ATOM 6131 C CA . ALA A 1 811 ? -2.504 13.578 27.205 1.00 98.12 811 ALA A CA 1
ATOM 6132 C C . ALA A 1 811 ? -2.075 14.212 28.542 1.00 98.12 811 ALA A C 1
ATOM 6134 O O . ALA A 1 811 ? -0.887 14.367 28.821 1.00 98.12 811 ALA A O 1
ATOM 6135 N N . ASN A 1 812 ? -3.051 14.589 29.367 1.00 97.56 812 ASN A N 1
ATOM 6136 C CA . ASN A 1 812 ? -2.838 15.136 30.707 1.00 97.56 812 ASN A CA 1
ATOM 6137 C C . ASN A 1 812 ? -2.912 14.047 31.779 1.00 97.56 812 ASN A C 1
ATOM 6139 O O . ASN A 1 812 ? -2.081 13.995 32.679 1.00 97.56 812 ASN A O 1
ATOM 6143 N N . ARG A 1 813 ? -3.949 13.209 31.696 1.00 97.69 813 ARG A N 1
ATOM 6144 C CA . ARG A 1 813 ? -4.220 12.093 32.608 1.00 97.69 813 ARG A CA 1
ATOM 6145 C C . ARG A 1 813 ? -5.297 11.185 32.028 1.00 97.69 813 ARG A C 1
ATOM 6147 O O . ARG A 1 813 ? -6.127 11.624 31.227 1.00 97.69 813 ARG A O 1
ATOM 6154 N N . ILE A 1 814 ? -5.307 9.946 32.487 1.00 98.81 814 ILE A N 1
ATOM 6155 C CA . ILE A 1 814 ? -6.364 8.966 32.266 1.00 98.81 814 ILE A CA 1
ATOM 6156 C C . ILE A 1 814 ? -7.503 9.262 33.250 1.00 98.81 814 ILE A C 1
ATOM 6158 O O . ILE A 1 814 ? -7.275 9.618 34.407 1.00 98.81 814 ILE A O 1
ATOM 6162 N N . LEU A 1 815 ? -8.738 9.154 32.771 1.00 98.62 815 LEU A N 1
ATOM 6163 C CA . LEU A 1 815 ? -9.953 9.388 33.543 1.00 98.62 815 LEU A CA 1
ATOM 6164 C C . LEU A 1 815 ? -10.549 8.055 33.992 1.00 98.62 815 LEU A C 1
ATOM 6166 O O . LEU A 1 815 ? -10.658 7.124 33.193 1.00 98.62 815 LEU A O 1
ATOM 6170 N N . PHE A 1 816 ? -11.001 7.981 35.242 1.00 98.62 816 PHE A N 1
ATOM 6171 C CA . PHE A 1 816 ? -11.542 6.761 35.840 1.00 98.62 816 PHE A CA 1
ATOM 6172 C C . PHE A 1 816 ? -12.988 6.930 36.307 1.00 98.62 816 PHE A C 1
ATOM 6174 O O . PHE A 1 816 ? -13.354 7.964 36.866 1.00 98.62 816 PHE A O 1
ATOM 6181 N N . ASN A 1 817 ? -13.781 5.871 36.136 1.00 96.94 817 ASN A N 1
ATOM 6182 C CA . ASN A 1 817 ? -15.028 5.652 36.861 1.00 96.94 817 ASN A CA 1
ATOM 6183 C C . ASN A 1 817 ? -14.797 4.525 37.880 1.00 96.94 817 ASN A C 1
ATOM 6185 O O . ASN A 1 817 ? -14.696 3.352 37.511 1.00 96.94 817 ASN A O 1
ATOM 6189 N N . GLY A 1 818 ? -14.628 4.882 39.155 1.00 96.38 818 GLY A N 1
ATOM 6190 C CA . GLY A 1 818 ? -14.097 3.955 40.154 1.00 96.38 818 GLY A CA 1
ATOM 6191 C C . GLY A 1 818 ? -12.676 3.524 39.780 1.00 96.38 818 GLY A C 1
ATOM 6192 O O . GLY A 1 818 ? -11.780 4.359 39.719 1.00 96.38 818 GLY A O 1
ATOM 6193 N N . THR A 1 819 ? -12.479 2.236 39.496 1.00 97.25 819 THR A N 1
ATOM 6194 C CA . THR A 1 819 ? -11.193 1.667 39.047 1.00 97.25 819 THR A CA 1
ATOM 6195 C C . THR A 1 819 ? -11.170 1.314 37.555 1.00 97.25 819 THR A C 1
ATOM 6197 O O . THR A 1 819 ? -10.205 0.716 37.082 1.00 97.25 819 THR A O 1
ATOM 6200 N N . VAL A 1 820 ? -12.208 1.679 36.794 1.00 98.56 820 VAL A N 1
ATOM 6201 C CA . VAL A 1 820 ? -12.301 1.416 35.349 1.00 98.56 820 VAL A CA 1
ATOM 6202 C C . VAL A 1 820 ? -11.854 2.651 34.569 1.00 98.56 820 VAL A C 1
ATOM 6204 O O . VAL A 1 820 ? -12.432 3.729 34.734 1.00 98.56 820 VAL A O 1
ATOM 6207 N N . ALA A 1 821 ? -10.836 2.512 33.719 1.00 98.62 821 ALA A N 1
ATOM 6208 C CA . ALA A 1 821 ? -10.412 3.581 32.821 1.00 98.62 821 ALA A CA 1
ATOM 6209 C C . ALA A 1 821 ? -11.509 3.862 31.781 1.00 98.62 821 ALA A C 1
ATOM 6211 O O . ALA A 1 821 ? -12.038 2.953 31.149 1.00 98.62 821 ALA A O 1
ATOM 6212 N N . SER A 1 822 ? -11.864 5.135 31.626 1.00 98.12 822 SER A N 1
ATOM 6213 C CA . SER A 1 822 ? -13.038 5.587 30.858 1.00 98.12 822 SER A CA 1
ATOM 6214 C C . SER A 1 822 ? -12.699 6.565 29.731 1.00 98.12 822 SER A C 1
ATOM 6216 O O . SER A 1 822 ? -13.538 6.879 28.887 1.00 98.12 822 SER A O 1
ATOM 6218 N N . GLY A 1 823 ? -11.466 7.066 29.694 1.00 98.06 823 GLY A N 1
ATOM 6219 C CA . GLY A 1 823 ? -11.029 8.032 28.699 1.00 98.06 823 GLY A CA 1
ATOM 6220 C C . GLY A 1 823 ? -9.766 8.762 29.108 1.00 98.06 823 GLY A C 1
ATOM 6221 O O . GLY A 1 823 ? -9.096 8.399 30.075 1.00 98.06 823 GLY A O 1
ATOM 6222 N N . VAL A 1 824 ? -9.454 9.815 28.365 1.00 98.69 824 VAL A N 1
ATOM 6223 C CA . VAL A 1 824 ? -8.228 10.596 28.507 1.00 98.69 824 VAL A CA 1
ATOM 6224 C C . VAL A 1 824 ? -8.575 12.075 28.444 1.00 98.69 824 VAL A C 1
ATOM 6226 O O . VAL A 1 824 ? -9.307 12.511 27.556 1.00 98.69 824 VAL A O 1
ATOM 6229 N N . SER A 1 825 ? -8.036 12.852 29.382 1.00 98.25 825 SER A N 1
ATOM 6230 C CA . SER A 1 825 ? -8.025 14.311 29.278 1.00 98.25 825 SER A CA 1
ATOM 6231 C C . SER A 1 825 ? -6.870 14.735 28.379 1.00 98.25 825 SER A C 1
ATOM 6233 O O . SER A 1 825 ? -5.728 14.342 28.624 1.00 98.25 825 SER A O 1
ATOM 6235 N N . VAL A 1 826 ? -7.161 15.536 27.358 1.00 97.94 826 VAL A N 1
ATOM 6236 C CA . VAL A 1 826 ? -6.220 15.918 26.299 1.00 97.94 826 VAL A CA 1
ATOM 6237 C C . VAL A 1 826 ? -6.141 17.438 26.191 1.00 97.94 826 VAL A C 1
ATOM 6239 O O . VAL A 1 826 ? -7.135 18.128 26.413 1.00 97.94 826 VAL A O 1
ATOM 6242 N N . ALA A 1 827 ? -4.960 17.957 25.851 1.00 95.88 827 ALA A N 1
ATOM 6243 C CA . ALA A 1 827 ? -4.728 19.366 25.565 1.00 95.88 827 ALA A CA 1
ATOM 6244 C C . ALA A 1 827 ? -4.010 19.566 24.221 1.00 95.88 827 ALA A C 1
ATOM 6246 O O . ALA A 1 827 ? -2.969 18.956 23.975 1.00 95.88 827 ALA A O 1
ATOM 6247 N N . THR A 1 828 ? -4.505 20.492 23.401 1.00 94.50 828 THR A N 1
ATOM 6248 C CA . THR A 1 828 ? -3.854 20.957 22.164 1.00 94.50 828 THR A CA 1
ATOM 6249 C C . THR A 1 828 ? -3.789 22.475 22.189 1.00 94.50 828 THR A C 1
ATOM 6251 O O . THR A 1 828 ? -4.827 23.125 22.240 1.00 94.50 828 THR A O 1
ATOM 6254 N N . GLN A 1 829 ? -2.582 23.054 22.171 1.00 88.38 829 GLN A N 1
ATOM 6255 C CA . GLN A 1 829 ? -2.371 24.514 22.115 1.00 88.38 829 GLN A CA 1
ATOM 6256 C C . GLN A 1 829 ? -3.225 25.311 23.132 1.00 88.38 829 GLN A C 1
ATOM 6258 O O . GLN A 1 829 ? -3.789 26.356 22.821 1.00 88.38 829 GLN A O 1
ATOM 6263 N N . GLY A 1 830 ? -3.358 24.792 24.359 1.00 86.94 830 GLY A N 1
ATOM 6264 C CA . GLY A 1 830 ? -4.146 25.409 25.436 1.00 86.94 830 GLY A CA 1
ATOM 6265 C C . GLY A 1 830 ? -5.644 25.069 25.444 1.00 86.94 830 GLY A C 1
ATOM 6266 O O . GLY A 1 830 ? -6.332 25.410 26.403 1.00 86.94 830 GLY A O 1
ATOM 6267 N N . VAL A 1 831 ? -6.152 24.359 24.434 1.00 93.38 831 VAL A N 1
ATOM 6268 C CA . VAL A 1 831 ? -7.538 23.874 24.372 1.00 93.38 831 VAL A CA 1
ATOM 6269 C C . VAL A 1 831 ? -7.632 22.484 24.995 1.00 93.38 831 VAL A C 1
ATOM 6271 O O . VAL A 1 831 ? -6.939 21.569 24.556 1.00 93.38 831 VAL A O 1
ATOM 6274 N N . ASN A 1 832 ? -8.506 22.320 25.992 1.00 95.38 832 ASN A N 1
ATOM 6275 C CA . ASN A 1 832 ? -8.745 21.044 26.670 1.00 95.38 832 ASN A CA 1
ATOM 6276 C C . ASN A 1 832 ? -10.017 20.364 26.152 1.00 95.38 832 ASN A C 1
ATOM 6278 O O . ASN A 1 832 ? -11.026 21.030 25.938 1.00 95.38 832 ASN A O 1
ATOM 6282 N N . PHE A 1 833 ? -9.967 19.044 26.005 1.00 97.62 833 PHE A N 1
ATOM 6283 C CA . PHE A 1 833 ? -11.094 18.197 25.609 1.00 97.62 833 PHE A CA 1
ATOM 6284 C C . PHE A 1 833 ? -10.880 16.763 26.115 1.00 97.62 833 PHE A C 1
ATOM 6286 O O . PHE A 1 833 ? -9.815 16.421 26.646 1.00 97.62 833 PHE A O 1
ATOM 6293 N N . THR A 1 834 ? -11.904 15.929 25.986 1.00 98.38 834 THR A N 1
ATOM 6294 C CA . THR A 1 834 ? -11.923 14.550 26.476 1.00 98.38 834 THR A CA 1
ATOM 6295 C C . THR A 1 834 ? -12.099 13.565 25.333 1.00 98.38 834 THR A C 1
ATOM 6297 O O . THR A 1 834 ? -13.015 13.680 24.524 1.00 98.38 834 THR A O 1
ATOM 6300 N N . ILE A 1 835 ? -11.256 12.535 25.313 1.00 98.56 835 ILE A N 1
ATOM 6301 C CA . ILE A 1 835 ? -11.410 11.395 24.411 1.00 98.56 835 ILE A CA 1
ATOM 6302 C C . ILE A 1 835 ? -11.775 10.166 25.244 1.00 98.56 835 ILE A C 1
ATOM 6304 O O . ILE A 1 835 ? -10.944 9.625 25.973 1.00 98.56 835 ILE A O 1
ATOM 6308 N N . SER A 1 836 ? -13.037 9.752 25.179 1.00 98.38 836 SER A N 1
ATOM 6309 C CA . SER A 1 836 ? -13.580 8.628 25.946 1.00 98.38 836 SER A CA 1
ATOM 6310 C C . SER A 1 836 ? -13.280 7.283 25.286 1.00 98.38 836 SER A C 1
ATOM 6312 O O . SER A 1 836 ? -13.354 7.158 24.063 1.00 98.38 836 SER A O 1
ATOM 6314 N N . ALA A 1 837 ? -13.024 6.261 26.102 1.00 97.94 837 ALA A N 1
ATOM 6315 C CA . ALA A 1 837 ? -12.836 4.877 25.675 1.00 97.94 837 ALA A CA 1
ATOM 6316 C C . ALA A 1 837 ? -14.005 4.010 26.167 1.00 97.94 837 ALA A C 1
ATOM 6318 O O . ALA A 1 837 ? -14.331 4.031 27.353 1.00 97.94 837 ALA A O 1
ATOM 6319 N N . ARG A 1 838 ? -14.638 3.243 25.272 1.00 96.56 838 ARG A N 1
ATOM 6320 C CA . ARG A 1 838 ? -15.731 2.315 25.624 1.00 96.56 838 ARG A CA 1
ATOM 6321 C C . ARG A 1 838 ? -15.229 0.948 26.076 1.00 96.56 838 ARG A C 1
ATOM 6323 O O . ARG A 1 838 ? -15.953 0.262 26.791 1.00 96.56 838 ARG A O 1
ATOM 6330 N N . LYS A 1 839 ? -14.033 0.541 25.640 1.00 95.38 839 LYS A N 1
ATOM 6331 C CA . LYS A 1 839 ? -13.424 -0.746 25.995 1.00 95.38 839 LYS A CA 1
ATOM 6332 C C . LYS A 1 839 ? -12.154 -0.552 26.803 1.00 95.38 839 LYS A C 1
ATOM 6334 O O . LYS A 1 839 ? -12.133 -0.902 27.977 1.00 95.38 839 LYS A O 1
ATOM 6339 N N . GLU A 1 840 ? -11.108 -0.003 26.188 1.00 98.00 840 GLU A N 1
ATOM 6340 C CA . GLU A 1 840 ? -9.806 0.121 26.847 1.00 98.00 840 GLU A CA 1
ATOM 6341 C C . GLU A 1 840 ? -9.070 1.408 26.461 1.00 98.00 840 GLU A C 1
ATOM 6343 O O . GLU A 1 840 ? -9.101 1.861 25.313 1.00 98.00 840 GLU A O 1
ATOM 6348 N N . VAL A 1 841 ? -8.355 1.964 27.435 1.00 98.88 841 VAL A N 1
ATOM 6349 C CA . VAL A 1 841 ? -7.275 2.925 27.226 1.00 98.88 841 VAL A CA 1
ATOM 6350 C C . VAL A 1 841 ? -5.958 2.151 27.170 1.00 98.88 841 VAL A C 1
ATOM 6352 O O . VAL A 1 841 ? -5.700 1.277 27.997 1.00 98.88 841 VAL A O 1
ATOM 6355 N N . ILE A 1 842 ? -5.105 2.468 26.203 1.00 98.81 842 ILE A N 1
ATOM 6356 C CA . ILE A 1 842 ? -3.811 1.812 26.001 1.00 98.81 842 ILE A CA 1
ATOM 6357 C C . ILE A 1 842 ? -2.732 2.886 26.043 1.00 98.81 842 ILE A C 1
ATOM 6359 O O . ILE A 1 842 ? -2.696 3.780 25.204 1.00 98.81 842 ILE A O 1
ATOM 6363 N N . LEU A 1 843 ? -1.864 2.826 27.043 1.00 98.75 843 LEU A N 1
ATOM 6364 C CA . LEU A 1 843 ? -0.790 3.786 27.247 1.00 98.75 843 LEU A CA 1
ATOM 6365 C C . LEU A 1 843 ? 0.496 3.310 26.558 1.00 98.75 843 LEU A C 1
ATOM 6367 O O . LEU A 1 843 ? 1.048 2.276 26.911 1.00 98.75 843 LEU A O 1
ATOM 6371 N N . SER A 1 844 ? 0.980 4.084 25.596 1.00 98.69 844 SER A N 1
ATOM 6372 C CA . SER A 1 844 ? 2.169 3.825 24.773 1.00 98.69 844 SER A CA 1
ATOM 6373 C C . SER A 1 844 ? 3.068 5.070 24.679 1.00 98.69 844 SER A C 1
ATOM 6375 O O . SER A 1 844 ? 3.653 5.358 23.632 1.00 98.69 844 SER A O 1
ATOM 6377 N N . ALA A 1 845 ? 3.168 5.839 25.769 1.00 98.06 845 ALA A N 1
ATOM 6378 C CA . ALA A 1 845 ? 3.899 7.109 25.828 1.00 98.06 845 ALA A CA 1
ATOM 6379 C C . ALA A 1 845 ? 5.426 6.938 26.004 1.00 98.06 845 ALA A C 1
ATOM 6381 O O . ALA A 1 845 ? 6.184 7.910 25.991 1.00 98.06 845 ALA A O 1
ATOM 6382 N N . GLY A 1 846 ? 5.904 5.700 26.136 1.00 97.44 846 GLY A N 1
ATOM 6383 C CA . GLY A 1 846 ? 7.318 5.369 26.258 1.00 97.44 846 GLY A CA 1
ATOM 6384 C C . GLY A 1 846 ? 7.860 5.474 27.684 1.00 97.44 846 GLY A C 1
ATOM 6385 O O . GLY A 1 846 ? 7.193 5.916 28.616 1.00 97.44 846 GLY A O 1
ATOM 6386 N N . VAL A 1 847 ? 9.124 5.076 27.842 1.00 98.06 847 VAL A N 1
ATOM 6387 C CA . VAL A 1 847 ? 9.755 4.782 29.141 1.00 98.06 847 VAL A CA 1
ATOM 6388 C C . VAL A 1 847 ? 9.697 5.909 30.181 1.00 98.06 847 VAL A C 1
ATOM 6390 O O . VAL A 1 847 ? 9.577 5.621 31.369 1.00 98.06 847 VAL A O 1
ATOM 6393 N N . PHE A 1 848 ? 9.736 7.179 29.779 1.00 98.56 848 PHE A N 1
ATOM 6394 C CA . PHE A 1 848 ? 9.689 8.304 30.723 1.00 98.56 848 PHE A CA 1
ATOM 6395 C C . PHE A 1 848 ? 8.270 8.830 30.967 1.00 98.56 848 PHE A C 1
ATOM 6397 O O . PHE A 1 848 ? 7.923 9.160 32.100 1.00 98.56 848 PHE A O 1
ATOM 6404 N N . HIS A 1 849 ? 7.427 8.865 29.933 1.00 98.62 849 HIS A N 1
ATOM 6405 C CA . HIS A 1 849 ? 6.104 9.488 30.009 1.00 98.62 849 HIS A CA 1
ATOM 6406 C C . HIS A 1 849 ? 4.988 8.513 30.410 1.00 98.62 849 HIS A C 1
ATOM 6408 O O . HIS A 1 849 ? 4.016 8.938 31.029 1.00 98.62 849 HIS A O 1
ATOM 6414 N N . SER A 1 850 ? 5.120 7.209 30.145 1.00 98.75 850 SER A N 1
ATOM 6415 C CA . SER A 1 850 ? 4.165 6.200 30.628 1.00 98.75 850 SER A CA 1
ATOM 6416 C C . SER A 1 850 ? 4.084 6.141 32.163 1.00 98.75 850 SER A C 1
ATOM 6418 O O . SER A 1 850 ? 2.984 6.321 32.693 1.00 98.75 850 SER A O 1
ATOM 6420 N N . PRO A 1 851 ? 5.191 6.008 32.927 1.00 98.75 851 PRO A N 1
ATOM 6421 C CA . PRO A 1 851 ? 5.109 6.060 34.389 1.00 98.75 851 PRO A CA 1
ATOM 6422 C C . PRO A 1 851 ? 4.637 7.429 34.905 1.00 98.75 851 PRO A C 1
ATOM 6424 O O . PRO A 1 851 ? 3.881 7.483 35.874 1.00 98.75 851 PRO A O 1
ATOM 6427 N N . GLN A 1 852 ? 5.026 8.532 34.251 1.00 98.69 852 GLN A N 1
ATOM 6428 C CA . GLN A 1 852 ? 4.527 9.871 34.580 1.00 98.69 852 GLN A CA 1
ATOM 6429 C C . GLN A 1 852 ? 3.002 9.947 34.459 1.00 98.69 852 GLN A C 1
ATOM 6431 O O . GLN A 1 852 ? 2.340 10.374 35.402 1.00 98.69 852 GLN A O 1
ATOM 6436 N N . LEU A 1 853 ? 2.437 9.518 33.329 1.00 98.69 853 LEU A N 1
ATOM 6437 C CA . LEU A 1 853 ? 0.997 9.573 33.095 1.00 98.69 853 LEU A CA 1
ATOM 6438 C C . LEU A 1 853 ? 0.219 8.644 34.026 1.00 98.69 853 LEU A C 1
ATOM 6440 O O . LEU A 1 853 ? -0.857 9.036 34.475 1.00 98.69 853 LEU A O 1
ATOM 6444 N N . LEU A 1 854 ? 0.754 7.471 34.381 1.00 98.88 854 LEU A N 1
ATOM 6445 C CA . LEU A 1 854 ? 0.156 6.637 35.429 1.00 98.88 854 LEU A CA 1
ATOM 6446 C C . LEU A 1 854 ? 0.078 7.401 36.759 1.00 98.88 854 LEU A C 1
ATOM 6448 O O . LEU A 1 854 ? -1.012 7.510 37.327 1.00 98.88 854 LEU A O 1
ATOM 6452 N N . MET A 1 855 ? 1.183 8.015 37.204 1.00 98.81 855 MET A N 1
ATOM 6453 C CA . MET A 1 855 ? 1.205 8.778 38.458 1.00 98.81 855 MET A CA 1
ATOM 6454 C C . MET A 1 855 ? 0.239 9.967 38.426 1.00 98.81 855 MET A C 1
ATOM 6456 O O . MET A 1 855 ? -0.542 10.147 39.355 1.00 98.81 855 MET A O 1
ATOM 6460 N N . LEU A 1 856 ? 0.214 10.738 37.335 1.00 98.69 856 LEU A N 1
ATOM 6461 C CA . LEU A 1 856 ? -0.722 11.857 37.146 1.00 98.69 856 LEU A CA 1
ATOM 6462 C C . LEU A 1 856 ? -2.197 11.422 37.126 1.00 98.69 856 LEU A C 1
ATOM 6464 O O . LEU A 1 856 ? -3.094 12.235 37.358 1.00 98.69 856 LEU A O 1
ATOM 6468 N N . SER A 1 857 ? -2.448 10.138 36.873 1.00 98.75 857 SER A N 1
ATOM 6469 C CA . SER A 1 857 ? -3.781 9.531 36.855 1.00 98.75 857 SER A CA 1
ATOM 6470 C C . SER A 1 857 ? -4.145 8.821 38.165 1.00 98.75 857 SER A C 1
ATOM 6472 O O . SER A 1 857 ? -5.182 8.167 38.232 1.00 98.75 857 SER A O 1
ATOM 6474 N N . GLY A 1 858 ? -3.312 8.939 39.206 1.00 98.50 858 GLY A N 1
ATOM 6475 C CA . GLY A 1 858 ? -3.555 8.321 40.511 1.00 98.50 858 GLY A CA 1
ATOM 6476 C C . GLY A 1 858 ? -3.075 6.875 40.641 1.00 98.50 858 GLY A C 1
ATOM 6477 O O . GLY A 1 858 ? -3.491 6.184 41.570 1.00 98.50 858 GLY A O 1
ATOM 6478 N N . ILE A 1 859 ? -2.216 6.402 39.733 1.00 98.75 859 ILE A N 1
ATOM 6479 C CA . ILE A 1 859 ? -1.630 5.056 39.765 1.00 98.75 859 ILE A CA 1
ATOM 6480 C C . ILE A 1 859 ? -0.119 5.167 39.975 1.00 98.75 859 ILE A C 1
ATOM 6482 O O . ILE A 1 859 ? 0.611 5.619 39.097 1.00 98.75 859 ILE A O 1
ATOM 6486 N N . GLY A 1 860 ? 0.376 4.740 41.131 1.00 98.12 860 GLY A N 1
ATOM 6487 C CA . GLY A 1 860 ? 1.804 4.804 41.443 1.00 98.12 860 GLY A CA 1
ATOM 6488 C C . GLY A 1 860 ? 2.086 4.818 42.942 1.00 98.12 860 GLY A C 1
ATOM 6489 O O . GLY A 1 860 ? 1.170 4.555 43.719 1.00 98.12 860 GLY A O 1
ATOM 6490 N N . PRO A 1 861 ? 3.324 5.134 43.371 1.00 98.12 861 PRO A N 1
ATOM 6491 C CA . PRO A 1 861 ? 3.685 5.121 44.785 1.00 98.12 861 PRO A CA 1
ATOM 6492 C C . PRO A 1 861 ? 2.837 6.112 45.592 1.00 98.12 861 PRO A C 1
ATOM 6494 O O . PRO A 1 861 ? 2.908 7.325 45.367 1.00 98.12 861 PRO A O 1
ATOM 6497 N N . SER A 1 862 ? 2.076 5.617 46.570 1.00 97.62 862 SER A N 1
ATOM 6498 C CA . SER A 1 862 ? 1.163 6.424 47.398 1.00 97.62 862 SER A CA 1
ATOM 6499 C C . SER A 1 862 ? 1.818 7.650 48.044 1.00 97.62 862 SER A C 1
ATOM 6501 O O . SER A 1 862 ? 1.201 8.716 48.128 1.00 97.62 862 SER A O 1
ATOM 6503 N N . THR A 1 863 ? 3.087 7.545 48.445 1.00 97.25 863 THR A N 1
ATOM 6504 C CA . THR A 1 863 ? 3.868 8.658 49.011 1.00 97.25 863 THR A CA 1
ATOM 6505 C C . THR A 1 863 ? 4.119 9.780 48.001 1.00 97.25 863 THR A C 1
ATOM 6507 O O . THR A 1 863 ? 4.022 10.956 48.355 1.00 97.25 863 THR A O 1
ATOM 6510 N N . THR A 1 864 ? 4.398 9.438 46.742 1.00 98.06 864 THR A N 1
ATOM 6511 C CA . THR A 1 864 ? 4.566 10.401 45.645 1.00 98.06 864 THR A CA 1
ATOM 6512 C C . THR A 1 864 ? 3.233 11.047 45.288 1.00 98.06 864 THR A C 1
ATOM 6514 O O . THR A 1 864 ? 3.158 12.268 45.181 1.00 98.06 864 THR A O 1
ATOM 6517 N N . LEU A 1 865 ? 2.167 10.252 45.157 1.00 98.56 865 LEU A N 1
ATOM 6518 C CA . LEU A 1 865 ? 0.837 10.761 44.808 1.00 98.56 865 LEU A CA 1
ATOM 6519 C C . LEU A 1 865 ? 0.310 11.736 45.869 1.00 98.56 865 LEU A C 1
ATOM 6521 O O . LEU A 1 865 ? -0.116 12.845 45.544 1.00 98.56 865 LEU A O 1
ATOM 6525 N N . SER A 1 866 ? 0.444 11.367 47.147 1.00 98.06 866 SER A N 1
ATOM 6526 C CA . SER A 1 866 ? 0.030 12.202 48.280 1.00 98.06 866 SER A CA 1
ATOM 6527 C C . SER A 1 866 ? 0.809 13.516 48.346 1.00 98.06 866 SER A C 1
ATOM 6529 O O . SER A 1 866 ? 0.228 14.554 48.656 1.00 98.06 866 SER A O 1
ATOM 6531 N N . ARG A 1 867 ? 2.109 13.504 48.008 1.00 97.88 867 ARG A N 1
ATOM 6532 C CA . ARG A 1 867 ? 2.953 14.712 47.975 1.00 97.88 867 ARG A CA 1
ATOM 6533 C C . ARG A 1 867 ? 2.406 15.781 47.028 1.00 97.88 867 ARG A C 1
ATOM 6535 O O . ARG A 1 867 ? 2.527 16.963 47.329 1.00 97.88 867 ARG A O 1
ATOM 6542 N N . TYR A 1 868 ? 1.816 15.368 45.909 1.00 98.00 868 TYR A N 1
ATOM 6543 C CA . TYR A 1 868 ? 1.276 16.271 44.891 1.00 98.00 868 TYR A CA 1
ATOM 6544 C C . TYR A 1 868 ? -0.251 16.414 44.949 1.00 98.00 868 TYR A C 1
ATOM 6546 O O . TYR A 1 868 ? -0.841 17.004 44.048 1.00 98.00 868 TYR A O 1
ATOM 6554 N N . GLY A 1 869 ? -0.899 15.895 46.000 1.00 97.56 869 GLY A N 1
ATOM 6555 C CA . GLY A 1 869 ? -2.351 15.981 46.169 1.00 97.56 869 GLY A CA 1
ATOM 6556 C C . GLY A 1 869 ? -3.148 15.218 45.105 1.00 97.56 869 GLY A C 1
ATOM 6557 O O . GLY A 1 869 ? -4.289 15.580 44.825 1.00 97.56 869 GLY A O 1
ATOM 6558 N N . ILE A 1 870 ? -2.559 14.185 44.495 1.00 98.38 870 ILE A N 1
ATOM 6559 C CA . ILE A 1 870 ? -3.212 13.369 43.468 1.00 98.38 870 ILE A CA 1
ATOM 6560 C C . ILE A 1 870 ? -4.015 12.256 44.163 1.00 98.38 870 ILE A C 1
ATOM 6562 O O . ILE A 1 870 ? -3.432 11.490 44.936 1.00 98.38 870 ILE A O 1
ATOM 6566 N N . PRO A 1 871 ? -5.333 12.128 43.905 1.00 97.56 871 PRO A N 1
ATOM 6567 C CA . PRO A 1 871 ? -6.134 11.033 44.443 1.00 97.56 871 PRO A CA 1
ATOM 6568 C C . PRO A 1 871 ? -5.578 9.668 44.029 1.00 97.56 871 PRO A C 1
ATOM 6570 O O . PRO A 1 871 ? -5.296 9.439 42.855 1.00 97.56 871 PRO A O 1
ATOM 6573 N N . ILE A 1 872 ? -5.440 8.759 44.992 1.00 98.44 872 ILE A N 1
ATOM 6574 C CA . ILE A 1 872 ? -4.895 7.420 44.755 1.00 98.44 872 ILE A CA 1
ATOM 6575 C C . ILE A 1 872 ? -6.019 6.512 44.248 1.00 98.44 872 ILE A C 1
ATOM 6577 O O . ILE A 1 872 ? -6.979 6.247 44.969 1.00 98.44 872 ILE A O 1
ATOM 6581 N N . ILE A 1 873 ? -5.878 6.029 43.015 1.00 98.31 873 ILE A N 1
ATOM 6582 C CA . ILE A 1 873 ? -6.722 4.992 42.407 1.00 98.31 873 ILE A CA 1
ATOM 6583 C C . ILE A 1 873 ? -6.119 3.608 42.667 1.00 98.31 873 ILE A C 1
ATOM 6585 O O . ILE A 1 873 ? -6.841 2.678 43.017 1.00 98.31 873 ILE A O 1
ATOM 6589 N N . SER A 1 874 ? -4.797 3.474 42.523 1.00 97.56 874 SER A N 1
ATOM 6590 C CA . SER A 1 874 ? -4.066 2.226 42.772 1.00 97.56 874 SER A CA 1
ATOM 6591 C C . SER A 1 874 ? -2.653 2.529 43.282 1.00 97.56 874 SER A C 1
ATOM 6593 O O . SER A 1 874 ? -1.896 3.255 42.634 1.00 97.56 874 SER A O 1
ATOM 6595 N N . ASP A 1 875 ? -2.295 1.989 44.452 1.00 97.12 875 ASP A N 1
ATOM 6596 C CA . ASP A 1 875 ? -0.944 2.116 45.014 1.00 97.12 875 ASP A CA 1
ATOM 6597 C C . ASP A 1 875 ? -0.021 1.060 44.398 1.00 97.12 875 ASP A C 1
ATOM 6599 O O . ASP A 1 875 ? 0.026 -0.092 44.835 1.00 97.12 875 ASP A O 1
ATOM 6603 N N . LEU A 1 876 ? 0.697 1.461 43.349 1.00 97.06 876 LEU A N 1
ATOM 6604 C CA . LEU A 1 876 ? 1.671 0.627 42.652 1.00 97.06 876 LEU A CA 1
ATOM 6605 C C . LEU A 1 876 ? 3.067 1.221 42.822 1.00 97.06 876 LEU A C 1
ATOM 6607 O O . LEU A 1 876 ? 3.526 2.027 42.012 1.00 97.06 876 LEU A O 1
ATOM 6611 N N . SER A 1 877 ? 3.778 0.783 43.860 1.00 96.88 877 SER A N 1
ATOM 6612 C CA . SER A 1 877 ? 5.133 1.261 44.170 1.00 96.88 877 SER A CA 1
ATOM 6613 C C . SER A 1 877 ? 6.166 0.993 43.066 1.00 96.88 877 SER A C 1
ATOM 6615 O O . SER A 1 877 ? 7.209 1.641 43.047 1.00 96.88 877 SER A O 1
ATOM 6617 N N . GLY A 1 878 ? 5.877 0.071 42.140 1.00 97.75 878 GLY A N 1
ATOM 6618 C CA . GLY A 1 878 ? 6.718 -0.231 40.980 1.00 97.75 878 GLY A CA 1
ATOM 6619 C C . GLY A 1 878 ? 6.686 0.823 39.869 1.00 97.75 878 GLY A C 1
ATOM 6620 O O . GLY A 1 878 ? 7.619 0.873 39.071 1.00 97.75 878 GLY A O 1
ATOM 6621 N N . VAL A 1 879 ? 5.662 1.684 39.808 1.00 98.69 879 VAL A N 1
ATOM 6622 C CA . VAL A 1 879 ? 5.552 2.699 38.746 1.00 98.69 879 VAL A CA 1
ATOM 6623 C C . VAL A 1 879 ? 6.728 3.673 38.826 1.00 98.69 879 VAL A C 1
ATOM 6625 O O . VAL A 1 879 ? 6.977 4.302 39.856 1.00 98.69 879 VAL A O 1
ATOM 6628 N N . GLY A 1 880 ? 7.458 3.784 37.716 1.00 98.50 880 GLY A N 1
ATOM 6629 C CA . GLY A 1 880 ? 8.649 4.616 37.588 1.00 98.50 880 GLY A CA 1
ATOM 6630 C C . GLY A 1 880 ? 9.922 4.000 38.171 1.00 98.50 880 GLY A C 1
ATOM 6631 O O . GLY A 1 880 ? 10.974 4.623 38.091 1.00 98.50 880 GLY A O 1
ATOM 6632 N N . GLN A 1 881 ? 9.877 2.799 38.748 1.00 98.06 881 GLN A N 1
ATOM 6633 C CA . GLN A 1 881 ? 11.059 2.132 39.308 1.00 98.06 881 GLN A CA 1
ATOM 6634 C C . GLN A 1 881 ? 11.714 1.197 38.289 1.00 98.06 881 GLN A C 1
ATOM 6636 O O . GLN A 1 881 ? 11.174 0.979 37.212 1.00 98.06 881 GLN A O 1
ATOM 6641 N N . ASN A 1 882 ? 12.873 0.623 38.635 1.00 97.19 882 ASN A N 1
ATOM 6642 C CA . ASN A 1 882 ? 13.572 -0.361 37.801 1.00 97.19 882 ASN A CA 1
ATOM 6643 C C . ASN A 1 882 ? 13.890 0.172 36.390 1.00 97.19 882 ASN A C 1
ATOM 6645 O O . ASN A 1 882 ? 13.816 -0.580 35.429 1.00 97.19 882 ASN A O 1
ATOM 6649 N N . LEU A 1 883 ? 14.255 1.452 36.243 1.00 98.50 883 LEU A N 1
ATOM 6650 C CA . LEU A 1 883 ? 14.706 1.964 34.946 1.00 98.50 883 LEU A CA 1
ATOM 6651 C C . LEU A 1 883 ? 16.008 1.252 34.566 1.00 98.50 883 LEU A C 1
ATOM 6653 O O . LEU A 1 883 ? 17.034 1.419 35.233 1.00 98.50 883 LEU A O 1
ATOM 6657 N N . TRP A 1 884 ? 15.950 0.456 33.504 1.00 97.75 884 TRP A N 1
ATOM 6658 C CA . TRP A 1 884 ? 17.129 -0.083 32.840 1.00 97.75 884 TRP A CA 1
ATOM 6659 C C . TRP A 1 884 ? 17.555 0.868 31.742 1.00 97.75 884 TRP A C 1
ATOM 6661 O O . TRP A 1 884 ? 16.711 1.428 31.051 1.00 97.75 884 TRP A O 1
ATOM 6671 N N . ASP A 1 885 ? 18.857 0.990 31.540 1.00 96.38 885 ASP A N 1
ATOM 6672 C CA . ASP A 1 885 ? 19.405 1.709 30.404 1.00 96.38 885 ASP A CA 1
ATOM 6673 C C . ASP A 1 885 ? 20.780 1.147 30.043 1.00 96.38 885 ASP A C 1
ATOM 6675 O O . ASP A 1 885 ? 21.409 0.424 30.830 1.00 96.38 885 ASP A O 1
ATOM 6679 N N . GLN A 1 886 ? 21.217 1.461 28.830 1.00 95.12 886 GLN A N 1
ATOM 6680 C CA . GLN A 1 886 ? 22.493 1.034 28.276 1.00 95.12 886 GLN A CA 1
ATOM 6681 C C . GLN A 1 886 ? 23.341 2.277 28.024 1.00 95.12 886 GLN A C 1
ATOM 6683 O O . GLN A 1 886 ? 22.907 3.230 27.376 1.00 95.12 886 GLN A O 1
ATOM 6688 N N . ILE A 1 887 ? 24.561 2.264 28.552 1.00 95.88 887 ILE A N 1
ATOM 6689 C CA . ILE A 1 887 ? 25.522 3.337 28.320 1.00 95.88 887 ILE A CA 1
ATOM 6690 C C . ILE A 1 887 ? 26.436 3.004 27.156 1.00 95.88 887 ILE A C 1
ATOM 6692 O O . ILE A 1 887 ? 26.741 1.829 26.964 1.00 95.88 887 ILE A O 1
ATOM 6696 N N . ILE A 1 888 ? 26.919 4.024 26.446 1.00 96.31 888 ILE A N 1
ATOM 6697 C CA . ILE A 1 888 ? 27.876 3.881 25.347 1.00 96.31 888 ILE A CA 1
ATOM 6698 C C . ILE A 1 888 ? 29.086 4.809 25.521 1.00 96.31 888 ILE A C 1
ATOM 6700 O O . ILE A 1 888 ? 28.942 5.952 25.953 1.00 96.31 888 ILE A O 1
ATOM 6704 N N . PHE A 1 889 ? 30.286 4.333 25.178 1.00 96.94 889 PHE A N 1
ATOM 6705 C CA . PHE A 1 889 ? 31.530 5.118 25.234 1.00 96.94 889 PHE A CA 1
ATOM 6706 C C . PHE A 1 889 ? 32.504 4.742 24.089 1.00 96.94 889 PHE A C 1
ATOM 6708 O O . PHE A 1 889 ? 32.622 3.557 23.756 1.00 96.94 889 PHE A O 1
ATOM 6715 N N . PRO A 1 890 ? 33.188 5.718 23.448 1.00 96.69 890 PRO A N 1
ATOM 6716 C CA . PRO A 1 890 ? 33.959 5.482 22.218 1.00 96.69 890 PRO A CA 1
ATOM 6717 C C . PRO A 1 890 ? 35.489 5.442 22.385 1.00 96.69 890 PRO A C 1
ATOM 6719 O O . PRO A 1 890 ? 36.076 6.376 22.917 1.00 96.69 890 PRO A O 1
ATOM 6722 N N . VAL A 1 891 ? 36.185 4.490 21.754 1.00 97.94 891 VAL A N 1
ATOM 6723 C CA . VAL A 1 891 ? 37.627 4.662 21.463 1.00 97.94 891 VAL A CA 1
ATOM 6724 C C . VAL A 1 891 ? 37.796 5.181 20.038 1.00 97.94 891 VAL A C 1
ATOM 6726 O O . VAL A 1 891 ? 37.289 4.571 19.090 1.00 97.94 891 VAL A O 1
ATOM 6729 N N . VAL A 1 892 ? 38.524 6.291 19.889 1.00 97.56 892 VAL A N 1
ATOM 6730 C CA . VAL A 1 892 ? 38.606 7.066 18.640 1.00 97.56 892 VAL A CA 1
ATOM 6731 C C . VAL A 1 892 ? 40.035 7.130 18.112 1.00 97.56 892 VAL A C 1
ATOM 6733 O O . VAL A 1 892 ? 40.989 7.385 18.857 1.00 97.56 892 VAL A O 1
ATOM 6736 N N . ARG A 1 893 ? 40.177 6.935 16.798 1.00 97.31 893 ARG A N 1
ATOM 6737 C CA . ARG A 1 893 ? 41.440 7.052 16.057 1.00 97.31 893 ARG A CA 1
ATOM 6738 C C . ARG A 1 893 ? 41.252 7.923 14.820 1.00 97.31 893 ARG A C 1
ATOM 6740 O O . ARG A 1 893 ? 40.213 7.840 14.168 1.00 97.31 893 ARG A O 1
ATOM 6747 N N . ALA A 1 894 ? 42.276 8.705 14.482 1.00 96.44 894 ALA A N 1
ATOM 6748 C CA . ALA A 1 894 ? 42.379 9.315 13.160 1.00 96.44 894 ALA A CA 1
ATOM 6749 C C . ALA A 1 894 ? 42.628 8.233 12.102 1.00 96.44 894 ALA A C 1
ATOM 6751 O O . ALA A 1 894 ? 43.325 7.247 12.375 1.00 96.44 894 ALA A O 1
ATOM 6752 N N . MET A 1 895 ? 42.060 8.419 10.914 1.00 94.25 895 MET A N 1
ATOM 6753 C CA . MET A 1 895 ? 42.122 7.462 9.811 1.00 94.25 895 MET A CA 1
ATOM 6754 C C . MET A 1 895 ? 42.752 8.068 8.561 1.00 94.25 895 MET A C 1
ATOM 6756 O O . MET A 1 895 ? 42.572 9.248 8.291 1.00 94.25 895 MET A O 1
ATOM 6760 N N . ASP A 1 896 ? 43.436 7.228 7.784 1.00 92.50 896 ASP A N 1
ATOM 6761 C CA . ASP A 1 896 ? 44.002 7.562 6.466 1.00 92.50 896 ASP A CA 1
ATOM 6762 C C . ASP A 1 896 ? 43.136 7.018 5.315 1.00 92.50 896 ASP A C 1
ATOM 6764 O O . ASP A 1 896 ? 43.626 6.536 4.295 1.00 92.50 896 ASP A O 1
ATOM 6768 N N . ILE A 1 897 ? 41.818 6.985 5.521 1.00 92.31 897 ILE A N 1
ATOM 6769 C CA . ILE A 1 897 ? 40.840 6.537 4.528 1.00 92.31 897 ILE A CA 1
ATOM 6770 C C . ILE A 1 897 ? 39.611 7.455 4.560 1.00 92.31 897 ILE A C 1
ATOM 6772 O O . ILE A 1 897 ? 39.243 7.904 5.648 1.00 92.31 897 ILE A O 1
ATOM 6776 N N . PRO A 1 898 ? 38.947 7.694 3.412 1.00 90.44 898 PRO A N 1
ATOM 6777 C CA . PRO A 1 898 ? 37.720 8.482 3.376 1.00 90.44 898 PRO A CA 1
ATOM 6778 C C . PRO A 1 898 ? 36.611 7.853 4.220 1.00 90.44 898 PRO A C 1
ATOM 6780 O O . PRO A 1 898 ? 36.450 6.626 4.231 1.00 90.44 898 PRO A O 1
ATOM 6783 N N . THR A 1 899 ? 35.815 8.694 4.877 1.00 92.00 899 THR A N 1
ATOM 6784 C CA . THR A 1 899 ? 34.670 8.266 5.696 1.00 92.00 899 THR A CA 1
ATOM 6785 C C . THR A 1 899 ? 33.343 8.708 5.091 1.00 92.00 899 THR A C 1
ATOM 6787 O O . THR A 1 899 ? 33.274 9.695 4.358 1.00 92.00 899 THR A O 1
ATOM 6790 N N . GLY A 1 900 ? 32.256 8.004 5.414 1.00 90.50 900 GLY A N 1
ATOM 6791 C CA . GLY A 1 900 ? 30.909 8.402 5.001 1.00 90.50 900 GLY A CA 1
ATOM 6792 C C . GLY A 1 900 ? 30.567 9.833 5.420 1.00 90.50 900 GLY A C 1
ATOM 6793 O O . GLY A 1 900 ? 30.044 10.595 4.609 1.00 90.50 900 GLY A O 1
ATOM 6794 N N . ALA A 1 901 ? 30.943 10.224 6.642 1.00 90.75 901 ALA A N 1
ATOM 6795 C CA . ALA A 1 901 ? 30.762 11.587 7.135 1.00 90.75 901 ALA A CA 1
ATOM 6796 C C . ALA A 1 901 ? 31.475 12.622 6.248 1.00 90.75 901 ALA A C 1
ATOM 6798 O O . ALA A 1 901 ? 30.847 13.587 5.824 1.00 90.75 901 ALA A O 1
ATOM 6799 N N . GLU A 1 902 ? 32.744 12.388 5.898 1.00 91.62 902 GLU A N 1
ATOM 6800 C CA . GLU A 1 902 ? 33.515 13.266 5.009 1.00 91.62 902 GLU A CA 1
ATOM 6801 C C . GLU A 1 902 ? 32.865 13.391 3.621 1.00 91.62 902 GLU A C 1
ATOM 6803 O O . GLU A 1 902 ? 32.716 14.493 3.093 1.00 91.62 902 GLU A O 1
ATOM 6808 N N . LEU A 1 903 ? 32.397 12.277 3.048 1.00 92.25 903 LEU A N 1
ATOM 6809 C CA . LEU A 1 903 ? 31.737 12.266 1.737 1.00 92.25 903 LEU A CA 1
ATOM 6810 C C . LEU A 1 903 ? 30.391 13.010 1.723 1.00 92.25 903 LEU A C 1
ATOM 6812 O O . LEU A 1 903 ? 29.947 13.453 0.658 1.00 92.25 903 LEU A O 1
ATOM 6816 N N . ILE A 1 904 ? 29.728 13.118 2.876 1.00 92.31 904 ILE A N 1
ATOM 6817 C CA . ILE A 1 904 ? 28.458 13.836 3.035 1.00 92.31 904 ILE A CA 1
ATOM 6818 C C . ILE A 1 904 ? 28.703 15.329 3.269 1.00 92.31 904 ILE A C 1
ATOM 6820 O O . ILE A 1 904 ? 28.013 16.152 2.665 1.00 92.31 904 ILE A O 1
ATOM 6824 N N . THR A 1 905 ? 29.657 15.692 4.132 1.00 90.19 905 THR A N 1
ATOM 6825 C CA . THR A 1 905 ? 29.805 17.075 4.614 1.00 90.19 905 THR A CA 1
ATOM 6826 C C . THR A 1 905 ? 30.773 17.920 3.799 1.00 90.19 905 THR A C 1
ATOM 6828 O O . THR A 1 905 ? 30.583 19.133 3.718 1.00 90.19 905 THR A O 1
ATOM 6831 N N . GLU A 1 906 ? 31.803 17.327 3.189 1.00 91.12 906 GLU A N 1
ATOM 6832 C CA . GLU A 1 906 ? 32.822 18.110 2.489 1.00 91.12 906 GLU A CA 1
ATOM 6833 C C . GLU A 1 906 ? 32.306 18.630 1.132 1.00 91.12 906 GLU A C 1
ATOM 6835 O O . GLU A 1 906 ? 31.838 17.841 0.296 1.00 91.12 906 GLU A O 1
ATOM 6840 N N . PRO A 1 907 ? 32.418 19.945 0.842 1.00 91.00 907 PRO A N 1
ATOM 6841 C CA . PRO A 1 907 ? 31.888 20.547 -0.385 1.00 91.00 907 PRO A CA 1
ATOM 6842 C C . PRO A 1 907 ? 32.370 19.878 -1.677 1.00 91.00 907 PRO A C 1
ATOM 6844 O O . PRO A 1 907 ? 31.612 19.792 -2.640 1.00 91.00 907 PRO A O 1
ATOM 6847 N N . GLN A 1 908 ? 33.602 19.358 -1.682 1.00 91.06 908 GLN A N 1
ATOM 6848 C CA . GLN A 1 908 ? 34.196 18.669 -2.832 1.00 91.06 908 GLN A CA 1
ATOM 6849 C C . GLN A 1 908 ? 33.480 17.359 -3.219 1.00 91.06 908 GLN A C 1
ATOM 6851 O O . GLN A 1 908 ? 33.540 16.964 -4.382 1.00 91.06 908 GLN A O 1
ATOM 6856 N N . TYR A 1 909 ? 32.791 16.697 -2.279 1.00 90.12 909 TYR A N 1
ATOM 6857 C CA . TYR A 1 909 ? 32.125 15.402 -2.499 1.00 90.12 909 TYR A CA 1
ATOM 6858 C C . TYR A 1 909 ? 30.598 15.486 -2.402 1.00 90.12 909 TYR A C 1
ATOM 6860 O O . TYR A 1 909 ? 29.894 14.783 -3.132 1.00 90.12 909 TYR A O 1
ATOM 6868 N N . SER A 1 910 ? 30.089 16.370 -1.539 1.00 89.06 910 SER A N 1
ATOM 6869 C CA . SER A 1 910 ? 28.675 16.456 -1.148 1.00 89.06 910 SER A CA 1
ATOM 6870 C C . SER A 1 910 ? 27.694 16.544 -2.323 1.00 89.06 910 SER A C 1
ATOM 6872 O O . SER A 1 910 ? 26.652 15.888 -2.297 1.00 89.06 910 SER A O 1
ATOM 6874 N N . GLN A 1 911 ? 28.028 17.275 -3.394 1.00 91.44 911 GLN A N 1
ATOM 6875 C CA . GLN A 1 911 ? 27.163 17.364 -4.577 1.00 91.44 911 GLN A CA 1
ATOM 6876 C C . GLN A 1 911 ? 26.997 16.013 -5.283 1.00 91.44 911 GLN A C 1
ATOM 6878 O O . GLN A 1 911 ? 25.880 15.636 -5.630 1.00 91.44 911 GLN A O 1
ATOM 6883 N N . ASN A 1 912 ? 28.084 15.260 -5.469 1.00 92.31 912 ASN A N 1
ATOM 6884 C CA . ASN A 1 912 ? 28.028 13.937 -6.092 1.00 92.31 912 ASN A CA 1
ATOM 6885 C C . ASN A 1 912 ? 27.288 12.935 -5.193 1.00 92.31 912 ASN A C 1
ATOM 6887 O O . ASN A 1 912 ? 26.443 12.184 -5.672 1.00 92.31 912 ASN A O 1
ATOM 6891 N N . THR A 1 913 ? 27.551 12.971 -3.884 1.00 92.19 913 THR A N 1
ATOM 6892 C CA . THR A 1 913 ? 26.835 12.166 -2.882 1.00 92.19 913 THR A CA 1
ATOM 6893 C C . THR A 1 913 ? 25.325 12.420 -2.932 1.00 92.19 913 THR A C 1
ATOM 6895 O O . THR A 1 913 ? 24.536 11.475 -2.955 1.00 92.19 913 THR A O 1
ATOM 6898 N N . LEU A 1 914 ? 24.913 13.688 -3.023 1.00 93.69 914 LEU A N 1
ATOM 6899 C CA . LEU A 1 914 ? 23.508 14.060 -3.161 1.00 93.69 914 LEU A CA 1
ATOM 6900 C C . LEU A 1 914 ? 22.906 13.544 -4.475 1.00 93.69 914 LEU A C 1
ATOM 6902 O O . LEU A 1 914 ? 21.810 12.993 -4.462 1.00 93.69 914 LEU A O 1
ATOM 6906 N N . GLN A 1 915 ? 23.618 13.668 -5.598 1.00 94.19 915 GLN A N 1
ATOM 6907 C CA . GLN A 1 915 ? 23.138 13.167 -6.891 1.00 94.19 915 GLN A CA 1
ATOM 6908 C C . GLN A 1 915 ? 22.991 11.639 -6.915 1.00 94.19 915 GLN A C 1
ATOM 6910 O O . GLN A 1 915 ? 22.013 11.132 -7.459 1.00 94.19 915 GLN A O 1
ATOM 6915 N N . GLN A 1 916 ? 23.906 10.892 -6.287 1.00 93.75 916 GLN A N 1
ATOM 6916 C CA . GLN A 1 916 ? 23.773 9.434 -6.144 1.00 93.75 916 GLN A CA 1
ATOM 6917 C C . GLN A 1 916 ? 22.514 9.050 -5.361 1.00 93.75 916 GLN A C 1
ATOM 6919 O O . GLN A 1 916 ? 21.807 8.113 -5.740 1.00 93.75 916 GLN A O 1
ATOM 6924 N N . TYR A 1 917 ? 22.212 9.792 -4.295 1.00 94.81 917 TYR A N 1
ATOM 6925 C CA . TYR A 1 917 ? 21.012 9.567 -3.500 1.00 94.81 917 TYR A CA 1
ATOM 6926 C C . TYR A 1 917 ? 19.742 9.916 -4.280 1.00 94.81 917 TYR A C 1
ATOM 6928 O O . TYR A 1 917 ? 18.865 9.069 -4.415 1.00 94.81 917 TYR A O 1
ATOM 6936 N N . LEU A 1 918 ? 19.666 11.115 -4.865 1.00 90.44 918 LEU A N 1
ATOM 6937 C CA . LEU A 1 918 ? 18.472 11.584 -5.578 1.00 90.44 918 LEU A CA 1
ATOM 6938 C C . LEU A 1 918 ? 18.157 10.758 -6.831 1.00 90.44 918 LEU A C 1
ATOM 6940 O O . LEU A 1 918 ? 16.994 10.460 -7.087 1.00 90.44 918 LEU A O 1
ATOM 6944 N N . ASN A 1 919 ? 19.175 10.367 -7.602 1.00 89.81 919 ASN A N 1
ATOM 6945 C CA . ASN A 1 919 ? 18.958 9.682 -8.879 1.00 89.81 919 ASN A CA 1
ATOM 6946 C C . ASN A 1 919 ? 18.820 8.162 -8.721 1.00 89.81 919 ASN A C 1
ATOM 6948 O O . ASN A 1 919 ? 18.213 7.507 -9.571 1.00 89.81 919 ASN A O 1
ATOM 6952 N N . HIS A 1 920 ? 19.409 7.578 -7.669 1.00 90.69 920 HIS A N 1
ATOM 6953 C CA . HIS A 1 920 ? 19.565 6.122 -7.565 1.00 90.69 920 HIS A CA 1
ATOM 6954 C C . HIS A 1 920 ? 19.273 5.533 -6.178 1.00 90.69 920 HIS A C 1
ATOM 6956 O O . HIS A 1 920 ? 19.378 4.310 -6.012 1.00 90.69 920 HIS A O 1
ATOM 6962 N N . ALA A 1 921 ? 18.913 6.350 -5.181 1.00 93.62 921 ALA A N 1
ATOM 6963 C CA . ALA A 1 921 ? 18.786 5.931 -3.784 1.00 93.62 921 ALA A CA 1
ATOM 6964 C C . ALA A 1 921 ? 20.031 5.154 -3.310 1.00 93.62 921 ALA A C 1
ATOM 6966 O O . ALA A 1 921 ? 19.932 4.072 -2.725 1.00 93.62 921 ALA A O 1
ATOM 6967 N N . ALA A 1 922 ? 21.211 5.667 -3.666 1.00 92.75 922 ALA A N 1
ATOM 6968 C CA . ALA A 1 922 ? 22.511 5.048 -3.428 1.00 92.75 922 ALA A CA 1
ATOM 6969 C C . ALA A 1 922 ? 23.505 6.056 -2.826 1.00 92.75 922 ALA A C 1
ATOM 6971 O O . ALA A 1 922 ? 23.194 7.234 -2.648 1.00 92.75 922 ALA A O 1
ATOM 6972 N N . GLY A 1 923 ? 24.712 5.586 -2.513 1.00 93.19 923 GLY A N 1
ATOM 6973 C CA . GLY A 1 923 ? 25.772 6.411 -1.932 1.00 93.19 923 GLY A CA 1
ATOM 6974 C C . GLY A 1 923 ? 25.596 6.674 -0.429 1.00 93.19 923 GLY A C 1
ATOM 6975 O O . GLY A 1 923 ? 24.652 6.167 0.182 1.00 93.19 923 GLY A O 1
ATOM 6976 N N . PRO A 1 924 ? 26.493 7.458 0.191 1.00 93.69 924 PRO A N 1
ATOM 6977 C CA . PRO A 1 924 ? 26.550 7.645 1.644 1.00 93.69 924 PRO A CA 1
ATOM 6978 C C . PRO A 1 924 ? 25.235 8.057 2.326 1.00 93.69 924 PRO A C 1
ATOM 6980 O O . PRO A 1 924 ? 24.950 7.587 3.418 1.00 93.69 924 PRO A O 1
ATOM 6983 N N . LEU A 1 925 ? 24.392 8.876 1.684 1.00 95.25 925 LEU A N 1
ATOM 6984 C CA . LEU A 1 925 ? 23.107 9.310 2.262 1.00 95.25 925 LEU A CA 1
ATOM 6985 C C . LEU A 1 925 ? 22.056 8.189 2.352 1.00 95.25 925 LEU A C 1
ATOM 6987 O O . LEU A 1 925 ? 21.120 8.291 3.141 1.00 95.25 925 LEU A O 1
ATOM 6991 N N . SER A 1 926 ? 22.215 7.121 1.565 1.00 94.62 926 SER A N 1
ATOM 6992 C CA . SER A 1 926 ? 21.279 5.988 1.486 1.00 94.62 926 SER A CA 1
ATOM 6993 C C . SER A 1 926 ? 21.458 4.950 2.595 1.00 94.62 926 SER A C 1
ATOM 6995 O O . SER A 1 926 ? 20.877 3.864 2.539 1.00 94.62 926 SER A O 1
ATOM 6997 N N . SER A 1 927 ? 22.374 5.189 3.529 1.00 91.38 927 SER A N 1
ATOM 6998 C CA . SER A 1 927 ? 22.758 4.224 4.552 1.00 91.38 927 SER A CA 1
ATOM 6999 C C . SER A 1 927 ? 23.204 4.930 5.815 1.00 91.38 927 SER A C 1
ATOM 7001 O O . SER A 1 927 ? 23.804 5.997 5.781 1.00 91.38 927 SER A O 1
ATOM 7003 N N . GLU A 1 928 ? 22.968 4.270 6.926 1.00 83.62 928 GLU A N 1
ATOM 7004 C CA . GLU A 1 928 ? 23.514 4.576 8.232 1.00 83.62 928 GLU A CA 1
ATOM 7005 C C . GLU A 1 928 ? 24.326 3.382 8.755 1.00 83.62 928 GLU A C 1
ATOM 7007 O O . GLU A 1 928 ? 24.543 2.392 8.049 1.00 83.62 928 GLU A O 1
ATOM 7012 N N . ASN A 1 929 ? 24.817 3.494 9.992 1.00 70.62 929 ASN A N 1
ATOM 7013 C CA . ASN A 1 929 ? 25.570 2.453 10.692 1.00 70.62 929 ASN A CA 1
ATOM 7014 C C . ASN A 1 929 ? 25.007 1.045 10.441 1.00 70.62 929 ASN A C 1
ATOM 7016 O O . ASN A 1 929 ? 23.847 0.772 10.726 1.00 70.62 929 ASN A O 1
ATOM 7020 N N . GLY A 1 930 ? 25.852 0.134 9.951 1.00 82.00 930 GLY A N 1
ATOM 7021 C CA . GLY A 1 930 ? 25.402 -1.188 9.503 1.00 82.00 930 GLY A CA 1
ATOM 7022 C C . GLY A 1 930 ? 26.240 -2.359 9.999 1.00 82.00 930 GLY A C 1
ATOM 7023 O O . GLY A 1 930 ? 26.030 -3.469 9.520 1.00 82.00 930 GLY A O 1
ATOM 7024 N N . PHE A 1 931 ? 27.205 -2.146 10.903 1.00 94.75 931 PHE A N 1
ATOM 7025 C CA . PHE A 1 931 ? 28.127 -3.195 11.347 1.00 94.75 931 PHE A CA 1
ATOM 7026 C C . PHE A 1 931 ? 28.381 -3.161 12.859 1.00 94.75 931 PHE A C 1
ATOM 7028 O O . PHE A 1 931 ? 28.996 -2.223 13.376 1.00 94.75 931 PHE A O 1
ATOM 7035 N N . ILE A 1 932 ? 27.931 -4.201 13.563 1.00 96.88 932 ILE A N 1
ATOM 7036 C CA . ILE A 1 932 ? 28.036 -4.314 15.028 1.00 96.88 932 ILE A CA 1
ATOM 7037 C C . ILE A 1 932 ? 28.549 -5.699 15.441 1.00 96.88 932 ILE A C 1
ATOM 7039 O O . ILE A 1 932 ? 28.534 -6.639 14.640 1.00 96.88 932 ILE A O 1
ATOM 7043 N N . ALA A 1 933 ? 28.997 -5.840 16.687 1.00 98.25 933 ALA A N 1
ATOM 7044 C CA . ALA A 1 933 ? 29.412 -7.115 17.266 1.00 98.25 933 ALA A CA 1
ATOM 7045 C C . ALA A 1 933 ? 28.965 -7.262 18.721 1.00 98.25 933 ALA A C 1
ATOM 7047 O O . ALA A 1 933 ? 28.804 -6.271 19.420 1.00 98.25 933 ALA A O 1
ATOM 7048 N N . PHE A 1 934 ? 28.803 -8.496 19.190 1.00 98.50 934 PHE A N 1
ATOM 7049 C CA . PHE A 1 934 ? 28.417 -8.792 20.569 1.00 98.50 934 PHE A CA 1
ATOM 7050 C C . PHE A 1 934 ? 29.366 -9.813 21.184 1.00 98.50 934 PHE A C 1
ATOM 7052 O O . PHE A 1 934 ? 29.721 -10.809 20.552 1.00 98.50 934 PHE A O 1
ATOM 7059 N N . GLU A 1 935 ? 29.749 -9.605 22.440 1.00 97.06 935 GLU A N 1
ATOM 7060 C CA . GLU A 1 935 ? 30.703 -10.471 23.133 1.00 97.06 935 GLU A CA 1
ATOM 7061 C C . GLU A 1 935 ? 30.372 -10.585 24.633 1.00 97.06 935 GLU A C 1
ATOM 7063 O O . GLU A 1 935 ? 29.838 -9.664 25.258 1.00 97.06 935 GLU A O 1
ATOM 7068 N N . LYS A 1 936 ? 30.704 -11.735 25.229 1.00 97.25 936 LYS A N 1
ATOM 7069 C CA . LYS A 1 936 ? 30.973 -11.833 26.671 1.00 97.25 936 LYS A CA 1
ATOM 7070 C C . LYS A 1 936 ? 32.459 -11.594 26.895 1.00 97.25 936 LYS A C 1
ATOM 7072 O O . LYS A 1 936 ? 33.262 -12.190 26.181 1.00 97.25 936 LYS A O 1
ATOM 7077 N N . ILE A 1 937 ? 32.829 -10.797 27.896 1.00 96.88 937 ILE A N 1
ATOM 7078 C CA . ILE A 1 937 ? 34.230 -10.435 28.135 1.00 96.88 937 ILE A CA 1
ATOM 7079 C C . ILE A 1 937 ? 35.100 -11.706 28.190 1.00 96.88 937 ILE A C 1
ATOM 7081 O O . ILE A 1 937 ? 34.814 -12.604 28.996 1.00 96.88 937 ILE A O 1
ATOM 7085 N N . PRO A 1 938 ? 36.153 -11.804 27.350 1.00 95.81 938 PRO A N 1
ATOM 7086 C CA . PRO A 1 938 ? 36.950 -13.017 27.227 1.00 95.81 938 PRO A CA 1
ATOM 7087 C C . PRO A 1 938 ? 37.697 -13.321 28.524 1.00 95.81 938 PRO A C 1
ATOM 7089 O O . PRO A 1 938 ? 38.077 -12.414 29.271 1.00 95.81 938 PRO A O 1
ATOM 7092 N N . GLN A 1 939 ? 37.975 -14.606 28.763 1.00 94.06 939 GLN A N 1
ATOM 7093 C CA . GLN A 1 939 ? 38.557 -15.091 30.021 1.00 94.06 939 GLN A CA 1
ATOM 7094 C C . GLN A 1 939 ? 39.855 -14.369 30.423 1.00 94.06 939 GLN A C 1
ATOM 7096 O O . GLN A 1 939 ? 40.111 -14.181 31.609 1.00 94.06 939 GLN A O 1
ATOM 7101 N N . THR A 1 940 ? 40.647 -13.923 29.444 1.00 94.38 940 THR A N 1
ATOM 7102 C CA . THR A 1 940 ? 41.907 -13.188 29.645 1.00 94.38 940 THR A CA 1
ATOM 7103 C C . THR A 1 940 ? 41.735 -11.822 30.309 1.00 94.38 940 THR A C 1
ATOM 7105 O O . THR A 1 940 ? 42.648 -11.357 30.982 1.00 94.38 940 THR A O 1
ATOM 7108 N N . LEU A 1 941 ? 40.588 -11.167 30.121 1.00 94.94 941 LEU A N 1
ATOM 7109 C CA . LEU A 1 941 ? 40.236 -9.921 30.808 1.00 94.94 941 LEU A CA 1
ATOM 7110 C C . LEU A 1 941 ? 39.338 -10.199 32.017 1.00 94.94 941 LEU A C 1
ATOM 7112 O O . LEU A 1 941 ? 39.480 -9.546 33.051 1.00 94.94 941 LEU A O 1
ATOM 7116 N N . ARG A 1 942 ? 38.465 -11.207 31.901 1.00 92.44 942 ARG A N 1
ATOM 7117 C CA . ARG A 1 942 ? 37.527 -11.641 32.942 1.00 92.44 942 ARG A CA 1
ATOM 7118 C C . ARG A 1 942 ? 38.224 -12.140 34.209 1.00 92.44 942 ARG A C 1
ATOM 7120 O O . ARG A 1 942 ? 37.659 -12.029 35.289 1.00 92.44 942 ARG A O 1
ATOM 7127 N N . SER A 1 943 ? 39.455 -12.651 34.111 1.00 91.69 943 SER A N 1
ATOM 7128 C CA . SER A 1 943 ? 40.251 -13.086 35.270 1.00 91.69 943 SER A CA 1
ATOM 7129 C C . SER A 1 943 ? 40.569 -11.967 36.267 1.00 91.69 943 SER A C 1
ATOM 7131 O O . SER A 1 943 ? 40.960 -12.263 37.390 1.00 91.69 943 SER A O 1
ATOM 7133 N N . ASN A 1 944 ? 40.409 -10.700 35.869 1.00 92.19 944 ASN A N 1
ATOM 7134 C CA . ASN A 1 944 ? 40.595 -9.543 36.747 1.00 92.19 944 ASN A CA 1
ATOM 7135 C C . ASN A 1 944 ? 39.311 -9.136 37.490 1.00 92.19 944 ASN A C 1
ATOM 7137 O O . ASN A 1 944 ? 39.348 -8.188 38.270 1.00 92.19 944 ASN A O 1
ATOM 7141 N N . PHE A 1 945 ? 38.178 -9.799 37.232 1.00 97.19 945 PHE A N 1
ATOM 7142 C CA . PHE A 1 945 ? 36.907 -9.446 37.861 1.00 97.19 945 PHE A CA 1
ATOM 7143 C C . PHE A 1 945 ? 36.812 -9.992 39.283 1.00 97.19 945 PHE A C 1
ATOM 7145 O O . PHE A 1 945 ? 37.332 -11.063 39.602 1.00 97.19 945 PHE A O 1
ATOM 7152 N N . THR A 1 946 ? 36.100 -9.267 40.142 1.00 97.56 946 THR A N 1
ATOM 7153 C CA . THR A 1 946 ? 35.795 -9.733 41.497 1.00 97.56 946 THR A CA 1
ATOM 7154 C C . THR A 1 946 ? 34.845 -10.932 41.463 1.00 97.56 946 THR A C 1
ATOM 7156 O O . THR A 1 946 ? 34.023 -11.076 40.557 1.00 97.56 946 THR A O 1
ATOM 7159 N N . SER A 1 947 ? 34.892 -11.789 42.488 1.00 96.94 947 SER A N 1
ATOM 7160 C CA . SER A 1 947 ? 33.960 -12.924 42.601 1.00 96.94 947 SER A CA 1
ATOM 7161 C C . SER A 1 947 ? 32.493 -12.482 42.621 1.00 96.94 947 SER A C 1
ATOM 7163 O O . SER A 1 947 ? 31.638 -13.182 42.084 1.00 96.94 947 SER A O 1
ATOM 7165 N N . ALA A 1 948 ? 32.210 -11.309 43.201 1.00 97.50 948 ALA A N 1
ATOM 7166 C CA . ALA A 1 948 ? 30.881 -10.707 43.184 1.00 97.50 948 ALA A CA 1
ATOM 7167 C C . ALA A 1 948 ? 30.446 -10.364 41.751 1.00 97.50 948 ALA A C 1
ATOM 7169 O O . ALA A 1 948 ? 29.381 -10.803 41.331 1.00 97.50 948 ALA A O 1
ATOM 7170 N N . ALA A 1 949 ? 31.309 -9.711 40.965 1.00 97.44 949 ALA A N 1
ATOM 7171 C CA . ALA A 1 949 ? 31.022 -9.406 39.564 1.00 97.44 949 ALA A CA 1
ATOM 7172 C C . ALA A 1 949 ? 30.845 -10.659 38.695 1.00 97.44 949 ALA A C 1
ATOM 7174 O O . ALA A 1 949 ? 29.992 -10.703 37.811 1.00 97.44 949 ALA A O 1
ATOM 7175 N N . LEU A 1 950 ? 31.608 -11.721 38.962 1.00 96.88 950 LEU A N 1
ATOM 7176 C CA . LEU A 1 950 ? 31.419 -13.002 38.279 1.00 96.88 950 LEU A CA 1
ATOM 7177 C C . LEU A 1 950 ? 30.061 -13.639 38.613 1.00 96.88 950 LEU A C 1
ATOM 7179 O O . LEU A 1 950 ? 29.406 -14.161 37.711 1.00 96.88 950 LEU A O 1
ATOM 7183 N N . SER A 1 951 ? 29.637 -13.581 39.879 1.00 97.38 951 SER A N 1
ATOM 7184 C CA . SER A 1 951 ? 28.329 -14.077 40.329 1.00 97.38 951 SER A CA 1
ATOM 7185 C C . SER A 1 951 ? 27.177 -13.274 39.724 1.00 97.38 951 SER A C 1
ATOM 7187 O O . SER A 1 951 ? 26.196 -13.842 39.250 1.00 97.38 951 SER A O 1
ATOM 7189 N N . ASP A 1 952 ? 27.320 -11.954 39.706 1.00 97.88 952 ASP A N 1
ATOM 7190 C CA . ASP A 1 952 ? 26.396 -11.008 39.094 1.00 97.88 952 ASP A CA 1
ATOM 7191 C C . ASP A 1 952 ? 26.155 -11.324 37.612 1.00 97.88 952 ASP A C 1
ATOM 7193 O O . ASP A 1 952 ? 25.014 -11.507 37.181 1.00 97.88 952 ASP A O 1
ATOM 7197 N N . LEU A 1 953 ? 27.231 -11.480 36.836 1.00 97.31 953 LEU A N 1
ATOM 7198 C CA . LEU A 1 953 ? 27.156 -11.812 35.410 1.00 97.31 953 LEU A CA 1
ATOM 7199 C C . LEU A 1 953 ? 26.614 -13.226 35.159 1.00 97.31 953 LEU A C 1
ATOM 7201 O O . LEU A 1 953 ? 25.944 -13.456 34.153 1.00 97.31 953 LEU A O 1
ATOM 7205 N N . ALA A 1 954 ? 26.861 -14.167 36.076 1.00 96.25 954 ALA A N 1
ATOM 7206 C CA . ALA A 1 954 ? 26.302 -15.518 36.011 1.00 96.25 954 ALA A CA 1
ATOM 7207 C C . ALA A 1 954 ? 24.778 -15.553 36.229 1.00 96.25 954 ALA A C 1
ATOM 7209 O O . ALA A 1 954 ? 24.145 -16.558 35.910 1.00 96.25 954 ALA A O 1
ATOM 7210 N N . SER A 1 955 ? 24.176 -14.470 36.738 1.00 96.00 955 SER A N 1
ATOM 7211 C CA . SER A 1 955 ? 22.719 -14.363 36.869 1.00 96.00 955 SER A CA 1
ATOM 7212 C C . SER A 1 955 ? 22.005 -14.159 35.530 1.00 96.00 955 SER A C 1
ATOM 7214 O O . SER A 1 955 ? 20.799 -14.397 35.449 1.00 96.00 955 SER A O 1
ATOM 7216 N N . PHE A 1 956 ? 22.711 -13.717 34.483 1.00 97.19 956 PHE A N 1
ATOM 7217 C CA . PHE A 1 956 ? 22.170 -13.590 33.131 1.00 97.19 956 PHE A CA 1
ATOM 7218 C C . PHE A 1 956 ? 22.246 -14.927 32.374 1.00 97.19 956 PHE A C 1
ATOM 7220 O O . PHE A 1 956 ? 23.127 -15.743 32.649 1.00 97.19 956 PHE A O 1
ATOM 7227 N N . PRO A 1 957 ? 21.369 -15.156 31.378 1.00 97.56 957 PRO A N 1
ATOM 7228 C CA . PRO A 1 957 ? 21.467 -16.318 30.499 1.00 97.56 957 PRO A CA 1
ATOM 7229 C C . PRO A 1 957 ? 22.859 -16.481 29.863 1.00 97.56 957 PRO A C 1
ATOM 7231 O O . PRO A 1 957 ? 23.578 -15.513 29.589 1.00 97.56 957 PRO A O 1
ATOM 7234 N N . SER A 1 958 ? 23.250 -17.727 29.596 1.00 95.69 958 SER A N 1
ATOM 7235 C CA . SER A 1 958 ? 24.580 -18.054 29.065 1.00 95.69 958 SER A CA 1
ATOM 7236 C C . SER A 1 958 ? 24.828 -17.526 27.649 1.00 95.69 958 SER A C 1
ATOM 7238 O O . SER A 1 958 ? 25.982 -17.319 27.285 1.00 95.69 958 SER A O 1
ATOM 7240 N N . ASP A 1 959 ? 23.781 -17.258 26.868 1.00 96.94 959 ASP A N 1
ATOM 7241 C CA . ASP A 1 959 ? 23.868 -16.658 25.532 1.00 96.94 959 ASP A CA 1
ATOM 7242 C C . ASP A 1 959 ? 23.784 -15.118 25.544 1.00 96.94 959 ASP A C 1
ATOM 7244 O O . ASP A 1 959 ? 24.043 -14.488 24.519 1.00 96.94 959 ASP A O 1
ATOM 7248 N N . TRP A 1 960 ? 23.486 -14.502 26.695 1.00 97.88 960 TRP A N 1
ATOM 7249 C CA . TRP A 1 960 ? 23.338 -13.054 26.849 1.00 97.88 960 TRP A CA 1
ATOM 7250 C C . TRP A 1 960 ? 24.704 -12.346 26.726 1.00 97.88 960 TRP A C 1
ATOM 7252 O O . TRP A 1 960 ? 25.614 -12.649 27.515 1.00 97.88 960 TRP A O 1
ATOM 7262 N N . PRO A 1 961 ? 24.897 -11.426 25.762 1.00 98.06 961 PRO A N 1
ATOM 7263 C CA . PRO A 1 961 ? 26.156 -10.698 25.614 1.00 98.06 961 PRO A CA 1
ATOM 7264 C C . PRO A 1 961 ? 26.341 -9.665 26.729 1.00 98.06 961 PRO A C 1
ATOM 7266 O O . PRO A 1 961 ? 25.378 -9.132 27.261 1.00 98.06 961 PRO A O 1
ATOM 7269 N N . GLU A 1 962 ? 27.585 -9.384 27.102 1.00 98.00 962 GLU A N 1
ATOM 7270 C CA . GLU A 1 962 ? 27.887 -8.384 28.139 1.00 98.00 962 GLU A CA 1
ATOM 7271 C C . GLU A 1 962 ? 28.146 -7.011 27.514 1.00 98.00 962 GLU A C 1
ATOM 7273 O O . GLU A 1 962 ? 27.818 -5.978 28.105 1.00 98.00 962 GLU A O 1
ATOM 7278 N N . VAL A 1 963 ? 28.692 -7.008 26.294 1.00 98.19 963 VAL A N 1
ATOM 7279 C CA . VAL A 1 963 ? 29.067 -5.809 25.548 1.00 98.19 963 VAL A CA 1
ATOM 7280 C C . VAL A 1 963 ? 28.611 -5.922 24.099 1.00 98.19 963 VAL A C 1
ATOM 7282 O O . VAL A 1 963 ? 28.761 -6.967 23.461 1.00 98.19 963 VAL A O 1
ATOM 7285 N N . GLU A 1 964 ? 28.083 -4.819 23.588 1.00 98.25 964 GLU A N 1
ATOM 7286 C CA . GLU A 1 964 ? 27.912 -4.550 22.165 1.00 98.25 964 GLU A CA 1
ATOM 7287 C C . GLU A 1 964 ? 29.029 -3.619 21.683 1.00 98.25 964 GLU A C 1
ATOM 7289 O O . GLU A 1 964 ? 29.348 -2.639 22.353 1.00 98.25 964 GLU A O 1
ATOM 7294 N N . TYR A 1 965 ? 29.605 -3.897 20.518 1.00 98.19 965 TYR A N 1
ATOM 7295 C CA . TYR A 1 965 ? 30.530 -3.014 19.824 1.00 98.19 965 TYR A CA 1
ATOM 7296 C C . TYR A 1 965 ? 29.858 -2.417 18.592 1.00 98.19 965 TYR A C 1
ATOM 7298 O O . TYR A 1 965 ? 29.504 -3.147 17.665 1.00 98.19 965 TYR A O 1
ATOM 7306 N N . VAL A 1 966 ? 29.731 -1.092 18.557 1.00 96.00 966 VAL A N 1
ATOM 7307 C CA . VAL A 1 966 ? 29.122 -0.355 17.444 1.00 96.00 966 VAL A CA 1
ATOM 7308 C C . VAL A 1 966 ? 30.216 0.327 16.632 1.00 96.00 966 VAL A C 1
ATOM 7310 O O . VAL A 1 966 ? 31.045 1.060 17.175 1.00 96.00 966 VAL A O 1
ATOM 7313 N N . SER A 1 967 ? 30.220 0.081 15.325 1.00 95.25 967 SER A N 1
ATOM 7314 C CA . SER A 1 967 ? 31.103 0.767 14.381 1.00 95.25 967 SER A CA 1
ATOM 7315 C C . SER A 1 967 ? 30.521 2.118 13.983 1.00 95.25 967 SER A C 1
ATOM 7317 O O . SER A 1 967 ? 29.341 2.189 13.646 1.00 95.25 967 SER A O 1
ATOM 7319 N N . ASN A 1 968 ? 31.340 3.170 13.973 1.00 93.69 968 ASN A N 1
ATOM 7320 C CA . ASN A 1 968 ? 30.938 4.479 13.453 1.00 93.69 968 ASN A CA 1
ATOM 7321 C C . ASN A 1 968 ? 32.137 5.241 12.852 1.00 93.69 968 ASN A C 1
ATOM 7323 O O . ASN A 1 968 ? 33.295 4.886 13.095 1.00 93.69 968 ASN A O 1
ATOM 7327 N N . SER A 1 969 ? 31.878 6.290 12.075 1.00 92.75 969 SER A N 1
ATOM 7328 C CA . SER A 1 969 ? 32.896 7.156 11.472 1.00 92.75 969 SER A CA 1
ATOM 7329 C C . SER A 1 969 ? 32.516 8.640 11.572 1.00 92.75 969 SER A C 1
ATOM 7331 O O . SER A 1 969 ? 31.372 9.001 11.836 1.00 92.75 969 SER A O 1
ATOM 7333 N N . GLY A 1 970 ? 33.511 9.511 11.434 1.00 92.06 970 GLY A N 1
ATOM 7334 C CA . GLY A 1 970 ? 33.382 10.968 11.427 1.00 92.06 970 GLY A CA 1
ATOM 7335 C C . GLY A 1 970 ? 34.379 11.551 10.431 1.00 92.06 970 GLY A C 1
ATOM 7336 O O . GLY A 1 970 ? 35.132 10.807 9.802 1.00 92.06 970 GLY A O 1
ATOM 7337 N N . VAL A 1 971 ? 34.413 12.871 10.257 1.00 92.06 971 VAL A N 1
ATOM 7338 C CA . VAL A 1 971 ? 35.368 13.492 9.320 1.00 92.06 971 VAL A CA 1
ATOM 7339 C C . VAL A 1 971 ? 36.807 13.191 9.774 1.00 92.06 971 VAL A C 1
ATOM 7341 O O . VAL A 1 971 ? 37.212 13.601 10.862 1.00 92.06 971 VAL A O 1
ATOM 7344 N N . GLY A 1 972 ? 37.554 12.420 8.972 1.00 92.56 972 GLY A N 1
ATOM 7345 C CA . GLY A 1 972 ? 38.947 12.018 9.236 1.00 92.56 972 GLY A CA 1
ATOM 7346 C C . GLY A 1 972 ? 39.176 11.073 10.429 1.00 92.56 972 GLY A C 1
ATOM 7347 O O . GLY A 1 972 ? 40.321 10.800 10.797 1.00 92.56 972 GLY A O 1
ATOM 7348 N N . VAL A 1 973 ? 38.116 10.570 11.066 1.00 95.62 973 VAL A N 1
ATOM 7349 C CA . VAL A 1 973 ? 38.206 9.736 12.274 1.00 95.62 973 VAL A CA 1
ATOM 7350 C C . VAL A 1 973 ? 37.242 8.562 12.205 1.00 95.62 973 VAL A C 1
ATOM 7352 O O . VAL A 1 973 ? 36.229 8.600 11.509 1.00 95.62 973 VAL A O 1
ATOM 7355 N N . GLY A 1 974 ? 37.483 7.536 13.013 1.00 95.00 974 GLY A N 1
ATOM 7356 C CA . GLY A 1 974 ? 36.405 6.611 13.324 1.00 95.00 974 GLY A CA 1
ATOM 7357 C C . GLY A 1 974 ? 36.467 6.009 14.707 1.00 95.00 974 GLY A C 1
ATOM 7358 O O . GLY A 1 974 ? 37.422 6.183 15.469 1.00 95.00 974 GLY A O 1
ATOM 7359 N N . TYR A 1 975 ? 35.366 5.341 15.016 1.00 94.25 975 TYR A N 1
ATOM 7360 C CA . TYR A 1 975 ? 34.932 5.009 16.355 1.00 94.25 975 TYR A CA 1
ATOM 7361 C C . TYR A 1 975 ? 34.634 3.516 16.406 1.00 94.25 975 TYR A C 1
ATOM 7363 O O . TYR A 1 975 ? 33.884 2.989 15.583 1.00 94.25 975 TYR A O 1
ATOM 7371 N N . ILE A 1 976 ? 35.172 2.856 17.425 1.00 97.38 976 ILE A N 1
ATOM 7372 C CA . ILE A 1 976 ? 34.577 1.624 17.930 1.00 97.38 976 ILE A CA 1
ATOM 7373 C C . ILE A 1 976 ? 34.011 1.987 19.297 1.00 97.38 976 ILE A C 1
ATOM 7375 O O . ILE A 1 976 ? 34.760 2.346 20.211 1.00 97.38 976 ILE A O 1
ATOM 7379 N N . LEU A 1 977 ? 32.689 1.957 19.407 1.00 96.62 977 LEU A N 1
ATOM 7380 C CA . LEU A 1 977 ? 31.978 2.253 20.641 1.00 96.62 977 LEU A CA 1
ATOM 7381 C C . LEU A 1 977 ? 31.632 0.956 21.361 1.00 96.62 977 LEU A C 1
ATOM 7383 O O . LEU A 1 977 ? 31.300 -0.022 20.701 1.00 96.62 977 LEU A O 1
ATOM 7387 N N . ALA A 1 978 ? 31.687 0.947 22.691 1.00 97.88 978 ALA A N 1
ATOM 7388 C CA . ALA A 1 978 ? 31.168 -0.151 23.501 1.00 97.88 978 ALA A CA 1
ATOM 7389 C C . ALA A 1 978 ? 29.889 0.288 24.207 1.00 97.88 978 ALA A C 1
ATOM 7391 O O . ALA A 1 978 ? 29.896 1.333 24.858 1.00 97.88 978 ALA A O 1
ATOM 7392 N N . ALA A 1 979 ? 28.838 -0.526 24.114 1.00 97.69 979 ALA A N 1
ATOM 7393 C CA . ALA A 1 979 ? 27.632 -0.394 24.913 1.00 97.69 979 ALA A CA 1
ATOM 7394 C C . ALA A 1 979 ? 27.475 -1.566 25.891 1.00 97.69 979 ALA A C 1
ATOM 7396 O O . ALA A 1 979 ? 27.693 -2.727 25.535 1.00 97.69 979 ALA A O 1
ATOM 7397 N N . LEU A 1 980 ? 27.108 -1.267 27.140 1.00 97.62 980 LEU A N 1
ATOM 7398 C CA . LEU A 1 980 ? 26.865 -2.297 28.155 1.00 97.62 980 LEU A CA 1
ATOM 7399 C C . LEU A 1 980 ? 25.472 -2.898 27.969 1.00 97.62 980 LEU A C 1
ATOM 7401 O O . LEU A 1 980 ? 24.482 -2.176 28.034 1.00 97.62 980 LEU A O 1
ATOM 7405 N N . THR A 1 981 ? 25.388 -4.216 27.786 1.00 97.06 981 THR A N 1
ATOM 7406 C CA . THR A 1 981 ? 24.114 -4.916 27.518 1.00 97.06 981 THR A CA 1
ATOM 7407 C C . THR A 1 981 ? 23.658 -5.827 28.660 1.00 97.06 981 THR A C 1
ATOM 7409 O O . THR A 1 981 ? 22.489 -6.205 28.715 1.00 97.06 981 THR A O 1
ATOM 7412 N N . ALA A 1 982 ? 24.540 -6.139 29.612 1.00 96.31 982 ALA A N 1
ATOM 7413 C CA . ALA A 1 982 ? 24.226 -6.855 30.851 1.00 96.31 982 ALA A CA 1
ATOM 7414 C C . ALA A 1 982 ? 24.307 -5.916 32.072 1.00 96.31 982 ALA A C 1
ATOM 7416 O O . ALA A 1 982 ? 25.085 -6.162 32.990 1.00 96.31 982 ALA A O 1
ATOM 7417 N N . SER A 1 983 ? 23.548 -4.813 32.058 1.00 95.31 983 SER A N 1
ATOM 7418 C CA . SER A 1 983 ? 23.633 -3.777 33.096 1.00 95.31 983 SER A CA 1
ATOM 7419 C C . SER A 1 983 ? 22.941 -4.171 34.407 1.00 95.31 983 SER A C 1
ATOM 7421 O O . SER A 1 983 ? 21.810 -4.673 34.427 1.00 95.31 983 SER A O 1
ATOM 7423 N N . LEU A 1 984 ? 23.595 -3.904 35.537 1.00 97.06 984 LEU A N 1
ATOM 7424 C CA . LEU A 1 984 ? 23.044 -4.113 36.882 1.00 97.06 984 LEU A CA 1
ATOM 7425 C C . LEU A 1 984 ? 22.588 -2.832 37.575 1.00 97.06 984 LEU A C 1
ATOM 7427 O O . LEU A 1 984 ? 21.726 -2.882 38.453 1.00 97.06 984 LEU A O 1
ATOM 7431 N N . SER A 1 985 ? 23.099 -1.689 37.137 1.00 97.62 985 SER A N 1
ATOM 7432 C CA . SER A 1 985 ? 22.655 -0.367 37.565 1.00 97.62 985 SER A CA 1
ATOM 7433 C C . SER A 1 985 ? 21.159 -0.142 37.304 1.00 97.62 985 SER A C 1
ATOM 7435 O O . SER A 1 985 ? 20.642 -0.524 36.250 1.00 97.62 985 SER A O 1
ATOM 7437 N N . ARG A 1 986 ? 20.450 0.498 38.245 1.00 97.19 986 ARG A N 1
ATOM 7438 C CA . ARG A 1 986 ? 19.018 0.826 38.109 1.00 97.19 986 ARG A CA 1
ATOM 7439 C C . ARG A 1 986 ? 18.741 2.288 38.411 1.00 97.19 986 ARG A C 1
ATOM 7441 O O . ARG A 1 986 ? 19.161 2.814 39.440 1.00 97.19 986 ARG A O 1
ATOM 7448 N N . GLY A 1 987 ? 17.977 2.910 37.526 1.00 97.94 987 GLY A N 1
ATOM 7449 C CA . GLY A 1 987 ? 17.441 4.248 37.701 1.00 97.94 987 GLY A CA 1
ATOM 7450 C C . GLY A 1 987 ? 15.986 4.264 38.177 1.00 97.94 987 GLY A C 1
ATOM 7451 O O . GLY A 1 987 ? 15.383 3.228 38.478 1.00 97.94 987 GLY A O 1
ATOM 7452 N N . ASN A 1 988 ? 15.395 5.457 38.166 1.00 98.56 988 ASN A N 1
ATOM 7453 C CA . ASN A 1 988 ? 13.960 5.663 38.337 1.00 98.56 988 ASN A CA 1
ATOM 7454 C C . ASN A 1 988 ? 13.470 6.947 37.647 1.00 98.56 988 ASN A C 1
ATOM 7456 O O . ASN A 1 988 ? 14.250 7.821 37.266 1.00 98.56 988 ASN A O 1
ATOM 7460 N N . VAL A 1 989 ? 12.152 7.041 37.503 1.00 98.69 989 VAL A N 1
ATOM 7461 C CA . VAL A 1 989 ? 11.409 8.180 36.972 1.00 98.69 989 VAL A CA 1
ATOM 7462 C C . VAL A 1 989 ? 10.320 8.544 37.979 1.00 98.69 989 VAL A C 1
ATOM 7464 O O . VAL A 1 989 ? 9.573 7.677 38.426 1.00 98.69 989 VAL A O 1
ATOM 7467 N N . THR A 1 990 ? 10.207 9.819 38.341 1.00 98.56 990 THR A N 1
ATOM 7468 C CA . THR A 1 990 ? 9.123 10.320 39.202 1.00 98.56 990 THR A CA 1
ATOM 7469 C C . THR A 1 990 ? 8.573 11.646 38.683 1.00 98.56 990 THR A C 1
ATOM 7471 O O . THR A 1 990 ? 9.188 12.297 37.841 1.00 98.56 990 THR A O 1
ATOM 7474 N N . ILE A 1 991 ? 7.403 12.064 39.157 1.00 98.56 991 ILE A N 1
ATOM 7475 C CA . ILE A 1 991 ? 6.816 13.356 38.785 1.00 98.56 991 ILE A CA 1
ATOM 7476 C C . ILE A 1 991 ? 7.408 14.500 39.615 1.00 98.56 991 ILE A C 1
ATOM 7478 O O . ILE A 1 991 ? 7.684 14.341 40.803 1.00 98.56 991 ILE A O 1
ATOM 7482 N N . ALA A 1 992 ? 7.588 15.663 38.983 1.00 97.69 992 ALA A N 1
ATOM 7483 C CA . ALA A 1 992 ? 7.990 16.904 39.652 1.00 97.69 992 ALA A CA 1
ATOM 7484 C C . ALA A 1 992 ? 6.792 17.781 40.062 1.00 97.69 992 ALA A C 1
ATOM 7486 O O . ALA A 1 992 ? 6.939 18.675 40.897 1.00 97.69 992 ALA A O 1
ATOM 7487 N N . SER A 1 993 ? 5.627 17.547 39.453 1.00 97.94 993 SER A N 1
ATOM 7488 C CA . SER A 1 993 ? 4.405 18.342 39.575 1.00 97.94 993 SER A CA 1
ATOM 7489 C C . SER A 1 993 ? 3.178 17.482 39.242 1.00 97.94 993 SER A C 1
ATOM 7491 O O . SER A 1 993 ? 3.311 16.444 38.596 1.00 97.94 993 SER A O 1
ATOM 7493 N N . ALA A 1 994 ? 1.986 17.938 39.640 1.00 97.06 994 ALA A N 1
ATOM 7494 C CA . ALA A 1 994 ? 0.705 17.408 39.158 1.00 97.06 994 ALA A CA 1
ATOM 7495 C C . ALA A 1 994 ? 0.315 17.948 37.762 1.00 97.06 994 ALA A C 1
ATOM 7497 O O . ALA A 1 994 ? -0.705 17.547 37.203 1.00 97.06 994 ALA A O 1
ATOM 7498 N N . ASP A 1 995 ? 1.104 18.870 37.204 1.00 96.25 995 ASP A N 1
ATOM 7499 C CA . ASP A 1 995 ? 0.936 19.386 35.847 1.00 96.25 995 ASP A CA 1
ATOM 7500 C C . ASP A 1 995 ? 1.689 18.511 34.839 1.00 96.25 995 ASP A C 1
ATOM 7502 O O . ASP A 1 995 ? 2.912 18.380 34.878 1.00 96.25 995 ASP A O 1
ATOM 7506 N N . ALA A 1 996 ? 0.933 17.945 33.904 1.00 95.19 996 ALA A N 1
ATOM 7507 C CA . ALA A 1 996 ? 1.418 17.075 32.844 1.00 95.19 996 ALA A CA 1
ATOM 7508 C C . ALA A 1 996 ? 2.295 17.778 31.785 1.00 95.19 996 ALA A C 1
ATOM 7510 O O . ALA A 1 996 ? 2.870 17.106 30.932 1.00 95.19 996 ALA A O 1
ATOM 7511 N N . SER A 1 997 ? 2.378 19.113 31.795 1.00 93.56 997 SER A N 1
ATOM 7512 C CA . SER A 1 997 ? 3.313 19.879 30.960 1.00 93.56 997 SER A CA 1
ATOM 7513 C C . SER A 1 997 ? 4.725 19.973 31.551 1.00 93.56 997 SER A C 1
ATOM 7515 O O . SER A 1 997 ? 5.660 20.346 30.845 1.00 93.56 997 SER A O 1
ATOM 7517 N N . VAL A 1 998 ? 4.892 19.620 32.829 1.00 97.56 998 VAL A N 1
ATOM 7518 C CA . VAL A 1 998 ? 6.190 19.618 33.509 1.00 97.56 998 VAL A CA 1
ATOM 7519 C C . VAL A 1 998 ? 6.884 18.281 33.264 1.00 97.56 998 VAL A C 1
ATOM 7521 O O . VAL A 1 998 ? 6.317 17.226 33.549 1.00 97.56 998 VAL A O 1
ATOM 7524 N N . SER A 1 999 ? 8.120 18.316 32.761 1.00 96.81 999 SER A N 1
ATOM 7525 C CA . SER A 1 999 ? 8.915 17.109 32.506 1.00 96.81 999 SER A CA 1
ATOM 7526 C C . SER A 1 999 ? 9.110 16.260 33.773 1.00 96.81 999 SER A C 1
ATOM 7528 O O . SER A 1 999 ? 9.218 16.805 34.879 1.00 96.81 999 SER A O 1
ATOM 7530 N N . PRO A 1 1000 ? 9.186 14.925 33.641 1.00 98.12 1000 PRO A N 1
ATOM 7531 C CA . PRO A 1 1000 ? 9.443 14.052 34.776 1.00 98.12 1000 PRO A CA 1
ATOM 7532 C C . PRO A 1 1000 ? 10.881 14.213 35.291 1.00 98.12 1000 PRO A C 1
ATOM 7534 O O . PRO A 1 1000 ? 11.793 14.600 34.559 1.00 98.12 1000 PRO A O 1
ATOM 7537 N N . VAL A 1 1001 ? 11.098 13.871 36.561 1.00 98.69 1001 VAL A N 1
ATOM 7538 C CA . VAL A 1 1001 ? 12.433 13.758 37.157 1.00 98.69 1001 VAL A CA 1
ATOM 7539 C C . VAL A 1 1001 ? 13.006 12.395 36.793 1.00 98.69 1001 VAL A C 1
ATOM 7541 O O . VAL A 1 1001 ? 12.435 11.369 37.163 1.00 98.69 1001 VAL A O 1
ATOM 7544 N N . ILE A 1 1002 ? 14.137 12.385 36.090 1.00 98.75 1002 ILE A N 1
ATOM 7545 C CA . ILE A 1 1002 ? 14.762 11.164 35.571 1.00 98.75 1002 ILE A CA 1
ATOM 7546 C C . ILE A 1 1002 ? 16.108 10.952 36.255 1.00 98.75 1002 ILE A C 1
ATOM 7548 O O . ILE A 1 1002 ? 17.024 11.754 36.090 1.00 98.75 1002 ILE A O 1
ATOM 7552 N N . ASN A 1 1003 ? 16.256 9.848 36.979 1.00 98.50 1003 ASN A N 1
ATOM 7553 C CA . ASN A 1 1003 ? 17.546 9.376 37.459 1.00 98.50 1003 ASN A CA 1
ATOM 7554 C C . ASN A 1 1003 ? 17.945 8.131 36.666 1.00 98.50 1003 ASN A C 1
ATOM 7556 O O . ASN A 1 1003 ? 17.312 7.094 36.828 1.00 98.50 1003 ASN A O 1
ATOM 7560 N N . LEU A 1 1004 ? 18.987 8.214 35.840 1.00 98.12 1004 LEU A N 1
ATOM 7561 C CA . LEU A 1 1004 ? 19.416 7.097 34.988 1.00 98.12 1004 LEU A CA 1
ATOM 7562 C C . LEU A 1 1004 ? 20.132 5.998 35.787 1.00 98.12 1004 LEU A C 1
ATOM 7564 O O . LEU A 1 1004 ? 20.090 4.829 35.415 1.00 98.12 1004 LEU A O 1
ATOM 7568 N N . GLY A 1 1005 ? 20.767 6.363 36.903 1.00 96.88 1005 GLY A N 1
ATOM 7569 C CA . GLY A 1 1005 ? 21.427 5.420 37.801 1.00 96.88 1005 GLY A CA 1
ATOM 7570 C C . GLY A 1 1005 ? 22.665 4.756 37.201 1.00 96.88 1005 GLY A C 1
ATOM 7571 O O . GLY A 1 1005 ? 23.099 3.740 37.725 1.00 96.88 1005 GLY A O 1
ATOM 7572 N N . TRP A 1 1006 ? 23.239 5.283 36.118 1.00 97.38 1006 TRP A N 1
ATOM 7573 C CA . TRP A 1 1006 ? 24.385 4.669 35.440 1.00 97.38 1006 TRP A CA 1
ATOM 7574 C C . TRP A 1 1006 ? 25.569 4.424 36.387 1.00 97.38 1006 TRP A C 1
ATOM 7576 O O . TRP A 1 1006 ? 25.890 5.289 37.201 1.00 97.38 1006 TRP A O 1
ATOM 7586 N N . LEU A 1 1007 ? 26.225 3.264 36.250 1.00 97.00 1007 LEU A N 1
ATOM 7587 C CA . LEU A 1 1007 ? 27.387 2.824 37.044 1.00 97.00 1007 LEU A CA 1
ATOM 7588 C C . LEU A 1 1007 ? 27.183 2.945 38.569 1.00 97.00 1007 LEU A C 1
ATOM 7590 O O . LEU A 1 1007 ? 28.082 3.383 39.288 1.00 97.00 1007 LEU A O 1
ATOM 7594 N N . SER A 1 1008 ? 25.987 2.599 39.051 1.00 96.56 1008 SER A N 1
ATOM 7595 C CA . SER A 1 1008 ? 25.618 2.648 40.475 1.00 96.56 1008 SER A CA 1
ATOM 7596 C C . SER A 1 1008 ? 25.436 1.274 41.119 1.00 96.56 1008 SER A C 1
ATOM 7598 O O . SER A 1 1008 ? 25.065 1.193 42.291 1.00 96.56 1008 SER A O 1
ATOM 7600 N N . ASP A 1 1009 ? 25.674 0.195 40.369 1.00 97.06 1009 ASP A N 1
ATOM 7601 C CA . ASP A 1 1009 ? 25.534 -1.159 40.884 1.00 97.06 1009 ASP A CA 1
ATOM 7602 C C . ASP A 1 1009 ? 26.485 -1.410 42.079 1.00 97.06 1009 ASP A C 1
ATOM 7604 O O . ASP A 1 1009 ? 27.640 -0.974 42.070 1.00 97.06 1009 ASP A O 1
ATOM 7608 N N . PRO A 1 1010 ? 26.023 -2.102 43.136 1.00 95.31 1010 PRO A N 1
ATOM 7609 C CA . PRO A 1 1010 ? 26.744 -2.174 44.408 1.00 95.31 1010 PRO A CA 1
ATOM 7610 C C . PRO A 1 1010 ? 28.086 -2.916 44.323 1.00 95.31 1010 PRO A C 1
ATOM 7612 O O . PRO A 1 1010 ? 28.966 -2.685 45.152 1.00 95.31 1010 PRO A O 1
ATOM 7615 N N . ASN A 1 1011 ? 28.254 -3.794 43.331 1.00 96.44 1011 ASN A N 1
ATOM 7616 C CA . ASN A 1 1011 ? 29.454 -4.611 43.152 1.00 96.44 1011 ASN A CA 1
ATOM 7617 C C . ASN A 1 1011 ? 30.437 -4.010 42.129 1.00 96.44 1011 ASN A C 1
ATOM 7619 O O . ASN A 1 1011 ? 31.503 -4.589 41.896 1.00 96.44 1011 ASN A O 1
ATOM 7623 N N . ASN A 1 1012 ? 30.116 -2.845 41.546 1.00 95.94 1012 ASN A N 1
ATOM 7624 C CA . ASN A 1 1012 ? 30.846 -2.212 40.442 1.00 95.94 1012 ASN A CA 1
ATOM 7625 C C . ASN A 1 1012 ? 31.075 -3.162 39.253 1.00 95.94 1012 ASN A C 1
ATOM 7627 O O . ASN A 1 1012 ? 32.122 -3.125 38.596 1.00 95.94 1012 ASN A O 1
ATOM 7631 N N . THR A 1 1013 ? 30.129 -4.056 39.000 1.00 98.19 1013 THR A N 1
ATOM 7632 C CA . THR A 1 1013 ? 30.166 -5.016 37.901 1.00 98.19 1013 THR A CA 1
ATOM 7633 C C . THR A 1 1013 ? 30.093 -4.288 36.563 1.00 98.19 1013 THR A C 1
ATOM 7635 O O . THR A 1 1013 ? 30.915 -4.562 35.686 1.00 98.19 1013 THR A O 1
ATOM 7638 N N . ASP A 1 1014 ? 29.211 -3.290 36.425 1.00 98.12 1014 ASP A N 1
ATOM 7639 C CA . ASP A 1 1014 ? 29.076 -2.517 35.183 1.00 98.12 1014 ASP A CA 1
ATOM 7640 C C . ASP A 1 1014 ? 30.385 -1.778 34.864 1.00 98.12 1014 ASP A C 1
ATOM 7642 O O . ASP A 1 1014 ? 30.848 -1.764 33.721 1.00 98.12 1014 ASP A O 1
ATOM 7646 N N . ALA A 1 1015 ? 31.038 -1.223 35.891 1.00 97.75 1015 ALA A N 1
ATOM 7647 C CA . ALA A 1 1015 ? 32.325 -0.541 35.760 1.00 97.75 1015 ALA A CA 1
ATOM 7648 C C . ALA A 1 1015 ? 33.456 -1.493 35.325 1.00 97.75 1015 ALA A C 1
ATOM 7650 O O . ALA A 1 1015 ? 34.255 -1.144 34.453 1.00 97.75 1015 ALA A O 1
ATOM 7651 N N . GLN A 1 1016 ? 33.516 -2.704 35.889 1.00 98.19 1016 GLN A N 1
ATOM 7652 C CA . GLN A 1 1016 ? 34.513 -3.716 35.515 1.00 98.19 1016 GLN A CA 1
ATOM 7653 C C . GLN A 1 1016 ? 34.345 -4.175 34.060 1.00 98.19 1016 GLN A C 1
ATOM 7655 O O . GLN A 1 1016 ? 35.331 -4.253 33.318 1.00 98.19 1016 GLN A O 1
ATOM 7660 N N . VAL A 1 1017 ? 33.102 -4.414 33.622 1.00 98.38 1017 VAL A N 1
ATOM 7661 C CA . VAL A 1 1017 ? 32.793 -4.749 32.222 1.00 98.38 1017 VAL A CA 1
ATOM 7662 C C . VAL A 1 1017 ? 33.160 -3.591 31.294 1.00 98.38 1017 VAL A C 1
ATOM 7664 O O . VAL A 1 1017 ? 33.790 -3.818 30.261 1.00 98.38 1017 VAL A O 1
ATOM 7667 N N . ALA A 1 1018 ? 32.853 -2.348 31.673 1.00 98.19 1018 ALA A N 1
ATOM 7668 C CA . ALA A 1 1018 ? 33.157 -1.175 30.858 1.00 98.19 1018 ALA A CA 1
ATOM 7669 C C . ALA A 1 1018 ? 34.667 -0.965 30.651 1.00 98.19 1018 ALA A C 1
ATOM 7671 O O . ALA A 1 1018 ? 35.127 -0.760 29.524 1.00 98.19 1018 ALA A O 1
ATOM 7672 N N . VAL A 1 1019 ? 35.465 -1.104 31.715 1.00 98.44 1019 VAL A N 1
ATOM 7673 C CA . VAL A 1 1019 ? 36.933 -1.033 31.631 1.00 98.44 1019 VAL A CA 1
ATOM 7674 C C . VAL A 1 1019 ? 37.487 -2.148 30.739 1.00 98.44 1019 VAL A C 1
ATOM 7676 O O . VAL A 1 1019 ? 38.355 -1.901 29.893 1.00 98.44 1019 VAL A O 1
ATOM 7679 N N . ALA A 1 1020 ? 36.975 -3.375 30.884 1.00 98.38 1020 ALA A N 1
ATOM 7680 C CA . ALA A 1 1020 ? 37.362 -4.486 30.021 1.00 98.38 1020 ALA A CA 1
ATOM 7681 C C . ALA A 1 1020 ? 36.993 -4.225 28.552 1.00 98.38 1020 ALA A C 1
ATOM 7683 O O . ALA A 1 1020 ? 37.792 -4.526 27.665 1.00 98.38 1020 ALA A O 1
ATOM 7684 N N . ALA A 1 1021 ? 35.841 -3.604 28.287 1.00 98.19 1021 ALA A N 1
ATOM 7685 C CA . ALA A 1 1021 ? 35.407 -3.247 26.943 1.00 98.19 1021 ALA A CA 1
ATOM 7686 C C . ALA A 1 1021 ? 36.355 -2.244 26.264 1.00 98.19 1021 ALA A C 1
ATOM 7688 O O . ALA A 1 1021 ? 36.726 -2.459 25.113 1.00 98.19 1021 ALA A O 1
ATOM 7689 N N . VAL A 1 1022 ? 36.838 -1.210 26.968 1.00 98.38 1022 VAL A N 1
ATOM 7690 C CA . VAL A 1 1022 ? 37.842 -0.273 26.415 1.00 98.38 1022 VAL A CA 1
ATOM 7691 C C . VAL A 1 1022 ? 39.139 -1.001 26.052 1.00 98.38 1022 VAL A C 1
ATOM 7693 O O . VAL A 1 1022 ? 39.678 -0.825 24.955 1.00 98.38 1022 VAL A O 1
ATOM 7696 N N . LYS A 1 1023 ? 39.634 -1.875 26.941 1.00 97.94 1023 LYS A N 1
ATOM 7697 C CA . LYS A 1 1023 ? 40.822 -2.706 26.666 1.00 97.94 1023 LYS A CA 1
ATOM 7698 C C . LYS A 1 1023 ? 40.601 -3.607 25.451 1.00 97.94 1023 LYS A C 1
ATOM 7700 O O . LYS A 1 1023 ? 41.506 -3.777 24.633 1.00 97.94 1023 LYS A O 1
ATOM 7705 N N . ARG A 1 1024 ? 39.393 -4.149 25.309 1.00 97.50 1024 ARG A N 1
ATOM 7706 C CA . ARG A 1 1024 ? 39.003 -5.006 24.191 1.00 97.50 1024 ARG A CA 1
ATOM 7707 C C . ARG A 1 1024 ? 38.942 -4.250 22.866 1.00 97.50 1024 ARG A C 1
ATOM 7709 O O . ARG A 1 1024 ? 39.487 -4.718 21.870 1.00 97.50 1024 ARG A O 1
ATOM 7716 N N . ILE A 1 1025 ? 38.392 -3.040 22.867 1.00 98.31 1025 ILE A N 1
ATOM 7717 C CA . ILE A 1 1025 ? 38.382 -2.162 21.694 1.00 98.31 1025 ILE A CA 1
ATOM 7718 C C . ILE A 1 1025 ? 39.812 -1.806 21.255 1.00 98.31 1025 ILE A C 1
ATOM 7720 O O . ILE A 1 1025 ? 40.120 -1.823 20.063 1.00 98.31 1025 ILE A O 1
ATOM 7724 N N . ARG A 1 1026 ? 40.727 -1.548 22.197 1.00 97.88 1026 ARG A N 1
ATOM 7725 C CA . ARG A 1 1026 ? 42.146 -1.307 21.876 1.00 97.88 1026 ARG A CA 1
ATOM 7726 C C . ARG A 1 1026 ? 42.814 -2.502 21.198 1.00 97.88 1026 ARG A C 1
ATOM 7728 O O . ARG A 1 1026 ? 43.599 -2.308 20.270 1.00 97.88 1026 ARG A O 1
ATOM 7735 N N . GLN A 1 1027 ? 42.476 -3.728 21.608 1.00 97.44 1027 GLN A N 1
ATOM 7736 C CA . GLN A 1 1027 ? 42.923 -4.937 20.906 1.00 97.44 1027 GLN A CA 1
ATOM 7737 C C . GLN A 1 1027 ? 42.399 -4.957 19.463 1.00 97.44 1027 GLN A C 1
ATOM 7739 O O . GLN A 1 1027 ? 43.181 -5.216 18.548 1.00 97.44 1027 GLN A O 1
ATOM 7744 N N . ALA A 1 1028 ? 41.127 -4.604 19.236 1.00 97.69 1028 ALA A N 1
ATOM 7745 C CA . ALA A 1 1028 ? 40.557 -4.517 17.889 1.00 97.69 1028 ALA A CA 1
ATOM 7746 C C . ALA A 1 1028 ? 41.328 -3.504 17.027 1.00 97.69 1028 ALA A C 1
ATOM 7748 O O . ALA A 1 1028 ? 41.838 -3.860 15.964 1.00 97.69 1028 ALA A O 1
ATOM 7749 N N . TRP A 1 1029 ? 41.529 -2.282 17.524 1.00 97.19 1029 TRP A N 1
ATOM 7750 C CA . TRP A 1 1029 ? 42.297 -1.245 16.826 1.00 97.19 1029 TRP A CA 1
ATOM 7751 C C . TRP A 1 1029 ? 43.730 -1.657 16.491 1.00 97.19 1029 TRP A C 1
ATOM 7753 O O . TRP A 1 1029 ? 44.221 -1.346 15.406 1.00 97.19 1029 TRP A O 1
ATOM 7763 N N . SER A 1 1030 ? 44.403 -2.380 17.391 1.00 95.81 1030 SER A N 1
ATOM 7764 C CA . SER A 1 1030 ? 45.786 -2.822 17.166 1.00 95.81 1030 SER A CA 1
ATOM 7765 C C . SER A 1 1030 ? 45.939 -3.719 15.932 1.00 95.81 1030 SER A C 1
ATOM 7767 O O . SER A 1 1030 ? 46.985 -3.700 15.288 1.00 95.81 1030 SER A O 1
ATOM 7769 N N . SER A 1 1031 ? 44.881 -4.446 15.557 1.00 96.31 1031 SER A N 1
ATOM 7770 C CA . SER A 1 1031 ? 44.884 -5.353 14.403 1.00 96.31 1031 SER A CA 1
ATOM 7771 C C . SER A 1 1031 ? 44.673 -4.662 13.047 1.00 96.31 1031 SER A C 1
ATOM 7773 O O . SER A 1 1031 ? 44.849 -5.291 12.004 1.00 96.31 1031 SER A O 1
ATOM 7775 N N . ILE A 1 1032 ? 44.320 -3.372 13.048 1.00 95.12 1032 ILE A N 1
ATOM 7776 C CA . ILE A 1 1032 ? 44.053 -2.563 11.846 1.00 95.12 1032 ILE A CA 1
ATOM 7777 C C . ILE A 1 1032 ? 44.856 -1.253 11.838 1.00 95.12 1032 ILE A C 1
ATOM 7779 O O . ILE A 1 1032 ? 44.433 -0.254 11.264 1.00 95.12 1032 ILE A O 1
ATOM 7783 N N . SER A 1 1033 ? 46.044 -1.252 12.449 1.00 91.81 1033 SER A N 1
ATOM 7784 C CA . SER A 1 1033 ? 46.924 -0.075 12.540 1.00 91.81 1033 SER A CA 1
ATOM 7785 C C . SER A 1 1033 ? 47.317 0.525 11.183 1.00 91.81 1033 SER A C 1
ATOM 7787 O O . SER A 1 1033 ? 47.615 1.715 11.116 1.00 91.81 1033 SER A O 1
ATOM 7789 N N . ALA A 1 1034 ? 47.254 -0.267 10.107 1.00 92.12 1034 ALA A N 1
ATOM 7790 C CA . ALA A 1 1034 ? 47.577 0.139 8.739 1.00 92.12 1034 ALA A CA 1
ATOM 7791 C C . ALA A 1 1034 ? 46.697 1.269 8.175 1.00 92.12 1034 ALA A C 1
ATOM 7793 O O . ALA A 1 1034 ? 47.094 1.887 7.196 1.00 92.12 1034 ALA A O 1
ATOM 7794 N N . ILE A 1 1035 ? 45.522 1.528 8.761 1.00 93.38 1035 ILE A N 1
ATOM 7795 C CA . ILE A 1 1035 ? 44.622 2.614 8.334 1.00 93.38 1035 ILE A CA 1
ATOM 7796 C C . ILE A 1 1035 ? 44.539 3.768 9.334 1.00 93.38 1035 ILE A C 1
ATOM 7798 O O . ILE A 1 1035 ? 43.705 4.654 9.173 1.00 93.38 1035 ILE A O 1
ATOM 7802 N N . THR A 1 1036 ? 45.343 3.743 10.400 1.00 93.94 1036 THR A N 1
ATOM 7803 C CA . THR A 1 1036 ? 45.285 4.760 11.459 1.00 93.94 1036 THR A CA 1
ATOM 7804 C C . THR A 1 1036 ? 46.439 5.745 11.356 1.00 93.94 1036 THR A C 1
ATOM 7806 O O . THR A 1 1036 ? 47.573 5.336 11.114 1.00 93.94 1036 THR A O 1
ATOM 7809 N N . ILE A 1 1037 ? 46.166 7.020 11.630 1.00 92.50 1037 ILE A N 1
ATOM 7810 C CA . ILE A 1 1037 ? 47.173 8.086 11.686 1.00 92.50 1037 ILE A CA 1
ATOM 7811 C C . ILE A 1 1037 ? 47.476 8.405 13.152 1.00 92.50 1037 ILE A C 1
ATOM 7813 O O . ILE A 1 1037 ? 46.568 8.645 13.946 1.00 92.50 1037 ILE A O 1
ATOM 7817 N N . GLY A 1 1038 ? 48.759 8.439 13.514 1.00 92.81 1038 GLY A N 1
ATOM 7818 C CA . GLY A 1 1038 ? 49.201 8.863 14.845 1.00 92.81 1038 GLY A CA 1
ATOM 7819 C C . GLY A 1 1038 ? 48.713 7.976 16.001 1.00 92.81 1038 GLY A C 1
ATOM 7820 O O . GLY A 1 1038 ? 48.454 6.780 15.844 1.00 92.81 1038 GLY A O 1
ATOM 7821 N N . SER A 1 1039 ? 48.656 8.561 17.201 1.00 94.06 1039 SER A N 1
ATOM 7822 C CA . SER A 1 1039 ? 48.233 7.877 18.427 1.00 94.06 1039 SER A CA 1
ATOM 7823 C C . SER A 1 1039 ? 46.709 7.848 18.600 1.00 94.06 1039 SER A C 1
ATOM 7825 O O . SER A 1 1039 ? 45.963 8.519 17.893 1.00 94.06 1039 SER A O 1
ATOM 7827 N N . GLU A 1 1040 ? 46.237 7.068 19.577 1.00 96.69 1040 GLU A N 1
ATOM 7828 C CA . GLU A 1 1040 ? 44.849 7.128 20.054 1.00 96.69 1040 GLU A CA 1
ATOM 7829 C C . GLU A 1 1040 ? 44.436 8.564 20.404 1.00 96.69 1040 GLU A C 1
ATOM 7831 O O . GLU A 1 1040 ? 45.195 9.268 21.069 1.00 96.69 1040 GLU A O 1
ATOM 7836 N N . LEU A 1 1041 ? 43.255 8.991 19.939 1.00 97.19 1041 LEU A N 1
ATOM 7837 C CA . LEU A 1 1041 ? 42.726 10.333 20.201 1.00 97.19 1041 LEU A CA 1
ATOM 7838 C C . LEU A 1 1041 ? 41.903 10.352 21.488 1.00 97.19 1041 LEU A C 1
ATOM 7840 O O . LEU A 1 1041 ? 42.105 11.208 22.340 1.00 97.19 1041 LEU A O 1
ATOM 7844 N N . VAL A 1 1042 ? 40.988 9.390 21.627 1.00 97.06 1042 VAL A N 1
ATOM 7845 C CA . VAL A 1 1042 ? 40.107 9.244 22.792 1.00 97.06 1042 VAL A CA 1
ATOM 7846 C C . VAL A 1 1042 ? 40.116 7.777 23.223 1.00 97.06 1042 VAL A C 1
ATOM 7848 O O . VAL A 1 1042 ? 39.921 6.917 22.360 1.00 97.06 1042 VAL A O 1
ATOM 7851 N N . PRO A 1 1043 ? 40.325 7.466 24.514 1.00 97.25 1043 PRO A N 1
ATOM 7852 C CA . PRO A 1 1043 ? 40.706 8.383 25.602 1.00 97.25 1043 PRO A CA 1
ATOM 7853 C C . PRO A 1 1043 ? 42.141 8.927 25.516 1.00 97.25 1043 PRO A C 1
ATOM 7855 O O . PRO A 1 1043 ? 42.486 9.870 26.221 1.00 97.25 1043 PRO A O 1
ATOM 7858 N N . GLY A 1 1044 ? 42.981 8.334 24.669 1.00 96.44 1044 GLY A N 1
ATOM 7859 C CA . GLY A 1 1044 ? 44.375 8.719 24.494 1.00 96.44 1044 GLY A CA 1
ATOM 7860 C C . GLY A 1 1044 ? 45.331 7.665 25.059 1.00 96.44 1044 GLY A C 1
ATOM 7861 O O . GLY A 1 1044 ? 44.999 6.942 26.005 1.00 96.44 1044 GLY A O 1
ATOM 7862 N N . PRO A 1 1045 ? 46.557 7.570 24.512 1.00 94.81 1045 PRO A N 1
ATOM 7863 C CA . PRO A 1 1045 ? 47.462 6.448 24.765 1.00 94.81 1045 PRO A CA 1
ATOM 7864 C C . PRO A 1 1045 ? 47.942 6.353 26.221 1.00 94.81 1045 PRO A C 1
ATOM 7866 O O . PRO A 1 1045 ? 48.377 5.287 26.648 1.00 94.81 1045 PRO A O 1
ATOM 7869 N N . ASN A 1 1046 ? 47.853 7.443 26.990 1.00 96.81 1046 ASN A N 1
ATOM 7870 C CA . ASN A 1 1046 ? 48.324 7.506 28.376 1.00 96.81 1046 ASN A CA 1
ATOM 7871 C C . ASN A 1 1046 ? 47.287 6.997 29.395 1.00 96.81 1046 ASN A C 1
ATOM 7873 O O . ASN A 1 1046 ? 47.640 6.705 30.538 1.00 96.81 1046 ASN A O 1
ATOM 7877 N N . ILE A 1 1047 ? 46.020 6.846 28.998 1.00 97.81 1047 ILE A N 1
ATOM 7878 C CA . ILE A 1 1047 ? 44.938 6.379 29.874 1.00 97.81 1047 ILE A CA 1
ATOM 7879 C C . ILE A 1 1047 ? 44.944 4.846 29.899 1.00 97.81 1047 ILE A C 1
ATOM 7881 O O . ILE A 1 1047 ? 44.261 4.199 29.108 1.00 97.81 1047 ILE A O 1
ATOM 7885 N N . THR A 1 1048 ? 45.772 4.244 30.755 1.00 94.94 1048 THR A N 1
ATOM 7886 C CA . THR A 1 1048 ? 46.077 2.795 30.710 1.00 94.94 1048 THR A CA 1
ATOM 7887 C C . THR A 1 1048 ? 45.637 2.000 31.938 1.00 94.94 1048 THR A C 1
ATOM 7889 O O . THR A 1 1048 ? 45.357 0.809 31.806 1.00 94.94 1048 THR A O 1
ATOM 7892 N N . THR A 1 1049 ? 45.548 2.626 33.113 1.00 97.75 1049 THR A N 1
ATOM 7893 C CA . THR A 1 1049 ? 45.103 1.957 34.345 1.00 97.75 1049 THR A CA 1
ATOM 7894 C C . THR A 1 1049 ? 43.582 1.835 34.389 1.00 97.75 1049 THR A C 1
ATOM 7896 O O . THR A 1 1049 ? 42.868 2.672 33.842 1.00 97.75 1049 THR A O 1
ATOM 7899 N N . ASP A 1 1050 ? 43.069 0.814 35.076 1.00 97.31 1050 ASP A N 1
ATOM 7900 C CA . ASP A 1 1050 ? 41.627 0.554 35.190 1.00 97.31 1050 ASP A CA 1
ATOM 7901 C C . ASP A 1 1050 ? 40.876 1.743 35.800 1.00 97.31 1050 ASP A C 1
ATOM 7903 O O . ASP A 1 1050 ? 39.806 2.102 35.319 1.00 97.31 1050 ASP A O 1
ATOM 7907 N N . ALA A 1 1051 ? 41.477 2.406 36.793 1.00 97.38 1051 ALA A N 1
ATOM 7908 C CA . ALA A 1 1051 ? 40.932 3.620 37.393 1.00 97.38 1051 ALA A CA 1
ATOM 7909 C C . ALA A 1 1051 ? 40.856 4.780 36.386 1.00 97.38 1051 ALA A C 1
ATOM 7911 O O . ALA A 1 1051 ? 39.795 5.371 36.226 1.00 97.38 1051 ALA A O 1
ATOM 7912 N N . ALA A 1 1052 ? 41.939 5.056 35.648 1.00 98.25 1052 ALA A N 1
ATOM 7913 C CA . ALA A 1 1052 ? 41.953 6.140 34.666 1.00 98.25 1052 ALA A CA 1
ATOM 7914 C C . ALA A 1 1052 ? 40.990 5.874 33.495 1.00 98.25 1052 ALA A C 1
ATOM 7916 O O . ALA A 1 1052 ? 40.348 6.794 32.997 1.00 98.25 1052 ALA A O 1
ATOM 7917 N N . ILE A 1 1053 ? 40.863 4.612 33.068 1.00 98.50 1053 ILE A N 1
ATOM 7918 C CA . ILE A 1 1053 ? 39.878 4.202 32.061 1.00 98.50 1053 ILE A CA 1
ATOM 7919 C C . ILE A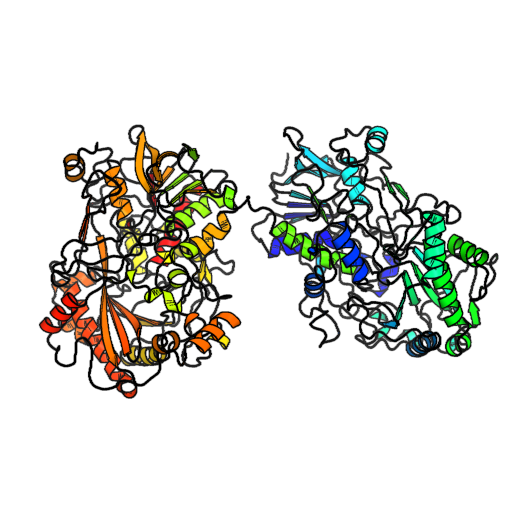 1 1053 ? 38.456 4.423 32.590 1.00 98.50 1053 ILE A C 1
ATOM 7921 O O . ILE A 1 1053 ? 37.616 4.937 31.857 1.00 98.50 1053 ILE A O 1
ATOM 7925 N N . LEU A 1 1054 ? 38.178 4.059 33.844 1.00 98.00 1054 LEU A N 1
ATOM 7926 C CA . LEU A 1 1054 ? 36.861 4.255 34.449 1.00 98.00 1054 LEU A CA 1
ATOM 7927 C C . LEU A 1 1054 ? 36.497 5.737 34.592 1.00 98.00 1054 LEU A C 1
ATOM 7929 O O . LEU A 1 1054 ? 35.358 6.105 34.310 1.00 98.00 1054 LEU A O 1
ATOM 7933 N N . ASP A 1 1055 ? 37.441 6.586 34.993 1.00 97.88 1055 ASP A N 1
ATOM 7934 C CA . ASP A 1 1055 ? 37.209 8.030 35.093 1.00 97.88 1055 ASP A CA 1
ATOM 7935 C C . ASP A 1 1055 ? 36.908 8.634 33.717 1.00 97.88 1055 ASP A C 1
ATOM 7937 O O . ASP A 1 1055 ? 35.907 9.331 33.555 1.00 97.88 1055 ASP A O 1
ATOM 7941 N N . TYR A 1 1056 ? 37.659 8.235 32.687 1.00 97.88 1056 TYR A N 1
ATOM 7942 C CA . TYR A 1 1056 ? 37.330 8.579 31.305 1.00 97.88 1056 TYR A CA 1
ATOM 7943 C C . TYR A 1 1056 ? 35.922 8.104 30.896 1.00 97.88 1056 TYR A C 1
ATOM 7945 O O . TYR A 1 1056 ? 35.177 8.852 30.260 1.00 97.88 1056 TYR A O 1
ATOM 7953 N N . ILE A 1 1057 ? 35.526 6.872 31.241 1.00 97.88 1057 ILE A N 1
ATOM 7954 C CA . ILE A 1 1057 ? 34.181 6.364 30.928 1.00 97.88 1057 ILE A CA 1
ATOM 7955 C C . ILE A 1 1057 ? 33.129 7.247 31.604 1.00 97.88 1057 ILE A C 1
ATOM 7957 O O . ILE A 1 1057 ? 32.169 7.650 30.956 1.00 97.88 1057 ILE A O 1
ATOM 7961 N N . ARG A 1 1058 ? 33.314 7.620 32.874 1.00 96.69 1058 ARG A N 1
ATOM 7962 C CA . ARG A 1 1058 ? 32.394 8.528 33.582 1.00 96.69 1058 ARG A CA 1
ATOM 7963 C C . ARG A 1 1058 ? 32.286 9.884 32.883 1.00 96.69 1058 ARG A C 1
ATOM 7965 O O . ARG A 1 1058 ? 31.180 10.402 32.733 1.00 96.69 1058 ARG A O 1
ATOM 7972 N N . GLU A 1 1059 ? 33.395 10.435 32.407 1.00 94.94 1059 GLU A N 1
ATOM 7973 C CA . GLU A 1 1059 ? 33.435 11.725 31.705 1.00 94.94 1059 GLU A CA 1
ATOM 7974 C C . GLU A 1 1059 ? 32.821 11.676 30.297 1.00 94.94 1059 GLU A C 1
ATOM 7976 O O . GLU A 1 1059 ? 32.213 12.650 29.854 1.00 94.94 1059 GLU A O 1
ATOM 7981 N N . SER A 1 1060 ? 32.941 10.543 29.602 1.00 93.06 1060 SER A N 1
ATOM 7982 C CA . SER A 1 1060 ? 32.595 10.416 28.177 1.00 93.06 1060 SER A CA 1
ATOM 7983 C C . SER A 1 1060 ? 31.315 9.638 27.890 1.00 93.06 1060 SER A C 1
ATOM 7985 O O . SER A 1 1060 ? 30.789 9.735 26.781 1.00 93.06 1060 SER A O 1
ATOM 7987 N N . THR A 1 1061 ? 30.802 8.880 28.864 1.00 94.75 1061 THR A N 1
ATOM 7988 C CA . THR A 1 1061 ? 29.642 8.013 28.660 1.00 94.75 1061 THR A CA 1
ATOM 7989 C C . THR A 1 1061 ? 28.429 8.801 28.166 1.00 94.75 1061 THR A C 1
ATOM 7991 O O . THR A 1 1061 ? 28.180 9.937 28.591 1.00 94.75 1061 THR A O 1
ATOM 7994 N N . SER A 1 1062 ? 27.683 8.201 27.253 1.00 94.69 1062 SER A N 1
ATOM 7995 C CA . SER A 1 1062 ? 26.500 8.769 26.627 1.00 94.69 1062 SER A CA 1
ATOM 7996 C C . SER A 1 1062 ? 25.382 7.726 26.583 1.00 94.69 1062 SER A C 1
ATOM 7998 O O . SER A 1 1062 ? 25.570 6.574 26.983 1.00 94.69 1062 SER A O 1
ATOM 8000 N N . THR A 1 1063 ? 24.204 8.136 26.128 1.00 93.56 1063 THR A N 1
ATOM 8001 C CA . THR A 1 1063 ? 23.060 7.240 25.961 1.00 93.56 1063 THR A CA 1
ATOM 8002 C C . THR A 1 1063 ? 23.073 6.614 24.567 1.00 93.56 1063 THR A C 1
ATOM 8004 O O . THR A 1 1063 ? 23.453 7.259 23.592 1.00 93.56 1063 THR A O 1
ATOM 8007 N N . ILE A 1 1064 ? 22.646 5.353 24.470 1.00 93.00 1064 ILE A N 1
ATOM 8008 C CA . ILE A 1 1064 ? 22.262 4.715 23.197 1.00 93.00 1064 ILE A CA 1
ATOM 8009 C C . ILE A 1 1064 ? 20.730 4.746 22.988 1.00 93.00 1064 ILE A C 1
ATOM 8011 O O . ILE A 1 1064 ? 20.206 4.194 22.029 1.00 93.00 1064 ILE A O 1
ATOM 8015 N N . TYR A 1 1065 ? 20.003 5.449 23.863 1.00 95.25 1065 TYR A N 1
ATOM 8016 C CA . TYR A 1 1065 ? 18.558 5.704 23.819 1.00 95.25 1065 TYR A CA 1
ATOM 8017 C C . TYR A 1 1065 ? 17.671 4.456 24.005 1.00 95.25 1065 TYR A C 1
ATOM 8019 O O . TYR A 1 1065 ? 16.568 4.383 23.458 1.00 95.25 1065 TYR A O 1
ATOM 8027 N N . HIS A 1 1066 ? 18.129 3.464 24.780 1.00 96.56 1066 HIS A N 1
ATOM 8028 C CA . HIS A 1 1066 ? 17.463 2.160 24.960 1.00 96.56 1066 HIS A CA 1
ATOM 8029 C C . HIS A 1 1066 ? 16.826 1.950 26.346 1.00 96.56 1066 HIS A C 1
ATOM 8031 O O . HIS A 1 1066 ? 16.621 0.810 26.773 1.00 96.56 1066 HIS A O 1
ATOM 8037 N N . ALA A 1 1067 ? 16.482 3.033 27.044 1.00 97.69 1067 ALA A N 1
ATOM 8038 C CA . ALA A 1 1067 ? 15.849 2.975 28.355 1.00 97.69 1067 ALA A CA 1
ATOM 8039 C C . ALA A 1 1067 ? 14.567 2.111 28.370 1.00 97.69 1067 ALA A C 1
ATOM 8041 O O . ALA A 1 1067 ? 13.748 2.158 27.443 1.00 97.69 1067 ALA A O 1
ATOM 8042 N N . ALA A 1 1068 ? 14.376 1.335 29.442 1.00 98.19 1068 ALA A N 1
ATOM 8043 C CA . ALA A 1 1068 ? 13.306 0.345 29.565 1.00 98.19 1068 ALA A CA 1
ATOM 8044 C C . ALA A 1 1068 ? 12.809 0.135 31.012 1.00 98.19 1068 ALA A C 1
ATOM 8046 O O . ALA A 1 1068 ? 13.408 0.623 31.970 1.00 98.19 1068 ALA A O 1
ATOM 8047 N N . ALA A 1 1069 ? 11.745 -0.662 31.160 1.00 98.12 1069 ALA A N 1
ATOM 8048 C CA . ALA A 1 1069 ? 11.322 -1.313 32.411 1.00 98.12 1069 ALA A CA 1
ATOM 8049 C C . ALA A 1 1069 ? 10.738 -0.442 33.549 1.00 98.12 1069 ALA A C 1
ATOM 8051 O O . ALA A 1 1069 ? 10.543 -0.933 34.662 1.00 98.12 1069 ALA A O 1
ATOM 8052 N N . THR A 1 1070 ? 10.373 0.816 33.280 1.00 98.69 1070 THR A N 1
ATOM 8053 C CA . THR A 1 1070 ? 9.751 1.729 34.265 1.00 98.69 1070 THR A CA 1
ATOM 8054 C C . THR A 1 1070 ? 8.293 1.420 34.621 1.00 98.69 1070 THR A C 1
ATOM 8056 O O . THR A 1 1070 ? 7.748 1.990 35.565 1.00 98.69 1070 THR A O 1
ATOM 8059 N N . CYS A 1 1071 ? 7.642 0.538 33.868 1.00 98.56 1071 CYS A N 1
ATOM 8060 C CA . CYS A 1 1071 ? 6.312 -0.018 34.120 1.00 98.56 1071 CYS A CA 1
ATOM 8061 C C . CYS A 1 1071 ? 6.373 -1.551 34.011 1.00 98.56 1071 CYS A C 1
ATOM 8063 O O . CYS A 1 1071 ? 5.549 -2.170 33.342 1.00 98.56 1071 CYS A O 1
ATOM 8065 N N . SER A 1 1072 ? 7.391 -2.141 34.642 1.00 98.12 1072 SER A N 1
ATOM 8066 C CA . SER A 1 1072 ? 7.822 -3.532 34.470 1.00 98.12 1072 SER A CA 1
ATOM 8067 C C . SER A 1 1072 ? 6.691 -4.569 34.501 1.00 98.12 1072 SER A C 1
ATOM 8069 O O . SER A 1 1072 ? 5.842 -4.571 35.397 1.00 98.12 1072 SER A O 1
ATOM 8071 N N . MET A 1 1073 ? 6.709 -5.487 33.537 1.00 98.44 1073 MET A N 1
ATOM 8072 C CA . MET A 1 1073 ? 5.815 -6.639 33.470 1.00 98.44 1073 MET A CA 1
ATOM 8073 C C . MET A 1 1073 ? 6.236 -7.738 34.453 1.00 98.44 1073 MET A C 1
ATOM 8075 O O . MET A 1 1073 ? 7.417 -8.066 34.574 1.00 98.44 1073 MET A O 1
ATOM 8079 N N . GLY A 1 1074 ? 5.268 -8.356 35.128 1.00 97.69 1074 GLY A N 1
ATOM 8080 C CA . GLY A 1 1074 ? 5.531 -9.440 36.073 1.00 97.69 1074 GLY A CA 1
ATOM 8081 C C . GLY A 1 1074 ? 4.268 -10.134 36.572 1.00 97.69 1074 GLY A C 1
ATOM 8082 O O . GLY A 1 1074 ? 3.157 -9.861 36.126 1.00 97.69 1074 GLY A O 1
ATOM 8083 N N . LYS A 1 1075 ? 4.441 -11.058 37.520 1.00 96.31 1075 LYS A N 1
ATOM 8084 C CA . LYS A 1 1075 ? 3.322 -11.731 38.195 1.00 96.31 1075 LYS A CA 1
ATOM 8085 C C . LYS A 1 1075 ? 2.638 -10.778 39.173 1.00 96.31 1075 LYS A C 1
ATOM 8087 O O . LYS A 1 1075 ? 3.295 -9.942 39.793 1.00 96.31 1075 LYS A O 1
ATOM 8092 N N . LEU A 1 1076 ? 1.333 -10.957 39.371 1.00 92.19 1076 LEU A N 1
ATOM 8093 C CA . LEU A 1 1076 ? 0.592 -10.218 40.393 1.00 92.19 1076 LEU A CA 1
ATOM 8094 C C . LEU A 1 1076 ? 1.265 -10.384 41.767 1.00 92.19 1076 LEU A C 1
ATOM 8096 O O . LEU A 1 1076 ? 1.537 -11.503 42.201 1.00 92.19 1076 LEU A O 1
ATOM 8100 N N . GLY A 1 1077 ? 1.534 -9.265 42.441 1.00 86.94 1077 GLY A N 1
ATOM 8101 C CA . GLY A 1 1077 ? 2.192 -9.239 43.751 1.00 86.94 1077 GLY A CA 1
ATOM 8102 C C . GLY A 1 1077 ? 3.718 -9.391 43.717 1.00 86.94 1077 GLY A C 1
ATOM 8103 O O . GLY A 1 1077 ? 4.348 -9.312 44.771 1.00 86.94 1077 GLY A O 1
ATOM 8104 N N . ALA A 1 1078 ? 4.335 -9.575 42.543 1.00 92.12 1078 ALA A N 1
ATOM 8105 C CA . ALA A 1 1078 ? 5.787 -9.536 42.425 1.00 92.12 1078 ALA A CA 1
ATOM 8106 C C . ALA A 1 1078 ? 6.309 -8.111 42.717 1.00 92.12 1078 ALA A C 1
ATOM 8108 O O . ALA A 1 1078 ? 5.744 -7.138 42.206 1.00 92.12 1078 ALA A O 1
ATOM 8109 N N . PRO A 1 1079 ? 7.387 -7.957 43.510 1.00 87.44 1079 PRO A N 1
ATOM 8110 C CA . PRO A 1 1079 ? 7.959 -6.646 43.796 1.00 87.44 1079 PRO A CA 1
ATOM 8111 C C . PRO A 1 1079 ? 8.321 -5.886 42.514 1.00 87.44 1079 PRO A C 1
ATOM 8113 O O . PRO A 1 1079 ? 9.050 -6.399 41.668 1.00 87.44 1079 PRO A O 1
ATOM 8116 N N . GLY A 1 1080 ? 7.819 -4.657 42.383 1.00 89.19 1080 GLY A N 1
ATOM 8117 C CA . GLY A 1 1080 ? 8.114 -3.776 41.248 1.00 89.19 1080 GLY A CA 1
ATOM 8118 C C . GLY A 1 1080 ? 7.306 -4.037 39.971 1.00 89.19 1080 GLY A C 1
ATOM 8119 O O . GLY A 1 1080 ? 7.465 -3.277 39.019 1.00 89.19 1080 GLY A O 1
ATOM 8120 N N . ALA A 1 1081 ? 6.437 -5.053 39.932 1.00 96.88 1081 ALA A N 1
ATOM 8121 C CA . ALA A 1 1081 ? 5.577 -5.303 38.777 1.00 96.88 1081 ALA A CA 1
ATOM 8122 C C . ALA A 1 1081 ? 4.428 -4.280 38.700 1.00 96.88 1081 ALA A C 1
ATOM 8124 O O . ALA A 1 1081 ? 3.785 -3.965 39.703 1.00 96.88 1081 ALA A O 1
ATOM 8125 N N . VAL A 1 1082 ? 4.166 -3.771 37.497 1.00 98.69 1082 VAL A N 1
ATOM 8126 C CA . VAL A 1 1082 ? 3.130 -2.766 37.203 1.00 98.69 1082 VAL A CA 1
ATOM 8127 C C . VAL A 1 1082 ? 2.042 -3.342 36.304 1.00 98.69 1082 VAL A C 1
ATOM 8129 O O . VAL A 1 1082 ? 0.866 -3.017 36.486 1.00 98.69 1082 VAL A O 1
ATOM 8132 N N . VAL A 1 1083 ? 2.425 -4.215 35.369 1.00 98.75 1083 VAL A N 1
ATOM 8133 C CA . VAL A 1 1083 ? 1.499 -4.888 34.455 1.00 98.75 1083 VAL A CA 1
ATOM 8134 C C . VAL A 1 1083 ? 1.663 -6.405 34.479 1.00 98.75 1083 VAL A C 1
ATOM 8136 O O . VAL A 1 1083 ? 2.737 -6.916 34.806 1.00 98.75 1083 VAL A O 1
ATOM 8139 N N . ASP A 1 1084 ? 0.607 -7.126 34.111 1.00 98.31 1084 ASP A N 1
ATOM 8140 C CA . ASP A 1 1084 ? 0.656 -8.576 33.901 1.00 98.31 1084 ASP A CA 1
ATOM 8141 C C . ASP A 1 1084 ? 1.207 -8.968 32.517 1.00 98.31 1084 ASP A C 1
ATOM 8143 O O . ASP A 1 1084 ? 1.548 -8.108 31.703 1.00 98.31 1084 ASP A O 1
ATOM 8147 N N . SER A 1 1085 ? 1.285 -10.274 32.230 1.00 97.62 1085 SER A N 1
ATOM 8148 C CA . SER A 1 1085 ? 1.775 -10.811 30.947 1.00 97.62 1085 SER A CA 1
ATOM 8149 C C . SER A 1 1085 ? 0.919 -10.434 29.732 1.00 97.62 1085 SER A C 1
ATOM 8151 O O . SER A 1 1085 ? 1.335 -10.636 28.598 1.00 97.62 1085 SER A O 1
ATOM 8153 N N . GLU A 1 1086 ? -0.262 -9.857 29.939 1.00 97.94 1086 GLU A N 1
ATOM 8154 C CA . GLU A 1 1086 ? -1.119 -9.326 28.880 1.00 97.94 1086 GLU A CA 1
ATOM 8155 C C . GLU A 1 1086 ? -1.079 -7.790 28.853 1.00 97.94 1086 GLU A C 1
ATOM 8157 O O . GLU A 1 1086 ? -1.873 -7.141 28.169 1.00 97.94 1086 GLU A O 1
ATOM 8162 N N . ALA A 1 1087 ? -0.124 -7.200 29.573 1.00 98.38 1087 ALA A N 1
ATOM 8163 C CA . ALA A 1 1087 ? 0.118 -5.774 29.684 1.00 98.38 1087 ALA A CA 1
ATOM 8164 C C . ALA A 1 1087 ? -0.999 -4.978 30.388 1.00 98.38 1087 ALA A C 1
ATOM 8166 O O . ALA A 1 1087 ? -1.045 -3.751 30.266 1.00 98.38 1087 ALA A O 1
ATOM 8167 N N . ARG A 1 1088 ? -1.885 -5.643 31.145 1.00 98.56 1088 ARG A N 1
ATOM 8168 C CA . ARG A 1 1088 ? -2.943 -4.994 31.940 1.00 98.56 1088 ARG A CA 1
ATOM 8169 C C . ARG A 1 1088 ? -2.365 -4.419 33.226 1.00 98.56 1088 ARG A C 1
ATOM 8171 O O . ARG A 1 1088 ? -1.605 -5.095 33.915 1.00 98.56 1088 ARG A O 1
ATOM 8178 N N . VAL A 1 1089 ? -2.739 -3.186 33.562 1.00 98.69 1089 VAL A N 1
ATOM 8179 C CA . VAL A 1 1089 ? -2.254 -2.502 34.773 1.00 98.69 1089 VAL A CA 1
ATOM 8180 C C . VAL A 1 1089 ? -2.914 -3.077 36.023 1.00 98.69 1089 VAL A C 1
ATOM 8182 O O . VAL A 1 1089 ? -4.135 -3.214 36.089 1.00 98.69 1089 VAL A O 1
ATOM 8185 N N . PHE A 1 1090 ? -2.116 -3.378 37.048 1.00 98.50 1090 PHE A N 1
ATOM 8186 C CA . PHE A 1 1090 ? -2.638 -3.933 38.295 1.00 98.50 1090 PHE A CA 1
ATOM 8187 C C . PHE A 1 1090 ? -3.523 -2.946 39.080 1.00 98.50 1090 PHE A C 1
ATOM 8189 O O . PHE A 1 1090 ? -3.270 -1.744 39.163 1.00 98.50 1090 PHE A O 1
ATOM 8196 N N . GLY A 1 1091 ? -4.574 -3.476 39.710 1.00 96.81 1091 GLY A N 1
ATOM 8197 C CA . GLY A 1 1091 ? -5.493 -2.706 40.558 1.00 96.81 1091 GLY A CA 1
ATOM 8198 C C . GLY A 1 1091 ? -6.537 -1.872 39.804 1.00 96.81 1091 GLY A C 1
ATOM 8199 O O . GLY A 1 1091 ? -7.382 -1.251 40.444 1.00 96.81 1091 GLY A O 1
ATOM 8200 N N . VAL A 1 1092 ? -6.529 -1.887 38.467 1.00 98.44 1092 VAL A N 1
ATOM 8201 C CA . VAL A 1 1092 ? -7.500 -1.177 37.620 1.00 98.44 1092 VAL A CA 1
ATOM 8202 C C . VAL A 1 1092 ? -8.003 -2.055 36.473 1.00 98.44 1092 VAL A C 1
ATOM 8204 O O . VAL A 1 1092 ? -7.487 -3.143 36.230 1.00 98.44 1092 VAL A O 1
ATOM 8207 N N . GLN A 1 1093 ? -9.047 -1.597 35.784 1.00 98.38 1093 GLN A N 1
ATOM 8208 C CA . GLN A 1 1093 ? -9.657 -2.280 34.640 1.00 98.38 1093 GLN A CA 1
ATOM 8209 C C . GLN A 1 1093 ? -9.677 -1.367 33.412 1.00 98.38 1093 GLN A C 1
ATOM 8211 O O . GLN A 1 1093 ? -9.720 -0.143 33.541 1.00 98.38 1093 GLN A O 1
ATOM 8216 N N . GLY A 1 1094 ? -9.669 -1.966 32.219 1.00 97.88 1094 GLY A N 1
ATOM 8217 C CA . GLY A 1 1094 ? -9.728 -1.227 30.954 1.00 97.88 1094 GLY A CA 1
ATOM 8218 C C . GLY A 1 1094 ? -8.480 -0.388 30.657 1.00 97.88 1094 GLY A C 1
ATOM 8219 O O . GLY A 1 1094 ? -8.567 0.560 29.883 1.00 97.88 1094 GLY A O 1
ATOM 8220 N N . LEU A 1 1095 ? -7.337 -0.693 31.285 1.00 98.81 1095 LEU A N 1
ATOM 8221 C CA . LEU A 1 1095 ? -6.071 0.005 31.066 1.00 98.81 1095 LEU A CA 1
ATOM 8222 C C . LEU A 1 1095 ? -4.926 -0.979 30.809 1.00 98.81 1095 LEU A C 1
ATOM 8224 O O . LEU A 1 1095 ? -4.653 -1.851 31.639 1.00 98.81 1095 LEU A O 1
ATOM 8228 N N . ARG A 1 1096 ? -4.212 -0.773 29.700 1.00 98.75 1096 ARG A N 1
ATOM 8229 C CA . ARG A 1 1096 ? -2.944 -1.451 29.390 1.00 98.75 1096 ARG A CA 1
ATOM 8230 C C . ARG A 1 1096 ? -1.804 -0.453 29.218 1.00 98.75 1096 ARG A C 1
ATOM 8232 O O . ARG A 1 1096 ? -2.050 0.698 28.865 1.00 98.75 1096 ARG A O 1
ATOM 8239 N N . VAL A 1 1097 ? -0.564 -0.900 29.415 1.00 98.88 1097 VAL A N 1
ATOM 8240 C CA . VAL A 1 1097 ? 0.645 -0.154 29.016 1.00 98.88 1097 VAL A CA 1
ATOM 8241 C C . VAL A 1 1097 ? 1.400 -0.976 27.980 1.00 98.88 1097 VAL A C 1
ATOM 8243 O O . VAL A 1 1097 ? 1.747 -2.117 28.243 1.00 98.88 1097 VAL A O 1
ATOM 8246 N N . VAL A 1 1098 ? 1.650 -0.435 26.791 1.00 98.75 1098 VAL A N 1
ATOM 8247 C CA . VAL A 1 1098 ? 2.282 -1.170 25.687 1.00 98.75 1098 VAL A CA 1
ATOM 8248 C C . VAL A 1 1098 ? 3.349 -0.298 25.039 1.00 98.75 1098 VAL A C 1
ATOM 8250 O O . VAL A 1 1098 ? 3.090 0.417 24.074 1.00 98.75 1098 VAL A O 1
ATOM 8253 N N . ASP A 1 1099 ? 4.560 -0.348 25.584 1.00 98.62 1099 ASP A N 1
ATOM 8254 C CA . ASP A 1 1099 ? 5.777 0.257 25.036 1.00 98.62 1099 ASP A CA 1
ATOM 8255 C C . ASP A 1 1099 ? 7.016 -0.318 25.760 1.00 98.62 1099 ASP A C 1
ATOM 8257 O O . ASP A 1 1099 ? 6.909 -1.274 26.524 1.00 98.62 1099 ASP A O 1
ATOM 8261 N N . ASN A 1 1100 ? 8.212 0.237 25.538 1.00 98.06 1100 ASN A N 1
ATOM 8262 C CA . ASN A 1 1100 ? 9.444 -0.286 26.148 1.00 98.06 1100 ASN A CA 1
ATOM 8263 C C . ASN A 1 1100 ? 9.504 -0.148 27.691 1.00 98.06 1100 ASN A C 1
ATOM 8265 O O . ASN A 1 1100 ? 10.377 -0.732 28.327 1.00 98.06 1100 ASN A O 1
ATOM 8269 N N . SER A 1 1101 ? 8.589 0.601 28.318 1.00 98.69 1101 SER A N 1
ATOM 8270 C CA . SER A 1 1101 ? 8.473 0.673 29.780 1.00 98.69 1101 SER A CA 1
ATOM 8271 C C . SER A 1 1101 ? 8.049 -0.651 30.407 1.00 98.69 1101 SER A C 1
ATOM 8273 O O . SER A 1 1101 ? 8.381 -0.876 31.566 1.00 98.69 1101 SER A O 1
ATOM 8275 N N . VAL A 1 1102 ? 7.345 -1.530 29.682 1.00 98.50 1102 VAL A N 1
ATOM 8276 C CA . VAL A 1 1102 ? 6.817 -2.772 30.276 1.00 98.50 1102 VAL A CA 1
ATOM 8277 C C . VAL A 1 1102 ? 7.733 -3.970 30.144 1.00 98.50 1102 VAL A C 1
ATOM 8279 O O . VAL A 1 1102 ? 7.481 -4.992 30.775 1.00 98.50 1102 VAL A O 1
ATOM 8282 N N . THR A 1 1103 ? 8.801 -3.889 29.354 1.00 97.75 1103 THR A N 1
ATOM 8283 C CA . THR A 1 1103 ? 9.762 -4.994 29.321 1.00 97.75 1103 THR A CA 1
ATOM 8284 C C . THR A 1 1103 ? 10.314 -5.206 30.741 1.00 97.75 1103 THR A C 1
ATOM 8286 O O . THR A 1 1103 ? 10.602 -4.224 31.423 1.00 97.75 1103 THR A O 1
ATOM 8289 N N . PRO A 1 1104 ? 10.472 -6.444 31.245 1.00 96.62 1104 PRO A N 1
ATOM 8290 C CA . PRO A 1 1104 ? 10.950 -6.651 32.619 1.00 96.62 1104 PRO A CA 1
ATOM 8291 C C . PRO A 1 1104 ? 12.379 -6.132 32.873 1.00 96.62 1104 PRO A C 1
ATOM 8293 O O . PRO A 1 1104 ? 12.808 -5.933 34.012 1.00 96.62 1104 PRO A O 1
ATOM 8296 N N . PHE A 1 1105 ? 13.131 -5.957 31.787 1.00 96.62 1105 PHE A N 1
ATOM 8297 C CA . PHE A 1 1105 ? 14.520 -5.519 31.722 1.00 96.62 1105 PHE A CA 1
ATOM 8298 C C . PHE A 1 1105 ? 14.808 -4.922 30.334 1.00 96.62 1105 PHE A C 1
ATOM 8300 O O . PHE A 1 1105 ? 14.023 -5.117 29.398 1.00 96.62 1105 PHE A O 1
ATOM 8307 N N . ALA A 1 1106 ? 15.944 -4.239 30.166 1.00 97.06 1106 ALA A N 1
ATOM 8308 C CA . ALA A 1 1106 ? 16.443 -3.899 28.832 1.00 97.06 1106 ALA A CA 1
ATOM 8309 C C . ALA A 1 1106 ? 16.957 -5.165 28.132 1.00 97.06 1106 ALA A C 1
ATOM 8311 O O . ALA A 1 1106 ? 17.751 -5.922 28.691 1.00 97.06 1106 ALA A O 1
ATOM 8312 N N . VAL A 1 1107 ? 16.486 -5.412 26.911 1.00 96.75 1107 VAL A N 1
ATOM 8313 C CA . VAL A 1 1107 ? 16.985 -6.516 26.080 1.00 96.75 1107 VAL A CA 1
ATOM 8314 C C . VAL A 1 1107 ? 18.407 -6.209 25.583 1.00 96.75 1107 VAL A C 1
ATOM 8316 O O . VAL A 1 1107 ? 18.724 -5.036 25.386 1.00 96.75 1107 VAL A O 1
ATOM 8319 N N . PRO A 1 1108 ? 19.281 -7.210 25.367 1.00 96.31 1108 PRO A N 1
ATOM 8320 C CA . PRO A 1 1108 ? 20.606 -6.961 24.819 1.00 96.31 1108 PRO A CA 1
ATOM 8321 C C . PRO A 1 1108 ? 20.510 -6.447 23.375 1.00 96.31 1108 PRO A C 1
ATOM 8323 O O . PRO A 1 1108 ? 19.859 -7.060 22.524 1.00 96.31 1108 PRO A O 1
ATOM 8326 N N . GLY A 1 1109 ? 21.187 -5.324 23.127 1.00 92.25 1109 GLY A N 1
ATOM 8327 C CA . GLY A 1 1109 ? 21.160 -4.560 21.883 1.00 92.25 1109 GLY A CA 1
ATOM 8328 C C . GLY A 1 1109 ? 19.883 -3.736 21.692 1.00 92.25 1109 GLY A C 1
ATOM 8329 O O . GLY A 1 1109 ? 19.287 -3.253 22.654 1.00 92.25 1109 GLY A O 1
ATOM 8330 N N . HIS A 1 1110 ? 19.479 -3.534 20.441 1.00 95.81 1110 HIS A N 1
ATOM 8331 C CA . HIS A 1 1110 ? 18.515 -2.511 20.052 1.00 95.81 1110 HIS A CA 1
ATOM 8332 C C . HIS A 1 1110 ? 17.055 -2.975 20.247 1.00 95.81 1110 HIS A C 1
ATOM 8334 O O . HIS A 1 1110 ? 16.646 -4.000 19.692 1.00 95.81 1110 HIS A O 1
ATOM 8340 N N . PRO A 1 1111 ? 16.204 -2.219 20.972 1.00 96.81 1111 PRO A N 1
ATOM 8341 C CA . PRO A 1 1111 ? 14.906 -2.718 21.424 1.00 96.81 1111 PRO A CA 1
ATOM 8342 C C . PRO A 1 1111 ? 13.810 -2.680 20.354 1.00 96.81 1111 PRO A C 1
ATOM 8344 O O . PRO A 1 1111 ? 12.763 -3.296 20.548 1.00 96.81 1111 PRO A O 1
ATOM 8347 N N . GLN A 1 1112 ? 14.000 -1.978 19.230 1.00 97.25 1112 GLN A N 1
ATOM 8348 C CA . GLN A 1 1112 ? 12.886 -1.662 18.326 1.00 97.25 1112 GLN A CA 1
ATOM 8349 C C . GLN A 1 1112 ? 12.128 -2.894 17.809 1.00 97.25 1112 GLN A C 1
ATOM 8351 O O . GLN A 1 1112 ? 10.900 -2.883 17.778 1.00 97.25 1112 GLN A O 1
ATOM 8356 N N . SER A 1 1113 ? 12.828 -3.985 17.479 1.00 97.62 1113 SER A N 1
ATOM 8357 C CA . SER A 1 1113 ? 12.189 -5.224 17.019 1.00 97.62 1113 SER A CA 1
ATOM 8358 C C . SER A 1 1113 ? 11.310 -5.841 18.109 1.00 97.62 1113 SER A C 1
ATOM 8360 O O . SER A 1 1113 ? 10.215 -6.323 17.826 1.00 97.62 1113 SER A O 1
ATOM 8362 N N . THR A 1 1114 ? 11.769 -5.785 19.362 1.00 98.19 1114 THR A N 1
ATOM 8363 C CA . THR A 1 1114 ? 11.045 -6.273 20.539 1.00 98.19 1114 THR A CA 1
ATOM 8364 C C . THR A 1 1114 ? 9.809 -5.421 20.798 1.00 98.19 1114 THR A C 1
ATOM 8366 O O . THR A 1 1114 ? 8.755 -5.963 21.111 1.00 98.19 1114 THR A O 1
ATOM 8369 N N . VAL A 1 1115 ? 9.898 -4.103 20.605 1.00 98.69 1115 VAL A N 1
ATOM 8370 C CA . VAL A 1 1115 ? 8.760 -3.189 20.774 1.00 98.69 1115 VAL A CA 1
ATOM 8371 C C . VAL A 1 1115 ? 7.678 -3.433 19.713 1.00 98.69 1115 VAL A C 1
ATOM 8373 O O . VAL A 1 1115 ? 6.502 -3.516 20.065 1.00 98.69 1115 VAL A O 1
ATOM 8376 N N . TYR A 1 1116 ? 8.050 -3.621 18.439 1.00 98.75 1116 TYR A N 1
ATOM 8377 C CA . TYR A 1 1116 ? 7.100 -4.012 17.384 1.00 98.75 1116 TYR A CA 1
ATOM 8378 C C . TYR A 1 1116 ? 6.444 -5.366 17.670 1.00 98.75 1116 TYR A C 1
ATOM 8380 O O . TYR A 1 1116 ? 5.224 -5.495 17.591 1.00 98.75 1116 TYR A O 1
ATOM 8388 N N . MET A 1 1117 ? 7.247 -6.360 18.059 1.00 98.31 1117 MET A N 1
ATOM 8389 C CA . MET A 1 1117 ? 6.759 -7.690 18.423 1.00 98.31 1117 MET A CA 1
ATOM 8390 C C . MET A 1 1117 ? 5.762 -7.632 19.583 1.00 98.31 1117 MET A C 1
ATOM 8392 O O . MET A 1 1117 ? 4.702 -8.254 19.510 1.00 98.31 1117 MET A O 1
ATOM 8396 N N . LEU A 1 1118 ? 6.075 -6.864 20.630 1.00 98.62 1118 LEU A N 1
ATOM 8397 C CA . LEU A 1 1118 ? 5.200 -6.707 21.785 1.00 98.62 1118 LEU A CA 1
ATOM 8398 C C . LEU A 1 1118 ? 3.861 -6.091 21.366 1.00 98.62 1118 LEU A C 1
ATOM 8400 O O . LEU A 1 1118 ? 2.812 -6.591 21.762 1.00 98.62 1118 LEU A O 1
ATOM 8404 N N . ALA A 1 1119 ? 3.888 -5.054 20.526 1.00 98.69 1119 ALA A N 1
ATOM 8405 C CA . ALA A 1 1119 ? 2.678 -4.424 20.007 1.00 98.69 1119 ALA A CA 1
ATOM 8406 C C . ALA A 1 1119 ? 1.817 -5.396 19.181 1.00 98.69 1119 ALA A C 1
ATOM 8408 O O . ALA A 1 1119 ? 0.610 -5.466 19.402 1.00 98.69 1119 ALA A O 1
ATOM 8409 N N . GLU A 1 1120 ? 2.420 -6.191 18.288 1.00 98.31 1120 GLU A N 1
ATOM 8410 C CA . GLU A 1 1120 ? 1.709 -7.232 17.526 1.00 98.31 1120 GLU A CA 1
ATOM 8411 C C . GLU A 1 1120 ? 1.072 -8.288 18.435 1.00 98.31 1120 GLU A C 1
ATOM 8413 O O . GLU A 1 1120 ? -0.078 -8.675 18.219 1.00 98.31 1120 GLU A O 1
ATOM 8418 N N . LYS A 1 1121 ? 1.811 -8.750 19.452 1.00 98.25 1121 LYS A N 1
ATOM 8419 C CA . LYS A 1 1121 ? 1.338 -9.755 20.408 1.00 98.25 1121 LYS A CA 1
ATOM 8420 C C . LYS A 1 1121 ? 0.165 -9.236 21.235 1.00 98.25 1121 LYS A C 1
ATOM 8422 O O . LYS A 1 1121 ? -0.853 -9.915 21.329 1.00 98.25 1121 LYS A O 1
ATOM 8427 N N . ILE A 1 1122 ? 0.288 -8.049 21.831 1.00 98.50 1122 ILE A N 1
ATOM 8428 C CA . ILE A 1 1122 ? -0.784 -7.492 22.668 1.00 98.50 1122 ILE A CA 1
ATOM 8429 C C . ILE A 1 1122 ? -2.011 -7.129 21.820 1.00 98.50 1122 ILE A C 1
ATOM 8431 O O . ILE A 1 1122 ? -3.132 -7.392 22.250 1.00 98.50 1122 ILE A O 1
ATOM 8435 N N . ALA A 1 1123 ? -1.829 -6.611 20.599 1.00 97.81 1123 ALA A N 1
ATOM 8436 C CA . ALA A 1 1123 ? -2.947 -6.378 19.682 1.00 97.81 1123 ALA A CA 1
ATOM 8437 C C . ALA A 1 1123 ? -3.729 -7.670 19.406 1.00 97.81 1123 ALA A C 1
ATOM 8439 O O . ALA A 1 1123 ? -4.955 -7.687 19.465 1.00 97.81 1123 ALA A O 1
ATOM 8440 N N . ASP A 1 1124 ? -3.020 -8.767 19.145 1.00 96.19 1124 ASP A N 1
ATOM 8441 C CA . ASP A 1 1124 ? -3.627 -10.075 18.926 1.00 96.19 1124 ASP A CA 1
ATOM 8442 C C . ASP A 1 1124 ? -4.355 -10.617 20.175 1.00 96.19 1124 ASP A C 1
ATOM 8444 O O . ASP A 1 1124 ? -5.454 -11.155 20.043 1.00 96.19 1124 ASP A O 1
ATOM 8448 N N . ILE A 1 1125 ? -3.822 -10.411 21.384 1.00 96.38 1125 ILE A N 1
ATOM 8449 C CA . ILE A 1 1125 ? -4.513 -10.762 22.640 1.00 96.38 1125 ILE A CA 1
ATOM 8450 C C . ILE A 1 1125 ? -5.842 -10.001 22.766 1.00 96.38 1125 ILE A C 1
ATOM 8452 O O . ILE A 1 1125 ? -6.881 -10.627 22.991 1.00 96.38 1125 ILE A O 1
ATOM 8456 N N . ILE A 1 1126 ? -5.827 -8.682 22.538 1.00 95.38 1126 ILE A N 1
ATOM 8457 C CA . ILE A 1 1126 ? -7.031 -7.834 22.590 1.00 95.38 1126 ILE A CA 1
ATOM 8458 C C . ILE A 1 1126 ? -8.076 -8.315 21.572 1.00 95.38 1126 ILE A C 1
ATOM 8460 O O . ILE A 1 1126 ? -9.255 -8.448 21.899 1.00 95.38 1126 ILE A O 1
ATOM 8464 N N . LEU A 1 1127 ? -7.654 -8.619 20.341 1.00 88.94 1127 LEU A N 1
ATOM 8465 C CA . LEU A 1 1127 ? -8.548 -9.058 19.262 1.00 88.94 1127 LEU A CA 1
ATOM 8466 C C . LEU A 1 1127 ? -9.198 -10.421 19.531 1.00 88.94 1127 LEU A C 1
ATOM 8468 O O . LEU A 1 1127 ? -10.321 -10.662 19.090 1.00 88.94 1127 LEU A O 1
ATOM 8472 N N . ARG A 1 1128 ? -8.535 -11.303 20.288 1.00 87.00 1128 ARG A N 1
ATOM 8473 C CA . ARG A 1 1128 ? -9.112 -12.585 20.726 1.00 87.00 1128 ARG A CA 1
ATOM 8474 C C . ARG A 1 1128 ? -10.080 -12.449 21.908 1.00 87.00 1128 ARG A C 1
ATOM 8476 O O . ARG A 1 1128 ? -10.635 -13.462 22.331 1.00 87.00 1128 ARG A O 1
ATOM 8483 N N . GLY A 1 1129 ? -10.286 -11.236 22.429 1.00 75.44 1129 GLY A N 1
ATOM 8484 C CA . GLY A 1 1129 ? -11.186 -10.961 23.551 1.00 75.44 1129 GLY A CA 1
ATOM 8485 C C . GLY A 1 1129 ? -10.679 -11.499 24.891 1.00 75.44 1129 GLY A C 1
ATOM 8486 O O . GLY A 1 1129 ? -11.495 -11.958 25.690 1.00 75.44 1129 GLY A O 1
ATOM 8487 N N . LYS A 1 1130 ? -9.355 -11.501 25.099 1.00 45.72 1130 LYS A N 1
ATOM 8488 C CA . LYS A 1 1130 ? -8.697 -11.995 26.318 1.00 45.72 1130 LYS A CA 1
ATOM 8489 C C . LYS A 1 1130 ? -8.246 -10.881 27.269 1.00 45.72 1130 LYS A C 1
ATOM 8491 O O . LYS A 1 1130 ? -7.717 -9.840 26.800 1.00 45.72 1130 LYS A O 1
#

Sequence (1130 aa):
MAENSNYHYIIVGGGIAGSVLASRLHEQHPALAILLIEAGPDVTNNPLVTDSANGPFLVGSELDWGYSTVPQRHLNNRVLPNNAGKALGGGSAINAGGWIRGDANDYNAWGKLVNDARWSYDGLLPYFRRTEHYQKPGLETQHGYEGPLYTQSASSTGRDYPLRENIRKAWESVGVEYNNDANSGSPQGLGELVENRKNGQRQVASAVYPLTGVHVMTSTLVARVLIDIQGSTPKATGVELADGRKITATNEIILSAGAYRTPQILLLSGIGPSEELEKHGINQIIDAPHVGQNLHDHMSVAQWWKLKNPEAGYALGSPLFNNPNFAKGTPLDWVVTYGVPREGLKAALAKDEGTVDDSHPLLSPARSHVECLTVYVGANKSEPVIPMDGSHITTVVLGGLPTSRGIVKLASIDPTVAPIIDPNYFSTEADRYVLRTGLRKMMEVMLGTTEGQNLIETETVASREKPLDWKASDDEIDERIKARGKTVYHPAGTAAMGRVVDSNLRVYGVQGLRVVDASVIPLPITAHYQACTYAFSEQAAEIIGATRGRIASSGFGSPGVDASYDYVVIGGGTAGITLASRLAENSNASVAIIEAGGFYEVDNGNFSVVPGLALSAPFLGTAVPFQPQPLVDWGLVSTVQAGAGGRQIHYAQGKTLGGGSALNSMAFHRATNGTYQRWADIVGDDSYTFANLLPYFKKSVQLTPPNLTKRNTPNATTVYDPSVFSKSGGPLQVSWGNWVDPPFTWFQKAFKAIGLPISPVNFNSGVLSGYAAWIPSTISPSDATRSSSQSSFLTQSIEYPNLVVYTQARANRILFNGTVASGVSVATQGVNFTISARKEVILSAGVFHSPQLLMLSGIGPSTTLSRYGIPIISDLSGVGQNLWDQIIFPVVRAMDIPTGAELITEPQYSQNTLQQYLNHAAGPLSSENGFIAFEKIPQTLRSNFTSAALSDLASFPSDWPEVEYVSNSGVGVGYILAALTASLSRGNVTIASADASVSPVINLGWLSDPNNTDAQVAVAAVKRIRQAWSSISAITIGSELVPGPNITTDAAILDYIRESTSTIYHAAATCSMGKLGAPGAVVDSEARVFGVQGLRVVDNSVTPFAVPGHPQSTVYMLAEKIADIILRGK